Protein AF-0000000068823907 (afdb_homodimer)

Radius of gyration: 33.03 Å; Cα contacts (8 Å, |Δi|>4): 1804; chains: 2; bounding box: 102×68×69 Å

Nearest PDB structures (foldseek):
  5ykv-assembly1_A  TM=3.195E-01  e=1.905E-01  Macrobrachium rosenbergii nodavirus
  2o0o-assembly1_C  TM=2.699E-01  e=4.932E-01  Homo sapiens
  2wnv-assembly2_E  TM=3.070E-01  e=6.257E-01  Homo sapiens
  5hzf-assembly1_A  TM=3.007E-01  e=8.070E+00  Homo sapiens
  5ykv-assembly1_A  TM=3.188E-01  e=1.988E-01  Macrobrachium rosenbergii nodavirus

Sequence (826 aa):
MSSNEQEKLEELFARAIYSSSCHFSLVENPDVEIFFKQLRPSFRLPGRKKLSTTYKYITDEKHEDEIDVFNQKTNEYENYEYQKESEQEMINENPENTYPKPILSLFTYVQFDNKECLGATGDNGTCVTAAECSQKGGTANGPCANGYGTCCVFMASCGTTIRANGTYFVHNGYPNQYDGTGSCQVTLLKSEPDVCQYRLDFEQFSIMGPEMENHMCNNDQFIISGGNPVPPICGNNVGNHSEEGCLQYFTGVAGEIKSFNYELNMGLQLSNQDYSICIRTERNFCGIQYTQCSDTVHNRTQSFTLSGDTNNQVPAMVGSTGSANFCQADYLIIPMASNVGRPVTGPSANVDRICGGILSADVTLTPTTIRSNVKPFRLWFHTDSAEAPTDRSNRGFCLNYVQQPCTTNLSKRMSSNEQEKLEELFARAIYSSSCHFSLVENPDVEIFFKQLRPSFRLPGRKKLSTTYKYITDEKHEDEIDVFNQKTNEYENYEYQKESEQEMINENPENTYPKPILSLFTYVQFDNKECLGATGDNGTCVTAAECSQKGGTANGPCANGYGTCCVFMASCGTTIRANGTYFVHNGYPNQYDGTGSCQVTLLKSEPDVCQYRLDFEQFSIMGPEMENHMCNNDQFIISGGNPVPPICGNNVGNHSEEGCLQYFTGVAGEIKSFNYELNMGLQLSNQDYSICIRTERNFCGIQYTQCSDTVHNRTQSFTLSGDTNNQVPAMVGSTGSANFCQADYLIIPMASNVGRPVTGPSANVDRICGGILSADVTLTPTTIRSNVKPFRLWFHTDSAEAPTDRSNRGFCLNYVQQPCTTNLSKR

Solvent-accessible surface area (backbone atoms only — not comparable to full-atom values): 45244 Å² total; per-residue (Å²): 108,53,71,65,55,48,52,52,48,44,47,32,42,25,45,16,31,53,74,40,73,34,60,56,60,37,60,33,27,65,43,32,44,55,28,43,47,70,68,36,67,66,56,75,81,61,50,43,63,58,26,51,50,47,35,48,56,58,50,58,62,54,64,70,63,67,70,68,64,69,78,70,80,68,83,84,81,73,80,77,78,72,84,77,82,85,81,82,85,75,88,70,82,78,77,85,76,77,76,74,79,75,77,74,74,77,73,76,77,46,74,47,48,65,38,81,26,70,16,74,85,64,43,64,13,32,15,27,31,64,66,56,22,53,73,70,58,27,42,76,28,42,68,23,70,93,64,47,15,19,6,17,31,34,66,40,38,58,74,34,75,44,46,62,82,67,52,42,78,43,60,70,58,63,92,47,76,72,78,72,92,74,86,79,41,69,43,80,43,77,74,41,91,81,60,83,68,60,76,46,74,26,79,76,36,76,52,52,49,47,46,89,60,37,21,40,51,78,84,28,64,48,74,61,83,92,64,76,70,50,52,66,44,39,18,45,36,57,74,40,54,39,31,69,69,29,34,33,75,44,67,67,60,54,51,77,49,65,41,67,12,43,40,90,86,82,29,44,31,55,28,44,34,66,46,19,36,33,38,54,73,53,89,69,40,53,31,36,31,40,31,62,41,86,47,89,85,47,93,64,61,57,29,27,16,51,31,40,41,57,90,47,92,40,41,9,10,29,12,30,27,58,93,66,61,42,34,69,57,25,34,37,34,37,56,56,21,22,51,59,97,50,80,72,83,56,94,26,75,34,22,39,31,34,16,17,25,27,45,28,53,45,76,38,84,61,76,38,44,26,33,26,61,55,49,70,41,54,35,38,42,36,26,42,74,67,27,56,87,63,23,32,82,28,19,25,36,30,33,34,38,39,53,32,64,60,50,87,64,64,68,76,106,108,52,70,66,56,50,52,53,48,43,47,32,42,23,46,15,31,54,73,42,73,35,59,55,60,36,58,38,25,66,43,32,43,54,29,43,49,70,67,34,68,64,57,73,81,59,50,43,61,57,26,52,51,46,36,47,56,57,51,58,59,52,65,64,55,66,69,62,64,71,73,78,68,72,86,87,82,79,85,79,83,76,83,86,76,87,74,86,76,88,81,85,85,80,80,83,80,77,75,74,78,76,76,74,74,75,71,79,78,48,77,50,48,65,37,82,27,69,15,75,86,66,43,64,13,33,15,28,32,65,67,56,22,52,73,71,58,27,42,76,27,42,66,23,71,94,65,49,17,17,7,18,32,34,67,38,39,58,74,34,75,44,48,61,83,66,51,42,77,43,61,68,58,64,92,48,76,70,79,71,93,73,85,79,42,68,43,80,43,78,72,43,89,82,60,83,69,61,76,48,76,25,80,75,37,77,51,52,50,47,46,87,60,37,21,41,51,78,84,27,65,47,73,62,84,92,64,77,68,50,50,66,42,40,17,47,35,58,74,40,54,40,32,72,69,29,32,31,75,45,66,68,61,52,50,77,48,65,41,67,12,43,40,92,85,82,29,44,32,54,28,46,34,65,45,19,36,33,38,53,74,53,88,71,41,52,31,36,33,41,32,64,42,87,45,91,84,47,93,65,60,56,29,28,18,50,30,38,41,56,90,46,92,39,41,10,11,30,10,32,28,59,92,66,63,39,32,68,60,25,35,37,33,37,57,56,21,22,50,60,96,49,79,72,82,56,94,24,73,35,22,38,31,33,15,16,25,27,44,28,52,45,77,38,85,61,73,38,44,27,32,27,60,55,50,68,40,54,35,38,42,38,27,41,74,68,27,57,86,64,23,33,82,29,19,26,34,30,34,36,37,39,54,31,62,60,49,88,66,65,67,77,107

Foldseek 3Di:
DDPVVQLVVLLVVLVVCVVVVHQLLVLLDPVNVVVCCVVPVVHDRDHSVSSVVSVVVVVVVVVVPPPPPPPDPDDDPDDPPPPPDDDDDDDDDDDDCPPPPPPPPPPVQNRHRQDFDQFPVRATFGWGAPVVLVVQPWDFGAADPVRNTGRTEAEDEFPEEDADPRYHYDYPPPPDDDPDDDDRDYHYDYNDPPDDKDKFAPQWAADDWADFFQREPPPDWDFDDDDDGFDTAHGTAHGFMQMPPAGAEEEDQKDKDFDGQFDPPPADHHAAGKGKHFYADDPQFQKKKKFFDDDPPDPQDQQAAWWFALVDQKWKAFACDDDDRHDPFWKKFFQFKAFPPDADPDPDRFTGIIHMREDHRDTDSDHTMIMDRDPPGMMITGHHRGAPPGHHPRRHHMMMMGTHGDDPPVVPD/DDPVVLLVVLLVVLCVCVVVVHQLLVLLDPVNVVVCCVVDVVHDRDHSVSSQVSPVVVVVVVVVPVVPVPPDPDDDPDDPDPDDDDDDDDDDDDDDCPPPPPPPPPPVQPRHFQDFDQFPVRATFGWGAPVVLVVQPWDFGAADPVRNTGRTEAEDEFPEEDADPRYHYDYPPPPDDDPDDDDRDYHYDYNDPPDDKDKFAPQWAADDWADFFQREPPPDWDFDDDADGFDTAHGTAHGFMQMPPAGAEEEDQKDKDFDGQFDPPDADHHAAGKGKHFYADDPQFQKKKKFFDDDPPDPQDQQAAWWFELVDQKWKAFACDDDDRHDPFWKKFFQFKAFPPDADPDPDRFTGIIHMREDHRDTDSDHTMIMDRDPPGMMITGHHRGAPPGHHPRRHHMMMMGTHGDDPPVVPD

Secondary structure (DSSP, 8-state):
--HHHHHHHHHHHHHHHHHTT--GGGGG-HHHHHHHHHH-TTS----HHHHHHHHHHHHHHHHTTSSTTSS--------------------------------------------EEE-TTS-EEEEE-HHHHHHTT-EEEEEETTTTEEEEEEEE-TTPEE-STTEEE--TTTTS----SS----EE--SSTT----EEE-SS-B-----TTT----S--B---SSSPPPPB-SB-TT-EEESSSSEEE-SSEEEEE-TT--TTT--PPSS-EEEEEE---TTEEEEEEEEPP-SS-SS--SEE-SSBTTS---EEE-S--SSS--SSSEEEEEEEEESSS---SSSS-EEEEEESS--SSS-SS---EEE--SSEEEEEE--S--TTTSBS--EEEEEEEEEE--TTTT--/--HHHHHHHHHHHHHHHHHTT--GGGGG-HHHHHHHHHH-TTS----HHHHHHHHHHHHHHHHHHTTTTTT--S-----------------------------------------EEE-TTS-EEEEE-HHHHHHTT-EEEEEETTTTEEEEEEEE-TTPEE-STTEEE--TTTTS----SS----EE--SSTT----EEE-SS-B-----TTT----S--B---SSSPPPPB-SB-TT-EEESSSSEEE-SSEEEEE-TT--TTT--PPSS-EEEEEE---TTEEEEEEEEPP-SS-SS--SEE-SSBTTS---EEE-SS-SSS--SSSEEEEEEEEESSS---SSSS-EEEEEESS--SSS-SS---EEE--SSEEEEEE--S--TTTSBS--EEEEEEEEEE--GGGG--

Structure (mmCIF, N/CA/C/O backbone):
data_AF-0000000068823907-model_v1
#
loop_
_entity.id
_entity.type
_entity.pdbx_description
1 polymer 'CUB domain-containing protein'
#
loop_
_atom_site.group_PDB
_atom_site.id
_atom_site.type_symbol
_atom_site.label_atom_id
_atom_site.label_alt_id
_atom_site.label_comp_id
_atom_site.label_asym_id
_atom_site.label_entity_id
_atom_site.label_seq_id
_atom_site.pdbx_PDB_ins_code
_atom_site.Cartn_x
_atom_site.Cartn_y
_atom_site.Cartn_z
_atom_site.occupancy
_atom_site.B_iso_or_equiv
_atom_site.auth_seq_id
_atom_site.auth_comp_id
_atom_site.auth_asym_id
_atom_site.auth_atom_id
_atom_site.pdbx_PDB_model_num
ATOM 1 N N . MET A 1 1 ? -52.812 -2.633 13.477 1 74.5 1 MET A N 1
ATOM 2 C CA . MET A 1 1 ? -51.969 -3.709 14 1 74.5 1 MET A CA 1
ATOM 3 C C . MET A 1 1 ? -51.844 -3.604 15.516 1 74.5 1 MET A C 1
ATOM 5 O O . MET A 1 1 ? -51.781 -2.502 16.062 1 74.5 1 MET A O 1
ATOM 9 N N . SER A 1 2 ? -52 -4.668 16.156 1 74.5 2 SER A N 1
ATOM 10 C CA . SER A 1 2 ? -51.875 -4.672 17.609 1 74.5 2 SER A CA 1
ATOM 11 C C . SER A 1 2 ? -50.469 -4.301 18.047 1 74.5 2 SER A C 1
ATOM 13 O O . SER A 1 2 ? -49.5 -4.445 17.281 1 74.5 2 SER A O 1
ATOM 15 N N . SER A 1 3 ? -50.375 -3.66 19.25 1 77.06 3 SER A N 1
ATOM 16 C CA . SER A 1 3 ? -49.094 -3.287 19.797 1 77.06 3 SER A CA 1
ATOM 17 C C . SER A 1 3 ? -48.156 -4.496 19.906 1 77.06 3 SER A C 1
ATOM 19 O O . SER A 1 3 ? -46.969 -4.398 19.656 1 77.06 3 SER A O 1
ATOM 21 N N . ASN A 1 4 ? -48.75 -5.52 20.25 1 75.38 4 ASN A N 1
ATOM 22 C CA . ASN A 1 4 ? -47.969 -6.746 20.359 1 75.38 4 ASN A CA 1
ATOM 23 C C . ASN A 1 4 ? -47.469 -7.219 19 1 75.38 4 ASN A C 1
ATOM 25 O O . ASN A 1 4 ? -46.344 -7.684 18.875 1 75.38 4 ASN A O 1
ATOM 29 N N . GLU A 1 5 ? -48.281 -7.117 18.094 1 80.25 5 GLU A N 1
ATOM 30 C CA . GLU A 1 5 ? -47.906 -7.492 16.75 1 80.25 5 GLU A CA 1
ATOM 31 C C . GLU A 1 5 ? -46.812 -6.551 16.203 1 80.25 5 GLU A C 1
ATOM 33 O O . GLU A 1 5 ? -45.875 -6.996 15.57 1 80.25 5 GLU A O 1
ATOM 38 N N . GLN A 1 6 ? -46.969 -5.379 16.484 1 82.62 6 GLN A N 1
ATOM 39 C CA . GLN A 1 6 ? -45.969 -4.367 16.078 1 82.62 6 GLN A CA 1
ATOM 40 C C . GLN A 1 6 ? -44.625 -4.645 16.703 1 82.62 6 GLN A C 1
ATOM 42 O O . GLN A 1 6 ? -43.594 -4.582 16.031 1 82.62 6 GLN A O 1
ATOM 47 N N . GLU A 1 7 ? -44.656 -4.93 17.922 1 80.75 7 GLU A N 1
ATOM 48 C CA . GLU A 1 7 ? -43.406 -5.211 18.641 1 80.75 7 GLU A CA 1
ATOM 49 C C . GLU A 1 7 ? -42.75 -6.461 18.078 1 80.75 7 GLU A C 1
ATOM 51 O O . GLU A 1 7 ? -41.531 -6.488 17.922 1 80.75 7 GLU A O 1
ATOM 56 N N . LYS A 1 8 ? -43.469 -7.441 17.797 1 80.94 8 LYS A N 1
ATOM 57 C CA . LYS A 1 8 ? -42.938 -8.672 17.234 1 80.94 8 LYS A CA 1
ATOM 58 C C . LYS A 1 8 ? -42.344 -8.43 15.844 1 80.94 8 LYS A C 1
ATOM 60 O O . LYS A 1 8 ? -41.25 -8.945 15.523 1 80.94 8 LYS A O 1
ATOM 65 N N . LEU A 1 9 ? -42.969 -7.582 15.086 1 84.19 9 LEU A N 1
ATOM 66 C CA . LEU A 1 9 ? -42.5 -7.293 13.734 1 84.19 9 LEU A CA 1
ATOM 67 C C . LEU A 1 9 ? -41.25 -6.418 13.766 1 84.19 9 LEU A C 1
ATOM 69 O O . LEU A 1 9 ? -40.344 -6.574 12.938 1 84.19 9 LEU A O 1
ATOM 73 N N . GLU A 1 10 ? -41.188 -5.672 14.734 1 85.94 10 GLU A N 1
ATOM 74 C CA . GLU A 1 10 ? -40 -4.844 14.898 1 85.94 10 GLU A CA 1
ATOM 75 C C . GLU A 1 10 ? -38.75 -5.699 15.227 1 85.94 10 GLU A C 1
ATOM 77 O O . GLU A 1 10 ? -37.656 -5.445 14.727 1 85.94 10 GLU A O 1
ATOM 82 N N . GLU A 1 11 ? -39.062 -6.613 16.062 1 80.75 11 GLU A N 1
ATOM 83 C CA . GLU A 1 11 ? -37.969 -7.551 16.391 1 80.75 11 GLU A CA 1
ATOM 84 C C . GLU A 1 11 ? -37.531 -8.344 15.172 1 80.75 11 GLU A C 1
ATOM 86 O O . GLU A 1 11 ? -36.344 -8.516 14.938 1 80.75 11 GLU A O 1
ATOM 91 N N . LEU A 1 12 ? -38.438 -8.719 14.422 1 83.38 12 LEU A N 1
ATOM 92 C CA . LEU A 1 12 ? -38.125 -9.492 13.227 1 83.38 12 LEU A CA 1
ATOM 93 C C . LEU A 1 12 ? -37.438 -8.633 12.18 1 83.38 12 LEU A C 1
ATOM 95 O O . LEU A 1 12 ? -36.531 -9.102 11.492 1 83.38 12 LEU A O 1
ATOM 99 N N . PHE A 1 13 ? -37.812 -7.41 12.125 1 86.94 13 PHE A N 1
ATOM 100 C CA . PHE A 1 13 ? -37.25 -6.473 11.164 1 86.94 13 PHE A CA 1
ATOM 101 C C . PHE A 1 13 ? -35.812 -6.133 11.523 1 86.94 13 PHE A C 1
ATOM 103 O O . PHE A 1 13 ? -34.938 -6.117 10.648 1 86.94 13 PHE A O 1
ATOM 110 N N . ALA A 1 14 ? -35.594 -6.051 12.773 1 83.25 14 ALA A N 1
ATOM 111 C CA . ALA A 1 14 ? -34.25 -5.781 13.242 1 83.25 14 ALA A CA 1
ATOM 112 C C . ALA A 1 14 ? -33.312 -6.945 12.93 1 83.25 14 ALA A C 1
ATOM 114 O O . ALA A 1 14 ? -32.188 -6.742 12.484 1 83.25 14 ALA A O 1
ATOM 115 N N . ARG A 1 15 ? -33.875 -8.07 13.141 1 79.12 15 ARG A N 1
ATOM 116 C CA . ARG A 1 15 ? -33.094 -9.273 12.836 1 79.12 15 ARG A CA 1
ATOM 117 C C . ARG A 1 15 ? -32.844 -9.391 11.344 1 79.12 15 ARG A C 1
ATOM 119 O O . ARG A 1 15 ? -31.734 -9.781 10.93 1 79.12 15 ARG A O 1
ATOM 126 N N . ALA A 1 16 ? -33.75 -8.961 10.609 1 81.5 16 ALA A N 1
ATOM 127 C CA . ALA A 1 16 ? -33.656 -9.055 9.156 1 81.5 16 ALA A CA 1
ATOM 128 C C . ALA A 1 16 ? -32.594 -8.094 8.617 1 81.5 16 ALA A C 1
ATOM 130 O O . ALA A 1 16 ? -31.781 -8.469 7.777 1 81.5 16 ALA A O 1
ATOM 131 N N . ILE A 1 17 ? -32.656 -6.984 9.094 1 81.69 17 ILE A N 1
ATOM 132 C CA . ILE A 1 17 ? -31.75 -5.941 8.648 1 81.69 17 ILE A CA 1
ATOM 133 C C . ILE A 1 17 ? -30.312 -6.328 9.008 1 81.69 17 ILE A C 1
ATOM 135 O O . ILE A 1 17 ? -29.422 -6.238 8.164 1 81.69 17 ILE A O 1
ATOM 139 N N . TYR A 1 18 ? -30.219 -6.867 10.156 1 74.44 18 TYR A N 1
ATOM 140 C CA . TYR A 1 18 ? -28.891 -7.215 10.641 1 74.44 18 TYR A CA 1
ATOM 141 C C . TYR A 1 18 ? -28.344 -8.438 9.914 1 74.44 18 TYR A C 1
ATOM 143 O O . TYR A 1 18 ? -27.188 -8.453 9.477 1 74.44 18 TYR A O 1
ATOM 151 N N . SER A 1 19 ? -29.188 -9.344 9.812 1 73.12 19 SER A N 1
ATOM 152 C CA . SER A 1 19 ? -28.766 -10.609 9.219 1 73.12 19 SER A CA 1
ATOM 153 C C . SER A 1 19 ? -28.484 -10.445 7.727 1 73.12 19 SER A C 1
ATOM 155 O O . SER A 1 19 ? -27.75 -11.242 7.141 1 73.12 19 SER A O 1
ATOM 157 N N . SER A 1 20 ? -28.969 -9.344 7.137 1 71 20 SER A N 1
ATOM 158 C CA . SER A 1 20 ? -28.766 -9.102 5.715 1 71 20 SER A CA 1
ATOM 159 C C . SER A 1 20 ? -27.641 -8.102 5.48 1 71 20 SER A C 1
ATOM 161 O O . SER A 1 20 ? -27.406 -7.668 4.352 1 71 20 SER A O 1
ATOM 163 N N . SER A 1 21 ? -27.062 -7.938 6.477 1 64.31 21 SER A N 1
ATOM 164 C CA . SER A 1 21 ? -25.953 -7.004 6.445 1 64.31 21 SER A CA 1
ATOM 165 C C . SER A 1 21 ? -26.375 -5.641 5.906 1 64.31 21 SER A C 1
ATOM 167 O O . SER A 1 21 ? -25.609 -4.977 5.207 1 64.31 21 SER A O 1
ATOM 169 N N . CYS A 1 22 ? -27.656 -5.355 6.105 1 70 22 CYS A N 1
ATOM 170 C CA . CYS A 1 22 ? -28.172 -4.027 5.785 1 70 22 CYS A CA 1
ATOM 171 C C . CYS A 1 22 ? -28.016 -3.084 6.973 1 70 22 CYS A C 1
ATOM 173 O O . CYS A 1 22 ? -28 -3.523 8.125 1 70 22 CYS A O 1
ATOM 175 N N . HIS A 1 23 ? -27.812 -1.96 6.613 1 70.62 23 HIS A N 1
ATOM 176 C CA . HIS A 1 23 ? -27.719 -0.97 7.68 1 70.62 23 HIS A CA 1
ATOM 177 C C . HIS A 1 23 ? -29.109 -0.585 8.188 1 70.62 23 HIS A C 1
ATOM 179 O O . HIS A 1 23 ? -30.047 -0.485 7.41 1 70.62 23 HIS A O 1
ATOM 185 N N . PHE A 1 24 ? -29.219 -0.444 9.453 1 73.69 24 PHE A N 1
ATOM 186 C CA . PHE A 1 24 ? -30.5 -0.105 10.039 1 73.69 24 PHE A CA 1
ATOM 187 C C . PHE A 1 24 ? -31 1.241 9.516 1 73.69 24 PHE A C 1
ATOM 189 O O . PHE A 1 24 ? -32.188 1.538 9.586 1 73.69 24 PHE A O 1
ATOM 196 N N . SER A 1 25 ? -30.094 1.885 8.867 1 69.12 25 SER A N 1
ATOM 197 C CA . SER A 1 25 ? -30.469 3.188 8.32 1 69.12 25 SER A CA 1
ATOM 198 C C . SER A 1 25 ? -31.375 3.037 7.105 1 69.12 25 SER A C 1
ATOM 200 O O . SER A 1 25 ? -31.922 4.023 6.609 1 69.12 25 SER A O 1
ATOM 202 N N . LEU A 1 26 ? -31.5 1.863 6.664 1 79.62 26 LEU A N 1
ATOM 203 C CA . LEU A 1 26 ? -32.344 1.618 5.496 1 79.62 26 LEU A CA 1
ATOM 204 C C . LEU A 1 26 ? -33.781 2.084 5.75 1 79.62 26 LEU A C 1
ATOM 206 O O . LEU A 1 26 ? -34.469 2.459 4.812 1 79.62 26 LEU A O 1
ATOM 210 N N . VAL A 1 27 ? -34.125 2.148 6.996 1 81.19 27 VAL A N 1
ATOM 211 C CA . VAL A 1 27 ? -35.5 2.457 7.328 1 81.19 27 VAL A CA 1
ATOM 212 C C . VAL A 1 27 ? -35.75 3.953 7.164 1 81.19 27 VAL A C 1
ATOM 214 O O . VAL A 1 27 ? -36.906 4.402 7.164 1 81.19 27 VAL A O 1
ATOM 217 N N . GLU A 1 28 ? -34.688 4.582 6.98 1 76.06 28 GLU A N 1
ATOM 218 C CA . GLU A 1 28 ? -34.781 6.031 6.809 1 76.06 28 GLU A CA 1
ATOM 219 C C . GLU A 1 28 ? -34.844 6.41 5.332 1 76.06 28 GLU A C 1
ATOM 221 O O . GLU A 1 28 ? -34.969 7.586 4.996 1 76.06 28 GLU A O 1
ATOM 226 N N . ASN A 1 29 ? -34.594 5.59 4.395 1 77.75 29 ASN A N 1
ATOM 227 C CA . ASN A 1 29 ? -34.688 5.758 2.947 1 77.75 29 ASN A CA 1
ATOM 228 C C . ASN A 1 29 ? -36.125 6.004 2.502 1 77.75 29 ASN A C 1
ATOM 230 O O . ASN A 1 29 ? -37.031 5.223 2.826 1 77.75 29 ASN A O 1
ATOM 234 N N . PRO A 1 30 ? -36.375 7.191 1.826 1 79.38 30 PRO A N 1
ATOM 235 C CA . PRO A 1 30 ? -37.75 7.5 1.416 1 79.38 30 PRO A CA 1
ATOM 236 C C . PRO A 1 30 ? -38.375 6.379 0.598 1 79.38 30 PRO A C 1
ATOM 238 O O . PRO A 1 30 ? -39.562 6.105 0.741 1 79.38 30 PRO A O 1
ATOM 241 N N . ASP A 1 31 ? -37.625 5.852 -0.207 1 78.94 31 ASP A N 1
ATOM 242 C CA . ASP A 1 31 ? -38.156 4.77 -1.022 1 78.94 31 ASP A CA 1
ATOM 243 C C . ASP A 1 31 ? -38.562 3.582 -0.156 1 78.94 31 ASP A C 1
ATOM 245 O O . ASP A 1 31 ? -39.562 2.902 -0.451 1 78.94 31 ASP A O 1
ATOM 249 N N . VAL A 1 32 ? -37.875 3.422 0.908 1 86.25 32 VAL A N 1
ATOM 250 C CA . VAL A 1 32 ? -38.188 2.336 1.828 1 86.25 32 VAL A CA 1
ATOM 251 C C . VAL A 1 32 ? -39.469 2.662 2.586 1 86.25 32 VAL A C 1
ATOM 253 O O . VAL A 1 32 ? -40.344 1.803 2.748 1 86.25 32 VAL A O 1
ATOM 256 N N . GLU A 1 33 ? -39.594 3.805 2.945 1 82.88 33 GLU A N 1
ATOM 257 C CA . GLU A 1 33 ? -40.812 4.25 3.627 1 82.88 33 GLU A CA 1
ATOM 258 C C . GLU A 1 33 ? -42.031 4.113 2.723 1 82.88 33 GLU A C 1
ATOM 260 O O . GLU A 1 33 ? -43.062 3.65 3.16 1 82.88 33 GLU A O 1
ATOM 265 N N . ILE A 1 34 ? -41.875 4.602 1.441 1 82.12 34 ILE A N 1
ATOM 266 C CA . ILE A 1 34 ? -42.969 4.492 0.48 1 82.12 34 ILE A CA 1
ATOM 267 C C . ILE A 1 34 ? -43.375 3.029 0.306 1 82.12 34 ILE A C 1
ATOM 269 O O . ILE A 1 34 ? -44.562 2.701 0.259 1 82.12 34 ILE A O 1
ATOM 273 N N . PHE A 1 35 ? -42.406 2.273 0.367 1 90.19 35 PHE A N 1
ATOM 274 C CA . PHE A 1 35 ? -42.656 0.851 0.164 1 90.19 35 PHE A CA 1
ATOM 275 C C . PHE A 1 35 ? -43.469 0.275 1.312 1 90.19 35 PHE A C 1
ATOM 277 O O . PHE A 1 35 ? -44.5 -0.372 1.085 1 90.19 35 PHE A O 1
ATOM 284 N N . PHE A 1 36 ? -43.062 0.526 2.533 1 88.81 36 PHE A N 1
ATOM 285 C CA . PHE A 1 36 ? -43.75 -0.076 3.682 1 88.81 36 PHE A CA 1
ATOM 286 C C . PHE A 1 36 ? -45.094 0.546 3.898 1 88.81 36 PHE A C 1
ATOM 288 O O . PHE A 1 36 ? -46.031 -0.135 4.32 1 88.81 36 PHE A O 1
ATOM 295 N N . LYS A 1 37 ? -45.219 1.761 3.477 1 83.44 37 LYS A N 1
ATOM 296 C CA . LYS A 1 37 ? -46.5 2.416 3.553 1 83.44 37 LYS A CA 1
ATOM 297 C C . LYS A 1 37 ? -47.5 1.781 2.582 1 83.44 37 LYS A C 1
ATOM 299 O O . LYS A 1 37 ? -48.688 1.669 2.887 1 83.44 37 LYS A O 1
ATOM 304 N N . GLN A 1 38 ? -46.969 1.431 1.425 1 82.94 38 GLN A N 1
ATOM 305 C CA . GLN A 1 38 ? -47.812 0.795 0.427 1 82.94 38 GLN A CA 1
ATOM 306 C C . GLN A 1 38 ? -48.031 -0.678 0.754 1 82.94 38 GLN A C 1
ATOM 308 O O . GLN A 1 38 ? -49.094 -1.228 0.463 1 82.94 38 GLN A O 1
ATOM 313 N N . LEU A 1 39 ? -47.062 -1.196 1.345 1 87.69 39 LEU A N 1
ATOM 314 C CA . LEU A 1 39 ? -47.125 -2.621 1.647 1 87.69 39 LEU A CA 1
ATOM 315 C C . LEU A 1 39 ? -48.125 -2.875 2.777 1 87.69 39 LEU A C 1
ATOM 317 O O . LEU A 1 39 ? -49 -3.756 2.668 1 87.69 39 LEU A O 1
ATOM 321 N N . ARG A 1 40 ? -47.969 -2.287 3.863 1 84.81 40 ARG A N 1
ATOM 322 C CA . ARG A 1 40 ? -48.844 -2.396 5.016 1 84.81 40 ARG A CA 1
ATOM 323 C C . ARG A 1 40 ? -48.906 -1.083 5.789 1 84.81 40 ARG A C 1
ATOM 325 O O . ARG A 1 40 ? -48.094 -0.842 6.676 1 84.81 40 ARG A O 1
ATOM 332 N N . PRO A 1 41 ? -49.938 -0.401 5.477 1 80.31 41 PRO A N 1
ATOM 333 C CA . PRO A 1 41 ? -50.031 0.932 6.078 1 80.31 41 PRO A CA 1
ATOM 334 C C . PRO A 1 41 ? -50.125 0.887 7.602 1 80.31 41 PRO A C 1
ATOM 336 O O . PRO A 1 41 ? -49.75 1.848 8.273 1 80.31 41 PRO A O 1
ATOM 339 N N . SER A 1 42 ? -50.562 -0.332 8.133 1 80.25 42 SER A N 1
ATOM 340 C CA . SER A 1 42 ? -50.719 -0.429 9.578 1 80.25 42 SER A CA 1
ATOM 341 C C . SER A 1 42 ? -49.375 -0.671 10.281 1 80.25 42 SER A C 1
ATOM 343 O O . SER A 1 42 ? -49.281 -0.513 11.5 1 80.25 42 SER A O 1
ATOM 345 N N . PHE A 1 43 ? -48.406 -1.094 9.508 1 84.62 43 PHE A N 1
ATOM 346 C CA . PHE A 1 43 ? -47.062 -1.319 10.055 1 84.62 43 PHE A CA 1
ATOM 347 C C . PHE A 1 43 ? -46.281 -0.007 10.164 1 84.62 43 PHE A C 1
ATOM 349 O O . PHE A 1 43 ? -46 0.638 9.156 1 84.62 43 PHE A O 1
ATOM 356 N N . ARG A 1 44 ? -46.062 0.296 11.391 1 80.19 44 ARG A N 1
ATOM 357 C CA . ARG A 1 44 ? -45.281 1.492 11.648 1 80.19 44 ARG A CA 1
ATOM 358 C C . ARG A 1 44 ? -43.781 1.178 11.602 1 80.19 44 ARG A C 1
ATOM 360 O O . ARG A 1 44 ? -43.281 0.44 12.453 1 80.19 44 ARG A O 1
ATOM 367 N N . LEU A 1 45 ? -43.094 1.619 10.484 1 83 45 LEU A N 1
ATOM 368 C CA . LEU A 1 45 ? -41.656 1.365 10.32 1 83 45 LEU A CA 1
ATOM 369 C C . LEU A 1 45 ? -40.875 1.911 11.508 1 83 45 LEU A C 1
ATOM 371 O O . LEU A 1 45 ? -40.969 3.1 11.828 1 83 45 LEU A O 1
ATOM 375 N N . PRO A 1 46 ? -40.312 0.948 12.211 1 80 46 PRO A N 1
ATOM 376 C CA . PRO A 1 46 ? -39.531 1.385 13.383 1 80 46 PRO A CA 1
ATOM 377 C C . PRO A 1 46 ? -38.344 2.266 13.023 1 80 46 PRO A C 1
ATOM 379 O O . PRO A 1 46 ? -37.781 2.143 11.922 1 80 46 PRO A O 1
ATOM 382 N N . GLY A 1 47 ? -38.062 3.131 13.859 1 76.44 47 GLY A N 1
ATOM 383 C CA . GLY A 1 47 ? -36.875 3.967 13.672 1 76.44 47 GLY A CA 1
ATOM 384 C C . GLY A 1 47 ? -35.594 3.205 13.805 1 76.44 47 GLY A C 1
ATOM 385 O O . GLY A 1 47 ? -35.562 2.088 14.328 1 76.44 47 GLY A O 1
ATOM 386 N N . ARG A 1 48 ? -34.594 3.709 13.156 1 75.12 48 ARG A N 1
ATOM 387 C CA . ARG A 1 48 ? -33.281 3.072 13.148 1 75.12 48 ARG A CA 1
ATOM 388 C C . ARG A 1 48 ? -32.812 2.74 14.57 1 75.12 48 ARG A C 1
ATOM 390 O O . ARG A 1 48 ? -32.375 1.631 14.836 1 75.12 48 ARG A O 1
ATOM 397 N N . LYS A 1 49 ? -33.031 3.584 15.508 1 67.62 49 LYS A N 1
ATOM 398 C CA . LYS A 1 49 ? -32.625 3.375 16.891 1 67.62 49 LYS A CA 1
ATOM 399 C C . LYS A 1 49 ? -33.438 2.246 17.531 1 67.62 49 LYS A C 1
ATOM 401 O O . LYS A 1 49 ? -32.875 1.413 18.25 1 67.62 49 LYS A O 1
ATOM 406 N N . LYS A 1 50 ? -34.625 2.312 17.391 1 74.5 50 LYS A N 1
ATOM 407 C CA . LYS A 1 50 ? -35.469 1.254 17.938 1 74.5 50 LYS A CA 1
ATOM 408 C C . LYS A 1 50 ? -35.031 -0.114 17.406 1 74.5 50 LYS A C 1
ATOM 410 O O . LYS A 1 50 ? -34.969 -1.086 18.156 1 74.5 50 LYS A O 1
ATOM 415 N N . LEU A 1 51 ? -34.688 -0.044 16.188 1 79.75 51 LEU A N 1
ATOM 416 C CA . LEU A 1 51 ? -34.281 -1.311 15.594 1 79.75 51 LEU A CA 1
ATOM 417 C C . LEU A 1 51 ? -32.938 -1.769 16.141 1 79.75 51 LEU A C 1
ATOM 419 O O . LEU A 1 51 ? -32.75 -2.951 16.438 1 79.75 51 LEU A O 1
ATOM 423 N N . SER A 1 52 ? -32.062 -0.852 16.281 1 71.12 52 SER A N 1
ATOM 424 C CA . SER A 1 52 ? -30.75 -1.172 16.812 1 71.12 52 SER A CA 1
ATOM 425 C C . SER A 1 52 ? -30.828 -1.624 18.266 1 71.12 52 SER A C 1
ATOM 427 O O . SER A 1 52 ? -30.172 -2.582 18.672 1 71.12 52 SER A O 1
ATOM 429 N N . THR A 1 53 ? -31.609 -1.012 19.016 1 67.5 53 THR A N 1
ATOM 430 C CA . THR A 1 53 ? -31.828 -1.388 20.406 1 67.5 53 THR A CA 1
ATOM 431 C C . THR A 1 53 ? -32.531 -2.736 20.5 1 67.5 53 THR A C 1
ATOM 433 O O . THR A 1 53 ? -32.188 -3.562 21.359 1 67.5 53 THR A O 1
ATOM 436 N N . THR A 1 54 ? -33.469 -2.861 19.688 1 68.19 54 THR A N 1
ATOM 437 C CA . THR A 1 54 ? -34.188 -4.125 19.656 1 68.19 54 THR A CA 1
ATOM 438 C C . THR A 1 54 ? -33.25 -5.281 19.312 1 68.19 54 THR A C 1
ATOM 440 O O . THR A 1 54 ? -33.344 -6.352 19.922 1 68.19 54 THR A O 1
ATOM 443 N N . TYR A 1 55 ? -32.375 -4.93 18.484 1 67.38 55 TYR A N 1
ATOM 444 C CA . TYR A 1 55 ? -31.438 -5.973 18.094 1 67.38 55 TYR A CA 1
ATOM 445 C C . TYR A 1 55 ? -30.422 -6.242 19.188 1 67.38 55 TYR A C 1
ATOM 447 O O . TYR A 1 55 ? -30.094 -7.395 19.469 1 67.38 55 TYR A O 1
ATOM 455 N N . LYS A 1 56 ? -29.875 -5.332 19.812 1 60.81 56 LYS A N 1
ATOM 456 C CA . LYS A 1 56 ? -28.969 -5.5 20.938 1 60.81 56 LYS A CA 1
ATOM 457 C C . LYS A 1 56 ? -29.609 -6.309 22.062 1 60.81 56 LYS A C 1
ATOM 459 O O . LYS A 1 56 ? -28.969 -7.156 22.672 1 60.81 56 LYS A O 1
ATOM 464 N N . TYR A 1 57 ? -30.703 -6.09 22.281 1 57.06 57 TYR A N 1
ATOM 465 C CA . TYR A 1 57 ? -31.438 -6.824 23.312 1 57.06 57 TYR A CA 1
ATOM 466 C C . TYR A 1 57 ? -31.562 -8.297 22.938 1 57.06 57 TYR A C 1
ATOM 468 O O . TYR A 1 57 ? -31.438 -9.172 23.781 1 57.06 57 TYR A O 1
ATOM 476 N N . ILE A 1 58 ? -31.688 -8.484 21.688 1 58.22 58 ILE A N 1
ATOM 477 C CA . ILE A 1 58 ? -31.828 -9.852 21.219 1 58.22 58 ILE A CA 1
ATOM 478 C C . ILE A 1 58 ? -30.484 -10.57 21.281 1 58.22 58 ILE A C 1
ATOM 480 O O . ILE A 1 58 ? -30.406 -11.734 21.672 1 58.22 58 ILE A O 1
ATOM 484 N N . THR A 1 59 ? -29.422 -9.867 21 1 54.03 59 THR A N 1
ATOM 485 C CA . THR A 1 59 ? -28.109 -10.477 20.984 1 54.03 59 THR A CA 1
ATOM 486 C C . THR A 1 59 ? -27.516 -10.523 22.391 1 54.03 59 THR A C 1
ATOM 488 O O . THR A 1 59 ? -26.781 -11.453 22.734 1 54.03 59 THR A O 1
ATOM 491 N N . ASP A 1 60 ? -27.5 -9.617 23.203 1 45.84 60 ASP A N 1
ATOM 492 C CA . ASP A 1 60 ? -27.078 -9.656 24.609 1 45.84 60 ASP A CA 1
ATOM 493 C C . ASP A 1 60 ? -27.781 -10.789 25.359 1 45.84 60 ASP A C 1
ATOM 495 O O . ASP A 1 60 ? -27.188 -11.422 26.234 1 45.84 60 ASP A O 1
ATOM 499 N N . GLU A 1 61 ? -28.844 -11.055 25.172 1 40.78 61 GLU A N 1
ATOM 500 C CA . GLU A 1 61 ? -29.531 -12.18 25.797 1 40.78 61 GLU A CA 1
ATOM 501 C C . GLU A 1 61 ? -28.953 -13.508 25.312 1 40.78 61 GLU A C 1
ATOM 503 O O . GLU A 1 61 ? -28.859 -14.469 26.094 1 40.78 61 GLU A O 1
ATOM 508 N N . LYS A 1 62 ? -28.359 -13.578 24.156 1 39.84 62 LYS A N 1
ATOM 509 C CA . LYS A 1 62 ? -27.766 -14.844 23.734 1 39.84 62 LYS A CA 1
ATOM 510 C C . LYS A 1 62 ? -26.359 -15 24.281 1 39.84 62 LYS A C 1
ATOM 512 O O . LYS A 1 62 ? -25.891 -16.125 24.516 1 39.84 62 LYS A O 1
ATOM 517 N N . HIS A 1 63 ? -25.453 -14.07 24.531 1 34.66 63 HIS A N 1
ATOM 518 C CA . HIS A 1 63 ? -24.125 -14.305 25.109 1 34.66 63 HIS A CA 1
ATOM 519 C C . HIS A 1 63 ? -24.234 -14.742 26.562 1 34.66 63 HIS A C 1
ATOM 521 O O . HIS A 1 63 ? -23.266 -15.234 27.141 1 34.66 63 HIS A O 1
ATOM 527 N N . GLU A 1 64 ? -25 -14.453 27.422 1 32.66 64 GLU A N 1
ATOM 528 C CA . GLU A 1 64 ? -25 -15.039 28.75 1 32.66 64 GLU A CA 1
ATOM 529 C C . GLU A 1 64 ? -25.141 -16.562 28.688 1 32.66 64 GLU A C 1
ATOM 531 O O . GLU A 1 64 ? -24.625 -17.266 29.547 1 32.66 64 GLU A O 1
ATOM 536 N N . ASP A 1 65 ? -25.766 -17.172 27.828 1 31.62 65 ASP A N 1
ATOM 537 C CA . ASP A 1 65 ? -26.031 -18.609 27.953 1 31.62 65 ASP A CA 1
ATOM 538 C C . ASP A 1 65 ? -24.859 -19.438 27.453 1 31.62 65 ASP A C 1
ATOM 540 O O . ASP A 1 65 ? -24.766 -20.641 27.734 1 31.62 65 ASP A O 1
ATOM 544 N N . GLU A 1 66 ? -23.859 -19.016 26.703 1 30.05 66 GLU A N 1
ATOM 545 C CA . GLU A 1 66 ? -22.922 -20.031 26.219 1 30.05 66 GLU A CA 1
ATOM 546 C C . GLU A 1 66 ? -21.812 -20.281 27.234 1 30.05 66 GLU A C 1
ATOM 548 O O . GLU A 1 66 ? -21.047 -21.234 27.094 1 30.05 66 GLU A O 1
ATOM 553 N N . ILE A 1 67 ? -21.328 -19.625 28.281 1 27.53 67 ILE A N 1
ATOM 554 C CA . ILE A 1 67 ? -20.25 -20.141 29.141 1 27.53 67 ILE A CA 1
ATOM 555 C C . ILE A 1 67 ? -20.75 -21.359 29.891 1 27.53 67 ILE A C 1
ATOM 557 O O . ILE A 1 67 ? -19.984 -22.312 30.125 1 27.53 67 ILE A O 1
ATOM 561 N N . ASP A 1 68 ? -21.812 -21.406 30.656 1 27.05 68 ASP A N 1
ATOM 562 C CA . ASP A 1 68 ? -22.078 -22.438 31.656 1 27.05 68 ASP A CA 1
ATOM 563 C C . ASP A 1 68 ? -22.281 -23.797 31 1 27.05 68 ASP A C 1
ATOM 565 O O . ASP A 1 68 ? -22.578 -24.781 31.672 1 27.05 68 ASP A O 1
ATOM 569 N N . VAL A 1 69 ? -22.328 -23.953 29.719 1 26.86 69 VAL A N 1
ATOM 570 C CA . VAL A 1 69 ? -22.719 -25.297 29.328 1 26.86 69 VAL A CA 1
ATOM 571 C C . VAL A 1 69 ? -21.547 -26.25 29.469 1 26.86 69 VAL A C 1
ATOM 573 O O . VAL A 1 69 ? -21.672 -27.453 29.188 1 26.86 69 VAL A O 1
ATOM 576 N N . PHE A 1 70 ? -20.219 -25.859 29.797 1 24.3 70 PHE A N 1
ATOM 577 C CA . PHE A 1 70 ? -19.359 -27.031 29.922 1 24.3 70 PHE A CA 1
ATOM 578 C C . PHE A 1 70 ? -19.656 -27.766 31.234 1 24.3 70 PHE A C 1
ATOM 580 O O . PHE A 1 70 ? -19.562 -29 31.297 1 24.3 70 PHE A O 1
ATOM 587 N N . ASN A 1 71 ? -19.453 -27.234 32.375 1 21.86 71 ASN A N 1
ATOM 588 C CA . ASN A 1 71 ? -19.406 -28.188 33.469 1 21.86 71 ASN A CA 1
ATOM 589 C C . ASN A 1 71 ? -20.672 -29.047 33.531 1 21.86 71 ASN A C 1
ATOM 591 O O . ASN A 1 71 ? -20.594 -30.266 33.656 1 21.86 71 ASN A O 1
ATOM 595 N N . GLN A 1 72 ? -21.703 -28.547 34.406 1 20.81 72 GLN A N 1
ATOM 596 C CA . GLN A 1 72 ? -22.609 -29.422 35.156 1 20.81 72 GLN A CA 1
ATOM 597 C C . GLN A 1 72 ? -23.531 -30.188 34.219 1 20.81 72 GLN A C 1
ATOM 599 O O . GLN A 1 72 ? -24.328 -31.016 34.688 1 20.81 72 GLN A O 1
ATOM 604 N N . LYS A 1 73 ? -23.938 -29.797 33.156 1 21.09 73 LYS A N 1
ATOM 605 C CA . LYS A 1 73 ? -25.312 -29.422 32.812 1 21.09 73 LYS A CA 1
ATOM 606 C C . LYS A 1 73 ? -26.188 -30.656 32.719 1 21.09 73 LYS A C 1
ATOM 608 O O . LYS A 1 73 ? -26.359 -31.203 31.609 1 21.09 73 LYS A O 1
ATOM 613 N N . THR A 1 74 ? -26.062 -31.609 33.594 1 19.11 74 THR A N 1
ATOM 614 C CA . THR A 1 74 ? -26.766 -32.875 33.719 1 19.11 74 THR A CA 1
ATOM 615 C C . THR A 1 74 ? -28.281 -32.656 33.688 1 19.11 74 THR A C 1
ATOM 617 O O . THR A 1 74 ? -29 -33.344 32.969 1 19.11 74 THR A O 1
ATOM 620 N N . ASN A 1 75 ? -28.797 -32.438 35.062 1 17.98 75 ASN A N 1
ATOM 621 C CA . ASN A 1 75 ? -29.953 -33.156 35.562 1 17.98 75 ASN A CA 1
ATOM 622 C C . ASN A 1 75 ? -31.234 -32.75 34.844 1 17.98 75 ASN A C 1
ATOM 624 O O . ASN A 1 75 ? -31.969 -33.594 34.344 1 17.98 75 ASN A O 1
ATOM 628 N N . GLU A 1 76 ? -32.125 -31.719 35.656 1 18.41 76 GLU A N 1
ATOM 629 C CA . GLU A 1 76 ? -33.531 -31.828 36.031 1 18.41 76 GLU A CA 1
ATOM 630 C C . GLU A 1 76 ? -34.469 -31.391 34.906 1 18.41 76 GLU A C 1
ATOM 632 O O . GLU A 1 76 ? -34.344 -30.266 34.406 1 18.41 76 GLU A O 1
ATOM 637 N N . TYR A 1 77 ? -34.969 -32.25 33.969 1 17.78 77 TYR A N 1
ATOM 638 C CA . TYR A 1 77 ? -36.125 -32.219 33.094 1 17.78 77 TYR A CA 1
ATOM 639 C C . TYR A 1 77 ? -37.375 -31.734 33.844 1 17.78 77 TYR A C 1
ATOM 641 O O . TYR A 1 77 ? -38.156 -32.531 34.344 1 17.78 77 TYR A O 1
ATOM 649 N N . GLU A 1 78 ? -37.125 -30.812 34.906 1 17.83 78 GLU A N 1
ATOM 650 C CA . GLU A 1 78 ? -38.375 -30.734 35.625 1 17.83 78 GLU A CA 1
ATOM 651 C C . GLU A 1 78 ? -39.562 -30.5 34.719 1 17.83 78 GLU A C 1
ATOM 653 O O . GLU A 1 78 ? -39.406 -30.031 33.594 1 17.83 78 GLU A O 1
ATOM 658 N N . ASN A 1 79 ? -40.844 -30.797 35.312 1 16.47 79 ASN A N 1
ATOM 659 C CA . ASN A 1 79 ? -42.281 -31.016 35.156 1 16.47 79 ASN A CA 1
ATOM 660 C C . ASN A 1 79 ? -42.969 -29.766 34.594 1 16.47 79 ASN A C 1
ATOM 662 O O . ASN A 1 79 ? -42.688 -28.641 35.031 1 16.47 79 ASN A O 1
ATOM 666 N N . TYR A 1 80 ? -43.406 -29.812 33.375 1 17.17 80 TYR A N 1
ATOM 667 C CA . TYR A 1 80 ? -44.25 -28.984 32.562 1 17.17 80 TYR A CA 1
ATOM 668 C C . TYR A 1 80 ? -45.531 -28.594 33.281 1 17.17 80 TYR A C 1
ATOM 670 O O . TYR A 1 80 ? -46.469 -28.031 32.688 1 17.17 80 TYR A O 1
ATOM 678 N N . GLU A 1 81 ? -45.562 -28.5 34.688 1 15.95 81 GLU A N 1
ATOM 679 C CA . GLU A 1 81 ? -46.969 -28.469 35.062 1 15.95 81 GLU A CA 1
ATOM 680 C C . GLU A 1 81 ? -47.656 -27.266 34.438 1 15.95 81 GLU A C 1
ATOM 682 O O . GLU A 1 81 ? -47.094 -26.156 34.406 1 15.95 81 GLU A O 1
ATOM 687 N N . TYR A 1 82 ? -48.781 -27.531 33.656 1 16.58 82 TYR A N 1
ATOM 688 C CA . TYR A 1 82 ? -49.938 -26.922 33 1 16.58 82 TYR A CA 1
ATOM 689 C C . TYR A 1 82 ? -50.719 -26.031 33.938 1 16.58 82 TYR A C 1
ATOM 691 O O . TYR A 1 82 ? -51.75 -25.5 33.594 1 16.58 82 TYR A O 1
ATOM 699 N N . GLN A 1 83 ? -50.125 -25.328 35 1 15.25 83 GLN A N 1
ATOM 700 C CA . GLN A 1 83 ? -51.156 -24.875 35.875 1 15.25 83 GLN A CA 1
ATOM 701 C C . GLN A 1 83 ? -52.156 -23.969 35.156 1 15.25 83 GLN A C 1
ATOM 703 O O . GLN A 1 83 ? -51.75 -23.031 34.469 1 15.25 83 GLN A O 1
ATOM 708 N N . LYS A 1 84 ? -53.562 -24.344 35.094 1 16.64 84 LYS A N 1
ATOM 709 C CA . LYS A 1 84 ? -54.938 -24.078 34.656 1 16.64 84 LYS A CA 1
ATOM 710 C C . LYS A 1 84 ? -55.469 -22.781 35.281 1 16.64 84 LYS A C 1
ATOM 712 O O . LYS A 1 84 ? -56.562 -22.344 35 1 16.64 84 LYS A O 1
ATOM 717 N N . GLU A 1 85 ? -54.75 -21.953 36.219 1 15.77 85 GLU A N 1
ATOM 718 C CA . GLU A 1 85 ? -55.688 -21.406 37.156 1 15.77 85 GLU A CA 1
ATOM 719 C C . GLU A 1 85 ? -56.75 -20.562 36.438 1 15.77 85 GLU A C 1
ATOM 721 O O . GLU A 1 85 ? -56.531 -20.125 35.312 1 15.77 85 GLU A O 1
ATOM 726 N N . SER A 1 86 ? -57.719 -19.969 37.406 1 16.5 86 SER A N 1
ATOM 727 C CA . SER A 1 86 ? -59.094 -19.594 37.75 1 16.5 86 SER A CA 1
ATOM 728 C C . SER A 1 86 ? -59.5 -18.297 37.094 1 16.5 86 SER A C 1
ATOM 730 O O . SER A 1 86 ? -58.656 -17.453 36.781 1 16.5 86 SER A O 1
ATOM 732 N N . GLU A 1 87 ? -60.844 -18.219 36.844 1 17.67 87 GLU A N 1
ATOM 733 C CA . GLU A 1 87 ? -61.969 -17.578 36.219 1 17.67 87 GLU A CA 1
ATOM 734 C C . GLU A 1 87 ? -62.219 -16.188 36.781 1 17.67 87 GLU A C 1
ATOM 736 O O . GLU A 1 87 ? -63.125 -15.984 37.594 1 17.67 87 GLU A O 1
ATOM 741 N N . GLN A 1 88 ? -61.156 -15.328 37.188 1 16.28 88 GLN A N 1
ATOM 742 C CA . GLN A 1 88 ? -61.812 -14.227 37.906 1 16.28 88 GLN A CA 1
ATOM 743 C C . GLN A 1 88 ? -62.969 -13.648 37.125 1 16.28 88 GLN A C 1
ATOM 745 O O . GLN A 1 88 ? -63.031 -13.82 35.906 1 16.28 88 GLN A O 1
ATOM 750 N N . GLU A 1 89 ? -63.656 -12.555 37.781 1 17.83 89 GLU A N 1
ATOM 751 C CA . GLU A 1 89 ? -64.938 -11.859 38.062 1 17.83 89 GLU A CA 1
ATOM 752 C C . GLU A 1 89 ? -65.312 -10.984 36.906 1 17.83 89 GLU A C 1
ATOM 754 O O . GLU A 1 89 ? -64.5 -10.492 36.156 1 17.83 89 GLU A O 1
ATOM 759 N N . MET A 1 90 ? -66.688 -10.812 36.719 1 17.88 90 MET A N 1
ATOM 760 C CA . MET A 1 90 ? -67.812 -10.445 35.844 1 17.88 90 MET A CA 1
ATOM 761 C C . MET A 1 90 ? -67.812 -8.945 35.594 1 17.88 90 MET A C 1
ATOM 763 O O . MET A 1 90 ? -68.5 -8.469 34.688 1 17.88 90 MET A O 1
ATOM 767 N N . ILE A 1 91 ? -67.125 -7.996 36.406 1 19.7 91 ILE A N 1
ATOM 768 C CA . ILE A 1 91 ? -68 -6.867 36.656 1 19.7 91 ILE A CA 1
ATOM 769 C C . ILE A 1 91 ? -68.25 -6.113 35.344 1 19.7 91 ILE A C 1
ATOM 771 O O . ILE A 1 91 ? -67.312 -5.809 34.625 1 19.7 91 ILE A O 1
ATOM 775 N N . ASN A 1 92 ? -69.562 -6.008 34.844 1 17.8 92 ASN A N 1
ATOM 776 C CA . ASN A 1 92 ? -70.375 -5.672 33.688 1 17.8 92 ASN A CA 1
ATOM 777 C C . ASN A 1 92 ? -70.312 -4.18 33.375 1 17.8 92 ASN A C 1
ATOM 779 O O . ASN A 1 92 ? -70.812 -3.744 32.344 1 17.8 92 ASN A O 1
ATOM 783 N N . GLU A 1 93 ? -69.938 -3.234 34.312 1 20.56 93 GLU A N 1
ATOM 784 C CA . GLU A 1 93 ? -70.812 -2.096 34.188 1 20.56 93 GLU A CA 1
ATOM 785 C C . GLU A 1 93 ? -70.625 -1.386 32.844 1 20.56 93 GLU A C 1
ATOM 787 O O . GLU A 1 93 ? -69.562 -1.44 32.25 1 20.56 93 GLU A O 1
ATOM 792 N N . ASN A 1 94 ? -71.75 -0.83 32.25 1 20.42 94 ASN A N 1
ATOM 793 C CA . ASN A 1 94 ? -72.312 -0.408 30.969 1 20.42 94 ASN A CA 1
ATOM 794 C C . ASN A 1 94 ? -71.75 0.914 30.5 1 20.42 94 ASN A C 1
ATOM 796 O O . ASN A 1 94 ? -72.188 1.466 29.484 1 20.42 94 ASN A O 1
ATOM 800 N N . PRO A 1 95 ? -70.688 1.562 31.219 1 22.59 95 PRO A N 1
ATOM 801 C CA . PRO A 1 95 ? -70.938 3 31.047 1 22.59 95 PRO A CA 1
ATOM 802 C C . PRO A 1 95 ? -70.75 3.453 29.594 1 22.59 95 PRO A C 1
ATOM 804 O O . PRO A 1 95 ? -70.062 2.779 28.812 1 22.59 95 PRO A O 1
ATOM 807 N N . GLU A 1 96 ? -71.438 4.527 29.156 1 23.12 96 GLU A N 1
ATOM 808 C CA . GLU A 1 96 ? -71.875 5.25 27.953 1 23.12 96 GLU A CA 1
ATOM 809 C C . GLU A 1 96 ? -70.625 5.855 27.234 1 23.12 96 GLU A C 1
ATOM 811 O O . GLU A 1 96 ? -69.875 6.609 27.828 1 23.12 96 GLU A O 1
ATOM 816 N N . ASN A 1 97 ? -70 5.172 26.297 1 21.66 97 ASN A N 1
ATOM 817 C CA . ASN A 1 97 ? -68.688 5.293 25.672 1 21.66 97 ASN A CA 1
ATOM 818 C C . ASN A 1 97 ? -68.625 6.516 24.766 1 21.66 97 ASN A C 1
ATOM 820 O O . ASN A 1 97 ? -69.125 6.508 23.656 1 21.66 97 ASN A O 1
ATOM 824 N N . THR A 1 98 ? -68.938 7.738 25.312 1 22.5 98 THR A N 1
ATOM 825 C CA . THR A 1 98 ? -69 8.875 24.391 1 22.5 98 THR A CA 1
ATOM 826 C C . THR A 1 98 ? -67.688 9.008 23.641 1 22.5 98 THR A C 1
ATOM 828 O O . THR A 1 98 ? -66.562 9.023 24.25 1 22.5 98 THR A O 1
ATOM 831 N N . TYR A 1 99 ? -67.562 8.57 22.422 1 22.17 99 TYR A N 1
ATOM 832 C CA . TYR A 1 99 ? -66.438 8.398 21.562 1 22.17 99 TYR A CA 1
ATOM 833 C C . TYR A 1 99 ? -65.75 9.742 21.234 1 22.17 99 TYR A C 1
ATOM 835 O O . TYR A 1 99 ? -66.438 10.633 20.688 1 22.17 99 TYR A O 1
ATOM 843 N N . PRO A 1 100 ? -65 10.352 22.188 1 24.34 100 PRO A N 1
ATOM 844 C CA . PRO A 1 100 ? -64.5 11.656 21.75 1 24.34 100 PRO A CA 1
ATOM 845 C C . PRO A 1 100 ? -63.781 11.586 20.422 1 24.34 100 PRO A C 1
ATOM 847 O O . PRO A 1 100 ? -63.25 10.531 20.062 1 24.34 100 PRO A O 1
ATOM 850 N N . LYS A 1 101 ? -64 12.531 19.406 1 24.11 101 LYS A N 1
ATOM 851 C CA . LYS A 1 101 ? -63.531 12.672 18.031 1 24.11 101 LYS A CA 1
ATOM 852 C C . LYS A 1 101 ? -62.031 12.789 18 1 24.11 101 LYS A C 1
ATOM 854 O O . LYS A 1 101 ? -61.438 13.656 18.656 1 24.11 101 LYS A O 1
ATOM 859 N N . PRO A 1 102 ? -61.312 11.688 17.906 1 23.59 102 PRO A N 1
ATOM 860 C CA . PRO A 1 102 ? -59.844 11.797 18.031 1 23.59 102 PRO A CA 1
ATOM 861 C C . PRO A 1 102 ? -59.25 12.797 17.062 1 23.59 102 PRO A C 1
ATOM 863 O O . PRO A 1 102 ? -59.625 12.82 15.883 1 23.59 102 PRO A O 1
ATOM 866 N N . ILE A 1 103 ? -59.125 14.008 17.422 1 22.39 103 ILE A N 1
ATOM 867 C CA . ILE A 1 103 ? -58.406 15.016 16.672 1 22.39 103 ILE A CA 1
ATOM 868 C C . ILE A 1 103 ? -57.062 14.43 16.203 1 22.39 103 ILE A C 1
ATOM 870 O O . ILE A 1 103 ? -56.25 13.984 17.016 1 22.39 103 ILE A O 1
ATOM 874 N N . LEU A 1 104 ? -57.094 13.695 15.141 1 22.41 104 LEU A N 1
ATOM 875 C CA . LEU A 1 104 ? -55.969 13.133 14.398 1 22.41 104 LEU A CA 1
ATOM 876 C C . LEU A 1 104 ? -54.875 14.172 14.195 1 22.41 104 LEU A C 1
ATOM 878 O O . LEU A 1 104 ? -55.062 15.133 13.445 1 22.41 104 LEU A O 1
ATOM 882 N N . SER A 1 105 ? -54.438 14.766 15.297 1 22.91 105 SER A N 1
ATOM 883 C CA . SER A 1 105 ? -53.281 15.648 15.062 1 22.91 105 SER A CA 1
ATOM 884 C C . SER A 1 105 ? -52.25 14.992 14.156 1 22.91 105 SER A C 1
ATOM 886 O O . SER A 1 105 ? -51.812 13.883 14.43 1 22.91 105 SER A O 1
ATOM 888 N N . LEU A 1 106 ? -52.406 14.977 12.898 1 23.58 106 LEU A N 1
ATOM 889 C CA . LEU A 1 106 ? -51.531 14.641 11.781 1 23.58 106 LEU A CA 1
ATOM 890 C C . LEU A 1 106 ? -50.094 15.07 12.078 1 23.58 106 LEU A C 1
ATOM 892 O O . LEU A 1 106 ? -49.75 16.234 11.898 1 23.58 106 LEU A O 1
ATOM 896 N N . PHE A 1 107 ? -49.625 14.703 13.211 1 26.27 107 PHE A N 1
ATOM 897 C CA . PHE A 1 107 ? -48.188 15 13.359 1 26.27 107 PHE A CA 1
ATOM 898 C C . PHE A 1 107 ? -47.375 14.328 12.258 1 26.27 107 PHE A C 1
ATOM 900 O O . PHE A 1 107 ? -47.469 13.109 12.062 1 26.27 107 PHE A O 1
ATOM 907 N N . THR A 1 108 ? -47.281 14.812 11.062 1 26.09 108 THR A N 1
ATOM 908 C CA . THR A 1 108 ? -46.406 14.484 9.945 1 26.09 108 THR A CA 1
ATOM 909 C C . THR A 1 108 ? -45 14.266 10.422 1 26.09 108 THR A C 1
ATOM 911 O O . THR A 1 108 ? -44.344 15.188 10.93 1 26.09 108 THR A O 1
ATOM 914 N N . TYR A 1 109 ? -44.719 13.211 11.102 1 30.3 109 TYR A N 1
ATOM 915 C CA . TYR A 1 109 ? -43.344 12.875 11.414 1 30.3 109 TYR A CA 1
ATOM 916 C C . TYR A 1 109 ? -42.531 12.695 10.133 1 30.3 109 TYR A C 1
ATOM 918 O O . TYR A 1 109 ? -42.844 11.836 9.305 1 30.3 109 TYR A O 1
ATOM 926 N N . VAL A 1 110 ? -41.938 13.594 9.492 1 32.75 110 VAL A N 1
ATOM 927 C CA . VAL A 1 110 ? -41.031 13.664 8.352 1 32.75 110 VAL A CA 1
ATOM 928 C C . VAL A 1 110 ? -39.688 13.031 8.719 1 32.75 110 VAL A C 1
ATOM 930 O O . VAL A 1 110 ? -39.062 13.414 9.703 1 32.75 110 VAL A O 1
ATOM 933 N N . GLN A 1 111 ? -39.562 11.688 8.578 1 36.88 111 GLN A N 1
ATOM 934 C CA . GLN A 1 111 ? -38.25 11.062 8.766 1 36.88 111 GLN A CA 1
ATOM 935 C C . GLN A 1 111 ? -37.375 11.258 7.535 1 36.88 111 GLN A C 1
ATOM 937 O O . GLN A 1 111 ? -37.75 10.898 6.422 1 36.88 111 GLN A O 1
ATOM 942 N N . PHE A 1 112 ? -36.562 12.172 7.375 1 43.91 112 PHE A N 1
ATOM 943 C CA . PHE A 1 112 ? -35.562 12.344 6.324 1 43.91 112 PHE A CA 1
ATOM 944 C C . PHE A 1 112 ? -34.219 11.742 6.754 1 43.91 112 PHE A C 1
ATOM 946 O O . PHE A 1 112 ? -33.938 11.641 7.945 1 43.91 112 PHE A O 1
ATOM 953 N N . ASP A 1 113 ? -33.656 10.867 5.859 1 46.78 113 ASP A N 1
ATOM 954 C CA . ASP A 1 113 ? -32.312 10.328 6.004 1 46.78 113 ASP A CA 1
ATOM 955 C C . ASP A 1 113 ? -31.328 11.398 6.512 1 46.78 113 ASP A C 1
ATOM 957 O O . ASP A 1 113 ? -31.391 12.555 6.086 1 46.78 113 ASP A O 1
ATOM 961 N N . ASN A 1 114 ? -30.859 11.07 7.625 1 56.72 114 ASN A N 1
ATOM 962 C CA . ASN A 1 114 ? -29.891 12.023 8.172 1 56.72 114 ASN A CA 1
ATOM 963 C C . ASN A 1 114 ? -28.734 12.266 7.203 1 56.72 114 ASN A C 1
ATOM 965 O O . ASN A 1 114 ? -27.656 11.711 7.375 1 56.72 114 ASN A O 1
ATOM 969 N N . LYS A 1 115 ? -29.156 12.648 6.047 1 60.41 115 LYS A N 1
ATOM 970 C CA . LYS A 1 115 ? -28.172 13.039 5.027 1 60.41 115 LYS A CA 1
ATOM 971 C C . LYS A 1 115 ? -27.422 14.297 5.438 1 60.41 115 LYS A C 1
ATOM 973 O O . LYS A 1 115 ? -27.906 15.07 6.266 1 60.41 115 LYS A O 1
ATOM 978 N N . GLU A 1 116 ? -26.188 14.148 4.887 1 75.81 116 GLU A N 1
ATOM 979 C CA . GLU A 1 116 ? -25.422 15.375 5.062 1 75.81 116 GLU A CA 1
ATOM 980 C C . GLU A 1 116 ? -26.172 16.578 4.484 1 75.81 116 GLU A C 1
ATOM 982 O O . GLU A 1 116 ? -26.828 16.469 3.447 1 75.81 116 GLU A O 1
ATOM 987 N N . CYS A 1 117 ? -26.391 17.469 5.227 1 74.12 117 CYS A N 1
ATOM 988 C CA . CYS A 1 117 ? -27.016 18.703 4.77 1 74.12 117 CYS A CA 1
ATOM 989 C C . CYS A 1 117 ? -26.125 19.906 5.051 1 74.12 117 CYS A C 1
ATOM 991 O O . CYS A 1 117 ? -25.188 19.828 5.855 1 74.12 117 CYS A O 1
ATOM 993 N N . LEU A 1 118 ? -26.359 20.859 4.172 1 73.38 118 LEU A N 1
ATOM 994 C CA . LEU A 1 118 ? -25.688 22.125 4.398 1 73.38 118 LEU A CA 1
ATOM 995 C C . LEU A 1 118 ? -26.562 23.078 5.203 1 73.38 118 LEU A C 1
ATOM 997 O O . LEU A 1 118 ? -27.672 23.391 4.789 1 73.38 118 LEU A O 1
ATOM 1001 N N . GLY A 1 119 ? -26.031 23.312 6.324 1 70.44 119 GLY A N 1
ATOM 1002 C CA . GLY A 1 119 ? -26.766 24.25 7.156 1 70.44 119 GLY A CA 1
ATOM 1003 C C . GLY A 1 119 ? -26.797 25.656 6.586 1 70.44 119 GLY A C 1
ATOM 1004 O O . GLY A 1 119 ? -26.109 25.953 5.605 1 70.44 119 GLY A O 1
ATOM 1005 N N . ALA A 1 120 ? -27.594 26.5 7.164 1 68.88 120 ALA A N 1
ATOM 1006 C CA . ALA A 1 120 ? -27.75 27.891 6.723 1 68.88 120 ALA A CA 1
ATOM 1007 C C . ALA A 1 120 ? -26.438 28.656 6.84 1 68.88 120 ALA A C 1
ATOM 1009 O O . ALA A 1 120 ? -26.188 29.578 6.059 1 68.88 120 ALA A O 1
ATOM 1010 N N . THR A 1 121 ? -25.641 28.234 7.809 1 67.25 121 THR A N 1
ATOM 1011 C CA . THR A 1 121 ? -24.375 28.938 8.039 1 67.25 121 THR A CA 1
ATOM 1012 C C . THR A 1 121 ? -23.266 28.312 7.207 1 67.25 121 THR A C 1
ATOM 1014 O O . THR A 1 121 ? -22.109 28.719 7.293 1 67.25 121 THR A O 1
ATOM 1017 N N . GLY A 1 122 ? -23.609 27.297 6.438 1 67.88 122 GLY A N 1
ATOM 1018 C CA . GLY A 1 122 ? -22.609 26.672 5.598 1 67.88 122 GLY A CA 1
ATOM 1019 C C . GLY A 1 122 ? -21.984 25.438 6.23 1 67.88 122 GLY A C 1
ATOM 1020 O O . GLY A 1 122 ? -21.156 24.766 5.617 1 67.88 122 GLY A O 1
ATOM 1021 N N . ASP A 1 123 ? -22.375 25.266 7.398 1 72.25 123 ASP A N 1
ATOM 1022 C CA . ASP A 1 123 ? -21.844 24.094 8.094 1 72.25 123 ASP A CA 1
ATOM 1023 C C . ASP A 1 123 ? -22.562 22.828 7.645 1 72.25 123 ASP A C 1
ATOM 1025 O O . ASP A 1 123 ? -23.75 22.859 7.32 1 72.25 123 ASP A O 1
ATOM 1029 N N . ASN A 1 124 ? -21.672 21.797 7.625 1 75.94 124 ASN A N 1
ATOM 1030 C CA . ASN A 1 124 ? -22.297 20.516 7.316 1 75.94 124 ASN A CA 1
ATOM 1031 C C . ASN A 1 124 ? -23.016 19.938 8.523 1 75.94 124 ASN A C 1
ATOM 1033 O O . ASN A 1 124 ? -22.516 20 9.648 1 75.94 124 ASN A O 1
ATOM 1037 N N . GLY A 1 125 ? -24.234 19.578 8.266 1 77.56 125 GLY A N 1
ATOM 1038 C CA . GLY A 1 125 ? -25.031 18.938 9.312 1 77.56 125 GLY A CA 1
ATOM 1039 C C . GLY A 1 125 ? -25.719 17.672 8.852 1 77.56 125 GLY A C 1
ATOM 1040 O O . GLY A 1 125 ? -25.375 17.109 7.805 1 77.56 125 GLY A O 1
ATOM 1041 N N . THR A 1 126 ? -26.391 17.172 9.805 1 79.25 126 THR A N 1
ATOM 1042 C CA . THR A 1 126 ? -27.188 15.977 9.508 1 79.25 126 THR A CA 1
ATOM 1043 C C . THR A 1 126 ? -28.672 16.281 9.555 1 79.25 126 THR A C 1
ATOM 1045 O O . THR A 1 126 ? -29.156 16.891 10.516 1 79.25 126 THR A O 1
ATOM 1048 N N . CYS A 1 127 ? -29.312 15.961 8.492 1 79.06 127 CYS A N 1
ATOM 1049 C CA . CYS A 1 127 ? -30.734 16.266 8.422 1 79.06 127 CYS A CA 1
ATOM 1050 C C . CYS A 1 127 ? -31.531 15.336 9.328 1 79.06 127 CYS A C 1
ATOM 1052 O O . CYS A 1 127 ? -31.547 14.117 9.133 1 79.06 127 CYS A O 1
ATOM 1054 N N . VAL A 1 128 ? -32.031 15.883 10.32 1 79.44 128 VAL A N 1
ATOM 1055 C CA . VAL A 1 128 ? -32.875 15.164 11.289 1 79.44 128 VAL A CA 1
ATOM 1056 C C . VAL A 1 128 ? -34.094 16 11.633 1 79.44 128 VAL A C 1
ATOM 1058 O O . VAL A 1 128 ? -34.25 17.125 11.133 1 79.44 128 VAL A O 1
ATOM 1061 N N . THR A 1 129 ? -34.969 15.367 12.32 1 78 129 THR A N 1
ATOM 1062 C CA . THR A 1 129 ? -36.094 16.156 12.797 1 78 129 THR A CA 1
ATOM 1063 C C . THR A 1 129 ? -35.656 17.125 13.875 1 78 129 THR A C 1
ATOM 1065 O O . THR A 1 129 ? -34.625 16.922 14.531 1 78 129 THR A O 1
ATOM 1068 N N . ALA A 1 130 ? -36.469 18.203 13.984 1 78 130 ALA A N 1
ATOM 1069 C CA . ALA A 1 130 ? -36.125 19.203 14.984 1 78 130 ALA A CA 1
ATOM 1070 C C . ALA A 1 130 ? -36.062 18.609 16.375 1 78 130 ALA A C 1
ATOM 1072 O O . ALA A 1 130 ? -35.188 18.953 17.188 1 78 130 ALA A O 1
ATOM 1073 N N . ALA A 1 131 ? -36.969 17.672 16.625 1 76.75 131 ALA A N 1
ATOM 1074 C CA . ALA A 1 131 ? -37.031 17.031 17.938 1 76.75 131 ALA A CA 1
ATOM 1075 C C . ALA A 1 131 ? -35.812 16.141 18.156 1 76.75 131 ALA A C 1
ATOM 1077 O O . ALA A 1 131 ? -35.188 16.172 19.234 1 76.75 131 ALA A O 1
ATOM 1078 N N . GLU A 1 132 ? -35.469 15.492 17.156 1 79.88 132 GLU A N 1
ATOM 1079 C CA . GLU A 1 132 ? -34.312 14.617 17.25 1 79.88 132 GLU A CA 1
ATOM 1080 C C . GLU A 1 132 ? -33.031 15.422 17.406 1 79.88 132 GLU A C 1
ATOM 1082 O O . GLU A 1 132 ? -32.125 15.023 18.141 1 79.88 132 GLU A O 1
ATOM 1087 N N . CYS A 1 133 ? -32.969 16.516 16.688 1 83.5 133 CYS A N 1
ATOM 1088 C CA . CYS A 1 133 ? -31.797 17.391 16.781 1 83.5 133 CYS A CA 1
ATOM 1089 C C . CYS A 1 133 ? -31.594 17.906 18.203 1 83.5 133 CYS A C 1
ATOM 1091 O O . CYS A 1 133 ? -30.5 17.844 18.75 1 83.5 133 CYS A O 1
ATOM 1093 N N . SER A 1 134 ? -32.719 18.25 18.812 1 79.19 134 SER A N 1
ATOM 1094 C CA . SER A 1 134 ? -32.656 18.781 20.172 1 79.19 134 SER A CA 1
ATOM 1095 C C . SER A 1 134 ? -32.312 17.672 21.172 1 79.19 134 SER A C 1
ATOM 1097 O O . SER A 1 134 ? -31.531 17.891 22.109 1 79.19 134 SER A O 1
ATOM 1099 N N . GLN A 1 135 ? -32.812 16.531 20.922 1 76.5 135 GLN A N 1
ATOM 1100 C CA . GLN A 1 135 ? -32.562 15.414 21.812 1 76.5 135 GLN A CA 1
ATOM 1101 C C . GLN A 1 135 ? -31.094 14.984 21.766 1 76.5 135 GLN A C 1
ATOM 1103 O O . GLN A 1 135 ? -30.531 14.57 22.781 1 76.5 135 GLN A O 1
ATOM 1108 N N . LYS A 1 136 ? -30.594 15.156 20.656 1 76.19 136 LYS A N 1
ATOM 1109 C CA . LYS A 1 136 ? -29.203 14.711 20.453 1 76.19 136 LYS A CA 1
ATOM 1110 C C . LYS A 1 136 ? -28.219 15.82 20.797 1 76.19 136 LYS A C 1
ATOM 1112 O O . LYS A 1 136 ? -27.016 15.641 20.672 1 76.19 136 LYS A O 1
ATOM 1117 N N . GLY A 1 137 ? -28.734 16.891 21.141 1 75.06 137 GLY A N 1
ATOM 1118 C CA . GLY A 1 137 ? -27.891 18 21.562 1 75.06 137 GLY A CA 1
ATOM 1119 C C . GLY A 1 137 ? -27.375 18.844 20.422 1 75.06 137 GLY A C 1
ATOM 1120 O O . GLY A 1 137 ? -26.344 19.5 20.547 1 75.06 137 GLY A O 1
ATOM 1121 N N . GLY A 1 138 ? -28.094 18.766 19.281 1 81.94 138 GLY A N 1
ATOM 1122 C CA . GLY A 1 138 ? -27.688 19.531 18.125 1 81.94 138 GLY A CA 1
ATOM 1123 C C . GLY A 1 138 ? -28.406 20.859 18 1 81.94 138 GLY A C 1
ATOM 1124 O O . GLY A 1 138 ? -29.297 21.156 18.797 1 81.94 138 GLY A O 1
ATOM 1125 N N . THR A 1 139 ? -27.859 21.656 17.172 1 80.94 139 THR A N 1
ATOM 1126 C CA . THR A 1 139 ? -28.484 22.938 16.875 1 80.94 139 THR A CA 1
ATOM 1127 C C . THR A 1 139 ? -29.062 22.938 15.461 1 80.94 139 THR A C 1
ATOM 1129 O O . THR A 1 139 ? -28.391 22.547 14.508 1 80.94 139 THR A O 1
ATOM 1132 N N . ALA A 1 140 ? -30.25 23.359 15.398 1 81.19 140 ALA A N 1
ATOM 1133 C CA . ALA A 1 140 ? -30.906 23.438 14.094 1 81.19 140 ALA A CA 1
ATOM 1134 C C . ALA A 1 140 ? -30.312 24.562 13.25 1 81.19 140 ALA A C 1
ATOM 1136 O O . ALA A 1 140 ? -30.188 25.688 13.719 1 81.19 140 ALA A O 1
ATOM 1137 N N . ASN A 1 141 ? -29.828 24.172 12.133 1 79.75 141 ASN A N 1
ATOM 1138 C CA . ASN A 1 141 ? -29.203 25.141 11.234 1 79.75 141 ASN A CA 1
ATOM 1139 C C . ASN A 1 141 ? -29.844 25.125 9.859 1 79.75 141 ASN A C 1
ATOM 1141 O O . ASN A 1 141 ? -29.172 24.906 8.852 1 79.75 141 ASN A O 1
ATOM 1145 N N . GLY A 1 142 ? -31.109 25.422 9.789 1 78.06 142 GLY A N 1
ATOM 1146 C CA . GLY A 1 142 ? -31.812 25.516 8.523 1 78.06 142 GLY A CA 1
ATOM 1147 C C . GLY A 1 142 ? -32.656 24.297 8.219 1 78.06 142 GLY A C 1
ATOM 1148 O O . GLY A 1 142 ? -32.5 23.25 8.844 1 78.06 142 GLY A O 1
ATOM 1149 N N . PRO A 1 143 ? -33.594 24.5 7.312 1 77 143 PRO A N 1
ATOM 1150 C CA . PRO A 1 143 ? -34.469 23.391 6.961 1 77 143 PRO A CA 1
ATOM 1151 C C . PRO A 1 143 ? -33.812 22.422 5.973 1 77 143 PRO A C 1
ATOM 1153 O O . PRO A 1 143 ? -32.875 22.797 5.266 1 77 143 PRO A O 1
ATOM 1156 N N . CYS A 1 144 ? -33.969 21.219 6.156 1 78.44 144 CYS A N 1
ATOM 1157 C CA . CYS A 1 144 ? -33.594 20.203 5.172 1 78.44 144 CYS A CA 1
ATOM 1158 C C . CYS A 1 144 ? -34.75 19.281 4.859 1 78.44 144 CYS A C 1
ATOM 1160 O O . CYS A 1 144 ? -35.844 19.422 5.434 1 78.44 144 CYS A O 1
ATOM 1162 N N . ALA A 1 145 ? -34.594 18.422 3.852 1 73.25 145 ALA A N 1
ATOM 1163 C CA . ALA A 1 145 ? -35.594 17.453 3.445 1 73.25 145 ALA A CA 1
ATOM 1164 C C . ALA A 1 145 ? -36.938 18.156 3.131 1 73.25 145 ALA A C 1
ATOM 1166 O O . ALA A 1 145 ? -37.969 17.766 3.625 1 73.25 145 ALA A O 1
ATOM 1167 N N . ASN A 1 146 ? -36.812 19.203 2.322 1 66.44 146 ASN A N 1
ATOM 1168 C CA . ASN A 1 146 ? -37.938 19.984 1.829 1 66.44 146 ASN A CA 1
ATOM 1169 C C . ASN A 1 146 ? -38.781 20.547 2.975 1 66.44 146 ASN A C 1
ATOM 1171 O O . ASN A 1 146 ? -40 20.547 2.912 1 66.44 146 ASN A O 1
ATOM 1175 N N . GLY A 1 147 ? -38 20.844 4.02 1 68.56 147 GLY A N 1
ATOM 1176 C CA . GLY A 1 147 ? -38.656 21.547 5.109 1 68.56 147 GLY A CA 1
ATOM 1177 C C . GLY A 1 147 ? -39.125 20.625 6.219 1 68.56 147 GLY A C 1
ATOM 1178 O O . GLY A 1 147 ? -39.562 21.078 7.27 1 68.56 147 GLY A O 1
ATOM 1179 N N . TYR A 1 148 ? -39.031 19.266 5.98 1 69.44 148 TYR A N 1
ATOM 1180 C CA . TYR A 1 148 ? -39.5 18.312 6.977 1 69.44 148 TYR A CA 1
ATOM 1181 C C . TYR A 1 148 ? -38.406 18 8 1 69.44 148 TYR A C 1
ATOM 1183 O O . TYR A 1 148 ? -38.688 17.422 9.055 1 69.44 148 TYR A O 1
ATOM 1191 N N . GLY A 1 149 ? -37.312 18.453 7.652 1 79.56 149 GLY A N 1
ATOM 1192 C CA . GLY A 1 149 ? -36.219 18.234 8.57 1 79.56 149 GLY A CA 1
ATOM 1193 C C . GLY A 1 149 ? -35.375 19.484 8.805 1 79.56 149 GLY A C 1
ATOM 1194 O O . GLY A 1 149 ? -35.688 20.547 8.258 1 79.56 149 GLY A O 1
ATOM 1195 N N . THR A 1 150 ? -34.625 19.422 9.875 1 81.25 150 THR A N 1
ATOM 1196 C CA . THR A 1 150 ? -33.656 20.484 10.148 1 81.25 150 THR A CA 1
ATOM 1197 C C . THR A 1 150 ? -32.219 19.984 10.008 1 81.25 150 THR A C 1
ATOM 1199 O O . THR A 1 150 ? -31.938 18.812 10.305 1 81.25 150 THR A O 1
ATOM 1202 N N . CYS A 1 151 ? -31.469 20.828 9.359 1 83.31 151 CYS A N 1
ATOM 1203 C CA . CYS A 1 151 ? -30.047 20.5 9.312 1 83.31 151 CYS A CA 1
ATOM 1204 C C . CYS A 1 151 ? -29.422 20.656 10.688 1 83.31 151 CYS A C 1
ATOM 1206 O O . CYS A 1 151 ? -29.125 21.781 11.117 1 83.31 151 CYS A O 1
ATOM 1208 N N . CYS A 1 152 ? -29.234 19.547 11.289 1 82.75 152 CYS A N 1
ATOM 1209 C CA . CYS A 1 152 ? -28.75 19.531 12.664 1 82.75 152 CYS A CA 1
ATOM 1210 C C . CYS A 1 152 ? -27.219 19.562 12.703 1 82.75 152 CYS A C 1
ATOM 1212 O O . CYS A 1 152 ? -26.562 18.734 12.078 1 82.75 152 CYS A O 1
ATOM 1214 N N . VAL A 1 153 ? -26.719 20.594 13.336 1 82.19 153 VAL A N 1
ATOM 1215 C CA . VAL A 1 153 ? -25.281 20.703 13.516 1 82.19 153 VAL A CA 1
ATOM 1216 C C . VAL A 1 153 ? -24.906 20.328 14.945 1 82.19 153 VAL A C 1
ATOM 1218 O O . VAL A 1 153 ? -25.484 20.844 15.906 1 82.19 153 VAL A O 1
ATOM 1221 N N . PHE A 1 154 ? -24.031 19.328 15.023 1 82.94 154 PHE A N 1
ATOM 1222 C CA . PHE A 1 154 ? -23.562 18.875 16.328 1 82.94 154 PHE A CA 1
ATOM 1223 C C . PHE A 1 154 ? -22.219 19.516 16.672 1 82.94 154 PHE A C 1
ATOM 1225 O O . PHE A 1 154 ? -21.312 19.531 15.836 1 82.94 154 PHE A O 1
ATOM 1232 N N . MET A 1 155 ? -22.219 20.109 17.844 1 82.5 155 MET A N 1
ATOM 1233 C CA . MET A 1 155 ? -20.984 20.703 18.328 1 82.5 155 MET A CA 1
ATOM 1234 C C . MET A 1 155 ? -20.578 20.109 19.688 1 82.5 155 MET A C 1
ATOM 1236 O O . MET A 1 155 ? -21.438 19.859 20.531 1 82.5 155 MET A O 1
ATOM 1240 N N . ALA A 1 156 ? -19.375 19.703 19.75 1 83.88 156 ALA A N 1
ATOM 1241 C CA . ALA A 1 156 ? -18.859 19.156 21 1 83.88 156 ALA A CA 1
ATOM 1242 C C . ALA A 1 156 ? -17.609 19.906 21.453 1 83.88 156 ALA A C 1
ATOM 1244 O O . ALA A 1 156 ? -16.875 20.453 20.625 1 83.88 156 ALA A O 1
ATOM 1245 N N . SER A 1 157 ? -17.578 20.031 22.75 1 81.81 157 SER A N 1
ATOM 1246 C CA . SER A 1 157 ? -16.406 20.703 23.312 1 81.81 157 SER A CA 1
ATOM 1247 C C . SER A 1 157 ? -15.641 19.766 24.234 1 81.81 157 SER A C 1
ATOM 1249 O O . SER A 1 157 ? -15.945 18.562 24.312 1 81.81 157 SER A O 1
ATOM 1251 N N . CYS A 1 158 ? -14.703 20.344 24.875 1 82.31 158 CYS A N 1
ATOM 1252 C CA . CYS A 1 158 ? -13.789 19.547 25.688 1 82.31 158 CYS A CA 1
ATOM 1253 C C . CYS A 1 158 ? -14.547 18.781 26.766 1 82.31 158 CYS A C 1
ATOM 1255 O O . CYS A 1 158 ? -15.477 19.297 27.375 1 82.31 158 CYS A O 1
ATOM 1257 N N . GLY A 1 159 ? -14.133 17.484 26.828 1 81.94 159 GLY A N 1
ATOM 1258 C CA . GLY A 1 159 ? -14.672 16.656 27.891 1 81.94 159 GLY A CA 1
ATOM 1259 C C . GLY A 1 159 ? -15.945 15.938 27.5 1 81.94 159 GLY A C 1
ATOM 1260 O O . GLY A 1 159 ? -16.531 15.227 28.328 1 81.94 159 GLY A O 1
ATOM 1261 N N . THR A 1 160 ? -16.266 16.141 26.266 1 82.12 160 THR A N 1
ATOM 1262 C CA . THR A 1 160 ? -17.531 15.547 25.859 1 82.12 160 THR A CA 1
ATOM 1263 C C . THR A 1 160 ? -17.312 14.234 25.109 1 82.12 160 THR A C 1
ATOM 1265 O O . THR A 1 160 ? -16.188 13.938 24.688 1 82.12 160 THR A O 1
ATOM 1268 N N . THR A 1 161 ? -18.344 13.445 25.141 1 83.5 161 THR A N 1
ATOM 1269 C CA . THR A 1 161 ? -18.391 12.219 24.359 1 83.5 161 THR A CA 1
ATOM 1270 C C . THR A 1 161 ? -19.219 12.414 23.094 1 83.5 161 THR A C 1
ATOM 1272 O O . THR A 1 161 ? -20.359 12.883 23.156 1 83.5 161 THR A O 1
ATOM 1275 N N . ILE A 1 162 ? -18.578 12.117 22.016 1 82.94 162 ILE A N 1
ATOM 1276 C CA . ILE A 1 162 ? -19.203 12.312 20.719 1 82.94 162 ILE A CA 1
ATOM 1277 C C . ILE A 1 162 ? -19.734 10.977 20.188 1 82.94 162 ILE A C 1
ATOM 1279 O O . ILE A 1 162 ? -19 9.992 20.125 1 82.94 162 ILE A O 1
ATOM 1283 N N . ARG A 1 163 ? -20.953 11.039 19.75 1 76.06 163 ARG A N 1
ATOM 1284 C CA . ARG A 1 163 ? -21.562 9.836 19.203 1 76.06 163 ARG A CA 1
ATOM 1285 C C . ARG A 1 163 ? -22.078 10.078 17.797 1 76.06 163 ARG A C 1
ATOM 1287 O O . ARG A 1 163 ? -22.109 9.164 16.969 1 76.06 163 ARG A O 1
ATOM 1294 N N . ALA A 1 164 ? -22.375 11.312 17.625 1 74.06 164 ALA A N 1
ATOM 1295 C CA . ALA A 1 164 ? -23 11.641 16.344 1 74.06 164 ALA A CA 1
ATOM 1296 C C . ALA A 1 164 ? -21.953 11.906 15.266 1 74.06 164 ALA A C 1
ATOM 1298 O O . ALA A 1 164 ? -20.953 12.562 15.523 1 74.06 164 ALA A O 1
ATOM 1299 N N . ASN A 1 165 ? -22.266 11.312 14.078 1 76.56 165 ASN A N 1
ATOM 1300 C CA . ASN A 1 165 ? -21.422 11.602 12.93 1 76.56 165 ASN A CA 1
ATOM 1301 C C . ASN A 1 165 ? -21.531 13.062 12.5 1 76.56 165 ASN A C 1
ATOM 1303 O O . ASN A 1 165 ? -22.594 13.672 12.633 1 76.56 165 ASN A O 1
ATOM 1307 N N . GLY A 1 166 ? -20.516 13.586 12.07 1 77.06 166 GLY A N 1
ATOM 1308 C CA . GLY A 1 166 ? -20.516 14.961 11.586 1 77.06 166 GLY A CA 1
ATOM 1309 C C . GLY A 1 166 ? -20.469 15.984 12.703 1 77.06 166 GLY A C 1
ATOM 1310 O O . GLY A 1 166 ? -20.969 17.094 12.547 1 77.06 166 GLY A O 1
ATOM 1311 N N . THR A 1 167 ? -19.984 15.594 13.82 1 81.06 167 THR A N 1
ATOM 1312 C CA . THR A 1 167 ? -19.891 16.5 14.953 1 81.06 167 THR A CA 1
ATOM 1313 C C . THR A 1 167 ? -18.656 17.391 14.836 1 81.06 167 THR A C 1
ATOM 1315 O O . THR A 1 167 ? -17.578 16.906 14.484 1 81.06 167 THR A O 1
ATOM 1318 N N . TYR A 1 168 ? -18.953 18.688 15.047 1 81.88 168 TYR A N 1
ATOM 1319 C CA . TYR A 1 168 ? -17.844 19.625 15.086 1 81.88 168 TYR A CA 1
ATOM 1320 C C . TYR A 1 168 ? -17.266 19.75 16.5 1 81.88 168 TYR A C 1
ATOM 1322 O O . TYR A 1 168 ? -18.016 20.016 17.453 1 81.88 168 TYR A O 1
ATOM 1330 N N . PHE A 1 169 ? -16.047 19.484 16.547 1 84.81 169 PHE A N 1
ATOM 1331 C CA . PHE A 1 169 ? -15.359 19.688 17.828 1 84.81 169 PHE A CA 1
ATOM 1332 C C . PHE A 1 169 ? -14.727 21.078 17.875 1 84.81 169 PHE A C 1
ATOM 1334 O O . PHE A 1 169 ? -13.945 21.438 17 1 84.81 169 PHE A O 1
ATOM 1341 N N . VAL A 1 170 ? -15.219 21.812 18.859 1 80 170 VAL A N 1
ATOM 1342 C CA . VAL A 1 170 ? -14.68 23.156 19.078 1 80 170 VAL A CA 1
ATOM 1343 C C . VAL A 1 170 ? -14.305 23.328 20.547 1 80 170 VAL A C 1
ATOM 1345 O O . VAL A 1 170 ? -15.07 22.953 21.438 1 80 170 VAL A O 1
ATOM 1348 N N . HIS A 1 171 ? -13.008 23.656 20.703 1 77.38 171 HIS A N 1
ATOM 1349 C CA . HIS A 1 171 ? -12.648 23.844 22.109 1 77.38 171 HIS A CA 1
ATOM 1350 C C . HIS A 1 171 ? -13.438 24.984 22.734 1 77.38 171 HIS A C 1
ATOM 1352 O O . HIS A 1 171 ? -13.977 25.844 22.016 1 77.38 171 HIS A O 1
ATOM 1358 N N . ASN A 1 172 ? -13.352 24.891 24.094 1 70.62 172 ASN A N 1
ATOM 1359 C CA . ASN A 1 172 ? -14.047 25.953 24.828 1 70.62 172 ASN A CA 1
ATOM 1360 C C . ASN A 1 172 ? -13.359 27.312 24.641 1 70.62 172 ASN A C 1
ATOM 1362 O O . ASN A 1 172 ? -12.141 27.422 24.766 1 70.62 172 ASN A O 1
ATOM 1366 N N . GLY A 1 173 ? -14.055 28.359 24.172 1 66.62 173 GLY A N 1
ATOM 1367 C CA . GLY A 1 173 ? -13.492 29.688 24 1 66.62 173 GLY A CA 1
ATOM 1368 C C . GLY A 1 173 ? -13.273 30.062 22.547 1 66.62 173 GLY A C 1
ATOM 1369 O O . GLY A 1 173 ? -12.891 31.203 22.25 1 66.62 173 GLY A O 1
ATOM 1370 N N . TYR A 1 174 ? -13.375 29.109 21.812 1 69.25 174 TYR A N 1
ATOM 1371 C CA . TYR A 1 174 ? -13.25 29.422 20.391 1 69.25 174 TYR A CA 1
ATOM 1372 C C . TYR A 1 174 ? -14.172 30.578 20.016 1 69.25 174 TYR A C 1
ATOM 1374 O O . TYR A 1 174 ? -15.305 30.672 20.5 1 69.25 174 TYR A O 1
ATOM 1382 N N . PRO A 1 175 ? -13.586 31.438 19.234 1 70.69 175 PRO A N 1
ATOM 1383 C CA . PRO A 1 175 ? -12.406 31.5 18.375 1 70.69 175 PRO A CA 1
ATOM 1384 C C . PRO A 1 175 ? -11.18 32.062 19.094 1 70.69 175 PRO A C 1
ATOM 1386 O O . PRO A 1 175 ? -10.125 32.25 18.484 1 70.69 175 PRO A O 1
ATOM 1389 N N . ASN A 1 176 ? -11.406 32.312 20.297 1 67.94 176 ASN A N 1
ATOM 1390 C CA . ASN A 1 176 ? -10.266 32.781 21.062 1 67.94 176 ASN A CA 1
ATOM 1391 C C . ASN A 1 176 ? -9.297 31.656 21.406 1 67.94 176 ASN A C 1
ATOM 1393 O O . ASN A 1 176 ? -9.625 30.469 21.219 1 67.94 176 ASN A O 1
ATOM 1397 N N . GLN A 1 177 ? -8.07 32.062 21.75 1 69.56 177 GLN A N 1
ATOM 1398 C CA . GLN A 1 177 ? -7.074 31.062 22.141 1 69.56 177 GLN A CA 1
ATOM 1399 C C . GLN A 1 177 ? -7.516 30.266 23.359 1 69.56 177 GLN A C 1
ATOM 1401 O O . GLN A 1 177 ? -8.156 30.828 24.266 1 69.56 177 GLN A O 1
ATOM 1406 N N . TYR A 1 178 ? -7.387 28.969 23.25 1 67.69 178 TYR A N 1
ATOM 1407 C CA . TYR A 1 178 ? -7.691 28.141 24.406 1 67.69 178 TYR A CA 1
ATOM 1408 C C . TYR A 1 178 ? -6.762 28.453 25.578 1 67.69 178 TYR A C 1
ATOM 1410 O O . TYR A 1 178 ? -5.539 28.406 25.438 1 67.69 178 TYR A O 1
ATOM 1418 N N . ASP A 1 179 ? -7.312 29.016 26.625 1 60.94 179 ASP A N 1
ATOM 1419 C CA . ASP A 1 179 ? -6.539 29.438 27.797 1 60.94 179 ASP A CA 1
ATOM 1420 C C . ASP A 1 179 ? -6.543 28.375 28.875 1 60.94 179 ASP A C 1
ATOM 1422 O O . ASP A 1 179 ? -6.008 28.594 29.969 1 60.94 179 ASP A O 1
ATOM 1426 N N . GLY A 1 180 ? -7.148 27.266 28.688 1 59.28 180 GLY A N 1
ATOM 1427 C CA . GLY A 1 180 ? -7.23 26.297 29.766 1 59.28 180 GLY A CA 1
ATOM 1428 C C . GLY A 1 180 ? -5.945 25.516 29.969 1 59.28 180 GLY A C 1
ATOM 1429 O O . GLY A 1 180 ? -5.121 25.422 29.062 1 59.28 180 GLY A O 1
ATOM 1430 N N . THR A 1 181 ? -5.684 25.375 31.312 1 60.75 181 THR A N 1
ATOM 1431 C CA . THR A 1 181 ? -4.555 24.578 31.781 1 60.75 181 THR A CA 1
ATOM 1432 C C . THR A 1 181 ? -4.887 23.078 31.719 1 60.75 181 THR A C 1
ATOM 1434 O O . THR A 1 181 ? -5.961 22.672 32.156 1 60.75 181 THR A O 1
ATOM 1437 N N . GLY A 1 182 ? -4.473 22.359 30.531 1 66.69 182 GLY A N 1
ATOM 1438 C CA . GLY A 1 182 ? -4.641 20.906 30.516 1 66.69 182 GLY A CA 1
ATOM 1439 C C . GLY A 1 182 ? -4.973 20.375 29.141 1 66.69 182 GLY A C 1
ATOM 1440 O O . GLY A 1 182 ? -4.605 20.969 28.125 1 66.69 182 GLY A O 1
ATOM 1441 N N . SER A 1 183 ? -5.555 19.109 29.219 1 76.12 183 SER A N 1
ATOM 1442 C CA . SER A 1 183 ? -5.852 18.359 28 1 76.12 183 SER A CA 1
ATOM 1443 C C . SER A 1 183 ? -7.32 18.5 27.609 1 76.12 183 SER A C 1
ATOM 1445 O O . SER A 1 183 ? -8.203 18.469 28.469 1 76.12 183 SER A O 1
ATOM 1447 N N . CYS A 1 184 ? -7.547 19.203 26.469 1 80.25 184 CYS A N 1
ATOM 1448 C CA . CYS A 1 184 ? -8.883 19.156 25.891 1 80.25 184 CYS A CA 1
ATOM 1449 C C . CYS A 1 184 ? -9.109 17.828 25.172 1 80.25 184 CYS A C 1
ATOM 1451 O O . CYS A 1 184 ? -8.414 17.516 24.203 1 80.25 184 CYS A O 1
ATOM 1453 N N . GLN A 1 185 ? -9.969 17.031 25.766 1 83.38 185 GLN A N 1
ATOM 1454 C CA . GLN A 1 185 ? -10.156 15.695 25.219 1 83.38 185 GLN A CA 1
ATOM 1455 C C . GLN A 1 185 ? -11.625 15.445 24.875 1 83.38 185 GLN A C 1
ATOM 1457 O O . GLN A 1 185 ? -12.523 15.984 25.531 1 83.38 185 GLN A O 1
ATOM 1462 N N . VAL A 1 186 ? -11.75 14.773 23.828 1 84.31 186 VAL A N 1
ATOM 1463 C CA . VAL A 1 186 ? -13.078 14.281 23.484 1 84.31 186 VAL A CA 1
ATOM 1464 C C . VAL A 1 186 ? -13.031 12.766 23.25 1 84.31 186 VAL A C 1
ATOM 1466 O O . VAL A 1 186 ? -12.008 12.227 22.844 1 84.31 186 VAL A O 1
ATOM 1469 N N . THR A 1 187 ? -14.062 12.148 23.641 1 84.06 187 THR A N 1
ATOM 1470 C CA . THR A 1 187 ? -14.172 10.711 23.469 1 84.06 187 THR A CA 1
ATOM 1471 C C . THR A 1 187 ? -15.164 10.367 22.375 1 84.06 187 THR A C 1
ATOM 1473 O O . THR A 1 187 ? -16.281 10.906 22.344 1 84.06 187 THR A O 1
ATOM 1476 N N . LEU A 1 188 ? -14.656 9.594 21.438 1 82.38 188 LEU A N 1
ATOM 1477 C CA . LEU A 1 188 ? -15.523 9.141 20.359 1 82.38 188 LEU A CA 1
ATOM 1478 C C . LEU A 1 188 ? -16.078 7.746 20.656 1 82.38 188 LEU A C 1
ATOM 1480 O O . LEU A 1 188 ? -15.32 6.828 20.969 1 82.38 188 LEU A O 1
ATOM 1484 N N . LEU A 1 189 ? -17.266 7.73 20.625 1 78.69 189 LEU A N 1
ATOM 1485 C CA . LEU A 1 189 ? -17.938 6.441 20.766 1 78.69 189 LEU A CA 1
ATOM 1486 C C . LEU A 1 189 ? -18.656 6.047 19.484 1 78.69 189 LEU A C 1
ATOM 1488 O O . LEU A 1 189 ? -19.266 6.895 18.828 1 78.69 189 LEU A O 1
ATOM 1492 N N . LYS A 1 190 ? -18.438 4.859 19.125 1 75.69 190 LYS A N 1
ATOM 1493 C CA . LYS A 1 190 ? -19.094 4.379 17.906 1 75.69 190 LYS A CA 1
ATOM 1494 C C . LYS A 1 190 ? -20.594 4.598 17.969 1 75.69 190 LYS A C 1
ATOM 1496 O O . LYS A 1 190 ? -21.25 4.254 18.953 1 75.69 190 LYS A O 1
ATOM 1501 N N . SER A 1 191 ? -21.062 5.27 16.906 1 69.19 191 SER A N 1
ATOM 1502 C CA . SER A 1 191 ? -22.516 5.457 16.797 1 69.19 191 SER A CA 1
ATOM 1503 C C . SER A 1 191 ? -23.219 4.141 16.484 1 69.19 191 SER A C 1
ATOM 1505 O O . SER A 1 191 ? -24.344 3.908 16.922 1 69.19 191 SER A O 1
ATOM 1507 N N . GLU A 1 192 ? -22.375 3.404 15.633 1 66 192 GLU A N 1
ATOM 1508 C CA . GLU A 1 192 ? -22.844 2.084 15.219 1 66 192 GLU A CA 1
ATOM 1509 C C . GLU A 1 192 ? -21.719 1.06 15.266 1 66 192 GLU A C 1
ATOM 1511 O O . GLU A 1 192 ? -20.547 1.401 15.039 1 66 192 GLU A O 1
ATOM 1516 N N . PRO A 1 193 ? -22.109 -0.069 15.648 1 64.19 193 PRO A N 1
ATOM 1517 C CA . PRO A 1 193 ? -21.062 -1.081 15.789 1 64.19 193 PRO A CA 1
ATOM 1518 C C . PRO A 1 193 ? -20.328 -1.355 14.477 1 64.19 193 PRO A C 1
ATOM 1520 O O . PRO A 1 193 ? -19.188 -1.833 14.492 1 64.19 193 PRO A O 1
ATOM 1523 N N . ASP A 1 194 ? -20.984 -1.021 13.328 1 59.94 194 ASP A N 1
ATOM 1524 C CA . ASP A 1 194 ? -20.375 -1.354 12.039 1 59.94 194 ASP A CA 1
ATOM 1525 C C . ASP A 1 194 ? -19.391 -0.273 11.602 1 59.94 194 ASP A C 1
ATOM 1527 O O . ASP A 1 194 ? -18.734 -0.41 10.57 1 59.94 194 ASP A O 1
ATOM 1531 N N . VAL A 1 195 ? -19.375 0.746 12.414 1 65.69 195 VAL A N 1
ATOM 1532 C CA . VAL A 1 195 ? -18.375 1.771 12.109 1 65.69 195 VAL A CA 1
ATOM 1533 C C . VAL A 1 195 ? -16.984 1.209 12.32 1 65.69 195 VAL A C 1
ATOM 1535 O O . VAL A 1 195 ? -16.672 0.69 13.391 1 65.69 195 VAL A O 1
ATOM 1538 N N . CYS A 1 196 ? -16.359 1.218 11.219 1 65.19 196 CYS A N 1
ATOM 1539 C CA . CYS A 1 196 ? -15.047 0.6 11.32 1 65.19 196 CYS A CA 1
ATOM 1540 C C . CYS A 1 196 ? -13.945 1.653 11.273 1 65.19 196 CYS A C 1
ATOM 1542 O O . CYS A 1 196 ? -12.789 1.365 11.602 1 65.19 196 CYS A O 1
ATOM 1544 N N . GLN A 1 197 ? -14.414 2.832 10.914 1 72.12 197 GLN A N 1
ATOM 1545 C CA . GLN A 1 197 ? -13.375 3.85 10.797 1 72.12 197 GLN A CA 1
ATOM 1546 C C . GLN A 1 197 ? -13.922 5.238 11.117 1 72.12 197 GLN A C 1
ATOM 1548 O O . GLN A 1 197 ? -15.094 5.523 10.852 1 72.12 197 GLN A O 1
ATOM 1553 N N . TYR A 1 198 ? -13.086 5.977 11.734 1 74.5 198 TYR A N 1
ATOM 1554 C CA . TYR A 1 198 ? -13.383 7.387 11.953 1 74.5 198 TYR A CA 1
ATOM 1555 C C . TYR A 1 198 ? -12.508 8.273 11.07 1 74.5 198 TYR A C 1
ATOM 1557 O O . TYR A 1 198 ? -11.328 7.996 10.883 1 74.5 198 TYR A O 1
ATOM 1565 N N . ARG A 1 199 ? -13.156 9.203 10.484 1 79.69 199 ARG A N 1
ATOM 1566 C CA . ARG A 1 199 ? -12.414 10.242 9.781 1 79.69 199 ARG A CA 1
ATOM 1567 C C . ARG A 1 199 ? -12.547 11.586 10.5 1 79.69 199 ARG A C 1
ATOM 1569 O O . ARG A 1 199 ? -13.648 11.984 10.875 1 79.69 199 ARG A O 1
ATOM 1576 N N . LEU A 1 200 ? -11.406 12.164 10.703 1 81.44 200 LEU A N 1
ATOM 1577 C CA . LEU A 1 200 ? -11.367 13.484 11.328 1 81.44 200 LEU A CA 1
ATOM 1578 C C . LEU A 1 200 ? -10.883 14.539 10.336 1 81.44 200 LEU A C 1
ATOM 1580 O O . LEU A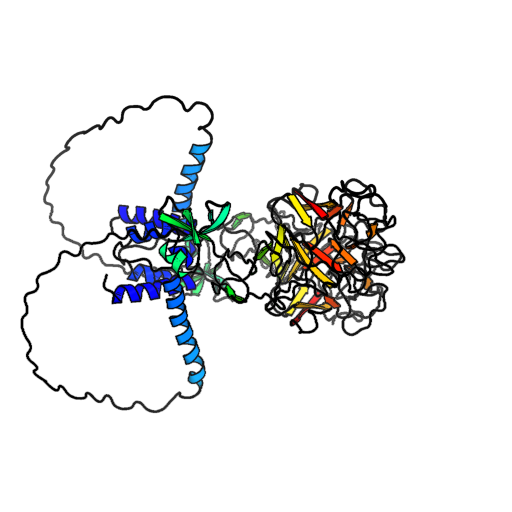 1 200 ? -9.758 14.461 9.844 1 81.44 200 LEU A O 1
ATO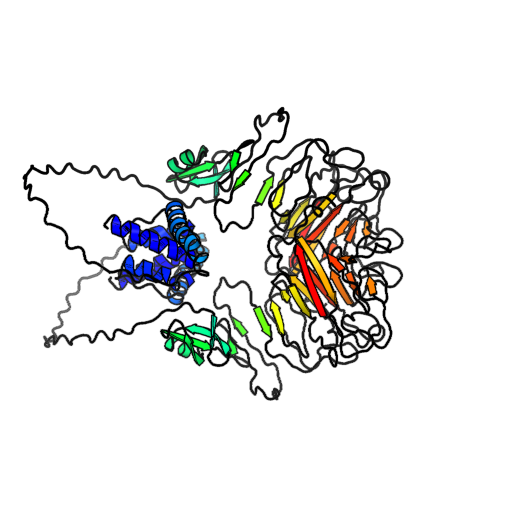M 1584 N N . ASP A 1 201 ? -11.711 15.516 10.039 1 82.56 201 ASP A N 1
ATOM 1585 C CA . ASP A 1 201 ? -11.336 16.625 9.164 1 82.56 201 ASP A CA 1
ATOM 1586 C C . ASP A 1 201 ? -10.969 17.859 9.977 1 82.56 201 ASP A C 1
ATOM 1588 O O . ASP A 1 201 ? -11.688 18.234 10.906 1 82.56 201 ASP A O 1
ATOM 1592 N N . PHE A 1 202 ? -9.898 18.438 9.562 1 84.62 202 PHE A N 1
ATOM 1593 C CA . PHE A 1 202 ? -9.43 19.625 10.281 1 84.62 202 PHE A CA 1
ATOM 1594 C C . PHE A 1 202 ? -9.844 20.891 9.547 1 84.62 202 PHE A C 1
ATOM 1596 O O . PHE A 1 202 ? -9.078 21.438 8.75 1 84.62 202 PHE A O 1
ATOM 1603 N N . GLU A 1 203 ? -10.977 21.422 9.93 1 80.44 203 GLU A N 1
ATOM 1604 C CA . GLU A 1 203 ? -11.43 22.672 9.328 1 80.44 203 GLU A CA 1
ATOM 1605 C C . GLU A 1 203 ? -10.625 23.859 9.836 1 80.44 203 GLU A C 1
ATOM 1607 O O . GLU A 1 203 ? -10.242 24.734 9.055 1 80.44 203 GLU A O 1
ATOM 1612 N N . GLN A 1 204 ? -10.531 23.859 11.125 1 81.19 204 GLN A N 1
ATOM 1613 C CA . GLN A 1 204 ? -9.609 24.766 11.797 1 81.19 204 GLN A CA 1
ATOM 1614 C C . GLN A 1 204 ? -8.727 24.016 12.789 1 81.19 204 GLN A C 1
ATOM 1616 O O . GLN A 1 204 ? -9.227 23.234 13.602 1 81.19 204 GLN A O 1
ATOM 1621 N N . PHE A 1 205 ? -7.477 24.188 12.586 1 84.81 205 PHE A N 1
ATOM 1622 C CA . PHE A 1 205 ? -6.539 23.5 13.477 1 84.81 205 PHE A CA 1
ATOM 1623 C C . PHE A 1 205 ? -5.246 24.297 13.602 1 84.81 205 PHE A C 1
ATOM 1625 O O . PHE A 1 205 ? -4.43 24.312 12.68 1 84.81 205 PHE A O 1
ATOM 1632 N N . SER A 1 206 ? -5.191 25.016 14.656 1 85.69 206 SER A N 1
ATOM 1633 C CA . SER A 1 206 ? -3.977 25.781 14.93 1 85.69 206 SER A CA 1
ATOM 1634 C C . SER A 1 206 ? -3.613 25.719 16.406 1 85.69 206 SER A C 1
ATOM 1636 O O . SER A 1 206 ? -4.34 26.25 17.266 1 85.69 206 SER A O 1
ATOM 1638 N N . ILE A 1 207 ? -2.643 24.969 16.703 1 87.38 207 ILE A N 1
ATOM 1639 C CA . ILE A 1 207 ? -2.096 24.922 18.062 1 87.38 207 ILE A CA 1
ATOM 1640 C C . ILE A 1 207 ? -0.622 25.312 18.047 1 87.38 207 ILE A C 1
ATOM 1642 O O . ILE A 1 207 ? -0.082 25.656 16.984 1 87.38 207 ILE A O 1
ATOM 1646 N N . MET A 1 208 ? -0.032 25.344 19.234 1 88.25 208 MET A N 1
ATOM 1647 C CA . MET A 1 208 ? 1.367 25.75 19.266 1 88.25 208 MET A CA 1
ATOM 1648 C C . MET A 1 208 ? 2.229 24.828 18.422 1 88.25 208 MET A C 1
ATOM 1650 O O . MET A 1 208 ? 2.068 23.609 18.484 1 88.25 208 MET A O 1
ATOM 1654 N N . GLY A 1 209 ? 3.115 25.359 17.641 1 91.12 209 GLY A N 1
ATOM 1655 C CA . GLY A 1 209 ? 3.973 24.594 16.75 1 91.12 209 GLY A CA 1
ATOM 1656 C C . GLY A 1 209 ? 5.086 23.859 17.469 1 91.12 209 GLY A C 1
ATOM 1657 O O . GLY A 1 209 ? 5.211 23.953 18.703 1 91.12 209 GLY A O 1
ATOM 1658 N N . PRO A 1 210 ? 5.836 23.094 16.672 1 95.19 210 PRO A N 1
ATOM 1659 C CA . PRO A 1 210 ? 6.938 22.328 17.266 1 95.19 210 PRO A CA 1
ATOM 1660 C C . PRO A 1 210 ? 8.094 23.219 17.719 1 95.19 210 PRO A C 1
ATOM 1662 O O . PRO A 1 210 ? 8.188 24.375 17.297 1 95.19 210 PRO A O 1
ATOM 1665 N N . GLU A 1 211 ? 8.922 22.656 18.641 1 94.31 211 GLU A N 1
ATOM 1666 C CA . GLU A 1 211 ? 10.125 23.391 19.031 1 94.31 211 GLU A CA 1
ATOM 1667 C C . GLU A 1 211 ? 11.102 23.5 17.859 1 94.31 211 GLU A C 1
ATOM 1669 O O . GLU A 1 211 ? 10.977 22.797 16.875 1 94.31 211 GLU A O 1
ATOM 1674 N N . MET A 1 212 ? 12.086 24.281 17.953 1 92.06 212 MET A N 1
ATOM 1675 C CA . MET A 1 212 ? 12.852 24.734 16.797 1 92.06 212 MET A CA 1
ATOM 1676 C C . MET A 1 212 ? 14.07 23.844 16.578 1 92.06 212 MET A C 1
ATOM 1678 O O . MET A 1 212 ? 14.641 23.828 15.492 1 92.06 212 MET A O 1
ATOM 1682 N N . GLU A 1 213 ? 14.438 23.078 17.531 1 93.75 213 GLU A N 1
ATOM 1683 C CA . GLU A 1 213 ? 15.672 22.312 17.422 1 93.75 213 GLU A CA 1
ATOM 1684 C C . GLU A 1 213 ? 15.422 20.953 16.781 1 93.75 213 GLU A C 1
ATOM 1686 O O . GLU A 1 213 ? 16.031 20.625 15.758 1 93.75 213 GLU A O 1
ATOM 1691 N N . ASN A 1 214 ? 14.5 20.188 17.312 1 95.5 214 ASN A N 1
ATOM 1692 C CA . ASN A 1 214 ? 14.227 18.844 16.812 1 95.5 214 ASN A CA 1
ATOM 1693 C C . ASN A 1 214 ? 12.789 18.719 16.312 1 95.5 214 ASN A C 1
ATOM 1695 O O . ASN A 1 214 ? 12.344 17.609 16 1 95.5 214 ASN A O 1
ATOM 1699 N N . HIS A 1 215 ? 12.07 19.812 16.25 1 96.62 215 HIS A N 1
ATOM 1700 C CA . HIS A 1 215 ? 10.727 19.906 15.695 1 96.62 215 HIS A CA 1
ATOM 1701 C C . HIS A 1 215 ? 9.766 18.969 16.406 1 96.62 215 HIS A C 1
ATOM 1703 O O . HIS A 1 215 ? 8.961 18.297 15.766 1 96.62 215 HIS A O 1
ATOM 1709 N N . MET A 1 216 ? 9.938 18.812 17.703 1 94.88 216 MET A N 1
ATOM 1710 C CA . MET A 1 216 ? 9.047 17.984 18.516 1 94.88 216 MET A CA 1
ATOM 1711 C C . MET A 1 216 ? 7.867 18.797 19.031 1 94.88 216 MET A C 1
ATOM 1713 O O . MET A 1 216 ? 8.023 19.969 19.359 1 94.88 216 MET A O 1
ATOM 1717 N N . CYS A 1 217 ? 6.695 18.141 19.078 1 92.94 217 CYS A N 1
ATOM 1718 C CA . CYS A 1 217 ? 5.5 18.781 19.625 1 92.94 217 CYS A CA 1
ATOM 1719 C C . CYS A 1 217 ? 5.492 18.734 21.141 1 92.94 217 CYS A C 1
ATOM 1721 O O . CYS A 1 217 ? 4.648 18.062 21.734 1 92.94 217 CYS A O 1
ATOM 1723 N N . ASN A 1 218 ? 6.289 19.547 21.766 1 89.19 218 ASN A N 1
ATOM 1724 C CA . ASN A 1 218 ? 6.508 19.453 23.203 1 89.19 218 ASN A CA 1
ATOM 1725 C C . ASN A 1 218 ? 5.445 20.234 23.984 1 89.19 218 ASN A C 1
ATOM 1727 O O . ASN A 1 218 ? 5.062 19.844 25.078 1 89.19 218 ASN A O 1
ATOM 1731 N N . ASN A 1 219 ? 5.012 21.312 23.438 1 85.38 219 ASN A N 1
ATOM 1732 C CA . ASN A 1 219 ? 4.129 22.219 24.188 1 85.38 219 ASN A CA 1
ATOM 1733 C C . ASN A 1 219 ? 2.662 21.875 23.969 1 85.38 219 ASN A C 1
ATOM 1735 O O . ASN A 1 219 ? 1.863 21.906 24.906 1 85.38 219 ASN A O 1
ATOM 1739 N N . ASP A 1 220 ? 2.318 21.688 22.75 1 86.94 220 ASP A N 1
ATOM 1740 C CA . ASP A 1 220 ? 0.963 21.312 22.344 1 86.94 220 ASP A CA 1
ATOM 1741 C C . ASP A 1 220 ? 0.982 20.141 21.359 1 86.94 220 ASP A C 1
ATOM 1743 O O . ASP A 1 220 ? 1.868 20.062 20.5 1 86.94 220 ASP A O 1
ATOM 1747 N N . GLN A 1 221 ? 0.096 19.25 21.641 1 87.94 221 GLN A N 1
ATOM 1748 C CA . GLN A 1 221 ? 0.04 18.109 20.734 1 87.94 221 GLN A CA 1
ATOM 1749 C C . GLN A 1 221 ? -1.386 17.594 20.594 1 87.94 221 GLN A C 1
ATOM 1751 O O . GLN A 1 221 ? -2.174 17.656 21.531 1 87.94 221 GLN A O 1
ATOM 1756 N N . PHE A 1 222 ? -1.653 17.203 19.375 1 86.75 222 PHE A N 1
ATOM 1757 C CA . PHE A 1 222 ? -2.877 16.469 19.078 1 86.75 222 PHE A CA 1
ATOM 1758 C C . PHE A 1 222 ? -2.602 14.969 18.984 1 86.75 222 PHE A C 1
ATOM 1760 O O . PHE A 1 222 ? -1.724 14.539 18.234 1 86.75 222 PHE A O 1
ATOM 1767 N N . ILE A 1 223 ? -3.307 14.211 19.828 1 82.5 223 ILE A N 1
ATOM 1768 C CA . ILE A 1 223 ? -3.098 12.773 19.875 1 82.5 223 ILE A CA 1
ATOM 1769 C C . ILE A 1 223 ? -4.438 12.047 19.75 1 82.5 223 ILE A C 1
ATOM 1771 O O . ILE A 1 223 ? -5.457 12.531 20.25 1 82.5 223 ILE A O 1
ATOM 1775 N N . ILE A 1 224 ? -4.445 11.023 18.984 1 77.25 224 ILE A N 1
ATOM 1776 C CA . ILE A 1 224 ? -5.598 10.125 18.922 1 77.25 224 ILE A CA 1
ATOM 1777 C C . ILE A 1 224 ? -5.273 8.812 19.641 1 77.25 224 ILE A C 1
ATOM 1779 O O . ILE A 1 224 ? -4.27 8.172 19.344 1 77.25 224 ILE A O 1
ATOM 1783 N N . SER A 1 225 ? -6.09 8.516 20.703 1 70.12 225 SER A N 1
ATOM 1784 C CA . SER A 1 225 ? -5.879 7.289 21.469 1 70.12 225 SER A CA 1
ATOM 1785 C C . SER A 1 225 ? -6.941 6.242 21.141 1 70.12 225 SER A C 1
ATOM 1787 O O . SER A 1 225 ? -8.07 6.59 20.797 1 70.12 225 SER A O 1
ATOM 1789 N N . GLY A 1 226 ? -6.664 4.812 21.266 1 60.81 226 GLY A N 1
ATOM 1790 C CA . GLY A 1 226 ? -7.637 3.738 21.125 1 60.81 226 GLY A CA 1
ATOM 1791 C C . GLY A 1 226 ? -7.461 2.934 19.859 1 60.81 226 GLY A C 1
ATOM 1792 O O . GLY A 1 226 ? -7.945 1.804 19.75 1 60.81 226 GLY A O 1
ATOM 1793 N N . GLY A 1 227 ? -6.992 3.479 18.922 1 59.31 227 GLY A N 1
ATOM 1794 C CA . GLY A 1 227 ? -6.734 2.701 17.719 1 59.31 227 GLY A CA 1
ATOM 1795 C C . GLY A 1 227 ? -5.262 2.629 17.359 1 59.31 227 GLY A C 1
ATOM 1796 O O . GLY A 1 227 ? -4.406 2.492 18.234 1 59.31 227 GLY A O 1
ATOM 1797 N N . ASN A 1 228 ? -5.07 2.52 16.109 1 62.62 228 ASN A N 1
ATOM 1798 C CA . ASN A 1 228 ? -3.691 2.549 15.625 1 62.62 228 ASN A CA 1
ATOM 1799 C C . ASN A 1 228 ? -2.984 3.838 16.031 1 62.62 228 ASN A C 1
ATOM 1801 O O . ASN A 1 228 ? -3.551 4.926 15.922 1 62.62 228 ASN A O 1
ATOM 1805 N N . PRO A 1 229 ? -1.921 3.631 16.703 1 65 229 PRO A N 1
ATOM 1806 C CA . PRO A 1 229 ? -1.204 4.828 17.141 1 65 229 PRO A CA 1
ATOM 1807 C C . PRO A 1 229 ? -0.934 5.809 16 1 65 229 PRO A C 1
ATOM 1809 O O . PRO A 1 229 ? -0.498 5.398 14.922 1 65 229 PRO A O 1
ATOM 1812 N N . VAL A 1 230 ? -1.434 7.051 16.172 1 74.62 230 VAL A N 1
ATOM 1813 C CA . VAL A 1 230 ? -1.158 8.156 15.258 1 74.62 230 VAL A CA 1
ATOM 1814 C C . VAL A 1 230 ? -0.069 9.055 15.844 1 74.62 230 VAL A C 1
ATOM 1816 O O . VAL A 1 230 ? -0.056 9.312 17.047 1 74.62 230 VAL A O 1
ATOM 1819 N N . PRO A 1 231 ? 0.899 9.352 15.023 1 86.69 231 PRO A N 1
ATOM 1820 C CA . PRO A 1 231 ? 1.943 10.234 15.547 1 86.69 231 PRO A CA 1
ATOM 1821 C C . PRO A 1 231 ? 1.394 11.578 16.016 1 86.69 231 PRO A C 1
ATOM 1823 O O . PRO A 1 231 ? 0.383 12.055 15.492 1 86.69 231 PRO A O 1
ATOM 1826 N N . PRO A 1 232 ? 2.029 12.133 17.016 1 87.75 232 PRO A N 1
ATOM 1827 C CA . PRO A 1 232 ? 1.59 13.453 17.484 1 87.75 232 PRO A CA 1
ATOM 1828 C C . PRO A 1 232 ? 1.721 14.539 16.422 1 87.75 232 PRO A C 1
ATOM 1830 O O . PRO A 1 232 ? 2.719 14.578 15.703 1 87.75 232 PRO A O 1
ATOM 1833 N N . ILE A 1 233 ? 0.671 15.297 16.312 1 91.88 233 ILE A N 1
ATOM 1834 C CA . ILE A 1 233 ? 0.677 16.391 15.336 1 91.88 233 ILE A CA 1
ATOM 1835 C C . ILE A 1 233 ? 0.487 17.719 16.062 1 91.88 233 ILE A C 1
ATOM 1837 O O . ILE A 1 233 ? -0.165 17.781 17.109 1 91.88 233 ILE A O 1
ATOM 1841 N N . CYS A 1 234 ? 1.14 18.734 15.625 1 92.81 234 CYS A N 1
ATOM 1842 C CA . CYS A 1 234 ? 0.989 20.078 16.172 1 92.81 234 CYS A CA 1
ATOM 1843 C C . CYS A 1 234 ? 1.117 21.125 15.07 1 92.81 234 CYS A C 1
ATOM 1845 O O . CYS A 1 234 ? 1.188 20.797 13.891 1 92.81 234 CYS A O 1
ATOM 1847 N N . GLY A 1 235 ? 0.893 22.359 15.461 1 92.75 235 GLY A N 1
ATOM 1848 C CA . GLY A 1 235 ? 0.994 23.453 14.508 1 92.75 235 GLY A CA 1
ATOM 1849 C C . GLY A 1 235 ? -0.297 23.719 13.758 1 92.75 235 GLY A C 1
ATOM 1850 O O . GLY A 1 235 ? -1.384 23.641 14.336 1 92.75 235 GLY A O 1
ATOM 1851 N N . ASN A 1 236 ? -0.077 24.141 12.531 1 90 236 ASN A N 1
ATOM 1852 C CA . ASN A 1 236 ? -1.218 24.469 11.68 1 90 236 ASN A CA 1
ATOM 1853 C C . ASN A 1 236 ? -1.519 23.344 10.688 1 90 236 ASN A C 1
ATOM 1855 O O . ASN A 1 236 ? -0.662 22.984 9.883 1 90 236 ASN A O 1
ATOM 1859 N N . ASN A 1 237 ? -2.689 22.797 10.703 1 89.94 237 ASN A N 1
ATOM 1860 C CA . ASN A 1 237 ? -3.049 21.672 9.844 1 89.94 237 ASN A CA 1
ATOM 1861 C C . ASN A 1 237 ? -4.41 21.891 9.18 1 89.94 237 ASN A C 1
ATOM 1863 O O . ASN A 1 237 ? -5.141 20.922 8.938 1 89.94 237 ASN A O 1
ATOM 1867 N N . VAL A 1 238 ? -4.695 23.094 8.984 1 82.56 238 VAL A N 1
ATOM 1868 C CA . VAL A 1 238 ? -5.977 23.438 8.367 1 82.56 238 VAL A CA 1
ATOM 1869 C C . VAL A 1 238 ? -6.102 22.734 7.016 1 82.56 238 VAL A C 1
ATOM 1871 O O . VAL A 1 238 ? -5.172 22.766 6.203 1 82.56 238 VAL A O 1
ATOM 1874 N N . GLY A 1 239 ? -7.207 22.031 6.844 1 77.12 239 GLY A N 1
ATOM 1875 C CA . GLY A 1 239 ? -7.469 21.391 5.574 1 77.12 239 GLY A CA 1
ATOM 1876 C C . GLY A 1 239 ? -6.973 19.953 5.523 1 77.12 239 GLY A C 1
ATOM 1877 O O . GLY A 1 239 ? -7.301 19.203 4.598 1 77.12 239 GLY A O 1
ATOM 1878 N N . ASN A 1 240 ? -6.242 19.609 6.473 1 81.5 240 ASN A N 1
ATOM 1879 C CA . ASN A 1 240 ? -5.801 18.219 6.566 1 81.5 240 ASN A CA 1
ATOM 1880 C C . ASN A 1 240 ? -6.848 17.344 7.242 1 81.5 240 ASN A C 1
ATOM 1882 O O . ASN A 1 240 ? -7.949 17.797 7.547 1 81.5 240 ASN A O 1
ATOM 1886 N N . HIS A 1 241 ? -6.609 16.078 7.168 1 77.44 241 HIS A N 1
ATOM 1887 C CA . HIS A 1 241 ? -7.496 15.109 7.812 1 77.44 241 HIS A CA 1
ATOM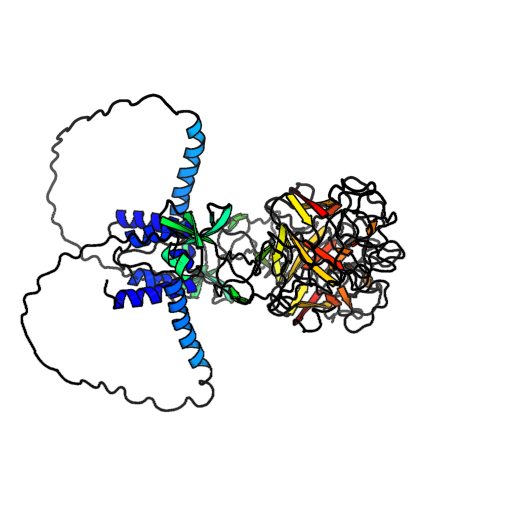 1888 C C . HIS A 1 241 ? -6.723 13.906 8.328 1 77.44 241 HIS A C 1
ATOM 1890 O O . HIS A 1 241 ? -5.52 13.781 8.086 1 77.44 241 HIS A O 1
ATOM 1896 N N . SER A 1 242 ? -7.387 13.117 9.109 1 73.62 242 SER A N 1
ATOM 1897 C CA . SER A 1 242 ? -6.801 11.883 9.617 1 73.62 242 SER A CA 1
ATOM 1898 C C . SER A 1 242 ? -7.824 10.75 9.625 1 73.62 242 SER A C 1
ATOM 1900 O O . SER A 1 242 ? -9.008 10.977 9.898 1 73.62 242 SER A O 1
ATOM 1902 N N . GLU A 1 243 ? -7.352 9.578 9.133 1 68.06 243 GLU A N 1
ATOM 1903 C CA . GLU A 1 243 ? -8.203 8.391 9.141 1 68.06 243 GLU A CA 1
ATOM 1904 C C . GLU A 1 243 ? -7.43 7.156 9.594 1 68.06 243 GLU A C 1
ATOM 1906 O O . GLU A 1 243 ? -6.199 7.172 9.633 1 68.06 243 GLU A O 1
ATOM 1911 N N . GLU A 1 244 ? -8.219 6.129 9.977 1 64.31 244 GLU A N 1
ATOM 1912 C CA . GLU A 1 244 ? -7.586 4.875 10.375 1 64.31 244 GLU A CA 1
ATOM 1913 C C . GLU A 1 244 ? -7.008 4.145 9.164 1 64.31 244 GLU A C 1
ATOM 1915 O O . GLU A 1 244 ? -7.617 4.133 8.086 1 64.31 244 GLU A O 1
ATOM 1920 N N . GLY A 1 245 ? -5.906 3.523 9.32 1 72.5 245 GLY A N 1
ATOM 1921 C CA . GLY A 1 245 ? -5.211 2.854 8.234 1 72.5 245 GLY A CA 1
ATOM 1922 C C . GLY A 1 245 ? -4.195 3.738 7.539 1 72.5 245 GLY A C 1
ATOM 1923 O O . GLY A 1 245 ? -3.008 3.705 7.863 1 72.5 245 GLY A O 1
ATOM 1924 N N . CYS A 1 246 ? -4.883 4.586 6.66 1 82.62 246 CYS A N 1
ATOM 1925 C CA . CYS A 1 246 ? -4.098 5.668 6.078 1 82.62 246 CYS A CA 1
ATOM 1926 C C . CYS A 1 246 ? -4.414 6.996 6.754 1 82.62 246 CYS A C 1
ATOM 1928 O O . CYS A 1 246 ? -5.559 7.449 6.734 1 82.62 246 CYS A O 1
ATOM 1930 N N . LEU A 1 247 ? -3.41 7.477 7.453 1 85.69 247 LEU A N 1
ATOM 1931 C CA . LEU A 1 247 ? -3.639 8.703 8.211 1 85.69 247 LEU A CA 1
ATOM 1932 C C . LEU A 1 247 ? -4.199 9.805 7.32 1 85.69 247 LEU A C 1
ATOM 1934 O O . LEU A 1 247 ? -5.023 10.609 7.766 1 85.69 247 LEU A O 1
ATOM 1938 N N . GLN A 1 248 ? -3.738 9.844 6.137 1 89.38 248 GLN A N 1
ATOM 1939 C CA . GLN A 1 248 ? -4.301 10.727 5.121 1 89.38 248 GLN A CA 1
ATOM 1940 C C . GLN A 1 248 ? -4.859 9.922 3.947 1 89.38 248 GLN A C 1
ATOM 1942 O O . GLN A 1 248 ? -4.227 8.977 3.479 1 89.38 248 GLN A O 1
ATOM 1947 N N . TYR A 1 249 ? -6.086 10.305 3.57 1 89.25 249 TYR A N 1
ATOM 1948 C CA . TYR A 1 249 ? -6.754 9.594 2.484 1 89.25 249 TYR A CA 1
ATOM 1949 C C . TYR A 1 249 ? -7.328 10.57 1.468 1 89.25 249 TYR A C 1
ATOM 1951 O O . TYR A 1 249 ? -8.086 11.477 1.827 1 89.25 249 TYR A O 1
ATOM 1959 N N . PHE A 1 250 ? -6.938 10.359 0.22 1 90.62 250 PHE A N 1
ATOM 1960 C CA . PHE A 1 250 ? -7.355 11.273 -0.837 1 90.62 250 PHE A CA 1
ATOM 1961 C C . PHE A 1 250 ? -8.141 10.531 -1.912 1 90.62 250 PHE A C 1
ATOM 1963 O O . PHE A 1 250 ? -7.938 9.336 -2.127 1 90.62 250 PHE A O 1
ATOM 1970 N N . THR A 1 251 ? -9.016 11.273 -2.459 1 87.62 251 THR A N 1
ATOM 1971 C CA . THR A 1 251 ? -9.797 10.758 -3.578 1 87.62 251 THR A CA 1
ATOM 1972 C C . THR A 1 251 ? -9.758 11.727 -4.758 1 87.62 251 THR A C 1
ATOM 1974 O O . THR A 1 251 ? -9.312 12.867 -4.613 1 87.62 251 THR A O 1
ATOM 1977 N N . GLY A 1 252 ? -10.117 11.273 -5.945 1 90.44 252 GLY A N 1
ATOM 1978 C CA . GLY A 1 252 ? -10.109 12.109 -7.133 1 90.44 252 GLY A CA 1
ATOM 1979 C C . GLY A 1 252 ? -8.898 11.867 -8.023 1 90.44 252 GLY A C 1
ATOM 1980 O O . GLY A 1 252 ? -7.902 11.297 -7.578 1 90.44 252 GLY A O 1
ATOM 1981 N N . VAL A 1 253 ? -9.008 12.352 -9.25 1 91.94 253 VAL A N 1
ATOM 1982 C CA . VAL A 1 253 ? -7.969 12.125 -10.25 1 91.94 253 VAL A CA 1
ATOM 1983 C C . VAL A 1 253 ? -6.762 13.016 -9.961 1 91.94 253 VAL A C 1
ATOM 1985 O O . VAL A 1 253 ? -5.625 12.648 -10.258 1 91.94 253 VAL A O 1
ATOM 1988 N N . ALA A 1 254 ? -7.125 14.141 -9.422 1 95.19 254 ALA A N 1
ATOM 1989 C CA . ALA A 1 254 ? -6.062 15.07 -9.062 1 95.19 254 ALA A CA 1
ATOM 1990 C C . ALA A 1 254 ? -6.289 15.656 -7.672 1 95.19 254 ALA A C 1
ATOM 1992 O O . ALA A 1 254 ? -7.422 15.672 -7.176 1 95.19 254 ALA A O 1
ATOM 1993 N N . GLY A 1 255 ? -5.195 16.047 -7.043 1 95.5 255 GLY A N 1
ATOM 1994 C CA . GLY A 1 255 ? -5.305 16.641 -5.711 1 95.5 255 GLY A CA 1
ATOM 1995 C C . GLY A 1 255 ? -3.975 17.109 -5.16 1 95.5 255 GLY A C 1
ATOM 1996 O O . GLY A 1 255 ? -2.957 17.078 -5.859 1 95.5 255 GLY A O 1
ATOM 1997 N N . GLU A 1 256 ? -4.082 17.672 -3.898 1 95.5 256 GLU A N 1
ATOM 1998 C CA . GLU A 1 256 ? -2.912 18.219 -3.213 1 95.5 256 GLU A CA 1
ATOM 1999 C C . GLU A 1 256 ? -2.682 17.516 -1.876 1 95.5 256 GLU A C 1
ATOM 2001 O O . GLU A 1 256 ? -3.617 17.328 -1.097 1 95.5 256 GLU A O 1
ATOM 2006 N N . ILE A 1 257 ? -1.48 17.078 -1.66 1 96.25 257 ILE A N 1
ATOM 2007 C CA . ILE A 1 257 ? -1.088 16.422 -0.423 1 96.25 257 ILE A CA 1
ATOM 2008 C C . ILE A 1 257 ? -0.101 17.297 0.344 1 96.25 257 ILE A C 1
ATOM 2010 O O . ILE A 1 257 ? 0.899 17.75 -0.216 1 96.25 257 ILE A O 1
ATOM 2014 N N . LYS A 1 258 ? -0.334 17.5 1.587 1 96.25 258 LYS A N 1
ATOM 2015 C CA . LYS A 1 258 ? 0.577 18.25 2.459 1 96.25 258 LYS A CA 1
ATOM 2016 C C . LYS A 1 258 ? 0.917 17.438 3.707 1 96.25 258 LYS A C 1
ATOM 2018 O O . LYS A 1 258 ? 0.049 16.766 4.281 1 96.25 258 LYS A O 1
ATOM 2023 N N . SER A 1 259 ? 2.186 17.438 4.004 1 96.81 259 SER A N 1
ATOM 2024 C CA . SER A 1 259 ? 2.523 16.906 5.316 1 96.81 259 SER A CA 1
ATOM 2025 C C . SER A 1 259 ? 1.942 17.766 6.434 1 96.81 259 SER A C 1
ATOM 2027 O O . SER A 1 259 ? 1.583 18.922 6.211 1 96.81 259 SER A O 1
ATOM 2029 N N . PHE A 1 260 ? 1.823 17.219 7.602 1 94.81 260 PHE A N 1
ATOM 2030 C CA . PHE A 1 260 ? 1.262 17.969 8.719 1 94.81 260 PHE A CA 1
ATOM 2031 C C . PHE A 1 260 ? 2.158 19.156 9.078 1 94.81 260 PHE A C 1
ATOM 2033 O O . PHE A 1 260 ? 3.385 19.031 9.094 1 94.81 260 PHE A O 1
ATOM 2040 N N . ASN A 1 261 ? 1.549 20.281 9.312 1 95.38 261 ASN A N 1
ATOM 2041 C CA . ASN A 1 261 ? 2.17 21.531 9.711 1 95.38 261 ASN A CA 1
ATOM 2042 C C . ASN A 1 261 ? 2.994 22.141 8.578 1 95.38 261 ASN A C 1
ATOM 2044 O O . ASN A 1 261 ? 3.955 22.875 8.828 1 95.38 261 ASN A O 1
ATOM 2048 N N . TYR A 1 262 ? 2.746 21.672 7.395 1 96.31 262 TYR A N 1
ATOM 2049 C CA . TYR A 1 262 ? 3.42 22.281 6.254 1 96.31 262 TYR A CA 1
ATOM 2050 C C . TYR A 1 262 ? 2.895 23.688 6 1 96.31 262 TYR A C 1
ATOM 2052 O O . TYR A 1 262 ? 1.687 23.891 5.84 1 96.31 262 TYR A O 1
ATOM 2060 N N . GLU A 1 263 ? 3.799 24.609 5.914 1 92.94 263 GLU A N 1
ATOM 2061 C CA . GLU A 1 263 ? 3.58 26 5.516 1 92.94 263 GLU A CA 1
ATOM 2062 C C . GLU A 1 263 ? 4.887 26.656 5.086 1 92.94 263 GLU A C 1
ATOM 2064 O O . GLU A 1 263 ? 5.93 26.438 5.703 1 92.94 263 GLU A O 1
ATOM 2069 N N . LEU A 1 264 ? 4.84 27.484 4.094 1 92.12 264 LEU A N 1
ATOM 2070 C CA . LEU A 1 264 ? 6.059 28.016 3.496 1 92.12 264 LEU A CA 1
ATOM 2071 C C . LEU A 1 264 ? 6.695 29.062 4.406 1 92.12 264 LEU A C 1
ATOM 2073 O O . LEU A 1 264 ? 7.914 29.25 4.387 1 92.12 264 LEU A O 1
ATOM 2077 N N . ASN A 1 265 ? 5.922 29.672 5.227 1 88.12 265 ASN A N 1
ATOM 2078 C CA . ASN A 1 265 ? 6.457 30.766 6.027 1 88.12 265 ASN A CA 1
ATOM 2079 C C . ASN A 1 265 ? 6.938 30.297 7.391 1 88.12 265 ASN A C 1
ATOM 2081 O O . ASN A 1 265 ? 8.102 30.469 7.746 1 88.12 265 ASN A O 1
ATOM 2085 N N . MET A 1 266 ? 6.027 29.578 8.148 1 87.69 266 MET A N 1
ATOM 2086 C CA . MET A 1 266 ? 6.344 29.25 9.539 1 87.69 266 MET A CA 1
ATOM 2087 C C . MET A 1 266 ? 6.297 27.734 9.766 1 87.69 266 MET A C 1
ATOM 2089 O O . MET A 1 266 ? 6.645 27.25 10.844 1 87.69 266 MET A O 1
ATOM 2093 N N . GLY A 1 267 ? 6 27.031 8.773 1 93.06 267 GLY A N 1
ATOM 2094 C CA . GLY A 1 267 ? 5.852 25.594 8.945 1 93.06 267 GLY A CA 1
ATOM 2095 C C . GLY A 1 267 ? 7.172 24.891 9.164 1 93.06 267 GLY A C 1
ATOM 2096 O O . GLY A 1 267 ? 8.203 25.297 8.633 1 93.06 267 GLY A O 1
ATOM 2097 N N . LEU A 1 268 ? 7.129 23.875 10.031 1 96.06 268 LEU A N 1
ATOM 2098 C CA . LEU A 1 268 ? 8.266 22.984 10.281 1 96.06 268 LEU A CA 1
ATOM 2099 C C . LEU A 1 268 ? 7.844 21.531 10.203 1 96.06 268 LEU A C 1
ATOM 2101 O O . LEU A 1 268 ? 6.781 21.156 10.703 1 96.06 268 LEU A O 1
ATOM 2105 N N . GLN A 1 269 ? 8.719 20.797 9.508 1 97 269 GLN A N 1
ATOM 2106 C CA . GLN A 1 269 ? 8.477 19.359 9.43 1 97 269 GLN A CA 1
ATOM 2107 C C . GLN A 1 269 ? 8.43 18.734 10.828 1 97 269 GLN A C 1
ATOM 2109 O O . GLN A 1 269 ? 9.344 18.953 11.633 1 97 269 GLN A O 1
ATOM 2114 N N . LEU A 1 270 ? 7.383 17.953 11.094 1 96.56 270 LEU A N 1
ATOM 2115 C CA . LEU A 1 270 ? 7.242 17.359 12.414 1 96.56 270 LEU A CA 1
ATOM 2116 C C . LEU A 1 270 ? 8.125 16.141 12.555 1 96.56 270 LEU A C 1
ATOM 2118 O O . LEU A 1 270 ? 8.258 15.352 11.617 1 96.56 270 LEU A O 1
ATOM 2122 N N . SER A 1 271 ? 8.664 15.953 13.781 1 95 271 SER A N 1
ATOM 2123 C CA . SER A 1 271 ? 9.484 14.781 14.094 1 95 271 SER A CA 1
ATOM 2124 C C . SER A 1 271 ? 8.617 13.617 14.562 1 95 271 SER A C 1
ATOM 2126 O O . SER A 1 271 ? 7.461 13.797 14.938 1 95 271 SER A O 1
ATOM 2128 N N . ASN A 1 272 ? 9.18 12.375 14.469 1 92.62 272 ASN A N 1
ATOM 2129 C CA . ASN A 1 272 ? 8.539 11.141 14.914 1 92.62 272 ASN A CA 1
ATOM 2130 C C . ASN A 1 272 ? 7.234 10.883 14.164 1 92.62 272 ASN A C 1
ATOM 2132 O O . ASN A 1 272 ? 6.219 10.547 14.773 1 92.62 272 ASN A O 1
ATOM 2136 N N . GLN A 1 273 ? 7.293 11.141 12.914 1 93.25 273 GLN A N 1
ATOM 2137 C CA . GLN A 1 273 ? 6.145 10.844 12.07 1 93.25 273 GLN A CA 1
ATOM 2138 C C . GLN A 1 273 ? 6.289 9.469 11.406 1 93.25 273 GLN A C 1
ATOM 2140 O O . GLN A 1 273 ? 7.387 9.078 11.008 1 93.25 273 GLN A O 1
ATOM 2145 N N . ASP A 1 274 ? 5.285 8.703 11.375 1 91.56 274 ASP A N 1
ATOM 2146 C CA . ASP A 1 274 ? 5.184 7.406 10.711 1 91.56 274 ASP A CA 1
ATOM 2147 C C . ASP A 1 274 ? 3.752 7.121 10.266 1 91.56 274 ASP A C 1
ATOM 2149 O O . ASP A 1 274 ? 2.951 6.586 11.039 1 91.56 274 ASP A O 1
ATOM 2153 N N . TYR A 1 275 ? 3.514 7.492 9.008 1 90.94 275 TYR A N 1
ATOM 2154 C CA . TYR A 1 275 ? 2.135 7.266 8.594 1 90.94 275 TYR A CA 1
ATOM 2155 C C . TYR A 1 275 ? 2.045 7.109 7.078 1 90.94 275 TYR A C 1
ATOM 2157 O O . TYR A 1 275 ? 2.922 7.574 6.348 1 90.94 275 TYR A O 1
ATOM 2165 N N . SER A 1 276 ? 0.98 6.441 6.668 1 92.56 276 SER A N 1
ATOM 2166 C CA . SER A 1 276 ? 0.727 6.199 5.25 1 92.56 276 SER A CA 1
ATOM 2167 C C . SER A 1 276 ? -0.236 7.234 4.68 1 92.56 276 SER A C 1
ATOM 2169 O O . SER A 1 276 ? -1.115 7.73 5.387 1 92.56 276 SER A O 1
ATOM 2171 N N . ILE A 1 277 ? -0.013 7.578 3.506 1 94.06 277 ILE A N 1
ATOM 2172 C CA . ILE A 1 277 ? -0.887 8.43 2.703 1 94.06 277 ILE A CA 1
ATOM 2173 C C . ILE A 1 277 ? -1.484 7.613 1.556 1 94.06 277 ILE A C 1
ATOM 2175 O O . ILE A 1 277 ? -0.753 7.074 0.721 1 94.06 277 ILE A O 1
ATOM 2179 N N . CYS A 1 278 ? -2.791 7.574 1.537 1 92.94 278 CYS A N 1
ATOM 2180 C CA . CYS A 1 278 ? -3.445 6.73 0.543 1 92.94 278 CYS A CA 1
ATOM 2181 C C . CYS A 1 278 ? -4.258 7.57 -0.435 1 92.94 278 CYS A C 1
ATOM 2183 O O . CYS A 1 278 ? -4.914 8.531 -0.037 1 92.94 278 CYS A O 1
ATOM 2185 N N . ILE A 1 279 ? -4.086 7.234 -1.672 1 92.81 279 ILE A N 1
ATOM 2186 C CA . ILE A 1 279 ? -4.906 7.82 -2.729 1 92.81 279 ILE A CA 1
ATOM 2187 C C . ILE A 1 279 ? -5.746 6.73 -3.395 1 92.81 279 ILE A C 1
ATOM 2189 O O . ILE A 1 279 ? -5.207 5.734 -3.883 1 92.81 279 ILE A O 1
ATOM 2193 N N . ARG A 1 280 ? -6.984 6.93 -3.387 1 89.44 280 ARG A N 1
ATOM 2194 C CA . ARG A 1 280 ? -7.855 5.949 -4.023 1 89.44 280 ARG A CA 1
ATOM 2195 C C . ARG A 1 280 ? -7.582 5.863 -5.52 1 89.44 280 ARG A C 1
ATOM 2197 O O . ARG A 1 280 ? -7.523 6.887 -6.207 1 89.44 280 ARG A O 1
ATOM 2204 N N . THR A 1 281 ? -7.387 4.641 -5.977 1 87.81 281 THR A N 1
ATOM 2205 C CA . THR A 1 281 ? -7.219 4.445 -7.414 1 87.81 281 THR A CA 1
ATOM 2206 C C . THR A 1 281 ? -8.555 4.605 -8.141 1 87.81 281 THR A C 1
ATOM 2208 O O . THR A 1 281 ? -9.445 3.768 -8 1 87.81 281 THR A O 1
ATOM 2211 N N . GLU A 1 282 ? -8.602 5.66 -8.922 1 84.38 282 GLU A N 1
ATOM 2212 C CA . GLU A 1 282 ? -9.82 5.895 -9.688 1 84.38 282 GLU A CA 1
ATOM 2213 C C . GLU A 1 282 ? -9.938 4.922 -10.859 1 84.38 282 GLU A C 1
ATOM 2215 O O . GLU A 1 282 ? -8.938 4.355 -11.305 1 84.38 282 GLU A O 1
ATOM 2220 N N . ARG A 1 283 ? -11.125 4.75 -11.344 1 76.75 283 ARG A N 1
ATOM 2221 C CA . ARG A 1 283 ? -11.359 3.814 -12.438 1 76.75 283 ARG A CA 1
ATOM 2222 C C . ARG A 1 283 ? -10.609 4.246 -13.695 1 76.75 283 ARG A C 1
ATOM 2224 O O . ARG A 1 283 ? -10.578 5.434 -14.023 1 76.75 283 ARG A O 1
ATOM 2231 N N . ASN A 1 284 ? -9.953 3.322 -14.375 1 76.69 284 ASN A N 1
ATOM 2232 C CA . ASN A 1 284 ? -9.281 3.496 -15.656 1 76.69 284 ASN A CA 1
ATOM 2233 C C . ASN A 1 284 ? -7.984 4.285 -15.508 1 76.69 284 ASN A C 1
ATOM 2235 O O . ASN A 1 284 ? -7.496 4.879 -16.469 1 76.69 284 ASN A O 1
ATOM 2239 N N . PHE A 1 285 ? -7.605 4.422 -14.328 1 85.69 285 PHE A N 1
ATOM 2240 C CA . PHE A 1 285 ? -6.305 5.035 -14.094 1 85.69 285 PHE A CA 1
ATOM 2241 C C . PHE A 1 285 ? -5.312 4.012 -13.562 1 85.69 285 PHE A C 1
ATOM 2243 O O . PHE A 1 285 ? -5.652 3.207 -12.688 1 85.69 285 PHE A O 1
ATOM 2250 N N . CYS A 1 286 ? -4.066 4.023 -14.047 1 85.25 286 CYS A N 1
ATOM 2251 C CA . CYS A 1 286 ? -3.129 2.945 -13.742 1 85.25 286 CYS A CA 1
ATOM 2252 C C . CYS A 1 286 ? -1.798 3.5 -13.25 1 85.25 286 CYS A C 1
ATOM 2254 O O . CYS A 1 286 ? -0.881 2.738 -12.938 1 85.25 286 CYS A O 1
ATOM 2256 N N . GLY A 1 287 ? -1.646 4.738 -13.234 1 91.88 287 GLY A N 1
ATOM 2257 C CA . GLY A 1 287 ? -0.453 5.406 -12.742 1 91.88 287 GLY A CA 1
ATOM 2258 C C . GLY A 1 287 ? -0.749 6.73 -12.062 1 91.88 287 GLY A C 1
ATOM 2259 O O . GLY A 1 287 ? -1.884 7.211 -12.094 1 91.88 287 GLY A O 1
ATOM 2260 N N . ILE A 1 288 ? 0.232 7.293 -11.477 1 96.56 288 ILE A N 1
ATOM 2261 C CA . ILE A 1 288 ? 0.057 8.555 -10.766 1 96.56 288 ILE A CA 1
ATOM 2262 C C . ILE A 1 288 ? 1.348 9.367 -10.828 1 96.56 288 ILE A C 1
ATOM 2264 O O . ILE A 1 288 ? 2.445 8.812 -10.742 1 96.56 288 ILE A O 1
ATOM 2268 N N . GLN A 1 289 ? 1.178 10.617 -11.078 1 97.56 289 GLN A N 1
ATOM 2269 C CA . GLN A 1 289 ? 2.307 11.539 -11.086 1 97.56 289 GLN A CA 1
ATOM 2270 C C . GLN A 1 289 ? 2.264 12.477 -9.891 1 97.56 289 GLN A C 1
ATOM 2272 O O . GLN A 1 289 ? 1.186 12.875 -9.445 1 97.56 289 GLN A O 1
ATOM 2277 N N . TYR A 1 290 ? 3.398 12.766 -9.359 1 98.5 290 TYR A N 1
ATOM 2278 C CA . TYR A 1 290 ? 3.559 13.711 -8.266 1 98.5 290 TYR A CA 1
ATOM 2279 C C . TYR A 1 290 ? 4.469 14.867 -8.672 1 98.5 290 TYR A C 1
ATOM 2281 O O . TYR A 1 290 ? 5.531 14.648 -9.25 1 98.5 290 TYR A O 1
ATOM 2289 N N . THR A 1 291 ? 4.074 16.062 -8.375 1 98 291 THR A N 1
ATOM 2290 C CA . THR A 1 291 ? 4.848 17.281 -8.578 1 98 291 THR A CA 1
ATOM 2291 C C . THR A 1 291 ? 4.875 18.125 -7.305 1 98 291 THR A C 1
ATOM 2293 O O . THR A 1 291 ? 3.844 18.312 -6.652 1 98 291 THR A O 1
ATOM 2296 N N . GLN A 1 292 ? 6.113 18.5 -6.938 1 98 292 GLN A N 1
ATOM 2297 C CA . GLN A 1 292 ? 6.141 19.359 -5.758 1 98 292 GLN A CA 1
ATOM 2298 C C . GLN A 1 292 ? 5.406 20.672 -6.02 1 98 292 GLN A C 1
ATOM 2300 O O . GLN A 1 292 ? 5.48 21.234 -7.121 1 98 292 GLN A O 1
ATOM 2305 N N . CYS A 1 293 ? 4.711 21.219 -5.031 1 97.25 293 CYS A N 1
ATOM 2306 C CA . CYS A 1 293 ? 3.92 22.438 -5.168 1 97.25 293 CYS A CA 1
ATOM 2307 C C . CYS A 1 293 ? 4.805 23.625 -5.516 1 97.25 293 CYS A C 1
ATOM 2309 O O . CYS A 1 293 ? 6.008 23.609 -5.246 1 97.25 293 CYS A O 1
ATOM 2311 N N . SER A 1 294 ? 4.16 24.609 -6.059 1 94.62 294 SER A N 1
ATOM 2312 C CA . SER A 1 294 ? 4.883 25.859 -6.34 1 94.62 294 SER A CA 1
ATOM 2313 C C . SER A 1 294 ? 5.16 26.625 -5.059 1 94.62 294 SER A C 1
ATOM 2315 O O . SER A 1 294 ? 4.348 26.625 -4.133 1 94.62 294 SER A O 1
ATOM 2317 N N . ASP A 1 295 ? 6.355 27.156 -5.016 1 94.69 295 ASP A N 1
ATOM 2318 C CA . ASP A 1 295 ? 6.75 28.016 -3.908 1 94.69 295 ASP A CA 1
ATOM 2319 C C . ASP A 1 295 ? 6.805 29.484 -4.348 1 94.69 295 ASP A C 1
ATOM 2321 O O . ASP A 1 295 ? 7.723 29.891 -5.062 1 94.69 295 ASP A O 1
ATOM 2325 N N . THR A 1 296 ? 5.898 30.297 -3.863 1 90.81 296 THR A N 1
ATOM 2326 C CA . THR A 1 296 ? 5.82 31.703 -4.254 1 90.81 296 THR A CA 1
ATOM 2327 C C . THR A 1 296 ? 6.438 32.594 -3.184 1 90.81 296 THR A C 1
ATOM 2329 O O . THR A 1 296 ? 6.402 33.812 -3.297 1 90.81 296 THR A O 1
ATOM 2332 N N . VAL A 1 297 ? 6.934 32.031 -2.18 1 90.94 297 VAL A N 1
ATOM 2333 C CA . VAL A 1 297 ? 7.43 32.781 -1.036 1 90.94 297 VAL A CA 1
ATOM 2334 C C . VAL A 1 297 ? 8.953 32.906 -1.108 1 90.94 297 VAL A C 1
ATOM 2336 O O . VAL A 1 297 ? 9.523 33.938 -0.803 1 90.94 297 VAL A O 1
ATOM 2339 N N . HIS A 1 298 ? 9.625 31.891 -1.535 1 92.56 298 HIS A N 1
ATOM 2340 C CA . HIS A 1 298 ? 11.086 31.844 -1.512 1 92.56 298 HIS A CA 1
ATOM 2341 C C . HIS A 1 298 ? 11.656 31.844 -2.924 1 92.56 298 HIS A C 1
ATOM 2343 O O . HIS A 1 298 ? 10.977 31.453 -3.877 1 92.56 298 HIS A O 1
ATOM 2349 N N . ASN A 1 299 ? 12.922 32.25 -2.992 1 90.06 299 ASN A N 1
ATOM 2350 C CA . ASN A 1 299 ? 13.609 32.188 -4.277 1 90.06 299 ASN A CA 1
ATOM 2351 C C . ASN A 1 299 ? 13.922 30.75 -4.676 1 90.06 299 ASN A C 1
ATOM 2353 O O . ASN A 1 299 ? 13.734 30.375 -5.832 1 90.06 299 ASN A O 1
ATOM 2357 N N . ARG A 1 300 ? 14.445 30.078 -3.668 1 91.69 300 ARG A N 1
ATOM 2358 C CA . ARG A 1 300 ? 14.586 28.625 -3.828 1 91.69 300 ARG A CA 1
ATOM 2359 C C . ARG A 1 300 ? 13.383 27.891 -3.254 1 91.69 300 ARG A C 1
ATOM 2361 O O . ARG A 1 300 ? 12.992 28.125 -2.107 1 91.69 300 ARG A O 1
ATOM 2368 N N . THR A 1 301 ? 12.906 27.031 -4.094 1 94.31 301 THR A N 1
ATOM 2369 C CA . THR A 1 301 ? 11.688 26.359 -3.662 1 94.31 301 THR A CA 1
ATOM 2370 C C . THR A 1 301 ? 11.938 25.562 -2.391 1 94.31 301 THR A C 1
ATOM 2372 O O . THR A 1 301 ? 12.984 24.906 -2.254 1 94.31 301 THR A O 1
ATOM 2375 N N . GLN A 1 302 ? 11.07 25.656 -1.456 1 95.81 302 GLN A N 1
ATOM 2376 C CA . GLN A 1 302 ? 11.141 24.906 -0.202 1 95.81 302 GLN A CA 1
ATOM 2377 C C . GLN A 1 302 ? 9.867 24.109 0.035 1 95.81 302 GLN A C 1
ATOM 2379 O O . GLN A 1 302 ? 9.453 23.906 1.181 1 95.81 302 GLN A O 1
ATOM 2384 N N . SER A 1 303 ? 9.211 23.734 -1.071 1 97.44 303 SER A N 1
ATOM 2385 C CA . SER A 1 303 ? 7.945 23.016 -0.955 1 97.44 303 SER A CA 1
ATOM 2386 C C . SER A 1 303 ? 8.172 21.531 -0.752 1 97.44 303 SER A C 1
ATOM 2388 O O . SER A 1 303 ? 7.215 20.766 -0.563 1 97.44 303 SER A O 1
ATOM 2390 N N . PHE A 1 304 ? 9.352 21.125 -0.832 1 98.38 304 PHE A N 1
ATOM 2391 C CA . PHE A 1 304 ? 9.773 19.781 -0.499 1 98.38 304 PHE A CA 1
ATOM 2392 C C . PHE A 1 304 ? 11.125 19.797 0.207 1 98.38 304 PHE A C 1
ATOM 2394 O O . PHE A 1 304 ? 12.172 19.891 -0.44 1 98.38 304 PHE A O 1
ATOM 2401 N N . THR A 1 305 ? 11.141 19.719 1.473 1 98.12 305 THR A N 1
ATOM 2402 C CA . THR A 1 305 ? 12.352 19.734 2.287 1 98.12 305 THR A CA 1
ATOM 2403 C C . THR A 1 305 ? 12.242 18.734 3.428 1 98.12 305 THR A C 1
ATOM 2405 O O . THR A 1 305 ? 11.555 18.984 4.422 1 98.12 305 THR A O 1
ATOM 2408 N N . LEU A 1 306 ? 12.953 17.625 3.287 1 98.12 306 LEU A N 1
ATOM 2409 C CA . LEU A 1 306 ? 12.812 16.547 4.262 1 98.12 306 LEU A CA 1
ATOM 2410 C C . LEU A 1 306 ? 14.125 16.297 4.996 1 98.12 306 LEU A C 1
ATOM 2412 O O . LEU A 1 306 ? 14.125 15.938 6.176 1 98.12 306 LEU A O 1
ATOM 2416 N N . SER A 1 307 ? 15.203 16.406 4.324 1 96.94 307 SER A N 1
ATOM 2417 C CA . SER A 1 307 ? 16.516 16.141 4.906 1 96.94 307 SER A CA 1
ATOM 2418 C C . SER A 1 307 ? 17.531 17.188 4.473 1 96.94 307 SER A C 1
ATOM 2420 O O . SER A 1 307 ? 17.406 17.797 3.406 1 96.94 307 SER A O 1
ATOM 2422 N N . GLY A 1 308 ? 18.578 17.328 5.281 1 96.19 308 GLY A N 1
ATOM 2423 C CA . GLY A 1 308 ? 19.578 18.359 5.027 1 96.19 308 GLY A CA 1
ATOM 2424 C C . GLY A 1 308 ? 19.234 19.688 5.672 1 96.19 308 GLY A C 1
ATOM 2425 O O . GLY A 1 308 ? 18.281 19.797 6.434 1 96.19 308 GLY A O 1
ATOM 2426 N N . ASP A 1 309 ? 20.062 20.672 5.391 1 95.06 309 ASP A N 1
ATOM 2427 C CA . ASP A 1 309 ? 19.875 22.031 5.93 1 95.06 309 ASP A CA 1
ATOM 2428 C C . ASP A 1 309 ? 19.25 22.953 4.891 1 95.06 309 ASP A C 1
ATOM 2430 O O . ASP A 1 309 ? 19.953 23.516 4.051 1 95.06 309 ASP A O 1
ATOM 2434 N N . THR A 1 310 ? 17.969 23.188 5.074 1 93.75 310 THR A N 1
ATOM 2435 C CA . THR A 1 310 ? 17.188 23.938 4.102 1 93.75 310 THR A CA 1
ATOM 2436 C C . THR A 1 310 ? 17.719 25.359 3.963 1 93.75 310 THR A C 1
ATOM 2438 O O . THR A 1 310 ? 17.438 26.031 2.977 1 93.75 310 THR A O 1
ATOM 2441 N N . ASN A 1 311 ? 18.438 25.812 4.93 1 91.56 311 ASN A N 1
ATOM 2442 C CA . ASN A 1 311 ? 19.062 27.141 4.812 1 91.56 311 ASN A CA 1
ATOM 2443 C C . ASN A 1 311 ? 20.062 27.188 3.67 1 91.56 311 ASN A C 1
ATOM 2445 O O . ASN A 1 311 ? 20.453 28.266 3.219 1 91.56 311 ASN A O 1
ATOM 2449 N N . ASN A 1 312 ? 20.484 26.016 3.197 1 93.38 312 ASN A N 1
ATOM 2450 C CA . ASN A 1 312 ? 21.375 25.859 2.049 1 93.38 312 ASN A CA 1
ATOM 2451 C C . ASN A 1 312 ? 20.672 25.141 0.895 1 93.38 312 ASN A C 1
ATOM 2453 O O . ASN A 1 312 ? 19.531 24.703 1.03 1 93.38 312 ASN A O 1
ATOM 2457 N N . GLN A 1 313 ? 21.391 25.141 -0.181 1 94.38 313 GLN A N 1
ATOM 2458 C CA . GLN A 1 313 ? 20.875 24.344 -1.294 1 94.38 313 GLN A CA 1
ATOM 2459 C C . GLN A 1 313 ? 21.109 22.859 -1.063 1 94.38 313 GLN A C 1
ATOM 2461 O O . GLN A 1 313 ? 22.25 22.422 -0.921 1 94.38 313 GLN A O 1
ATOM 2466 N N . VAL A 1 314 ? 20.078 22.141 -0.99 1 96.75 314 VAL A N 1
ATOM 2467 C CA . VAL A 1 314 ? 20.141 20.703 -0.757 1 96.75 314 VAL A CA 1
ATOM 2468 C C . VAL A 1 314 ? 19.562 19.969 -1.96 1 96.75 314 VAL A C 1
ATOM 2470 O O . VAL A 1 314 ? 18.422 20.234 -2.375 1 96.75 314 VAL A O 1
ATOM 2473 N N . PRO A 1 315 ? 20.25 19.062 -2.531 1 96.38 315 PRO A N 1
ATOM 2474 C CA . PRO A 1 315 ? 19.719 18.312 -3.67 1 96.38 315 PRO A CA 1
ATOM 2475 C C . PRO A 1 315 ? 18.703 17.266 -3.252 1 96.38 315 PRO A C 1
ATOM 2477 O O . PRO A 1 315 ? 18.531 17 -2.059 1 96.38 315 PRO A O 1
ATOM 2480 N N . ALA A 1 316 ? 18.047 16.719 -4.277 1 95.75 316 ALA A N 1
ATOM 2481 C CA . ALA A 1 316 ? 17.266 15.508 -4.035 1 95.75 316 ALA A CA 1
ATOM 2482 C C . ALA A 1 316 ? 18.156 14.344 -3.625 1 95.75 316 ALA A C 1
ATOM 2484 O O . ALA A 1 316 ? 19.25 14.172 -4.168 1 95.75 316 ALA A O 1
ATOM 2485 N N . MET A 1 317 ? 17.797 13.664 -2.691 1 95.38 317 MET A N 1
ATOM 2486 C CA . MET A 1 317 ? 18.438 12.43 -2.258 1 95.38 317 MET A CA 1
ATOM 2487 C C . MET A 1 317 ? 17.5 11.234 -2.451 1 95.38 317 MET A C 1
ATOM 2489 O O . MET A 1 317 ? 16.281 11.359 -2.283 1 95.38 317 MET A O 1
ATOM 2493 N N . VAL A 1 318 ? 18.062 10.109 -2.842 1 94.19 318 VAL A N 1
ATOM 2494 C CA . VAL A 1 318 ? 17.188 9 -3.215 1 94.19 318 VAL A CA 1
ATOM 2495 C C . VAL A 1 318 ? 17.766 7.688 -2.684 1 94.19 318 VAL A C 1
ATOM 2497 O O . VAL A 1 318 ? 18.969 7.531 -2.564 1 94.19 318 VAL A O 1
ATOM 2500 N N . GLY A 1 319 ? 16.75 6.715 -2.352 1 93 319 GLY A N 1
ATOM 2501 C CA . GLY A 1 319 ? 17.141 5.355 -2.029 1 93 319 GLY A CA 1
ATOM 2502 C C . GLY A 1 319 ? 17.391 5.141 -0.549 1 93 319 GLY A C 1
ATOM 2503 O O . GLY A 1 319 ? 17.594 6.105 0.197 1 93 319 GLY A O 1
ATOM 2504 N N . SER A 1 320 ? 17.453 3.842 -0.18 1 92.12 320 SER A N 1
ATOM 2505 C CA . SER A 1 320 ? 17.688 3.465 1.21 1 92.12 320 SER A CA 1
ATOM 2506 C C . SER A 1 320 ? 19.141 3.066 1.438 1 92.12 320 SER A C 1
ATOM 2508 O O . SER A 1 320 ? 19.578 2.914 2.582 1 92.12 320 SER A O 1
ATOM 2510 N N . THR A 1 321 ? 19.828 2.891 0.357 1 89.06 321 THR A N 1
ATOM 2511 C CA . THR A 1 321 ? 21.219 2.479 0.449 1 89.06 321 THR A CA 1
ATOM 2512 C C . THR A 1 321 ? 22.109 3.377 -0.411 1 89.06 321 THR A C 1
ATOM 2514 O O . THR A 1 321 ? 21.625 4.055 -1.315 1 89.06 321 THR A O 1
ATOM 2517 N N . GLY A 1 322 ? 23.359 3.428 -0.047 1 85.56 322 GLY A N 1
ATOM 2518 C CA . GLY A 1 322 ? 24.297 4.23 -0.81 1 85.56 322 GLY A CA 1
ATOM 2519 C C . GLY A 1 322 ? 25.406 4.812 0.042 1 85.56 322 GLY A C 1
ATOM 2520 O O . GLY A 1 322 ? 25.453 4.59 1.254 1 85.56 322 GLY A O 1
ATOM 2521 N N . SER A 1 323 ? 26.266 5.484 -0.684 1 82.5 323 SER A N 1
ATOM 2522 C CA . SER A 1 323 ? 27.391 6.109 0.027 1 82.5 323 SER A CA 1
ATOM 2523 C C . SER A 1 323 ? 27.141 7.598 0.25 1 82.5 323 SER A C 1
ATOM 2525 O O . SER A 1 323 ? 27.656 8.18 1.203 1 82.5 323 SER A O 1
ATOM 2527 N N . ALA A 1 324 ? 26.406 8.148 -0.637 1 87.19 324 ALA A N 1
ATOM 2528 C CA . ALA A 1 324 ? 26.062 9.562 -0.513 1 87.19 324 ALA A CA 1
ATOM 2529 C C . ALA A 1 324 ? 24.672 9.844 -1.086 1 87.19 324 ALA A C 1
ATOM 2531 O O . ALA A 1 324 ? 24.188 9.109 -1.954 1 87.19 324 ALA A O 1
ATOM 2532 N N . ASN A 1 325 ? 24.047 10.891 -0.547 1 90.75 325 ASN A N 1
ATOM 2533 C CA . ASN A 1 325 ? 22.781 11.391 -1.059 1 90.75 325 ASN A CA 1
ATOM 2534 C C . ASN A 1 325 ? 21.703 10.312 -1.051 1 90.75 325 ASN A C 1
ATOM 2536 O O . ASN A 1 325 ? 21 10.109 -2.047 1 90.75 325 ASN A O 1
ATOM 2540 N N . PHE A 1 326 ? 21.719 9.539 -0.055 1 92.31 326 PHE A N 1
ATOM 2541 C CA . PHE A 1 326 ? 20.641 8.578 0.164 1 92.31 326 PHE A CA 1
ATOM 2542 C C . PHE A 1 326 ? 19.875 8.906 1.443 1 92.31 326 PHE A C 1
ATOM 2544 O O . PHE A 1 326 ? 20.297 9.781 2.213 1 92.31 326 PHE A O 1
ATOM 2551 N N . CYS A 1 327 ? 18.75 8.297 1.632 1 93.94 327 CYS A N 1
ATOM 2552 C CA . CYS A 1 327 ? 17.812 8.688 2.676 1 93.94 327 CYS A CA 1
ATOM 2553 C C . CYS A 1 327 ? 17.953 7.785 3.898 1 93.94 327 CYS A C 1
ATOM 2555 O O . CYS A 1 327 ? 17.641 6.594 3.83 1 93.94 327 CYS A O 1
ATOM 2557 N N . GLN A 1 328 ? 18.234 8.383 5.031 1 89 328 GLN A N 1
ATOM 2558 C CA . GLN A 1 328 ? 18.484 7.559 6.211 1 89 328 GLN A CA 1
ATOM 2559 C C . GLN A 1 328 ? 17.453 7.848 7.301 1 89 328 GLN A C 1
ATOM 2561 O O . GLN A 1 328 ? 17 6.934 8 1 89 328 GLN A O 1
ATOM 2566 N N . ALA A 1 329 ? 17.109 9.148 7.422 1 90.31 329 ALA A N 1
ATOM 2567 C CA . ALA A 1 329 ? 16.359 9.508 8.617 1 90.31 329 ALA A CA 1
ATOM 2568 C C . ALA A 1 329 ? 14.953 9.992 8.266 1 90.31 329 ALA A C 1
ATOM 2570 O O . ALA A 1 329 ? 13.961 9.484 8.797 1 90.31 329 ALA A O 1
ATOM 2571 N N . ASP A 1 330 ? 14.859 11.016 7.48 1 95.75 330 ASP A N 1
ATOM 2572 C CA . ASP A 1 330 ? 13.586 11.594 7.078 1 95.75 330 ASP A CA 1
ATOM 2573 C C . ASP A 1 330 ? 13.344 11.414 5.582 1 95.75 330 ASP A C 1
ATOM 2575 O O . ASP A 1 330 ? 14.125 11.906 4.758 1 95.75 330 ASP A O 1
ATOM 2579 N N . TYR A 1 331 ? 12.281 10.695 5.285 1 97.44 331 TYR A N 1
ATOM 2580 C CA . TYR A 1 331 ? 12.094 10.383 3.871 1 97.44 331 TYR A CA 1
ATOM 2581 C C . TYR A 1 331 ? 10.633 10.07 3.57 1 97.44 331 TYR A C 1
ATOM 2583 O O . TYR A 1 331 ? 9.836 9.836 4.484 1 97.44 331 TYR A O 1
ATOM 2591 N N . LEU A 1 332 ? 10.289 10.156 2.324 1 98.44 332 LEU A N 1
ATOM 2592 C CA . LEU A 1 332 ? 8.992 9.781 1.76 1 98.44 332 LEU A CA 1
ATOM 2593 C C . LEU A 1 332 ? 9.141 8.578 0.834 1 98.44 332 LEU A C 1
ATOM 2595 O O . LEU A 1 332 ? 9.93 8.602 -0.111 1 98.44 332 LEU A O 1
ATOM 2599 N N . ILE A 1 333 ? 8.43 7.555 1.175 1 97.75 333 ILE A N 1
ATOM 2600 C CA . ILE A 1 333 ? 8.469 6.359 0.342 1 97.75 333 ILE A CA 1
ATOM 2601 C C . ILE A 1 333 ? 7.406 6.453 -0.75 1 97.75 333 ILE A C 1
ATOM 2603 O O . ILE A 1 333 ? 6.223 6.656 -0.459 1 97.75 333 ILE A O 1
ATOM 2607 N N . ILE A 1 334 ? 7.801 6.383 -1.931 1 97.62 334 ILE A N 1
ATOM 2608 C CA . ILE A 1 334 ? 7 6.258 -3.143 1 97.62 334 ILE A CA 1
ATOM 2609 C C . ILE A 1 334 ? 7.48 5.062 -3.957 1 97.62 334 ILE A C 1
ATOM 2611 O O . ILE A 1 334 ? 8.531 5.125 -4.605 1 97.62 334 ILE A O 1
ATOM 2615 N N . PRO A 1 335 ? 6.711 4.027 -3.965 1 95.69 335 PRO A N 1
ATOM 2616 C CA . PRO A 1 335 ? 7.23 2.809 -4.59 1 95.69 335 PRO A CA 1
ATOM 2617 C C . PRO A 1 335 ? 7.484 2.973 -6.086 1 95.69 335 PRO A C 1
ATOM 2619 O O . PRO A 1 335 ? 6.609 3.439 -6.816 1 95.69 335 PRO A O 1
ATOM 2622 N N . MET A 1 336 ? 8.68 2.607 -6.559 1 94.5 336 MET A N 1
ATOM 2623 C CA . MET A 1 336 ? 9.102 2.543 -7.953 1 94.5 336 MET A CA 1
ATOM 2624 C C . MET A 1 336 ? 8.906 3.887 -8.648 1 94.5 336 MET A C 1
ATOM 2626 O O . MET A 1 336 ? 8.32 3.949 -9.734 1 94.5 336 MET A O 1
ATOM 2630 N N . ALA A 1 337 ? 9.328 4.875 -8.016 1 95.94 337 ALA A N 1
ATOM 2631 C CA . ALA A 1 337 ? 9.227 6.223 -8.57 1 95.94 337 ALA A CA 1
ATOM 2632 C C . ALA A 1 337 ? 10.281 6.453 -9.648 1 95.94 337 ALA A C 1
ATOM 2634 O O . ALA A 1 337 ? 11.438 6.066 -9.484 1 95.94 337 ALA A O 1
ATOM 2635 N N . SER A 1 338 ? 9.898 7 -10.758 1 94.31 338 SER A N 1
ATOM 2636 C CA . SER A 1 338 ? 10.797 7.375 -11.836 1 94.31 338 SER A CA 1
ATOM 2637 C C . SER A 1 338 ? 10.492 8.781 -12.352 1 94.31 338 SER A C 1
ATOM 2639 O O . SER A 1 338 ? 9.359 9.258 -12.227 1 94.31 338 SER A O 1
ATOM 2641 N N . ASN A 1 339 ? 11.492 9.398 -12.859 1 94.38 339 ASN A N 1
ATOM 2642 C CA . ASN A 1 339 ? 11.312 10.75 -13.375 1 94.38 339 ASN A CA 1
ATOM 2643 C C . ASN A 1 339 ? 10.508 10.75 -14.672 1 94.38 339 ASN A C 1
ATOM 2645 O O . ASN A 1 339 ? 10.68 9.867 -15.516 1 94.38 339 ASN A O 1
ATOM 2649 N N . VAL A 1 340 ? 9.703 11.75 -14.742 1 93.12 340 VAL A N 1
ATOM 2650 C CA . VAL A 1 340 ? 8.938 11.922 -15.969 1 93.12 340 VAL A CA 1
ATOM 2651 C C . VAL A 1 340 ? 9.727 12.766 -16.969 1 93.12 340 VAL A C 1
ATOM 2653 O O . VAL A 1 340 ? 10.25 13.828 -16.609 1 93.12 340 VAL A O 1
ATOM 2656 N N . GLY A 1 341 ? 9.742 12.328 -18.234 1 83.81 341 GLY A N 1
ATOM 2657 C CA . GLY A 1 341 ? 10.273 13.133 -19.328 1 83.81 341 GLY A CA 1
ATOM 2658 C C . GLY A 1 341 ? 11.789 13.203 -19.344 1 83.81 341 GLY A C 1
ATOM 2659 O O . GLY A 1 341 ? 12.375 14.055 -20 1 83.81 341 GLY A O 1
ATOM 2660 N N . ARG A 1 342 ? 12.445 12.516 -18.5 1 76.81 342 ARG A N 1
ATOM 2661 C CA . ARG A 1 342 ? 13.906 12.523 -18.5 1 76.81 342 ARG A CA 1
ATOM 2662 C C . ARG A 1 342 ? 14.461 11.102 -18.438 1 76.81 342 ARG A C 1
ATOM 2664 O O . ARG A 1 342 ? 13.859 10.219 -17.828 1 76.81 342 ARG A O 1
ATOM 2671 N N . PRO A 1 343 ? 15.469 10.961 -19.25 1 68.88 343 PRO A N 1
ATOM 2672 C CA . PRO A 1 343 ? 16.078 9.625 -19.203 1 68.88 343 PRO A CA 1
ATOM 2673 C C . PRO A 1 343 ? 16.625 9.281 -17.828 1 68.88 343 PRO A C 1
ATOM 2675 O O . PRO A 1 343 ? 16.953 10.172 -17.047 1 68.88 343 PRO A O 1
ATOM 2678 N N . VAL A 1 344 ? 16.656 8.016 -17.594 1 67.12 344 VAL A N 1
ATOM 2679 C CA . VAL A 1 344 ? 17.203 7.512 -16.328 1 67.12 344 VAL A CA 1
ATOM 2680 C C . VAL A 1 344 ? 18.703 7.738 -16.281 1 67.12 344 VAL A C 1
ATOM 2682 O O . VAL A 1 344 ? 19.422 7.391 -17.219 1 67.12 344 VAL A O 1
ATOM 2685 N N . THR A 1 345 ? 19.172 8.531 -15.422 1 61.62 345 THR A N 1
ATOM 2686 C CA . THR A 1 345 ? 20.609 8.781 -15.312 1 61.62 345 THR A CA 1
ATOM 2687 C C . THR A 1 345 ? 21.219 7.91 -14.219 1 61.62 345 THR A C 1
ATOM 2689 O O . THR A 1 345 ? 22.438 7.66 -14.227 1 61.62 345 THR A O 1
ATOM 2692 N N . GLY A 1 346 ? 20.438 7.387 -13.375 1 61.22 346 GLY A N 1
ATOM 2693 C CA . GLY A 1 346 ? 20.984 6.617 -12.273 1 61.22 346 GLY A CA 1
ATOM 2694 C C . GLY A 1 346 ? 21.031 5.129 -12.555 1 61.22 346 GLY A C 1
ATOM 2695 O O . GLY A 1 346 ? 20.625 4.676 -13.625 1 61.22 346 GLY A O 1
ATOM 2696 N N . PRO A 1 347 ? 21.781 4.512 -11.648 1 61.81 347 PRO A N 1
ATOM 2697 C CA . PRO A 1 347 ? 21.938 3.068 -11.836 1 61.81 347 PRO A CA 1
ATOM 2698 C C . PRO A 1 347 ? 20.609 2.32 -11.891 1 61.81 347 PRO A C 1
ATOM 2700 O O . PRO A 1 347 ? 20.516 1.266 -12.523 1 61.81 347 PRO A O 1
ATOM 2703 N N . SER A 1 348 ? 19.734 2.906 -11.156 1 71.25 348 SER A N 1
ATOM 2704 C CA . SER A 1 348 ? 18.438 2.221 -11.164 1 71.25 348 SER A CA 1
ATOM 2705 C C . SER A 1 348 ? 17.391 3.023 -11.93 1 71.25 348 SER A C 1
ATOM 2707 O O . SER A 1 348 ? 17.422 4.254 -11.93 1 71.25 348 SER A O 1
ATOM 2709 N N . ALA A 1 349 ? 16.531 2.301 -12.555 1 79.69 349 ALA A N 1
ATOM 2710 C CA . ALA A 1 349 ? 15.453 2.904 -13.344 1 79.69 349 ALA A CA 1
ATOM 2711 C C . ALA A 1 349 ? 14.438 3.602 -12.445 1 79.69 349 ALA A C 1
ATOM 2713 O O . ALA A 1 349 ? 13.727 4.504 -12.891 1 79.69 349 ALA A O 1
ATOM 2714 N N . ASN A 1 350 ? 14.438 3.182 -11.273 1 92.25 350 ASN A N 1
ATOM 2715 C CA . ASN A 1 350 ? 13.477 3.742 -10.328 1 92.25 350 ASN A CA 1
ATOM 2716 C C . ASN A 1 350 ? 13.977 3.641 -8.891 1 92.25 350 ASN A C 1
ATOM 2718 O O . ASN A 1 350 ? 14.945 2.928 -8.617 1 92.25 350 ASN A O 1
ATOM 2722 N N . VAL A 1 351 ? 13.438 4.445 -8.031 1 94.44 351 VAL A N 1
ATOM 2723 C CA . VAL A 1 351 ? 13.766 4.441 -6.613 1 94.44 351 VAL A CA 1
ATOM 2724 C C . VAL A 1 351 ? 12.484 4.32 -5.789 1 94.44 351 VAL A C 1
ATOM 2726 O O . VAL A 1 351 ? 11.383 4.508 -6.309 1 94.44 351 VAL A O 1
ATOM 2729 N N . ASP A 1 352 ? 12.664 4.043 -4.465 1 96.25 352 ASP A N 1
ATOM 2730 C CA . ASP A 1 352 ? 11.477 3.77 -3.662 1 96.25 352 ASP A CA 1
ATOM 2731 C C . ASP A 1 352 ? 11.32 4.801 -2.549 1 96.25 352 ASP A C 1
ATOM 2733 O O . ASP A 1 352 ? 10.297 4.832 -1.867 1 96.25 352 ASP A O 1
ATOM 2737 N N . ARG A 1 353 ? 12.336 5.574 -2.32 1 96.5 353 ARG A N 1
ATOM 2738 C CA . ARG A 1 353 ? 12.18 6.645 -1.339 1 96.5 353 ARG A CA 1
ATOM 2739 C C . ARG A 1 353 ? 12.969 7.883 -1.752 1 96.5 353 ARG A C 1
ATOM 2741 O O . ARG A 1 353 ? 13.992 7.777 -2.434 1 96.5 353 ARG A O 1
ATOM 2748 N N . ILE A 1 354 ? 12.453 8.953 -1.393 1 97.44 354 ILE A N 1
ATOM 2749 C CA . ILE A 1 354 ? 13 10.25 -1.76 1 97.44 354 ILE A CA 1
ATOM 2750 C C . ILE A 1 354 ? 13.07 11.148 -0.526 1 97.44 354 ILE A C 1
ATOM 2752 O O . ILE A 1 354 ? 12.156 11.156 0.299 1 97.44 354 ILE A O 1
ATOM 2756 N N . CYS A 1 355 ? 14.156 11.789 -0.375 1 97.75 355 CYS A N 1
ATOM 2757 C CA . CYS A 1 355 ? 14.344 12.789 0.668 1 97.75 355 CYS A CA 1
ATOM 2758 C C . CYS A 1 355 ? 15.156 13.977 0.145 1 97.75 355 CYS A C 1
ATOM 2760 O O . CYS A 1 355 ? 15.117 14.273 -1.05 1 97.75 355 CYS A O 1
ATOM 2762 N N . GLY A 1 356 ? 15.742 14.766 0.991 1 97.81 356 GLY A N 1
ATOM 2763 C CA . GLY A 1 356 ? 16.516 15.914 0.546 1 97.81 356 GLY A CA 1
ATOM 2764 C C . GLY A 1 356 ? 15.711 17.188 0.486 1 97.81 356 GLY A C 1
ATOM 2765 O O . GLY A 1 356 ? 14.812 17.406 1.305 1 97.81 356 GLY A O 1
ATOM 2766 N N . GLY A 1 357 ? 16.125 18.078 -0.49 1 97.5 357 GLY A N 1
ATOM 2767 C CA . GLY A 1 357 ? 15.547 19.406 -0.509 1 97.5 357 GLY A CA 1
ATOM 2768 C C . GLY A 1 357 ? 14.688 19.656 -1.736 1 97.5 357 GLY A C 1
ATOM 2769 O O . GLY A 1 357 ? 14.172 20.766 -1.918 1 97.5 357 GLY A O 1
ATOM 2770 N N . ILE A 1 358 ? 14.68 18.688 -2.59 1 96.38 358 ILE A N 1
ATOM 2771 C CA . ILE A 1 358 ? 13.898 18.797 -3.818 1 96.38 358 ILE A CA 1
ATOM 2772 C C . ILE A 1 358 ? 13.297 17.438 -4.172 1 96.38 358 ILE A C 1
ATOM 2774 O O . ILE A 1 358 ? 13.867 16.406 -3.842 1 96.38 358 ILE A O 1
ATOM 2778 N N . LEU A 1 359 ? 12.117 17.5 -4.828 1 97.81 359 LEU A N 1
ATOM 2779 C CA . LEU A 1 359 ? 11.508 16.25 -5.289 1 97.81 359 LEU A CA 1
ATOM 2780 C C . LEU A 1 359 ? 12.086 15.82 -6.629 1 97.81 359 LEU A C 1
ATOM 2782 O O . LEU A 1 359 ? 12.016 16.562 -7.609 1 97.81 359 LEU A O 1
ATOM 2786 N N . SER A 1 360 ? 12.664 14.688 -6.613 1 95.88 360 SER A N 1
ATOM 2787 C CA . SER A 1 360 ? 13.18 14.047 -7.816 1 95.88 360 SER A CA 1
ATOM 2788 C C . SER A 1 360 ? 13.516 12.578 -7.562 1 95.88 360 SER A C 1
ATOM 2790 O O . SER A 1 360 ? 13.812 12.195 -6.426 1 95.88 360 SER A O 1
ATOM 2792 N N . ALA A 1 361 ? 13.523 11.781 -8.594 1 94.94 361 ALA A N 1
ATOM 2793 C CA . ALA A 1 361 ? 13.836 10.367 -8.445 1 94.94 361 ALA A CA 1
ATOM 2794 C C . ALA A 1 361 ? 15.32 10.102 -8.703 1 94.94 361 ALA A C 1
ATOM 2796 O O . ALA A 1 361 ? 15.719 8.953 -8.906 1 94.94 361 ALA A O 1
ATOM 2797 N N . ASP A 1 362 ? 16.078 11.148 -8.844 1 92.62 362 ASP A N 1
ATOM 2798 C CA . ASP A 1 362 ? 17.547 11.086 -8.906 1 92.62 362 ASP A CA 1
ATOM 2799 C C . ASP A 1 362 ? 18.172 12.266 -8.172 1 92.62 362 ASP A C 1
ATOM 2801 O O . ASP A 1 362 ? 17.469 13.172 -7.727 1 92.62 362 ASP A O 1
ATOM 2805 N N . VAL A 1 363 ? 19.484 12.148 -8.039 1 92.38 363 VAL A N 1
ATOM 2806 C CA . VAL A 1 363 ? 20.188 13.211 -7.324 1 92.38 363 VAL A CA 1
ATOM 2807 C C . VAL A 1 363 ? 20.344 14.43 -8.234 1 92.38 363 VAL A C 1
ATOM 2809 O O . VAL A 1 363 ? 21.078 14.383 -9.227 1 92.38 363 VAL A O 1
ATOM 2812 N N . THR A 1 364 ? 19.609 15.508 -7.879 1 92.56 364 THR A N 1
ATOM 2813 C CA . THR A 1 364 ? 19.625 16.719 -8.688 1 92.56 364 THR A CA 1
ATOM 2814 C C . THR A 1 364 ? 19.172 17.922 -7.863 1 92.56 364 THR A C 1
ATOM 2816 O O . THR A 1 364 ? 18.641 17.766 -6.762 1 92.56 364 THR A O 1
ATOM 2819 N N . LEU A 1 365 ? 19.438 19.125 -8.461 1 94.44 365 LEU A N 1
ATOM 2820 C CA . LEU A 1 365 ? 18.984 20.359 -7.824 1 94.44 365 LEU A CA 1
ATOM 2821 C C . LEU A 1 365 ? 17.75 20.906 -8.523 1 94.44 365 LEU A C 1
ATOM 2823 O O . LEU A 1 365 ? 17.25 21.969 -8.148 1 94.44 365 LEU A O 1
ATOM 2827 N N . THR A 1 366 ? 17.219 20.172 -9.422 1 92.12 366 THR A N 1
ATOM 2828 C CA . THR A 1 366 ? 16.062 20.625 -10.188 1 92.12 366 THR A CA 1
ATOM 2829 C C . THR A 1 366 ? 14.836 19.781 -9.852 1 92.12 366 THR A C 1
ATOM 2831 O O . THR A 1 366 ? 14.836 18.562 -10.016 1 92.12 366 THR A O 1
ATOM 2834 N N . PRO A 1 367 ? 13.805 20.5 -9.344 1 95.25 367 PRO A N 1
ATOM 2835 C CA . PRO A 1 367 ? 12.57 19.766 -9.086 1 95.25 367 PRO A CA 1
ATOM 2836 C C . PRO A 1 367 ? 12.031 19.062 -10.328 1 95.25 367 PRO A C 1
ATOM 2838 O O . PRO A 1 367 ? 12 19.656 -11.414 1 95.25 367 PRO A O 1
ATOM 2841 N N . THR A 1 368 ? 11.688 17.797 -10.172 1 94.88 368 THR A N 1
ATOM 2842 C CA . THR A 1 368 ? 11.203 17 -11.289 1 94.88 368 THR A CA 1
ATOM 2843 C C . THR A 1 368 ? 9.93 16.25 -10.914 1 94.88 368 THR A C 1
ATOM 2845 O O . THR A 1 368 ? 9.82 15.711 -9.805 1 94.88 368 THR A O 1
ATOM 2848 N N . THR A 1 369 ? 9.016 16.25 -11.859 1 97 369 THR A N 1
ATOM 2849 C CA . THR A 1 369 ? 7.824 15.438 -11.68 1 97 369 THR A CA 1
ATOM 2850 C C . THR A 1 369 ? 8.18 13.953 -11.711 1 97 369 THR A C 1
ATOM 2852 O O . THR A 1 369 ? 8.969 13.516 -12.547 1 97 369 THR A O 1
ATOM 2855 N N . ILE A 1 370 ? 7.617 13.25 -10.773 1 97 370 ILE A N 1
ATOM 2856 C CA . ILE A 1 370 ? 7.902 11.82 -10.719 1 97 370 ILE A CA 1
ATOM 2857 C C . ILE A 1 370 ? 6.617 11.023 -10.945 1 97 370 ILE A C 1
ATOM 2859 O O . ILE A 1 370 ? 5.516 11.547 -10.75 1 97 370 ILE A O 1
ATOM 2863 N N . ARG A 1 371 ? 6.828 9.75 -11.375 1 96 371 ARG A N 1
ATOM 2864 C CA . ARG A 1 371 ? 5.695 8.875 -11.664 1 96 371 ARG A CA 1
ATOM 2865 C C . ARG A 1 371 ? 5.863 7.516 -10.992 1 96 371 ARG A C 1
ATOM 2867 O O . ARG A 1 371 ? 6.977 7.004 -10.883 1 96 371 ARG A O 1
ATOM 2874 N N . SER A 1 372 ? 4.738 6.996 -10.469 1 95.81 372 SER A N 1
ATOM 2875 C CA . SER A 1 372 ? 4.664 5.625 -9.977 1 95.81 372 SER A CA 1
ATOM 2876 C C . SER A 1 372 ? 3.484 4.875 -10.594 1 95.81 372 SER A C 1
ATOM 2878 O O . SER A 1 372 ? 2.383 5.418 -10.695 1 95.81 372 SER A O 1
ATOM 2880 N N . ASN A 1 373 ? 3.742 3.658 -11.008 1 90.5 373 ASN A N 1
ATOM 2881 C CA . ASN A 1 373 ? 2.676 2.832 -11.562 1 90.5 373 ASN A CA 1
ATOM 2882 C C . ASN A 1 373 ? 2.268 1.722 -10.602 1 90.5 373 ASN A C 1
ATOM 2884 O O . ASN A 1 373 ? 1.63 0.747 -11.008 1 90.5 373 ASN A O 1
ATOM 2888 N N . VAL A 1 374 ? 2.691 1.85 -9.422 1 91.75 374 VAL A N 1
ATOM 2889 C CA . VAL A 1 374 ? 2.385 0.839 -8.414 1 91.75 374 VAL A CA 1
ATOM 2890 C C . VAL A 1 374 ? 1.005 1.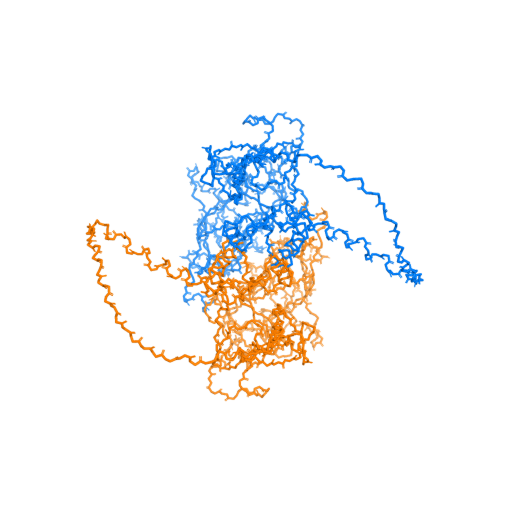104 -7.816 1 91.75 374 VAL A C 1
ATOM 2892 O O . VAL A 1 374 ? 0.752 2.184 -7.277 1 91.75 374 VAL A O 1
ATOM 2895 N N . LYS A 1 375 ? 0.148 0.034 -7.949 1 89.31 375 LYS A N 1
ATOM 2896 C CA . LYS A 1 375 ? -1.18 0.121 -7.348 1 89.31 375 LYS A CA 1
ATOM 2897 C C . LYS A 1 375 ? -1.316 -0.843 -6.172 1 89.31 375 LYS A C 1
ATOM 2899 O O . LYS A 1 375 ? -0.723 -1.924 -6.176 1 89.31 375 LYS A O 1
ATOM 2904 N N . PRO A 1 376 ? -2.15 -0.429 -5.219 1 89.75 376 PRO A N 1
ATOM 2905 C CA . PRO A 1 376 ? -2.832 0.854 -5.031 1 89.75 376 PRO A CA 1
ATOM 2906 C C . PRO A 1 376 ? -1.865 2 -4.746 1 89.75 376 PRO A C 1
ATOM 2908 O O . PRO A 1 376 ? -0.737 1.766 -4.309 1 89.75 376 PRO A O 1
ATOM 2911 N N . PHE A 1 377 ? -2.344 3.23 -5.008 1 93.88 377 PHE A N 1
ATOM 2912 C CA . PHE A 1 377 ? -1.48 4.395 -4.84 1 93.88 377 PHE A CA 1
ATOM 2913 C C . PHE A 1 377 ? -1.295 4.719 -3.361 1 93.88 377 PHE A C 1
ATOM 2915 O O . PHE A 1 377 ? -2.248 5.105 -2.682 1 93.88 377 PHE A O 1
ATOM 2922 N N . ARG A 1 378 ? -0.038 4.527 -2.908 1 93.44 378 ARG A N 1
ATOM 2923 C CA . ARG A 1 378 ? 0.249 4.75 -1.495 1 93.44 378 ARG A CA 1
ATOM 2924 C C . ARG A 1 378 ? 1.635 5.355 -1.306 1 93.44 378 ARG A C 1
ATOM 2926 O O . ARG A 1 378 ? 2.58 4.992 -2.008 1 93.44 378 ARG A O 1
ATOM 2933 N N . LEU A 1 379 ? 1.669 6.258 -0.385 1 96.81 379 LEU A N 1
ATOM 2934 C CA . LEU A 1 379 ? 2.928 6.828 0.079 1 96.81 379 LEU A CA 1
ATOM 2935 C C . LEU A 1 379 ? 3.127 6.57 1.568 1 96.81 379 LEU A C 1
ATOM 2937 O O . LEU A 1 379 ? 2.166 6.289 2.287 1 96.81 379 LEU A O 1
ATOM 2941 N N . TRP A 1 380 ? 4.371 6.586 2 1 95.56 380 TRP A N 1
ATOM 2942 C CA . TRP A 1 380 ? 4.672 6.457 3.422 1 95.56 380 TRP A CA 1
ATOM 2943 C C . TRP A 1 380 ? 5.703 7.496 3.854 1 95.56 380 TRP A C 1
ATOM 2945 O O . TRP A 1 380 ? 6.777 7.602 3.26 1 95.56 380 TRP A O 1
ATOM 2955 N N . PHE A 1 381 ? 5.316 8.289 4.848 1 97 381 PHE A N 1
ATOM 2956 C CA . PHE A 1 381 ? 6.168 9.367 5.348 1 97 381 PHE A CA 1
ATOM 2957 C C . PHE A 1 381 ? 6.797 8.977 6.68 1 97 381 PHE A C 1
ATOM 2959 O O . PHE A 1 381 ? 6.105 8.516 7.59 1 97 381 PHE A O 1
ATOM 2966 N N . HIS A 1 382 ? 8.156 9.125 6.766 1 95.94 382 HIS A N 1
ATOM 2967 C CA . HIS A 1 382 ? 8.883 8.773 7.984 1 95.94 382 HIS A CA 1
ATOM 2968 C C . HIS A 1 382 ? 9.852 9.883 8.383 1 95.94 382 HIS A C 1
ATOM 2970 O O . HIS A 1 382 ? 10.617 10.375 7.551 1 95.94 382 HIS A O 1
ATOM 2976 N N . THR A 1 383 ? 9.812 10.32 9.617 1 96.25 383 THR A N 1
ATOM 2977 C CA . THR A 1 383 ? 10.812 11.203 10.211 1 96.25 383 THR A CA 1
ATOM 2978 C C . THR A 1 383 ? 11.281 10.648 11.555 1 96.25 383 THR A C 1
ATOM 2980 O O . THR A 1 383 ? 10.5 10.07 12.305 1 96.25 383 THR A O 1
ATOM 2983 N N . ASP A 1 384 ? 12.523 10.789 11.852 1 93 384 ASP A N 1
ATOM 2984 C CA . ASP A 1 384 ? 13.031 10.336 13.141 1 93 384 ASP A CA 1
ATOM 2985 C C . ASP A 1 384 ? 12.867 11.422 14.203 1 93 384 ASP A C 1
ATOM 2987 O O . ASP A 1 384 ? 12.094 12.367 14.023 1 93 384 ASP A O 1
ATOM 2991 N N . SER A 1 385 ? 13.562 11.25 15.328 1 92.56 385 SER A N 1
ATOM 2992 C CA . SER A 1 385 ? 13.344 12.133 16.469 1 92.56 385 SER A CA 1
ATOM 2993 C C . SER A 1 385 ? 14.352 13.273 16.484 1 92.56 385 SER A C 1
ATOM 2995 O O . SER A 1 385 ? 14.297 14.141 17.359 1 92.56 385 SER A O 1
ATOM 2997 N N . ALA A 1 386 ? 15.195 13.312 15.477 1 92.88 386 ALA A N 1
ATOM 2998 C CA . ALA A 1 386 ? 16.281 14.297 15.492 1 92.88 386 ALA A CA 1
ATOM 2999 C C . ALA A 1 386 ? 16.297 15.102 14.195 1 92.88 386 ALA A C 1
ATOM 3001 O O . ALA A 1 386 ? 16.234 14.531 13.102 1 92.88 386 ALA A O 1
ATOM 3002 N N . GLU A 1 387 ? 16.344 16.422 14.297 1 94 387 GLU A N 1
ATOM 3003 C CA . GLU A 1 387 ? 16.516 17.297 13.141 1 94 387 GLU A CA 1
ATOM 3004 C C . GLU A 1 387 ? 17.922 17.922 13.133 1 94 387 GLU A C 1
ATOM 3006 O O . GLU A 1 387 ? 18.75 17.578 12.289 1 94 387 GLU A O 1
ATOM 3011 N N . ALA A 1 388 ? 18.156 18.734 14.141 1 92.38 388 ALA A N 1
ATOM 3012 C CA . ALA A 1 388 ? 19.469 19.359 14.242 1 92.38 388 ALA A CA 1
ATOM 3013 C C . ALA A 1 388 ? 20.516 18.375 14.734 1 92.38 388 ALA A C 1
ATOM 3015 O O . ALA A 1 388 ? 20.219 17.5 15.562 1 92.38 388 ALA A O 1
ATOM 3016 N N . PRO A 1 389 ? 21.828 18.406 14.18 1 92.38 389 PRO A N 1
ATOM 3017 C CA . PRO A 1 389 ? 22.422 19.484 13.391 1 92.38 389 PRO A CA 1
ATOM 3018 C C . PRO A 1 389 ? 22.375 19.219 11.891 1 92.38 389 PRO A C 1
ATOM 3020 O O . PRO A 1 389 ? 22.641 20.109 11.086 1 92.38 389 PRO A O 1
ATOM 3023 N N . THR A 1 390 ? 22.062 17.938 11.5 1 90.69 390 THR A N 1
ATOM 3024 C CA . THR A 1 390 ? 22.172 17.578 10.094 1 90.69 390 THR A CA 1
ATOM 3025 C C . THR A 1 390 ? 20.953 18.062 9.312 1 90.69 390 THR A C 1
ATOM 3027 O O . THR A 1 390 ? 21.078 18.5 8.172 1 90.69 390 THR A O 1
ATOM 3030 N N . ASP A 1 391 ? 19.891 17.922 9.953 1 93.69 391 ASP A N 1
ATOM 3031 C CA . ASP A 1 391 ? 18.625 18.391 9.391 1 93.69 391 ASP A CA 1
ATOM 3032 C C . ASP A 1 391 ? 18.156 19.672 10.07 1 93.69 391 ASP A C 1
ATOM 3034 O O . ASP A 1 391 ? 17.953 19.688 11.289 1 93.69 391 ASP A O 1
ATOM 3038 N N . ARG A 1 392 ? 18.031 20.734 9.273 1 93.12 392 ARG A N 1
ATOM 3039 C CA . ARG A 1 392 ? 17.641 22 9.859 1 93.12 392 ARG A CA 1
ATOM 3040 C C . ARG A 1 392 ? 16.609 22.719 8.992 1 93.12 392 ARG A C 1
ATOM 3042 O O . ARG A 1 392 ? 16.75 22.75 7.762 1 93.12 392 ARG A O 1
ATOM 3049 N N . SER A 1 393 ? 15.602 23.25 9.641 1 94.25 393 SER A N 1
ATOM 3050 C CA . SER A 1 393 ? 14.648 24.188 9.039 1 94.25 393 SER A CA 1
ATOM 3051 C C . SER A 1 393 ? 13.852 23.516 7.918 1 94.25 393 SER A C 1
ATOM 3053 O O . SER A 1 393 ? 13.469 24.172 6.949 1 94.25 393 SER A O 1
ATOM 3055 N N . ASN A 1 394 ? 13.758 22.219 7.992 1 97.19 394 ASN A N 1
ATOM 3056 C CA . ASN A 1 394 ? 12.953 21.516 7 1 97.19 394 ASN A CA 1
ATOM 3057 C C . ASN A 1 394 ? 11.461 21.734 7.238 1 97.19 394 ASN A C 1
ATOM 3059 O O . ASN A 1 394 ? 11.008 21.766 8.383 1 97.19 394 ASN A O 1
ATOM 3063 N N . ARG A 1 395 ? 10.688 21.812 6.18 1 96.88 395 ARG A N 1
ATOM 3064 C CA . ARG A 1 395 ? 9.305 22.25 6.305 1 96.88 395 ARG A CA 1
ATOM 3065 C C . ARG A 1 395 ? 8.336 21.125 5.949 1 96.88 395 ARG A C 1
ATOM 3067 O O . ARG A 1 395 ? 7.121 21.266 6.117 1 96.88 395 ARG A O 1
ATOM 3074 N N . GLY A 1 396 ? 8.758 20.016 5.477 1 97.62 396 GLY A N 1
ATOM 3075 C CA . GLY A 1 396 ? 7.887 18.953 4.996 1 97.62 396 GLY A CA 1
ATOM 3076 C C . GLY A 1 396 ? 7.707 18.969 3.49 1 97.62 396 GLY A C 1
ATOM 3077 O O . GLY A 1 396 ? 8.656 19.219 2.748 1 97.62 396 GLY A O 1
ATOM 3078 N N . PHE A 1 397 ? 6.543 18.578 3.102 1 98.31 397 PHE A N 1
ATOM 3079 C CA . PHE A 1 397 ? 6.359 18.516 1.657 1 98.31 397 PHE A CA 1
ATOM 3080 C C . PHE A 1 397 ? 4.934 18.891 1.274 1 98.31 397 PHE A C 1
ATOM 3082 O O . PHE A 1 397 ? 4.016 18.766 2.088 1 98.31 397 PHE A O 1
ATOM 3089 N N . CYS A 1 398 ? 4.781 19.438 0.149 1 97.81 398 CYS A N 1
ATOM 3090 C CA . CYS A 1 398 ? 3.541 19.688 -0.58 1 97.81 398 CYS A CA 1
ATOM 3091 C C . CYS A 1 398 ? 3.611 19.094 -1.987 1 97.81 398 CYS A C 1
ATOM 3093 O O . CYS A 1 398 ? 4.484 19.469 -2.773 1 97.81 398 CYS A O 1
ATOM 3095 N N . LEU A 1 399 ? 2.715 18.172 -2.283 1 98.25 399 LEU A N 1
ATOM 3096 C CA . LEU A 1 399 ? 2.717 17.5 -3.572 1 98.25 399 LEU A CA 1
ATOM 3097 C C . LEU A 1 399 ? 1.368 17.641 -4.27 1 98.25 399 LEU A C 1
ATOM 3099 O O . LEU A 1 399 ? 0.319 17.547 -3.627 1 98.25 399 LEU A O 1
ATOM 3103 N N . ASN A 1 400 ? 1.469 17.938 -5.5 1 97.81 400 ASN A N 1
ATOM 3104 C CA . ASN A 1 400 ? 0.308 17.781 -6.371 1 97.81 400 ASN A CA 1
ATOM 3105 C C . ASN A 1 400 ? 0.334 16.438 -7.098 1 97.81 400 ASN A C 1
ATOM 3107 O O . ASN A 1 400 ? 1.345 16.078 -7.703 1 97.81 400 ASN A O 1
ATOM 3111 N N . TYR A 1 401 ? -0.751 15.703 -6.977 1 98.25 401 TYR A N 1
ATOM 3112 C CA . TYR A 1 401 ? -0.782 14.438 -7.711 1 98.25 401 TYR A CA 1
ATOM 3113 C C . TYR A 1 401 ? -1.812 14.484 -8.828 1 98.25 401 TYR A C 1
ATOM 3115 O O . TYR A 1 401 ? -2.812 15.203 -8.734 1 98.25 401 TYR A O 1
ATOM 3123 N N . VAL A 1 402 ? -1.513 13.766 -9.914 1 97.5 402 VAL A N 1
ATOM 3124 C CA . VAL A 1 402 ? -2.408 13.555 -11.047 1 97.5 402 VAL A CA 1
ATOM 3125 C C . VAL A 1 402 ? -2.363 12.094 -11.484 1 97.5 402 VAL A C 1
ATOM 3127 O O . VAL A 1 402 ? -1.306 11.586 -11.859 1 97.5 402 VAL A O 1
ATOM 3130 N N . GLN A 1 403 ? -3.498 11.461 -11.406 1 95.69 403 GLN A N 1
ATOM 3131 C CA . GLN A 1 403 ? -3.555 10.07 -11.859 1 95.69 403 GLN A CA 1
ATOM 3132 C C . GLN A 1 403 ? -3.467 9.984 -13.375 1 95.69 403 GLN A C 1
ATOM 3134 O O . GLN A 1 403 ? -3.955 10.867 -14.086 1 95.69 403 GLN A O 1
ATOM 3139 N N . GLN A 1 404 ? -2.783 8.977 -13.82 1 92.25 404 GLN A N 1
ATOM 3140 C CA . GLN A 1 404 ? -2.561 8.773 -15.25 1 92.25 404 GLN A CA 1
ATOM 3141 C C . GLN A 1 404 ? -3.441 7.656 -15.789 1 92.25 404 GLN A C 1
ATOM 3143 O O . GLN A 1 404 ? -3.527 6.582 -15.195 1 92.25 404 GLN A O 1
ATOM 3148 N N . PRO A 1 405 ? -4.102 7.887 -16.953 1 86.62 405 PRO A N 1
ATOM 3149 C CA . PRO A 1 405 ? -4.973 6.859 -17.531 1 86.62 405 PRO A CA 1
ATOM 3150 C C . PRO A 1 405 ? -4.207 5.605 -17.953 1 86.62 405 PRO A C 1
ATOM 3152 O O . PRO A 1 405 ? -3.008 5.672 -18.219 1 86.62 405 PRO A O 1
ATOM 3155 N N . CYS A 1 406 ? -4.984 4.504 -17.938 1 80.88 406 CYS A N 1
ATOM 3156 C CA . CYS A 1 406 ? -4.402 3.24 -18.375 1 80.88 406 CYS A CA 1
ATOM 3157 C C . CYS A 1 406 ? -4.09 3.273 -19.859 1 80.88 406 CYS A C 1
ATOM 3159 O O . CYS A 1 406 ? -4.906 3.727 -20.672 1 80.88 406 CYS A O 1
ATOM 3161 N N . THR A 1 407 ? -2.795 3.518 -20.266 1 64.5 407 THR A N 1
ATOM 3162 C CA . THR A 1 407 ? -2.486 3.49 -21.688 1 64.5 407 THR A CA 1
ATOM 3163 C C . THR A 1 407 ? -2.225 2.061 -22.156 1 64.5 407 THR A C 1
ATOM 3165 O O . THR A 1 407 ? -1.854 1.198 -21.359 1 64.5 407 THR A O 1
ATOM 3168 N N . THR A 1 408 ? -2.768 1.658 -23.312 1 52.34 408 THR A N 1
ATOM 3169 C CA . THR A 1 408 ? -2.484 0.384 -23.969 1 52.34 408 THR A CA 1
ATOM 3170 C C . THR A 1 408 ? -1.015 0.007 -23.797 1 52.34 408 THR A C 1
ATOM 3172 O O . THR A 1 408 ? -0.672 -1.177 -23.781 1 52.34 408 THR A O 1
ATOM 3175 N N . ASN A 1 409 ? -0.187 0.863 -23.734 1 44.59 409 ASN A N 1
ATOM 3176 C CA . ASN A 1 409 ? 1.239 0.557 -23.719 1 44.59 409 ASN A CA 1
ATOM 3177 C C . ASN A 1 409 ? 1.717 0.208 -22.312 1 44.59 409 ASN A C 1
ATOM 3179 O O . ASN A 1 409 ? 2.832 -0.285 -22.141 1 44.59 409 ASN A O 1
ATOM 3183 N N . LEU A 1 410 ? 1.213 0.671 -21.344 1 42.06 410 LEU A N 1
ATOM 3184 C CA . LEU A 1 410 ? 1.705 0.417 -20 1 42.06 410 LEU A CA 1
ATOM 3185 C C . LEU A 1 410 ? 1.41 -1.017 -19.562 1 42.06 410 LEU A C 1
ATOM 3187 O O . LEU A 1 410 ? 1.816 -1.443 -18.484 1 42.06 410 LEU A O 1
ATOM 3191 N N . SER A 1 411 ? 0.574 -1.792 -20.016 1 35 411 SER A N 1
ATOM 3192 C CA . SER A 1 411 ? 0.364 -3.225 -19.828 1 35 411 SER A CA 1
ATOM 3193 C C . SER A 1 411 ? 1.586 -4.023 -20.266 1 35 411 SER A C 1
ATOM 3195 O O . SER A 1 411 ? 1.683 -5.223 -20 1 35 411 SER A O 1
ATOM 3197 N N . LYS A 1 412 ? 2.404 -3.668 -21.25 1 32.41 412 LYS A N 1
ATOM 3198 C CA . LYS A 1 412 ? 3.498 -4.449 -21.828 1 32.41 412 LYS A CA 1
ATOM 3199 C C . LYS A 1 412 ? 4.816 -4.141 -21.125 1 32.41 412 LYS A C 1
ATOM 3201 O O . LYS A 1 412 ? 5.859 -4.695 -21.469 1 32.41 412 LYS A O 1
ATOM 3206 N N . ARG A 1 413 ? 5.02 -2.971 -20.344 1 30.08 413 ARG A N 1
ATOM 3207 C CA . ARG A 1 413 ? 6.395 -2.83 -19.875 1 30.08 413 ARG A CA 1
ATOM 3208 C C . ARG A 1 413 ? 6.566 -3.451 -18.5 1 30.08 413 ARG A C 1
ATOM 3210 O O . ARG A 1 413 ? 5.734 -3.244 -17.609 1 30.08 413 ARG A O 1
ATOM 3217 N N . MET B 1 1 ? -53.469 -9.969 -2.537 1 74.62 1 MET B N 1
ATOM 3218 C CA . MET B 1 1 ? -53.062 -8.719 -3.178 1 74.62 1 MET B CA 1
ATOM 3219 C C . MET B 1 1 ? -53.219 -8.82 -4.691 1 74.62 1 MET B C 1
ATOM 3221 O O . MET B 1 1 ? -52.969 -9.875 -5.277 1 74.62 1 MET B O 1
ATOM 3225 N N . SER B 1 2 ? -53.75 -7.84 -5.262 1 74.19 2 SER B N 1
ATOM 3226 C CA . SER B 1 2 ? -53.938 -7.832 -6.711 1 74.19 2 SER B CA 1
ATOM 3227 C C . SER B 1 2 ? -52.594 -7.852 -7.434 1 74.19 2 SER B C 1
ATOM 3229 O O . SER B 1 2 ? -51.562 -7.457 -6.863 1 74.19 2 SER B O 1
ATOM 3231 N N . SER B 1 3 ? -52.625 -8.492 -8.641 1 76.69 3 SER B N 1
ATOM 3232 C CA . SER B 1 3 ? -51.406 -8.547 -9.438 1 76.69 3 SER B CA 1
ATOM 3233 C C . SER B 1 3 ? -50.844 -7.148 -9.703 1 76.69 3 SER B C 1
ATOM 3235 O O . SER B 1 3 ? -49.625 -6.941 -9.688 1 76.69 3 SER B O 1
ATOM 3237 N N . ASN B 1 4 ? -51.719 -6.316 -9.906 1 75.06 4 ASN B N 1
ATOM 3238 C CA . ASN B 1 4 ? -51.281 -4.938 -10.141 1 75.06 4 ASN B CA 1
ATOM 3239 C C . ASN B 1 4 ? -50.656 -4.324 -8.883 1 75.06 4 ASN B C 1
ATOM 3241 O O . ASN B 1 4 ? -49.688 -3.592 -8.969 1 75.06 4 ASN B O 1
ATOM 3245 N N . GLU B 1 5 ? -51.25 -4.598 -7.848 1 80.25 5 GLU B N 1
ATOM 3246 C CA . GLU B 1 5 ? -50.688 -4.102 -6.59 1 80.25 5 GLU B CA 1
ATOM 3247 C C . GLU B 1 5 ? -49.344 -4.734 -6.297 1 80.25 5 GLU B C 1
ATOM 3249 O O . GLU B 1 5 ? -48.406 -4.051 -5.848 1 80.25 5 GLU B O 1
ATOM 3254 N N . GLN B 1 6 ? -49.25 -5.918 -6.566 1 81.94 6 GLN B N 1
ATOM 3255 C CA . GLN B 1 6 ? -48 -6.645 -6.387 1 81.94 6 GLN B CA 1
ATOM 3256 C C . GLN B 1 6 ? -46.906 -6.059 -7.258 1 81.94 6 GLN B C 1
ATOM 3258 O O . GLN B 1 6 ? -45.781 -5.855 -6.793 1 81.94 6 GLN B O 1
ATOM 3263 N N . GLU B 1 7 ? -47.25 -5.828 -8.438 1 80.75 7 GLU B N 1
ATOM 3264 C CA . GLU B 1 7 ? -46.281 -5.266 -9.367 1 80.75 7 GLU B CA 1
ATOM 3265 C C . GLU B 1 7 ? -45.812 -3.877 -8.93 1 80.75 7 GLU B C 1
ATOM 3267 O O . GLU B 1 7 ? -44.625 -3.543 -9.008 1 80.75 7 GLU B O 1
ATOM 3272 N N . LYS B 1 8 ? -46.688 -3.104 -8.492 1 81.12 8 LYS B N 1
ATOM 3273 C CA . LYS B 1 8 ? -46.375 -1.763 -8.008 1 81.12 8 LYS B CA 1
ATOM 3274 C C . LYS B 1 8 ? -45.5 -1.817 -6.773 1 81.12 8 LYS B C 1
ATOM 3276 O O . LYS B 1 8 ? -44.531 -1.049 -6.66 1 81.12 8 LYS B O 1
ATOM 3281 N N . LEU B 1 9 ? -45.719 -2.777 -5.934 1 84.19 9 LEU B N 1
ATOM 3282 C CA . LEU B 1 9 ? -44.938 -2.904 -4.707 1 84.19 9 LEU B CA 1
ATOM 3283 C C . LEU B 1 9 ? -43.531 -3.447 -5.004 1 84.19 9 LEU B C 1
ATOM 3285 O O . LEU B 1 9 ? -42.562 -3.053 -4.359 1 84.19 9 LEU B O 1
ATOM 3289 N N . GLU B 1 10 ? -43.5 -4.172 -5.973 1 85.75 10 GLU B N 1
ATOM 3290 C CA . GLU B 1 10 ? -42.188 -4.684 -6.379 1 85.75 10 GLU B CA 1
ATOM 3291 C C . GLU B 1 10 ? -41.312 -3.568 -6.926 1 85.75 10 GLU B C 1
ATOM 3293 O O . GLU B 1 10 ? -40.094 -3.529 -6.648 1 85.75 10 GLU B O 1
ATOM 3298 N N . GLU B 1 11 ? -41.969 -2.768 -7.664 1 80.62 11 GLU B N 1
ATOM 3299 C CA . GLU B 1 11 ? -41.25 -1.608 -8.18 1 80.62 11 GLU B CA 1
ATOM 3300 C C . GLU B 1 11 ? -40.781 -0.7 -7.047 1 80.62 11 GLU B C 1
ATOM 3302 O O . GLU B 1 11 ? -39.625 -0.234 -7.047 1 80.62 11 GLU B O 1
ATOM 3307 N N . LEU B 1 12 ? -41.562 -0.541 -6.141 1 83.5 12 LEU B N 1
ATOM 3308 C CA . LEU B 1 12 ? -41.25 0.313 -5.004 1 83.5 12 LEU B CA 1
ATOM 3309 C C . LEU B 1 12 ? -40.156 -0.325 -4.137 1 83.5 12 LEU B C 1
ATOM 3311 O O . LEU B 1 12 ? -39.281 0.368 -3.633 1 83.5 12 LEU B O 1
ATOM 3315 N N . PHE B 1 13 ? -40.219 -1.595 -4.047 1 86.75 13 PHE B N 1
ATOM 3316 C CA . PHE B 1 13 ? -39.25 -2.342 -3.24 1 86.75 13 PHE B CA 1
ATOM 3317 C C . PHE B 1 13 ? -37.875 -2.32 -3.883 1 86.75 13 PHE B C 1
ATOM 3319 O O . PHE B 1 13 ? -36.875 -2.1 -3.203 1 86.75 13 PHE B O 1
ATOM 3326 N N . ALA B 1 14 ? -37.906 -2.393 -5.145 1 83.31 14 ALA B N 1
ATOM 3327 C CA . ALA B 1 14 ? -36.656 -2.334 -5.879 1 83.31 14 ALA B CA 1
ATOM 3328 C C . ALA B 1 14 ? -35.969 -0.968 -5.727 1 83.31 14 ALA B C 1
ATOM 3330 O O . ALA B 1 14 ? -34.781 -0.878 -5.516 1 83.31 14 ALA B O 1
ATOM 3331 N N . ARG B 1 15 ? -36.844 -0.025 -5.809 1 79.12 15 ARG B N 1
ATOM 3332 C CA . ARG B 1 15 ? -36.344 1.341 -5.629 1 79.12 15 ARG B CA 1
ATOM 3333 C C . ARG B 1 15 ? -35.812 1.557 -4.215 1 79.12 15 ARG B C 1
ATOM 3335 O O . ARG B 1 15 ? -34.781 2.209 -4.02 1 79.12 15 ARG B O 1
ATOM 3342 N N . ALA B 1 16 ? -36.438 0.927 -3.33 1 81.44 16 ALA B N 1
ATOM 3343 C CA . ALA B 1 16 ? -36.062 1.085 -1.923 1 81.44 16 ALA B CA 1
ATOM 3344 C C . ALA B 1 16 ? -34.719 0.424 -1.624 1 81.44 16 ALA B C 1
ATOM 3346 O O . ALA B 1 16 ? -33.875 1.011 -0.951 1 81.44 16 ALA B O 1
ATOM 3347 N N . ILE B 1 17 ? -34.625 -0.671 -2.115 1 81.69 17 ILE B N 1
ATOM 3348 C CA . ILE B 1 17 ? -33.406 -1.441 -1.881 1 81.69 17 ILE B CA 1
ATOM 3349 C C . ILE B 1 17 ? -32.219 -0.726 -2.508 1 81.69 17 ILE B C 1
ATOM 3351 O O . ILE B 1 17 ? -31.156 -0.569 -1.87 1 81.69 17 ILE B O 1
ATOM 3355 N N . TYR B 1 18 ? -32.469 -0.206 -3.633 1 74.38 18 TYR B N 1
ATOM 3356 C CA . TYR B 1 18 ? -31.391 0.45 -4.367 1 74.38 18 TYR B CA 1
ATOM 3357 C C . TYR B 1 18 ? -31.031 1.787 -3.729 1 74.38 18 TYR B C 1
ATOM 3359 O O . TYR B 1 18 ? -29.859 2.094 -3.535 1 74.38 18 TYR B O 1
ATOM 3367 N N . SER B 1 19 ? -32.031 2.457 -3.447 1 72.62 19 SER B N 1
ATOM 3368 C CA . SER B 1 19 ? -31.828 3.801 -2.916 1 72.62 19 SER B CA 1
ATOM 3369 C C . SER B 1 19 ? -31.219 3.754 -1.519 1 72.62 19 SER B C 1
ATOM 3371 O O . SER B 1 19 ? -30.609 4.723 -1.073 1 72.62 19 SER B O 1
ATOM 3373 N N . SER B 1 20 ? -31.297 2.594 -0.873 1 71 20 SER B N 1
ATOM 3374 C CA . SER B 1 20 ? -30.75 2.449 0.476 1 71 20 SER B CA 1
ATOM 3375 C C . SER B 1 20 ? -29.391 1.759 0.458 1 71 20 SER B C 1
ATOM 3377 O O . SER B 1 20 ? -28.844 1.427 1.512 1 71 20 SER B O 1
ATOM 3379 N N . SER B 1 21 ? -29.016 1.696 -0.619 1 64.31 21 SER B N 1
ATOM 3380 C CA . SER B 1 21 ? -27.719 1.07 -0.833 1 64.31 21 SER B CA 1
ATOM 3381 C C . SER B 1 21 ? -27.688 -0.336 -0.244 1 64.31 21 SER B C 1
ATOM 3383 O O . SER B 1 21 ? -26.641 -0.771 0.27 1 64.31 21 SER B O 1
ATOM 3385 N N . CYS B 1 22 ? -28.859 -0.92 -0.195 1 70 22 CYS B N 1
ATOM 3386 C CA . CYS B 1 22 ? -28.953 -2.322 0.191 1 70 22 CYS B CA 1
ATOM 3387 C C . CYS B 1 22 ? -28.797 -3.234 -1.022 1 70 22 CYS B C 1
ATOM 3389 O O . CYS B 1 22 ? -29.125 -2.838 -2.145 1 70 22 CYS B O 1
ATOM 3391 N N . HIS B 1 23 ? -28.266 -4.27 -0.733 1 70.62 23 HIS B N 1
ATOM 3392 C CA . HIS B 1 23 ? -28.141 -5.234 -1.821 1 70.62 23 HIS B CA 1
ATOM 3393 C C . HIS B 1 23 ? -29.469 -5.961 -2.055 1 70.62 23 HIS B C 1
ATOM 3395 O O . HIS B 1 23 ? -30.188 -6.273 -1.102 1 70.62 23 HIS B O 1
ATOM 3401 N N . PHE B 1 24 ? -29.781 -6.145 -3.281 1 73.88 24 PHE B N 1
ATOM 3402 C CA . PHE B 1 24 ? -31.047 -6.805 -3.605 1 73.88 24 PHE B CA 1
ATOM 3403 C C . PHE B 1 24 ? -31.078 -8.219 -3.029 1 73.88 24 PHE B C 1
ATOM 3405 O O . PHE B 1 24 ? -32.156 -8.797 -2.861 1 73.88 24 PHE B O 1
ATOM 3412 N N . SER B 1 25 ? -29.938 -8.594 -2.604 1 69.12 25 SER B N 1
ATOM 3413 C CA . SER B 1 25 ? -29.859 -9.938 -2.031 1 69.12 25 SER B CA 1
ATOM 3414 C C . SER B 1 25 ? -30.516 -9.984 -0.652 1 69.12 25 SER B C 1
ATOM 3416 O O . SER B 1 25 ? -30.703 -11.062 -0.084 1 69.12 25 SER B O 1
ATOM 3418 N N . LEU B 1 26 ? -30.828 -8.867 -0.16 1 79.56 26 LEU B N 1
ATOM 3419 C CA . LEU B 1 26 ? -31.453 -8.812 1.156 1 79.56 26 LEU B CA 1
ATOM 3420 C C . LEU B 1 26 ? -32.75 -9.625 1.178 1 79.56 26 LEU B C 1
ATOM 3422 O O . LEU B 1 26 ? -33.156 -10.141 2.225 1 79.56 26 LEU B O 1
ATOM 3426 N N . VAL B 1 27 ? -33.344 -9.797 0.029 1 81.44 27 VAL B N 1
ATOM 3427 C CA . VAL B 1 27 ? -34.656 -10.445 -0.028 1 81.44 27 VAL B CA 1
ATOM 3428 C C . VAL B 1 27 ? -34.469 -11.953 0.142 1 81.44 27 VAL B C 1
ATOM 3430 O O . VAL B 1 27 ? -35.469 -12.664 0.36 1 81.44 27 VAL B O 1
ATOM 3433 N N . GLU B 1 28 ? -33.281 -12.289 0.093 1 75.88 28 GLU B N 1
ATOM 3434 C CA . GLU B 1 28 ? -33 -13.703 0.235 1 75.88 28 GLU B CA 1
ATOM 3435 C C . GLU B 1 28 ? -32.625 -14.055 1.68 1 75.88 28 GLU B C 1
ATOM 3437 O O . GLU B 1 28 ? -32.406 -15.219 2.002 1 75.88 28 GLU B O 1
ATOM 3442 N N . ASN B 1 29 ? -32.438 -13.195 2.57 1 78 29 ASN B N 1
ATOM 3443 C CA . ASN B 1 29 ? -32.188 -13.352 4 1 78 29 ASN B CA 1
ATOM 3444 C C . ASN B 1 29 ? -33.406 -13.93 4.719 1 78 29 ASN B C 1
ATOM 3446 O O . ASN B 1 29 ? -34.5 -13.391 4.605 1 78 29 ASN B O 1
ATOM 3450 N N . PRO B 1 30 ? -33.188 -15.109 5.395 1 79.19 30 PRO B N 1
ATOM 3451 C CA . PRO B 1 30 ? -34.344 -15.734 6.062 1 79.19 30 PRO B CA 1
ATOM 3452 C C . PRO B 1 30 ? -35.062 -14.789 7.02 1 79.19 30 PRO B C 1
ATOM 3454 O O . PRO B 1 30 ? -36.281 -14.82 7.125 1 79.19 30 PRO B O 1
ATOM 3457 N N . ASP B 1 31 ? -34.281 -14.078 7.676 1 78.81 31 ASP B N 1
ATOM 3458 C CA . ASP B 1 31 ? -34.906 -13.148 8.609 1 78.81 31 ASP B CA 1
ATOM 3459 C C . ASP B 1 31 ? -35.781 -12.117 7.871 1 78.81 31 ASP B C 1
ATOM 3461 O O . ASP B 1 31 ? -36.812 -11.695 8.375 1 78.81 31 ASP B O 1
ATOM 3465 N N . VAL B 1 32 ? -35.344 -11.812 6.676 1 86.19 32 VAL B N 1
ATOM 3466 C CA . VAL B 1 32 ? -36.125 -10.867 5.863 1 86.19 32 VAL B CA 1
ATOM 3467 C C . VAL B 1 32 ? -37.406 -11.516 5.371 1 86.19 32 VAL B C 1
ATOM 3469 O O . VAL B 1 32 ? -38.469 -10.898 5.406 1 86.19 32 VAL B O 1
ATOM 3472 N N . GLU B 1 33 ? -37.312 -12.648 5.027 1 82.81 33 GLU B N 1
ATOM 3473 C CA . GLU B 1 33 ? -38.469 -13.398 4.59 1 82.81 33 GLU B CA 1
ATOM 3474 C C . GLU B 1 33 ? -39.5 -13.547 5.723 1 82.81 33 GLU B C 1
ATOM 3476 O O . GLU B 1 33 ? -40.688 -13.367 5.516 1 82.81 33 GLU B O 1
ATOM 3481 N N . ILE B 1 34 ? -39 -13.93 6.934 1 82 34 ILE B N 1
ATOM 3482 C CA . ILE B 1 34 ? -39.875 -14.07 8.094 1 82 34 ILE B CA 1
ATOM 3483 C C . ILE B 1 34 ? -40.562 -12.742 8.383 1 82 34 ILE B C 1
ATOM 3485 O O . ILE B 1 34 ? -41.75 -12.711 8.672 1 82 34 ILE B O 1
ATOM 3489 N N . PHE B 1 35 ? -39.844 -11.789 8.148 1 90.12 35 PHE B N 1
ATOM 3490 C CA . PHE B 1 35 ? -40.375 -10.469 8.43 1 90.12 35 PHE B CA 1
ATOM 3491 C C . PHE B 1 35 ? -41.531 -10.141 7.48 1 90.12 35 PHE B C 1
ATOM 3493 O O . PHE B 1 35 ? -42.625 -9.758 7.922 1 90.12 35 PHE B O 1
ATOM 3500 N N . PHE B 1 36 ? -41.344 -10.312 6.191 1 88.88 36 PHE B N 1
ATOM 3501 C CA . PHE B 1 36 ? -42.344 -9.922 5.215 1 88.88 36 PHE B CA 1
ATOM 3502 C C . PHE B 1 36 ? -43.531 -10.875 5.258 1 88.88 36 PHE B C 1
ATOM 3504 O O . PHE B 1 36 ? -44.688 -10.453 5.039 1 88.88 36 PHE B O 1
ATOM 3511 N N . LYS B 1 37 ? -43.25 -12.055 5.66 1 83.56 37 LYS B N 1
ATOM 3512 C CA . LYS B 1 37 ? -44.344 -13.008 5.828 1 83.56 37 LYS B CA 1
ATOM 3513 C C . LYS B 1 37 ? -45.25 -12.617 6.992 1 83.56 37 LYS B C 1
ATOM 3515 O O . LYS B 1 37 ? -46.469 -12.812 6.934 1 83.56 37 LYS B O 1
ATOM 3520 N N . GLN B 1 38 ? -44.594 -12.117 8.023 1 82.69 38 GLN B N 1
ATOM 3521 C CA . GLN B 1 38 ? -45.344 -11.688 9.188 1 82.69 38 GLN B CA 1
ATOM 3522 C C . GLN B 1 38 ? -46 -10.32 8.953 1 82.69 38 GLN B C 1
ATOM 3524 O O . GLN B 1 38 ? -47.094 -10.039 9.461 1 82.69 38 GLN B O 1
ATOM 3529 N N . LEU B 1 39 ? -45.281 -9.578 8.188 1 87.5 39 LEU B N 1
ATOM 3530 C CA . LEU B 1 39 ? -45.781 -8.227 7.941 1 87.5 39 LEU B CA 1
ATOM 3531 C C . LEU B 1 39 ? -47 -8.25 7.043 1 87.5 39 LEU B C 1
ATOM 3533 O O . LEU B 1 39 ? -48 -7.609 7.348 1 87.5 39 LEU B O 1
ATOM 3537 N N . ARG B 1 40 ? -46.938 -8.812 5.926 1 84.81 40 ARG B N 1
ATOM 3538 C CA . ARG B 1 40 ? -48.031 -8.953 4.977 1 84.81 40 ARG B CA 1
ATOM 3539 C C . ARG B 1 40 ? -47.906 -10.258 4.195 1 84.81 40 ARG B C 1
ATOM 3541 O O . ARG B 1 40 ? -47.25 -10.305 3.154 1 84.81 40 ARG B O 1
ATOM 3548 N N . PRO B 1 41 ? -48.656 -11.156 4.691 1 80.25 41 PRO B N 1
ATOM 3549 C CA . PRO B 1 41 ? -48.562 -12.484 4.094 1 80.25 41 PRO B CA 1
ATOM 3550 C C . PRO B 1 41 ? -48.938 -12.508 2.621 1 80.25 41 PRO B C 1
ATOM 3552 O O . PRO B 1 41 ? -48.5 -13.359 1.862 1 80.25 41 PRO B O 1
ATOM 3555 N N . SER B 1 42 ? -49.75 -11.43 2.191 1 80.31 42 SER B N 1
ATOM 3556 C CA . SER B 1 42 ? -50.219 -11.414 0.812 1 80.31 42 SER B CA 1
ATOM 3557 C C . SER B 1 42 ? -49.156 -10.875 -0.134 1 80.31 42 SER B C 1
ATOM 3559 O O . SER B 1 42 ? -49.281 -11.039 -1.352 1 80.31 42 SER B O 1
ATOM 3561 N N . PHE B 1 43 ? -48.156 -10.219 0.443 1 84.56 43 PHE B N 1
ATOM 3562 C CA . PHE B 1 43 ? -47.062 -9.688 -0.351 1 84.56 43 PHE B CA 1
ATOM 3563 C C . PHE B 1 43 ? -46.031 -10.781 -0.641 1 84.56 43 PHE B C 1
ATOM 3565 O O . PHE B 1 43 ? -45.406 -11.305 0.278 1 84.56 43 PHE B O 1
ATOM 3572 N N . ARG B 1 44 ? -46 -11.047 -1.884 1 80 44 ARG B N 1
ATOM 3573 C CA . ARG B 1 44 ? -45 -12.023 -2.318 1 80 44 ARG B CA 1
ATOM 3574 C C . ARG B 1 44 ? -43.656 -11.352 -2.562 1 80 44 ARG B C 1
ATOM 3576 O O . ARG B 1 44 ? -43.5 -10.531 -3.469 1 80 44 ARG B O 1
ATOM 3583 N N . LEU B 1 45 ? -42.656 -11.594 -1.619 1 82.69 45 LEU B N 1
ATOM 3584 C CA . LEU B 1 45 ? -41.312 -10.992 -1.732 1 82.69 45 LEU B CA 1
ATOM 3585 C C . LEU B 1 45 ? -40.656 -11.352 -3.066 1 82.69 45 LEU B C 1
ATOM 3587 O O . LEU B 1 45 ? -40.531 -12.531 -3.393 1 82.69 45 LEU B O 1
ATOM 3591 N N . PRO B 1 46 ? -40.531 -10.289 -3.83 1 80.06 46 PRO B N 1
ATOM 3592 C CA . PRO B 1 46 ? -39.938 -10.555 -5.145 1 80.06 46 PRO B CA 1
ATOM 3593 C C . PRO B 1 46 ? -38.5 -11.117 -5.051 1 80.06 46 PRO B C 1
ATOM 3595 O O . PRO B 1 46 ? -37.812 -10.836 -4.082 1 80.06 46 PRO B O 1
ATOM 3598 N N . GLY B 1 47 ? -38.219 -11.898 -5.938 1 76.38 47 GLY B N 1
ATOM 3599 C CA . GLY B 1 47 ? -36.844 -12.414 -6.008 1 76.38 47 GLY B CA 1
ATOM 3600 C C . GLY B 1 47 ? -35.812 -11.359 -6.375 1 76.38 47 GLY B C 1
ATOM 3601 O O . GLY B 1 47 ? -36.188 -10.281 -6.859 1 76.38 47 GLY B O 1
ATOM 3602 N N . ARG B 1 48 ? -34.625 -11.594 -5.941 1 75.19 48 ARG B N 1
ATOM 3603 C CA . ARG B 1 48 ? -33.531 -10.648 -6.18 1 75.19 48 ARG B CA 1
ATOM 3604 C C . ARG B 1 48 ? -33.469 -10.258 -7.648 1 75.19 48 ARG B C 1
ATOM 3606 O O . ARG B 1 48 ? -33.344 -9.07 -7.973 1 75.19 48 ARG B O 1
ATOM 3613 N N . LYS B 1 49 ? -33.656 -11.133 -8.531 1 67.44 49 LYS B N 1
ATOM 3614 C CA . LYS B 1 49 ? -33.594 -10.867 -9.969 1 67.44 49 LYS B CA 1
ATOM 3615 C C . LYS B 1 49 ? -34.75 -9.992 -10.422 1 67.44 49 LYS B C 1
ATOM 3617 O O . LYS B 1 49 ? -34.562 -9.07 -11.211 1 67.44 49 LYS B O 1
ATOM 3622 N N . LYS B 1 50 ? -35.844 -10.344 -10.055 1 74.81 50 LYS B N 1
ATOM 3623 C CA . LYS B 1 50 ? -37 -9.539 -10.414 1 74.81 50 LYS B CA 1
ATOM 3624 C C . LYS B 1 50 ? -36.844 -8.102 -9.938 1 74.81 50 LYS B C 1
ATOM 3626 O O . LYS B 1 50 ? -37.156 -7.16 -10.672 1 74.81 50 LYS B O 1
ATOM 3631 N N . LEU B 1 51 ? -36.25 -8.062 -8.812 1 79.69 51 LEU B N 1
ATOM 3632 C CA . LEU B 1 51 ? -36.062 -6.719 -8.281 1 79.69 51 LEU B CA 1
ATOM 3633 C C . LEU B 1 51 ? -35 -5.961 -9.07 1 79.69 51 LEU B C 1
ATOM 3635 O O . LEU B 1 51 ? -35.156 -4.777 -9.367 1 79.69 51 LEU B O 1
ATOM 3639 N N . SER B 1 52 ? -33.969 -6.641 -9.383 1 71.62 52 SER B N 1
ATOM 3640 C CA . SER B 1 52 ? -32.906 -6.02 -10.148 1 71.62 52 SER B CA 1
ATOM 3641 C C . SER B 1 52 ? -33.375 -5.641 -11.547 1 71.62 52 SER B C 1
ATOM 3643 O O . SER B 1 52 ? -33.062 -4.559 -12.047 1 71.62 52 SER B O 1
ATOM 3645 N N . THR B 1 53 ? -34.094 -6.445 -12.141 1 67.69 53 THR B N 1
ATOM 3646 C CA . THR B 1 53 ? -34.656 -6.168 -13.453 1 67.69 53 THR B CA 1
ATOM 3647 C C . THR B 1 53 ? -35.688 -5.039 -13.375 1 67.69 53 THR B C 1
ATOM 3649 O O . THR B 1 53 ? -35.75 -4.176 -14.258 1 67.69 53 THR B O 1
ATOM 3652 N N . THR B 1 54 ? -36.469 -5.137 -12.406 1 67.75 54 THR B N 1
ATOM 3653 C CA . THR B 1 54 ? -37.469 -4.086 -12.203 1 67.75 54 THR B CA 1
ATOM 3654 C C . THR B 1 54 ? -36.781 -2.729 -12.031 1 67.75 54 THR B C 1
ATOM 3656 O O . THR B 1 54 ? -37.25 -1.725 -12.578 1 67.75 54 THR B O 1
ATOM 3659 N N . TYR B 1 55 ? -35.688 -2.844 -11.383 1 66.75 55 TYR B N 1
ATOM 3660 C CA . TYR B 1 55 ? -35 -1.591 -11.156 1 66.75 55 TYR B CA 1
ATOM 3661 C C . TYR B 1 55 ? -34.312 -1.11 -12.43 1 66.75 55 TYR B C 1
ATOM 3663 O O . TYR B 1 55 ? -34.312 0.083 -12.742 1 66.75 55 TYR B O 1
ATOM 3671 N N . LYS B 1 56 ? -33.688 -1.869 -13.156 1 60.81 56 LYS B N 1
ATOM 3672 C CA . LYS B 1 56 ? -33.094 -1.511 -14.438 1 60.81 56 LYS B CA 1
ATOM 3673 C C . LYS B 1 56 ? -34.125 -0.916 -15.391 1 60.81 56 LYS B C 1
ATOM 3675 O O . LYS B 1 56 ? -33.844 0.051 -16.094 1 60.81 56 LYS B O 1
ATOM 3680 N N . TYR B 1 57 ? -35.125 -1.407 -15.406 1 57.47 57 TYR B N 1
ATOM 3681 C CA . TYR B 1 57 ? -36.219 -0.905 -16.25 1 57.47 57 TYR B CA 1
ATOM 3682 C C . TYR B 1 57 ? -36.625 0.494 -15.82 1 57.47 57 TYR B C 1
ATOM 3684 O O . TYR B 1 57 ? -36.906 1.358 -16.656 1 57.47 57 TYR B O 1
ATOM 3692 N N . ILE B 1 58 ? -36.562 0.657 -14.586 1 58.38 58 ILE B N 1
ATOM 3693 C CA . ILE B 1 58 ? -36.969 1.961 -14.062 1 58.38 58 ILE B CA 1
ATOM 3694 C C . ILE B 1 58 ? -35.875 2.986 -14.367 1 58.38 58 ILE B C 1
ATOM 3696 O O . ILE B 1 58 ? -36.156 4.129 -14.727 1 58.38 58 ILE B O 1
ATOM 3700 N N . THR B 1 59 ? -34.656 2.578 -14.305 1 54.25 59 THR B N 1
ATOM 3701 C CA . THR B 1 59 ? -33.562 3.5 -14.539 1 54.25 59 THR B CA 1
ATOM 3702 C C . THR B 1 59 ? -33.281 3.66 -16.031 1 54.25 59 THR B C 1
ATOM 3704 O O . THR B 1 59 ? -32.875 4.734 -16.484 1 54.25 59 THR B O 1
ATOM 3707 N N . ASP B 1 60 ? -33.219 2.762 -16.859 1 46.34 60 ASP B N 1
ATOM 3708 C CA . ASP B 1 60 ? -33.094 2.873 -18.312 1 46.34 60 ASP B CA 1
ATOM 3709 C C . ASP B 1 60 ? -34.219 3.762 -18.875 1 46.34 60 ASP B C 1
ATOM 3711 O O . ASP B 1 60 ? -34 4.504 -19.844 1 46.34 60 ASP B O 1
ATOM 3715 N N . GLU B 1 61 ? -35.25 3.707 -18.469 1 40.47 61 GLU B N 1
ATOM 3716 C CA . GLU B 1 61 ? -36.312 4.602 -18.922 1 40.47 61 GLU B CA 1
ATOM 3717 C C . GLU B 1 61 ? -36.031 6.047 -18.531 1 40.47 61 GLU B C 1
ATOM 3719 O O . GLU B 1 61 ? -36.344 6.977 -19.266 1 40.47 61 GLU B O 1
ATOM 3724 N N . LYS B 1 62 ? -35.312 6.262 -17.5 1 39.5 62 LYS B N 1
ATOM 3725 C CA . LYS B 1 62 ? -34.969 7.645 -17.156 1 39.5 62 LYS B CA 1
ATOM 3726 C C . LYS B 1 62 ? -33.812 8.148 -17.984 1 39.5 62 LYS B C 1
ATOM 3728 O O . LYS B 1 62 ? -33.719 9.344 -18.297 1 39.5 62 LYS B O 1
ATOM 3733 N N . HIS B 1 63 ? -32.781 7.469 -18.422 1 34.97 63 HIS B N 1
ATOM 3734 C CA . HIS B 1 63 ? -31.734 8.023 -19.281 1 34.97 63 HIS B CA 1
ATOM 3735 C C . HIS B 1 63 ? -32.281 8.359 -20.672 1 34.97 63 HIS B C 1
ATOM 3737 O O . HIS B 1 63 ? -31.641 9.086 -21.438 1 34.97 63 HIS B O 1
ATOM 3743 N N . GLU B 1 64 ? -33.156 7.801 -21.281 1 32.88 64 GLU B N 1
ATOM 3744 C CA . GLU B 1 64 ? -33.625 8.32 -22.562 1 32.88 64 GLU B CA 1
ATOM 3745 C C . GLU B 1 64 ? -34.188 9.727 -22.406 1 32.88 64 GLU B C 1
ATOM 3747 O O . GLU B 1 64 ? -34.094 10.547 -23.328 1 32.88 64 GLU B O 1
ATOM 3752 N N . ASP B 1 65 ? -34.812 10.078 -21.375 1 31.23 65 ASP B N 1
ATOM 3753 C CA . ASP B 1 65 ? -35.531 11.359 -21.375 1 31.23 65 ASP B CA 1
ATOM 3754 C C . ASP B 1 65 ? -34.562 12.516 -21.094 1 31.23 65 ASP B C 1
ATOM 3756 O O . ASP B 1 65 ? -34.875 13.672 -21.406 1 31.23 65 ASP B O 1
ATOM 3760 N N . GLU B 1 66 ? -33.438 12.406 -20.5 1 29.97 66 GLU B N 1
ATOM 3761 C CA . GLU B 1 66 ? -32.75 13.664 -20.234 1 29.97 66 GLU B CA 1
ATOM 3762 C C . GLU B 1 66 ? -32.031 14.18 -21.484 1 29.97 66 GLU B C 1
ATOM 3764 O O . GLU B 1 66 ? -31.578 15.32 -21.516 1 29.97 66 GLU B O 1
ATOM 3769 N N . ILE B 1 67 ? -31.734 13.555 -22.594 1 27.12 67 ILE B N 1
ATOM 3770 C CA . ILE B 1 67 ? -31.156 14.336 -23.688 1 27.12 67 ILE B CA 1
ATOM 3771 C C . ILE B 1 67 ? -32.219 15.273 -24.266 1 27.12 67 ILE B C 1
ATOM 3773 O O . ILE B 1 67 ? -31.891 16.391 -24.672 1 27.12 67 ILE B O 1
ATOM 3777 N N . ASP B 1 68 ? -33.469 14.867 -24.547 1 26.47 68 ASP B N 1
ATOM 3778 C CA . ASP B 1 68 ? -34.344 15.68 -25.391 1 26.47 68 ASP B CA 1
ATOM 3779 C C . ASP B 1 68 ? -34.844 16.906 -24.641 1 26.47 68 ASP B C 1
ATOM 3781 O O . ASP B 1 68 ? -35.688 17.656 -25.141 1 26.47 68 ASP B O 1
ATOM 3785 N N . VAL B 1 69 ? -34.625 17.031 -23.375 1 26.02 69 VAL B N 1
ATOM 3786 C CA . VAL B 1 69 ? -35.312 18.172 -22.797 1 26.02 69 VAL B CA 1
ATOM 3787 C C . VAL B 1 69 ? -34.656 19.469 -23.234 1 26.02 69 VAL B C 1
ATOM 3789 O O . VAL B 1 69 ? -35.094 20.562 -22.875 1 26.02 69 VAL B O 1
ATOM 3792 N N . PHE B 1 70 ? -33.438 19.516 -23.922 1 23.67 70 PHE B N 1
ATOM 3793 C CA . PHE B 1 70 ? -33.125 20.906 -24.266 1 23.67 70 PHE B CA 1
ATOM 3794 C C . PHE B 1 70 ? -34.062 21.422 -25.344 1 23.67 70 PHE B C 1
ATOM 3796 O O . PHE B 1 70 ? -34.312 22.625 -25.406 1 23.67 70 PHE B O 1
ATOM 3803 N N . ASN B 1 71 ? -34.312 20.703 -26.469 1 20.84 71 ASN B N 1
ATOM 3804 C CA . ASN B 1 71 ? -34.938 21.5 -27.516 1 20.84 71 ASN B CA 1
ATOM 3805 C C . ASN B 1 71 ? -36.344 21.938 -27.109 1 20.84 71 ASN B C 1
ATOM 3807 O O . ASN B 1 71 ? -36.781 23.047 -27.422 1 20.84 71 ASN B O 1
ATOM 3811 N N . GLN B 1 72 ? -37.312 20.906 -27.078 1 19.45 72 GLN B N 1
ATOM 3812 C CA . GLN B 1 72 ? -38.688 21.203 -27.406 1 19.45 72 GLN B CA 1
ATOM 3813 C C . GLN B 1 72 ? -39.406 21.906 -26.25 1 19.45 72 GLN B C 1
ATOM 3815 O O . GLN B 1 72 ? -39.844 21.266 -25.297 1 19.45 72 GLN B O 1
ATOM 3820 N N . LYS B 1 73 ? -38.844 22.969 -25.734 1 20.62 73 LYS B N 1
ATOM 3821 C CA . LYS B 1 73 ? -39.719 23.688 -24.797 1 20.62 73 LYS B CA 1
ATOM 3822 C C . LYS B 1 73 ? -41.094 23.922 -25.406 1 20.62 73 LYS B C 1
ATOM 3824 O O . LYS B 1 73 ? -42.094 23.656 -24.75 1 20.62 73 LYS B O 1
ATOM 3829 N N . THR B 1 74 ? -41.469 24.922 -26.25 1 17.92 74 THR B N 1
ATOM 3830 C CA . THR B 1 74 ? -42.688 25.703 -26.109 1 17.92 74 THR B CA 1
ATOM 3831 C C . THR B 1 74 ? -43.844 25 -26.781 1 17.92 74 THR B C 1
ATOM 3833 O O . THR B 1 74 ? -45 25.125 -26.344 1 17.92 74 THR B O 1
ATOM 3836 N N . ASN B 1 75 ? -43.906 24.672 -28.109 1 17.84 75 ASN B N 1
ATOM 3837 C CA . ASN B 1 75 ? -45.188 25.156 -28.625 1 17.84 75 ASN B CA 1
ATOM 3838 C C . ASN B 1 75 ? -46.375 24.422 -28 1 17.84 75 ASN B C 1
ATOM 3840 O O . ASN B 1 75 ? -47.281 25.062 -27.5 1 17.84 75 ASN B O 1
ATOM 3844 N N . GLU B 1 76 ? -47.031 23.406 -28.844 1 18 76 GLU B N 1
ATOM 3845 C CA . GLU B 1 76 ? -48.406 23.156 -29.25 1 18 76 GLU B CA 1
ATOM 3846 C C . GLU B 1 76 ? -49.156 22.344 -28.203 1 18 76 GLU B C 1
ATOM 3848 O O . GLU B 1 76 ? -48.656 21.312 -27.75 1 18 76 GLU B O 1
ATOM 3853 N N . TYR B 1 77 ? -50.25 22.906 -27.453 1 17.52 77 TYR B N 1
ATOM 3854 C CA . TYR B 1 77 ? -51.344 22.594 -26.531 1 17.52 77 TYR B CA 1
ATOM 3855 C C . TYR B 1 77 ? -52.281 21.531 -27.141 1 17.52 77 TYR B C 1
ATOM 3857 O O . TYR B 1 77 ? -53.312 21.188 -26.547 1 17.52 77 TYR B O 1
ATOM 3865 N N . GLU B 1 78 ? -52.031 20.938 -28.438 1 17.14 78 GLU B N 1
ATOM 3866 C CA . GLU B 1 78 ? -53.281 20.656 -29.156 1 17.14 78 GLU B CA 1
ATOM 3867 C C . GLU B 1 78 ? -54.219 19.797 -28.312 1 17.14 78 GLU B C 1
ATOM 3869 O O . GLU B 1 78 ? -53.781 19.172 -27.328 1 17.14 78 GLU B O 1
ATOM 3874 N N . ASN B 1 79 ? -55.438 19.312 -29.062 1 16.39 79 ASN B N 1
ATOM 3875 C CA . ASN B 1 79 ? -56.844 18.938 -29.062 1 16.39 79 ASN B CA 1
ATOM 3876 C C . ASN B 1 79 ? -57.062 17.562 -28.438 1 16.39 79 ASN B C 1
ATOM 3878 O O . ASN B 1 79 ? -56.25 16.656 -28.625 1 16.39 79 ASN B O 1
ATOM 3882 N N . TYR B 1 80 ? -58 17.484 -27.422 1 17.05 80 TYR B N 1
ATOM 3883 C CA . TYR B 1 80 ? -58.719 16.594 -26.5 1 17.05 80 TYR B CA 1
ATOM 3884 C C . TYR B 1 80 ? -59.562 15.594 -27.266 1 17.05 80 TYR B C 1
ATOM 3886 O O . TYR B 1 80 ? -60.25 14.773 -26.656 1 17.05 80 TYR B O 1
ATOM 3894 N N . GLU B 1 81 ? -59.406 15.273 -28.625 1 16.03 81 GLU B N 1
ATOM 3895 C CA . GLU B 1 81 ? -60.656 14.734 -29.125 1 16.03 81 GLU B CA 1
ATOM 3896 C C . GLU B 1 81 ? -61.031 13.438 -28.406 1 16.03 81 GLU B C 1
ATOM 3898 O O . GLU B 1 81 ? -60.156 12.594 -28.156 1 16.03 81 GLU B O 1
ATOM 3903 N N . TYR B 1 82 ? -62.438 13.359 -27.859 1 16.59 82 TYR B N 1
ATOM 3904 C CA . TYR B 1 82 ? -63.406 12.562 -27.141 1 16.59 82 TYR B CA 1
ATOM 3905 C C . TYR B 1 82 ? -63.781 11.32 -27.938 1 16.59 82 TYR B C 1
ATOM 3907 O O . TYR B 1 82 ? -64.625 10.508 -27.5 1 16.59 82 TYR B O 1
ATOM 3915 N N . GLN B 1 83 ? -63.062 10.844 -28.953 1 15.85 83 GLN B N 1
ATOM 3916 C CA . GLN B 1 83 ? -63.938 10.102 -29.859 1 15.85 83 GLN B CA 1
ATOM 3917 C C . GLN B 1 83 ? -64.75 9.031 -29.094 1 15.85 83 GLN B C 1
ATOM 3919 O O . GLN B 1 83 ? -64.312 8.594 -28.016 1 15.85 83 GLN B O 1
ATOM 3924 N N . LYS B 1 84 ? -65.812 8.359 -29.938 1 16.38 84 LYS B N 1
ATOM 3925 C CA . LYS B 1 84 ? -67.125 7.777 -30.078 1 16.38 84 LYS B CA 1
ATOM 3926 C C . LYS B 1 84 ? -67.188 6.398 -29.438 1 16.38 84 LYS B C 1
ATOM 3928 O O . LYS B 1 84 ? -66.188 5.68 -29.375 1 16.38 84 LYS B O 1
ATOM 3933 N N . GLU B 1 85 ? -68.438 6.004 -28.828 1 17.03 85 GLU B N 1
ATOM 3934 C CA . GLU B 1 85 ? -69.312 5.109 -28.047 1 17.03 85 GLU B CA 1
ATOM 3935 C C . GLU B 1 85 ? -69.5 3.777 -28.766 1 17.03 85 GLU B C 1
ATOM 3937 O O . GLU B 1 85 ? -70.062 2.844 -28.188 1 17.03 85 GLU B O 1
ATOM 3942 N N . SER B 1 86 ? -69 3.516 -30 1 16.7 86 SER B N 1
ATOM 3943 C CA . SER B 1 86 ? -69.938 2.584 -30.578 1 16.7 86 SER B CA 1
ATOM 3944 C C . SER B 1 86 ? -70.062 1.313 -29.75 1 16.7 86 SER B C 1
ATOM 3946 O O . SER B 1 86 ? -69.062 0.926 -29.062 1 16.7 86 SER B O 1
ATOM 3948 N N . GLU B 1 87 ? -71.375 0.689 -29.641 1 17.67 87 GLU B N 1
ATOM 3949 C CA . GLU B 1 87 ? -72.375 -0.199 -29.016 1 17.67 87 GLU B CA 1
ATOM 3950 C C . GLU B 1 87 ? -72 -1.664 -29.234 1 17.67 87 GLU B C 1
ATOM 3952 O O . GLU B 1 87 ? -72.562 -2.557 -28.625 1 17.67 87 GLU B O 1
ATOM 3957 N N . GLN B 1 88 ? -71 -2.09 -30.109 1 16.95 88 GLN B N 1
ATOM 3958 C CA . GLN B 1 88 ? -71.438 -3.324 -30.734 1 16.95 88 GLN B CA 1
ATOM 3959 C C . GLN B 1 88 ? -71.75 -4.395 -29.688 1 16.95 88 GLN B C 1
ATOM 3961 O O . GLN B 1 88 ? -71.062 -4.438 -28.641 1 16.95 88 GLN B O 1
ATOM 3966 N N . GLU B 1 89 ? -72.812 -5.348 -29.844 1 17.58 89 GLU B N 1
ATOM 3967 C CA . GLU B 1 89 ? -73.812 -6.281 -29.359 1 17.58 89 GLU B CA 1
ATOM 3968 C C . GLU B 1 89 ? -73.188 -7.566 -28.844 1 17.58 89 GLU B C 1
ATOM 3970 O O . GLU B 1 89 ? -73.688 -8.18 -27.906 1 17.58 89 GLU B O 1
ATOM 3975 N N . MET B 1 90 ? -72 -8.094 -29.422 1 17.89 90 MET B N 1
ATOM 3976 C CA . MET B 1 90 ? -72.25 -9.508 -29.734 1 17.89 90 MET B CA 1
ATOM 3977 C C . MET B 1 90 ? -72.438 -10.305 -28.453 1 17.89 90 MET B C 1
ATOM 3979 O O . MET B 1 90 ? -72 -9.906 -27.375 1 17.89 90 MET B O 1
ATOM 3983 N N . ILE B 1 91 ? -73 -11.617 -28.453 1 18.42 91 ILE B N 1
ATOM 3984 C CA . ILE B 1 91 ? -74 -12.594 -27.984 1 18.42 91 ILE B CA 1
ATOM 3985 C C . ILE B 1 91 ? -73.438 -13.414 -26.828 1 18.42 91 ILE B C 1
ATOM 3987 O O . ILE B 1 91 ? -74.062 -13.594 -25.797 1 18.42 91 ILE B O 1
ATOM 3991 N N . ASN B 1 92 ? -72.188 -14.164 -27.062 1 18.2 92 ASN B N 1
ATOM 3992 C CA . ASN B 1 92 ? -72.375 -15.602 -26.953 1 18.2 92 ASN B CA 1
ATOM 3993 C C . ASN B 1 92 ? -72.562 -16.031 -25.5 1 18.2 92 ASN B C 1
ATOM 3995 O O . ASN B 1 92 ? -72.188 -15.312 -24.578 1 18.2 92 ASN B O 1
ATOM 3999 N N . GLU B 1 93 ? -72.688 -17.422 -25.25 1 19.97 93 GLU B N 1
ATOM 4000 C CA . GLU B 1 93 ? -73.375 -18.469 -24.5 1 19.97 93 GLU B CA 1
ATOM 4001 C C . GLU B 1 93 ? -72.75 -18.672 -23.125 1 19.97 93 GLU B C 1
ATOM 4003 O O . GLU B 1 93 ? -71.562 -18.344 -22.906 1 19.97 93 GLU B O 1
ATOM 4008 N N . ASN B 1 94 ? -73.5 -19.172 -22.156 1 20.02 94 ASN B N 1
ATOM 4009 C CA . ASN B 1 94 ? -73.75 -19.297 -20.734 1 20.02 94 ASN B CA 1
ATOM 4010 C C . ASN B 1 94 ? -72.812 -20.297 -20.078 1 20.02 94 ASN B C 1
ATOM 4012 O O . ASN B 1 94 ? -73.062 -20.688 -18.922 1 20.02 94 ASN B O 1
ATOM 4016 N N . PRO B 1 95 ? -71.75 -20.922 -20.766 1 22.83 95 PRO B N 1
ATOM 4017 C CA . PRO B 1 95 ? -71.625 -22.281 -20.203 1 22.83 95 PRO B CA 1
ATOM 4018 C C . PRO B 1 95 ? -71.25 -22.266 -18.719 1 22.83 95 PRO B C 1
ATOM 4020 O O . PRO B 1 95 ? -70.688 -21.266 -18.234 1 22.83 95 PRO B O 1
ATOM 4023 N N . GLU B 1 96 ? -71.5 -23.344 -17.953 1 22.23 96 GLU B N 1
ATOM 4024 C CA . GLU B 1 96 ? -71.688 -23.875 -16.594 1 22.23 96 GLU B CA 1
ATOM 4025 C C . GLU B 1 96 ? -70.312 -23.875 -15.852 1 22.23 96 GLU B C 1
ATOM 4027 O O . GLU B 1 96 ? -69.312 -24.328 -16.391 1 22.23 96 GLU B O 1
ATOM 4032 N N . ASN B 1 97 ? -70.125 -23.125 -14.805 1 21.94 97 ASN B N 1
ATOM 4033 C CA . ASN B 1 97 ? -69 -22.594 -13.984 1 21.94 97 ASN B CA 1
ATOM 4034 C C . ASN B 1 97 ? -68.375 -23.688 -13.141 1 21.94 97 ASN B C 1
ATOM 4036 O O . ASN B 1 97 ? -68.688 -23.812 -11.953 1 21.94 97 ASN B O 1
ATOM 4040 N N . THR B 1 98 ? -68.25 -24.953 -13.594 1 22.25 98 THR B N 1
ATOM 4041 C CA . THR B 1 98 ? -67.812 -25.922 -12.586 1 22.25 98 THR B CA 1
ATOM 4042 C C . THR B 1 98 ? -66.5 -25.562 -11.984 1 22.25 98 THR B C 1
ATOM 4044 O O . THR B 1 98 ? -65.5 -25.344 -12.711 1 22.25 98 THR B O 1
ATOM 4047 N N . TYR B 1 99 ? -66.438 -24.953 -10.812 1 22.62 99 TYR B N 1
ATOM 4048 C CA . TYR B 1 99 ? -65.312 -24.359 -10.125 1 22.62 99 TYR B CA 1
ATOM 4049 C C . TYR B 1 99 ? -64.25 -25.406 -9.773 1 22.62 99 TYR B C 1
ATOM 4051 O O . TYR B 1 99 ? -64.562 -26.375 -9.062 1 22.62 99 TYR B O 1
ATOM 4059 N N . PRO B 1 100 ? -63.406 -25.906 -10.695 1 24.41 100 PRO B N 1
ATOM 4060 C CA . PRO B 1 100 ? -62.5 -26.953 -10.242 1 24.41 100 PRO B CA 1
ATOM 4061 C C . PRO B 1 100 ? -61.656 -26.531 -9.039 1 24.41 100 PRO B C 1
ATOM 4063 O O . PRO B 1 100 ? -61.406 -25.344 -8.852 1 24.41 100 PRO B O 1
ATOM 4066 N N . LYS B 1 101 ? -61.594 -27.359 -7.879 1 24.69 101 LYS B N 1
ATOM 4067 C CA . LYS B 1 101 ? -60.906 -27.234 -6.59 1 24.69 101 LYS B CA 1
ATOM 4068 C C . LYS B 1 101 ? -59.406 -27 -6.773 1 24.69 101 LYS B C 1
ATOM 4070 O O . LYS B 1 101 ? -58.719 -27.781 -7.453 1 24.69 101 LYS B O 1
ATOM 4075 N N . PRO B 1 102 ? -58.969 -25.75 -6.824 1 24.05 102 PRO B N 1
ATOM 4076 C CA . PRO B 1 102 ? -57.562 -25.531 -7.16 1 24.05 102 PRO B CA 1
ATOM 4077 C C . PRO B 1 102 ? -56.594 -26.297 -6.246 1 24.05 102 PRO B C 1
ATOM 4079 O O . PRO B 1 102 ? -56.812 -26.344 -5.031 1 24.05 102 PRO B O 1
ATOM 4082 N N . ILE B 1 103 ? -56.25 -27.484 -6.566 1 22.64 103 ILE B N 1
ATOM 4083 C CA . ILE B 1 103 ? -55.188 -28.234 -5.922 1 22.64 103 ILE B CA 1
ATOM 4084 C C . ILE B 1 103 ? -54 -27.328 -5.676 1 22.64 103 ILE B C 1
ATOM 4086 O O . ILE B 1 103 ? -53.438 -26.75 -6.613 1 22.64 103 ILE B O 1
ATOM 4090 N N . LEU B 1 104 ? -54.062 -26.531 -4.637 1 22.64 104 LEU B N 1
ATOM 4091 C CA . LEU B 1 104 ? -53 -25.688 -4.098 1 22.64 104 LEU B CA 1
ATOM 4092 C C . LEU B 1 104 ? -51.688 -26.453 -4.027 1 22.64 104 LEU B C 1
ATOM 4094 O O . LEU B 1 104 ? -51.531 -27.391 -3.238 1 22.64 104 LEU B O 1
ATOM 4098 N N . SER B 1 105 ? -51.25 -27 -5.152 1 22.94 105 SER B N 1
ATOM 4099 C CA . SER B 1 105 ? -49.906 -27.594 -5.098 1 22.94 105 SER B CA 1
ATOM 4100 C C . SER B 1 105 ? -48.938 -26.688 -4.332 1 22.94 105 SER B C 1
ATOM 4102 O O . SER B 1 105 ? -48.781 -25.516 -4.68 1 22.94 105 SER B O 1
ATOM 4104 N N . LEU B 1 106 ? -48.969 -26.641 -3.055 1 23.98 106 LEU B N 1
ATOM 4105 C CA . LEU B 1 106 ? -48.031 -26.094 -2.076 1 23.98 106 LEU B CA 1
ATOM 4106 C C . LEU B 1 106 ? -46.594 -26.234 -2.551 1 23.98 106 LEU B C 1
ATOM 4108 O O . LEU B 1 106 ? -46 -27.297 -2.4 1 23.98 106 LEU B O 1
ATOM 4112 N N . PHE B 1 107 ? -46.344 -25.828 -3.75 1 26.42 107 PHE B N 1
ATOM 4113 C CA . PHE B 1 107 ? -44.938 -25.828 -4.09 1 26.42 107 PHE B CA 1
ATOM 4114 C C . PHE B 1 107 ? -44.156 -24.969 -3.113 1 26.42 107 PHE B C 1
ATOM 4116 O O . PHE B 1 107 ? -44.469 -23.797 -2.906 1 26.42 107 PHE B O 1
ATOM 4123 N N . THR B 1 108 ? -43.781 -25.391 -1.945 1 26.36 108 THR B N 1
ATOM 4124 C CA . THR B 1 108 ? -42.844 -24.844 -0.98 1 26.36 108 THR B CA 1
ATOM 4125 C C . THR B 1 108 ? -41.594 -24.344 -1.684 1 26.36 108 THR B C 1
ATOM 4127 O O . THR B 1 108 ? -40.844 -25.125 -2.279 1 26.36 108 THR B O 1
ATOM 4130 N N . TYR B 1 109 ? -41.688 -23.25 -2.377 1 30.61 109 TYR B N 1
ATOM 4131 C CA . TYR B 1 109 ? -40.469 -22.641 -2.91 1 30.61 109 TYR B CA 1
ATOM 4132 C C . TYR B 1 109 ? -39.5 -22.266 -1.789 1 30.61 109 TYR B C 1
ATOM 4134 O O . TYR B 1 109 ? -39.844 -21.469 -0.901 1 30.61 109 TYR B O 1
ATOM 4142 N N . VAL B 1 110 ? -38.656 -22.984 -1.267 1 33.16 110 VAL B N 1
ATOM 4143 C CA . VAL B 1 110 ? -37.562 -22.828 -0.326 1 33.16 110 VAL B CA 1
ATOM 4144 C C . VAL B 1 110 ? -36.5 -21.906 -0.921 1 33.16 110 VAL B C 1
ATOM 4146 O O . VAL B 1 110 ? -36 -22.156 -2.02 1 33.16 110 VAL B O 1
ATOM 4149 N N . GLN B 1 111 ? -36.625 -20.562 -0.753 1 37.22 111 GLN B N 1
ATOM 4150 C CA . GLN B 1 111 ? -35.594 -19.656 -1.17 1 37.22 111 GLN B CA 1
ATOM 4151 C C . GLN B 1 111 ? -34.438 -19.625 -0.147 1 37.22 111 GLN B C 1
ATOM 4153 O O . GLN B 1 111 ? -34.688 -19.359 1.034 1 37.22 111 GLN B O 1
ATOM 4158 N N . PHE B 1 112 ? -33.438 -20.312 -0.181 1 44.16 112 PHE B N 1
ATOM 4159 C CA . PHE B 1 112 ? -32.219 -20.219 0.638 1 44.16 112 PHE B CA 1
ATOM 4160 C C . PHE B 1 112 ? -31.172 -19.375 -0.045 1 44.16 112 PHE B C 1
ATOM 4162 O O . PHE B 1 112 ? -31.156 -19.25 -1.271 1 44.16 112 PHE B O 1
ATOM 4169 N N . ASP B 1 113 ? -30.625 -18.375 0.725 1 47.31 113 ASP B N 1
ATOM 4170 C CA . ASP B 1 113 ? -29.484 -17.562 0.303 1 47.31 113 ASP B CA 1
ATOM 4171 C C . ASP B 1 113 ? -28.453 -18.406 -0.428 1 47.31 113 ASP B C 1
ATOM 4173 O O . ASP B 1 113 ? -28.172 -19.531 -0.026 1 47.31 113 ASP B O 1
ATOM 4177 N N . ASN B 1 114 ? -28.297 -17.969 -1.592 1 57.03 114 ASN B N 1
ATOM 4178 C CA . ASN B 1 114 ? -27.281 -18.703 -2.338 1 57.03 114 ASN B CA 1
ATOM 4179 C C . ASN B 1 114 ? -25.922 -18.641 -1.64 1 57.03 114 ASN B C 1
ATOM 4181 O O . ASN B 1 114 ? -25.078 -17.812 -1.977 1 57.03 114 ASN B O 1
ATOM 4185 N N . LYS B 1 115 ? -25.969 -19.109 -0.45 1 61.38 115 LYS B N 1
ATOM 4186 C CA . LYS B 1 115 ? -24.75 -19.219 0.333 1 61.38 115 LYS B CA 1
ATOM 4187 C C . LYS B 1 115 ? -23.828 -20.297 -0.245 1 61.38 115 LYS B C 1
ATOM 4189 O O . LYS B 1 115 ? -24.281 -21.188 -0.967 1 61.38 115 LYS B O 1
ATOM 4194 N N . GLU B 1 116 ? -22.578 -19.859 0.036 1 76.06 116 GLU B N 1
ATOM 4195 C CA . GLU B 1 116 ? -21.609 -20.891 -0.318 1 76.06 116 GLU B CA 1
ATOM 4196 C C . GLU B 1 116 ? -21.922 -22.203 0.376 1 76.06 116 GLU B C 1
ATOM 4198 O O . GLU B 1 116 ? -22.359 -22.219 1.529 1 76.06 116 GLU B O 1
ATOM 4203 N N . CYS B 1 117 ? -22.062 -23.141 -0.33 1 74.75 117 CYS B N 1
ATOM 4204 C CA . CYS B 1 117 ? -22.281 -24.469 0.225 1 74.75 117 CYS B CA 1
ATOM 4205 C C . CYS B 1 117 ? -21.219 -25.453 -0.263 1 74.75 117 CYS B C 1
ATOM 4207 O O . CYS B 1 117 ? -20.516 -25.172 -1.245 1 74.75 117 CYS B O 1
ATOM 4209 N N . LEU B 1 118 ? -21.062 -26.422 0.618 1 73.94 118 LEU B N 1
ATOM 4210 C CA . LEU B 1 118 ? -20.172 -27.5 0.224 1 73.94 118 LEU B CA 1
ATOM 4211 C C . LEU B 1 118 ? -20.953 -28.656 -0.398 1 73.94 118 LEU B C 1
ATOM 4213 O O . LEU B 1 118 ? -21.859 -29.203 0.232 1 73.94 118 LEU B O 1
ATOM 4217 N N . GLY B 1 119 ? -20.625 -28.797 -1.611 1 71 119 GLY B N 1
ATOM 4218 C CA . GLY B 1 119 ? -21.281 -29.906 -2.291 1 71 119 GLY B CA 1
ATOM 4219 C C . GLY B 1 119 ? -20.859 -31.266 -1.759 1 71 119 GLY B C 1
ATOM 4220 O O . GLY B 1 119 ? -19.938 -31.359 -0.946 1 71 119 GLY B O 1
ATOM 4221 N N . ALA B 1 120 ? -21.562 -32.281 -2.188 1 69.94 120 ALA B N 1
ATOM 4222 C CA . ALA B 1 120 ? -21.312 -33.656 -1.751 1 69.94 120 ALA B CA 1
ATOM 4223 C C . ALA B 1 120 ? -19.906 -34.125 -2.152 1 69.94 120 ALA B C 1
ATOM 4225 O O . ALA B 1 120 ? -19.281 -34.938 -1.46 1 69.94 120 ALA B O 1
ATOM 4226 N N . THR B 1 121 ? -19.453 -33.562 -3.254 1 67.69 121 THR B N 1
ATOM 4227 C CA . THR B 1 121 ? -18.141 -33.938 -3.756 1 67.69 121 THR B CA 1
ATOM 4228 C C . THR B 1 121 ? -17.047 -33.062 -3.158 1 67.69 121 THR B C 1
ATOM 4230 O O . THR B 1 121 ? -15.859 -33.219 -3.475 1 67.69 121 THR B O 1
ATOM 4233 N N . GLY B 1 122 ? -17.438 -32.125 -2.305 1 68.25 122 GLY B N 1
ATOM 4234 C CA . GLY B 1 122 ? -16.453 -31.266 -1.682 1 68.25 122 GLY B CA 1
ATOM 4235 C C . GLY B 1 122 ? -16.281 -29.953 -2.406 1 68.25 122 GLY B C 1
ATOM 4236 O O . GLY B 1 122 ? -15.516 -29.094 -1.965 1 68.25 122 GLY B O 1
ATOM 4237 N N . ASP B 1 123 ? -16.938 -29.906 -3.473 1 72.5 123 ASP B N 1
ATOM 4238 C CA . ASP B 1 123 ? -16.828 -28.672 -4.238 1 72.5 123 ASP B CA 1
ATOM 4239 C C . ASP B 1 123 ? -17.703 -27.578 -3.633 1 72.5 123 ASP B C 1
ATOM 4241 O O . ASP B 1 123 ? -18.766 -27.859 -3.066 1 72.5 123 ASP B O 1
ATOM 4245 N N . ASN B 1 124 ? -17.109 -26.359 -3.777 1 76.31 124 ASN B N 1
ATOM 4246 C CA . ASN B 1 124 ? -17.922 -25.25 -3.322 1 76.31 124 ASN B CA 1
ATOM 4247 C C . ASN B 1 124 ? -19 -24.891 -4.336 1 76.31 124 ASN B C 1
ATOM 4249 O O . ASN B 1 124 ? -18.75 -24.859 -5.539 1 76.31 124 ASN B O 1
ATOM 4253 N N . GLY B 1 125 ? -20.188 -24.797 -3.805 1 77.94 125 GLY B N 1
ATOM 4254 C CA . GLY B 1 125 ? -21.297 -24.375 -4.645 1 77.94 125 GLY B CA 1
ATOM 4255 C C . GLY B 1 125 ? -22.141 -23.281 -4.023 1 77.94 125 GLY B C 1
ATOM 4256 O O . GLY B 1 125 ? -21.719 -22.641 -3.061 1 77.94 125 GLY B O 1
ATOM 4257 N N . THR B 1 126 ? -23.109 -22.984 -4.801 1 79.94 126 THR B N 1
ATOM 4258 C CA . THR B 1 126 ? -24.062 -21.984 -4.32 1 79.94 126 THR B CA 1
ATOM 4259 C C . THR B 1 126 ? -25.422 -22.641 -4.059 1 79.94 126 THR B C 1
ATOM 4261 O O . THR B 1 126 ? -25.953 -23.359 -4.91 1 79.94 126 THR B O 1
ATOM 4264 N N . CYS B 1 127 ? -25.875 -22.438 -2.885 1 79.88 127 CYS B N 1
ATOM 4265 C CA . CYS B 1 127 ? -27.141 -23.047 -2.518 1 79.88 127 CYS B CA 1
ATOM 4266 C C . CYS B 1 127 ? -28.312 -22.359 -3.219 1 79.88 127 CYS B C 1
ATOM 4268 O O . CYS B 1 127 ? -28.547 -21.172 -2.992 1 79.88 127 CYS B O 1
ATOM 4270 N N . VAL B 1 128 ? -28.875 -23.047 -4.098 1 79.88 128 VAL B N 1
ATOM 4271 C CA . VAL B 1 128 ? -30.031 -22.562 -4.852 1 79.88 128 VAL B CA 1
ATOM 4272 C C . VAL B 1 128 ? -31.078 -23.672 -4.949 1 79.88 128 VAL B C 1
ATOM 4274 O O . VAL B 1 128 ? -30.859 -24.781 -4.457 1 79.88 128 VAL B O 1
ATOM 4277 N N . THR B 1 129 ? -32.188 -23.281 -5.426 1 78.75 129 THR B N 1
ATOM 4278 C CA . THR B 1 129 ? -33.188 -24.312 -5.672 1 78.75 129 THR B CA 1
ATOM 4279 C C . THR B 1 129 ? -32.781 -25.188 -6.852 1 78.75 129 THR B C 1
ATOM 4281 O O . THR B 1 129 ? -31.984 -24.766 -7.699 1 78.75 129 THR B O 1
ATOM 4284 N N . ALA B 1 130 ? -33.312 -26.422 -6.809 1 78.5 130 ALA B N 1
ATOM 4285 C CA . ALA B 1 130 ? -32.969 -27.359 -7.879 1 78.5 130 ALA B CA 1
ATOM 4286 C C . ALA B 1 130 ? -33.344 -26.797 -9.242 1 78.5 130 ALA B C 1
ATOM 4288 O O . ALA B 1 130 ? -32.625 -26.953 -10.219 1 78.5 130 ALA B O 1
ATOM 4289 N N . ALA B 1 131 ? -34.469 -26.094 -9.266 1 77 131 ALA B N 1
ATOM 4290 C CA . ALA B 1 131 ? -34.938 -25.516 -10.523 1 77 131 ALA B CA 1
ATOM 4291 C C . ALA B 1 131 ? -34.031 -24.375 -10.984 1 77 131 ALA B C 1
ATOM 4293 O O . ALA B 1 131 ? -33.688 -24.297 -12.164 1 77 131 ALA B O 1
ATOM 4294 N N . GLU B 1 132 ? -33.688 -23.641 -10.062 1 80.5 132 GLU B N 1
ATOM 4295 C CA . GLU B 1 132 ? -32.781 -22.531 -10.375 1 80.5 132 GLU B CA 1
ATOM 4296 C C . GLU B 1 132 ? -31.422 -23.016 -10.812 1 80.5 132 GLU B C 1
ATOM 4298 O O . GLU B 1 132 ? -30.797 -22.438 -11.711 1 80.5 132 GLU B O 1
ATOM 4303 N N . CYS B 1 133 ? -30.938 -24.047 -10.156 1 84.06 133 CYS B N 1
ATOM 4304 C CA . CYS B 1 133 ? -29.656 -24.641 -10.508 1 84.06 133 CYS B CA 1
ATOM 4305 C C . CYS B 1 133 ? -29.656 -25.125 -11.953 1 84.06 133 CYS B C 1
ATOM 4307 O O . CYS B 1 133 ? -28.734 -24.828 -12.711 1 84.06 133 CYS B O 1
ATOM 4309 N N . SER B 1 134 ? -30.75 -25.734 -12.328 1 79.88 134 SER B N 1
ATOM 4310 C CA . SER B 1 134 ? -30.859 -26.266 -13.68 1 79.88 134 SER B CA 1
ATOM 4311 C C . SER B 1 134 ? -30.984 -25.141 -14.703 1 79.88 134 SER B C 1
ATOM 4313 O O . SER B 1 134 ? -30.406 -25.203 -15.789 1 79.88 134 SER B O 1
ATOM 4315 N N . GLN B 1 135 ? -31.672 -24.141 -14.32 1 76.94 135 GLN B N 1
ATOM 4316 C CA . GLN B 1 135 ? -31.875 -23.016 -15.227 1 76.94 135 GLN B CA 1
ATOM 4317 C C . GLN B 1 135 ? -30.578 -22.266 -15.477 1 76.94 135 GLN B C 1
ATOM 4319 O O . GLN B 1 135 ? -30.344 -21.75 -16.578 1 76.94 135 GLN B O 1
ATOM 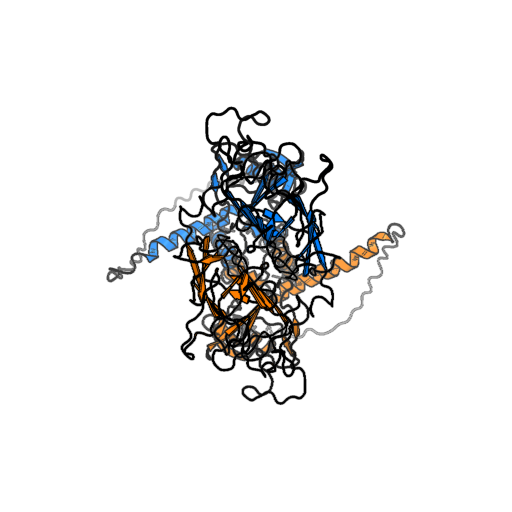4324 N N . LYS B 1 136 ? -29.812 -22.281 -14.5 1 76.88 136 LYS B N 1
ATOM 4325 C CA . LYS B 1 136 ? -28.578 -21.531 -14.594 1 76.88 136 LYS B CA 1
ATOM 4326 C C . LYS B 1 136 ? -27.453 -22.406 -15.156 1 76.88 136 LYS B C 1
ATOM 4328 O O . LYS B 1 136 ? -26.312 -21.938 -15.281 1 76.88 136 LYS B O 1
ATOM 4333 N N . GLY B 1 137 ? -27.766 -23.578 -15.414 1 75.81 137 GLY B N 1
ATOM 4334 C CA . GLY B 1 137 ? -26.812 -24.484 -16.031 1 75.81 137 GLY B CA 1
ATOM 4335 C C . GLY B 1 137 ? -25.875 -25.141 -15.031 1 75.81 137 GLY B C 1
ATOM 4336 O O . GLY B 1 137 ? -24.766 -25.547 -15.383 1 75.81 137 GLY B O 1
ATOM 4337 N N . GLY B 1 138 ? -26.344 -25.188 -13.773 1 83.12 138 GLY B N 1
ATOM 4338 C CA . GLY B 1 138 ? -25.531 -25.812 -12.742 1 83.12 138 GLY B CA 1
ATOM 4339 C C . GLY B 1 138 ? -25.891 -27.266 -12.484 1 83.12 138 GLY B C 1
ATOM 4340 O O . GLY B 1 138 ? -26.844 -27.781 -13.086 1 83.12 138 GLY B O 1
ATOM 4341 N N . THR B 1 139 ? -25.016 -27.891 -11.812 1 81.69 139 THR B N 1
ATOM 4342 C CA . THR B 1 139 ? -25.25 -29.266 -11.422 1 81.69 139 THR B CA 1
ATOM 4343 C C . THR B 1 139 ? -25.5 -29.375 -9.914 1 81.69 139 THR B C 1
ATOM 4345 O O . THR B 1 139 ? -24.75 -28.797 -9.117 1 81.69 139 THR B O 1
ATOM 4348 N N . ALA B 1 140 ? -26.531 -30.047 -9.609 1 81.94 140 ALA B N 1
ATOM 4349 C CA . ALA B 1 140 ? -26.859 -30.234 -8.203 1 81.94 140 ALA B CA 1
ATOM 4350 C C . ALA B 1 140 ? -25.859 -31.172 -7.527 1 81.94 140 ALA B C 1
ATOM 4352 O O . ALA B 1 140 ? -25.578 -32.25 -8.039 1 81.94 140 ALA B O 1
ATOM 4353 N N . ASN B 1 141 ? -25.266 -30.672 -6.527 1 80.25 141 ASN B N 1
ATOM 4354 C CA . ASN B 1 141 ? -24.25 -31.438 -5.812 1 80.25 141 ASN B CA 1
ATOM 4355 C C . ASN B 1 141 ? -24.578 -31.547 -4.324 1 80.25 141 ASN B C 1
ATOM 4357 O O . ASN B 1 141 ? -23.766 -31.172 -3.479 1 80.25 141 ASN B O 1
ATOM 4361 N N . GLY B 1 142 ? -25.703 -32.094 -4 1 78.5 142 GLY B N 1
ATOM 4362 C CA . GLY B 1 142 ? -26.078 -32.312 -2.613 1 78.5 142 GLY B CA 1
ATOM 4363 C C . GLY B 1 142 ? -27.094 -31.312 -2.105 1 78.5 142 GLY B C 1
ATOM 4364 O O . GLY B 1 142 ? -27.312 -30.281 -2.732 1 78.5 142 GLY B O 1
ATOM 4365 N N . PRO B 1 143 ? -27.734 -31.703 -1.028 1 77.44 143 PRO B N 1
ATOM 4366 C CA . PRO B 1 143 ? -28.75 -30.797 -0.475 1 77.44 143 PRO B CA 1
ATOM 4367 C C . PRO B 1 143 ? -28.156 -29.688 0.377 1 77.44 143 PRO B C 1
ATOM 4369 O O . PRO B 1 143 ? -27.031 -29.812 0.861 1 77.44 143 PRO B O 1
ATOM 4372 N N . CYS B 1 144 ? -28.609 -28.547 0.269 1 78.81 144 CYS B N 1
ATOM 4373 C CA . CYS B 1 144 ? -28.281 -27.453 1.174 1 78.81 144 CYS B CA 1
ATOM 4374 C C . CYS B 1 144 ? -29.531 -26.812 1.738 1 78.81 144 CYS B C 1
ATOM 4376 O O . CYS B 1 144 ? -30.656 -27.203 1.399 1 78.81 144 CYS B O 1
ATOM 4378 N N . ALA B 1 145 ? -29.359 -25.906 2.707 1 73.81 145 ALA B N 1
ATOM 4379 C CA . ALA B 1 145 ? -30.469 -25.188 3.34 1 73.81 145 ALA B CA 1
ATOM 4380 C C . ALA B 1 145 ? -31.484 -26.172 3.91 1 73.81 145 ALA B C 1
ATOM 4382 O O . ALA B 1 145 ? -32.688 -26.031 3.656 1 73.81 145 ALA B O 1
ATOM 4383 N N . ASN B 1 146 ? -30.969 -27.156 4.641 1 67.25 146 ASN B N 1
ATOM 4384 C CA . ASN B 1 146 ? -31.766 -28.141 5.348 1 67.25 146 ASN B CA 1
ATOM 4385 C C . ASN B 1 146 ? -32.656 -28.922 4.387 1 67.25 146 ASN B C 1
ATOM 4387 O O . ASN B 1 146 ? -33.812 -29.203 4.703 1 67.25 146 ASN B O 1
ATOM 4391 N N . GLY B 1 147 ? -32.062 -29.078 3.197 1 69.19 147 GLY B N 1
ATOM 4392 C CA . GLY B 1 147 ? -32.781 -29.938 2.258 1 69.19 147 GLY B CA 1
ATOM 4393 C C . GLY B 1 147 ? -33.656 -29.172 1.287 1 69.19 147 GLY B C 1
ATOM 4394 O O . GLY B 1 147 ? -34.188 -29.75 0.341 1 69.19 147 GLY B O 1
ATOM 4395 N N . TYR B 1 148 ? -33.812 -27.828 1.53 1 69.69 148 TYR B N 1
ATOM 4396 C CA . TYR B 1 148 ? -34.688 -27.031 0.678 1 69.69 148 TYR B CA 1
ATOM 4397 C C . TYR B 1 148 ? -33.938 -26.516 -0.545 1 69.69 148 TYR B C 1
ATOM 4399 O O . TYR B 1 148 ? -34.562 -26.062 -1.508 1 69.69 148 TYR B O 1
ATOM 4407 N N . GLY B 1 149 ? -32.75 -26.688 -0.443 1 79.88 149 GLY B N 1
ATOM 4408 C CA . GLY B 1 149 ? -31.938 -26.25 -1.571 1 79.88 149 GLY B CA 1
ATOM 4409 C C . GLY B 1 149 ? -30.906 -27.281 -2 1 79.88 149 GLY B C 1
ATOM 4410 O O . GLY B 1 149 ? -30.844 -28.375 -1.426 1 79.88 149 GLY B O 1
ATOM 4411 N N . THR B 1 150 ? -30.406 -27.078 -3.193 1 82.25 150 THR B N 1
ATOM 4412 C CA . THR B 1 150 ? -29.297 -27.906 -3.686 1 82.25 150 THR B CA 1
ATOM 4413 C C . THR B 1 150 ? -28.031 -27.078 -3.846 1 82.25 150 THR B C 1
ATOM 4415 O O . THR B 1 150 ? -28.094 -25.891 -4.172 1 82.25 150 THR B O 1
ATOM 4418 N N . CYS B 1 151 ? -27 -27.703 -3.387 1 84.25 151 CYS B N 1
ATOM 4419 C CA . CYS B 1 151 ? -25.703 -27.062 -3.637 1 84.25 151 CYS B CA 1
ATOM 4420 C C . CYS B 1 151 ? -25.359 -27.109 -5.117 1 84.25 151 CYS B C 1
ATOM 4422 O O . CYS B 1 151 ? -24.906 -28.141 -5.621 1 84.25 151 CYS B O 1
ATOM 4424 N N . CYS B 1 152 ? -25.562 -26 -5.723 1 83.69 152 CYS B N 1
ATOM 4425 C CA . CYS B 1 152 ? -25.391 -25.906 -7.168 1 83.69 152 CYS B CA 1
ATOM 4426 C C . CYS B 1 152 ? -23.953 -25.594 -7.531 1 83.69 152 CYS B C 1
ATOM 4428 O O . CYS B 1 152 ? -23.375 -24.609 -7.047 1 83.69 152 CYS B O 1
ATOM 4430 N N . VAL B 1 153 ? -23.359 -26.5 -8.289 1 82.56 153 VAL B N 1
ATOM 4431 C CA . VAL B 1 153 ? -22 -26.281 -8.766 1 82.56 153 VAL B CA 1
ATOM 4432 C C . VAL B 1 153 ? -22.031 -25.859 -10.234 1 82.56 153 VAL B C 1
ATOM 4434 O O . VAL B 1 153 ? -22.672 -26.516 -11.062 1 82.56 153 VAL B O 1
ATOM 4437 N N . PHE B 1 154 ? -21.438 -24.703 -10.469 1 83.69 154 PHE B N 1
ATOM 4438 C CA . PHE B 1 154 ? -21.375 -24.188 -11.836 1 83.69 154 PHE B CA 1
ATOM 4439 C C . PHE B 1 154 ? -20.016 -24.5 -12.461 1 83.69 154 PHE B C 1
ATOM 4441 O O . PHE B 1 154 ? -18.984 -24.297 -11.828 1 83.69 154 PHE B O 1
ATOM 4448 N N . MET B 1 155 ? -20.125 -25.109 -13.641 1 82.81 155 MET B N 1
ATOM 4449 C CA . MET B 1 155 ? -18.891 -25.406 -14.383 1 82.81 155 MET B CA 1
ATOM 4450 C C . MET B 1 155 ? -18.938 -24.766 -15.773 1 82.81 155 MET B C 1
ATOM 4452 O O . MET B 1 155 ? -19.984 -24.75 -16.422 1 82.81 155 MET B O 1
ATOM 4456 N N . ALA B 1 156 ? -17.906 -24.094 -16.078 1 84.25 156 ALA B N 1
ATOM 4457 C CA . ALA B 1 156 ? -17.797 -23.469 -17.391 1 84.25 156 ALA B CA 1
ATOM 4458 C C . ALA B 1 156 ? -16.531 -23.938 -18.109 1 84.25 156 ALA B C 1
ATOM 4460 O O . ALA B 1 156 ? -15.531 -24.266 -17.469 1 84.25 156 ALA B O 1
ATOM 4461 N N . SER B 1 157 ? -16.734 -24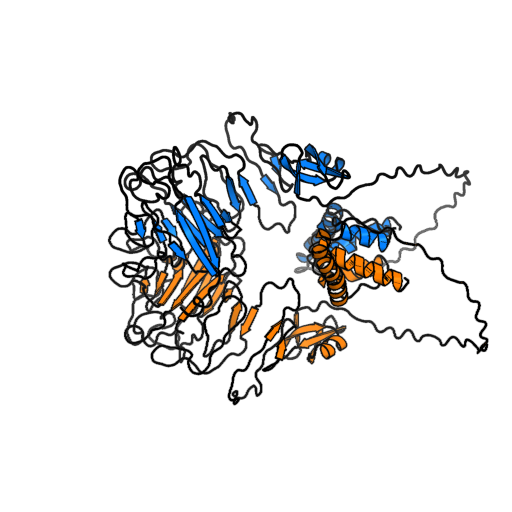.062 -19.391 1 82.12 157 SER B N 1
ATOM 4462 C CA . SER B 1 157 ? -15.586 -24.453 -20.219 1 82.12 157 SER B CA 1
ATOM 4463 C C . SER B 1 157 ? -15.25 -23.391 -21.25 1 82.12 157 SER B C 1
ATOM 4465 O O . SER B 1 157 ? -15.828 -22.297 -21.234 1 82.12 157 SER B O 1
ATOM 4467 N N . CYS B 1 158 ? -14.359 -23.75 -22.078 1 82.5 158 CYS B N 1
ATOM 4468 C CA . CYS B 1 158 ? -13.844 -22.781 -23.047 1 82.5 158 CYS B CA 1
ATOM 4469 C C . CYS B 1 158 ? -14.969 -22.219 -23.906 1 82.5 158 CYS B C 1
ATOM 4471 O O . CYS B 1 158 ? -15.859 -22.969 -24.328 1 82.5 158 CYS B O 1
ATOM 4473 N N . GLY B 1 159 ? -14.891 -20.891 -24.031 1 82.12 159 GLY B N 1
ATOM 4474 C CA . GLY B 1 159 ? -15.812 -20.219 -24.953 1 82.12 159 GLY B CA 1
ATOM 4475 C C . GLY B 1 159 ? -17.109 -19.812 -24.281 1 82.12 159 GLY B C 1
ATOM 4476 O O . GLY B 1 159 ? -18.016 -19.281 -24.953 1 82.12 159 GLY B O 1
ATOM 4477 N N . THR B 1 160 ? -17.109 -20.047 -23.016 1 82.5 160 THR B N 1
ATOM 4478 C CA . THR B 1 160 ? -18.375 -19.766 -22.328 1 82.5 160 THR B CA 1
ATOM 4479 C C . THR B 1 160 ? -18.312 -18.422 -21.609 1 82.5 160 THR B C 1
ATOM 4481 O O . THR B 1 160 ? -17.234 -17.859 -21.438 1 82.5 160 THR B O 1
ATOM 4484 N N . THR B 1 161 ? -19.484 -17.906 -21.406 1 83.81 161 THR B N 1
ATOM 4485 C CA . THR B 1 161 ? -19.641 -16.703 -20.594 1 83.81 161 THR B CA 1
ATOM 4486 C C . THR B 1 161 ? -20.125 -17.047 -19.188 1 83.81 161 THR B C 1
ATOM 4488 O O . THR B 1 161 ? -21.109 -17.781 -19.031 1 83.81 161 THR B O 1
ATOM 4491 N N . ILE B 1 162 ? -19.359 -16.578 -18.266 1 83.56 162 ILE B N 1
ATOM 4492 C CA . ILE B 1 162 ? -19.656 -16.891 -16.859 1 83.56 162 ILE B CA 1
ATOM 4493 C C . ILE B 1 162 ? -20.359 -15.703 -16.203 1 83.56 162 ILE B C 1
ATOM 4495 O O . ILE B 1 162 ? -19.859 -14.57 -16.281 1 83.56 162 ILE B O 1
ATOM 4499 N N . ARG B 1 163 ? -21.406 -16.031 -15.523 1 76.81 163 ARG B N 1
ATOM 4500 C CA . ARG B 1 163 ? -22.141 -14.984 -14.828 1 76.81 163 ARG B CA 1
ATOM 4501 C C . ARG B 1 163 ? -22.297 -15.312 -13.344 1 76.81 163 ARG B C 1
ATOM 4503 O O . ARG B 1 163 ? -22.359 -14.414 -12.5 1 76.81 163 ARG B O 1
ATOM 4510 N N . ALA B 1 164 ? -22.25 -16.562 -13.156 1 75.06 164 ALA B N 1
ATOM 4511 C CA . ALA B 1 164 ? -22.516 -17.016 -11.789 1 75.06 164 ALA B CA 1
ATOM 4512 C C . ALA B 1 164 ? -21.234 -17 -10.945 1 75.06 164 ALA B C 1
ATOM 4514 O O . ALA B 1 164 ? -20.172 -17.422 -11.414 1 75.06 164 ALA B O 1
ATOM 4515 N N . ASN B 1 165 ? -21.422 -16.469 -9.711 1 77.38 165 ASN B N 1
ATOM 4516 C CA . ASN B 1 165 ? -20.312 -16.516 -8.766 1 77.38 165 ASN B CA 1
ATOM 4517 C C . ASN B 1 165 ? -19.984 -17.953 -8.367 1 77.38 165 ASN B C 1
ATOM 4519 O O . ASN B 1 165 ? -20.891 -18.797 -8.289 1 77.38 165 ASN B O 1
ATOM 4523 N N . GLY B 1 166 ? -18.828 -18.219 -8.172 1 77.62 166 GLY B N 1
ATOM 4524 C CA . GLY B 1 166 ? -18.406 -19.531 -7.73 1 77.62 166 GLY B CA 1
ATOM 4525 C C . GLY B 1 166 ? -18.344 -20.547 -8.859 1 77.62 166 GLY B C 1
ATOM 4526 O O . GLY B 1 166 ? -18.547 -21.75 -8.633 1 77.62 166 GLY B O 1
ATOM 4527 N N . THR B 1 167 ? -18.219 -20.094 -10.023 1 81.81 167 THR B N 1
ATOM 4528 C CA . THR B 1 167 ? -18.141 -20.984 -11.18 1 81.81 167 THR B CA 1
ATOM 4529 C C . THR B 1 167 ? -16.734 -21.547 -11.344 1 81.81 167 THR B C 1
ATOM 4531 O O . THR B 1 167 ? -15.75 -20.828 -11.211 1 81.81 167 THR B O 1
ATOM 4534 N N . TYR B 1 168 ? -16.766 -22.891 -11.531 1 82.56 168 TYR B N 1
ATOM 4535 C CA . TYR B 1 168 ? -15.492 -23.547 -11.828 1 82.56 168 TYR B CA 1
ATOM 4536 C C . TYR B 1 168 ? -15.219 -23.562 -13.328 1 82.56 168 TYR B C 1
ATOM 4538 O O . TYR B 1 168 ? -16.062 -24.016 -14.109 1 82.56 168 TYR B O 1
ATOM 4546 N N . PHE B 1 169 ? -14.117 -23.031 -13.633 1 85.12 169 PHE B N 1
ATOM 4547 C CA . PHE B 1 169 ? -13.688 -23.094 -15.023 1 85.12 169 PHE B CA 1
ATOM 4548 C C . PHE B 1 169 ? -12.773 -24.297 -15.242 1 85.12 169 PHE B C 1
ATOM 4550 O O . PHE B 1 169 ? -11.758 -24.453 -14.555 1 85.12 169 PHE B O 1
ATOM 4557 N N . VAL B 1 170 ? -13.273 -25.156 -16.125 1 80.31 170 VAL B N 1
ATOM 4558 C CA . VAL B 1 170 ? -12.492 -26.344 -16.469 1 80.31 170 VAL B CA 1
ATOM 4559 C C . VAL B 1 170 ? -12.398 -26.453 -18 1 80.31 170 VAL B C 1
ATOM 4561 O O . VAL B 1 170 ? -13.398 -26.297 -18.703 1 80.31 170 VAL B O 1
ATOM 4564 N N . HIS B 1 171 ? -11.117 -26.484 -18.438 1 77.56 171 HIS B N 1
ATOM 4565 C CA . HIS B 1 171 ? -11.016 -26.609 -19.875 1 77.56 171 HIS B CA 1
ATOM 4566 C C . HIS B 1 171 ? -11.625 -27.922 -20.359 1 77.56 171 HIS B C 1
ATOM 4568 O O . HIS B 1 171 ? -11.789 -28.859 -19.578 1 77.56 171 HIS B O 1
ATOM 4574 N N . ASN B 1 172 ? -11.867 -27.844 -21.703 1 71.19 172 ASN B N 1
ATOM 4575 C CA . ASN B 1 172 ? -12.422 -29.047 -22.312 1 71.19 172 ASN B CA 1
ATOM 4576 C C . ASN B 1 172 ? -11.422 -30.203 -22.312 1 71.19 172 ASN B C 1
ATOM 4578 O O . ASN B 1 172 ? -10.266 -30.016 -22.703 1 71.19 172 ASN B O 1
ATOM 4582 N N . GLY B 1 173 ? -11.734 -31.359 -21.719 1 66.75 173 GLY B N 1
ATOM 4583 C CA . GLY B 1 173 ? -10.859 -32.531 -21.719 1 66.75 173 GLY B CA 1
ATOM 4584 C C . GLY B 1 173 ? -10.266 -32.812 -20.359 1 66.75 173 GLY B C 1
ATOM 4585 O O . GLY B 1 173 ? -9.578 -33.812 -20.172 1 66.75 173 GLY B O 1
ATOM 4586 N N . TYR B 1 174 ? -10.422 -31.891 -19.594 1 69.56 174 TYR B N 1
ATOM 4587 C CA . TYR B 1 174 ? -9.938 -32.156 -18.234 1 69.56 174 TYR B CA 1
ATOM 4588 C C . TYR B 1 174 ? -10.477 -33.469 -17.719 1 69.56 174 TYR B C 1
ATOM 4590 O O . TYR B 1 174 ? -11.641 -33.812 -17.953 1 69.56 174 TYR B O 1
ATOM 4598 N N . PRO B 1 175 ? -9.562 -34.156 -17.125 1 70.62 175 PRO B N 1
ATOM 4599 C CA . PRO B 1 175 ? -8.242 -33.938 -16.516 1 70.62 175 PRO B CA 1
ATOM 4600 C C . PRO B 1 175 ? -7.102 -34.219 -17.5 1 70.62 175 PRO B C 1
ATOM 4602 O O . PRO B 1 175 ? -5.93 -34.156 -17.109 1 70.62 175 PRO B O 1
ATOM 4605 N N . ASN B 1 176 ? -7.52 -34.531 -18.641 1 68.06 176 ASN B N 1
ATOM 4606 C CA . ASN B 1 176 ? -6.477 -34.75 -19.641 1 68.06 176 ASN B CA 1
ATOM 4607 C C . ASN B 1 176 ? -5.891 -33.406 -20.125 1 68.06 176 ASN B C 1
ATOM 4609 O O . ASN B 1 176 ? -6.43 -32.344 -19.844 1 68.06 176 ASN B O 1
ATOM 4613 N N . GLN B 1 177 ? -4.688 -33.531 -20.719 1 69.88 177 GLN B N 1
ATOM 4614 C CA . GLN B 1 177 ? -4.043 -32.312 -21.266 1 69.88 177 GLN B CA 1
ATOM 4615 C C . GLN B 1 177 ? -4.898 -31.688 -22.359 1 69.88 177 GLN B C 1
ATOM 4617 O O . GLN B 1 177 ? -5.555 -32.406 -23.125 1 69.88 177 GLN B O 1
ATOM 4622 N N . TYR B 1 178 ? -5.055 -30.406 -22.25 1 67.75 178 TYR B N 1
ATOM 4623 C CA . TYR B 1 178 ? -5.777 -29.688 -23.297 1 67.75 178 TYR B CA 1
ATOM 4624 C C . TYR B 1 178 ? -5.059 -29.797 -24.625 1 67.75 178 TYR B C 1
ATOM 4626 O O . TYR B 1 178 ? -3.877 -29.469 -24.734 1 67.75 178 TYR B O 1
ATOM 4634 N N . ASP B 1 179 ? -5.668 -30.484 -25.578 1 60.81 179 ASP B N 1
ATOM 4635 C CA . ASP B 1 179 ? -5.074 -30.75 -26.875 1 60.81 179 ASP B CA 1
ATOM 4636 C C . ASP B 1 179 ? -5.543 -29.734 -27.922 1 60.81 179 ASP B C 1
ATOM 4638 O O . ASP B 1 179 ? -5.211 -29.844 -29.094 1 60.81 179 ASP B O 1
ATOM 4642 N N . GLY B 1 180 ? -6.316 -28.75 -27.578 1 59.28 180 GLY B N 1
ATOM 4643 C CA . GLY B 1 180 ? -6.836 -27.859 -28.594 1 59.28 180 GLY B CA 1
ATOM 4644 C C . GLY B 1 180 ? -5.824 -26.812 -29.047 1 59.28 180 GLY B C 1
ATOM 4645 O O . GLY B 1 180 ? -4.867 -26.531 -28.328 1 59.28 180 GLY B O 1
ATOM 4646 N N . THR B 1 181 ? -5.824 -26.641 -30.422 1 60.53 181 THR B N 1
ATOM 4647 C CA . THR B 1 181 ? -5 -25.656 -31.125 1 60.53 181 THR B CA 1
ATOM 4648 C C . THR B 1 181 ? -5.605 -24.266 -31 1 60.53 181 THR B C 1
ATOM 4650 O O . THR B 1 181 ? -6.77 -24.047 -31.344 1 60.53 181 THR B O 1
ATOM 4653 N N . GLY B 1 182 ? -5.465 -23.562 -29.703 1 66.38 182 GLY B N 1
ATOM 4654 C CA . GLY B 1 182 ? -5.934 -22.188 -29.625 1 66.38 182 GLY B CA 1
ATOM 4655 C C . GLY B 1 182 ? -6.066 -21.688 -28.203 1 66.38 182 GLY B C 1
ATOM 4656 O O . GLY B 1 182 ? -5.367 -22.156 -27.312 1 66.38 182 GLY B O 1
ATOM 4657 N N . SER B 1 183 ? -6.871 -20.547 -28.172 1 76.12 183 SER B N 1
ATOM 4658 C CA . SER B 1 183 ? -7.074 -19.859 -26.891 1 76.12 183 SER B CA 1
ATOM 4659 C C . SER B 1 183 ? -8.359 -20.312 -26.219 1 76.12 183 SER B C 1
ATOM 4661 O O . SER B 1 183 ? -9.383 -20.5 -26.875 1 76.12 183 SER B O 1
ATOM 4663 N N . CYS B 1 184 ? -8.172 -21 -25.078 1 80.62 184 CYS B N 1
ATOM 4664 C CA . CYS B 1 184 ? -9.328 -21.25 -24.219 1 80.62 184 CYS B CA 1
ATOM 4665 C C . CYS B 1 184 ? -9.703 -20 -23.453 1 80.62 184 CYS B C 1
ATOM 4667 O O . CYS B 1 184 ? -8.922 -19.5 -22.641 1 80.62 184 CYS B O 1
ATOM 4669 N N . GLN B 1 185 ? -10.828 -19.438 -23.828 1 83.69 185 GLN B N 1
ATOM 4670 C CA . GLN B 1 185 ? -11.211 -18.172 -23.219 1 83.69 185 GLN B CA 1
ATOM 4671 C C . GLN B 1 185 ? -12.586 -18.25 -22.578 1 83.69 185 GLN B C 1
ATOM 4673 O O . GLN B 1 185 ? -13.453 -19 -23.031 1 83.69 185 GLN B O 1
ATOM 4678 N N . VAL B 1 186 ? -12.648 -17.609 -21.5 1 84.5 186 VAL B N 1
ATOM 4679 C CA . VAL B 1 186 ? -13.953 -17.438 -20.875 1 84.5 186 VAL B CA 1
ATOM 4680 C C . VAL B 1 186 ? -14.211 -15.945 -20.625 1 84.5 186 VAL B C 1
ATOM 4682 O O . VAL B 1 186 ? -13.273 -15.18 -20.406 1 84.5 186 VAL B O 1
ATOM 4685 N N . THR B 1 187 ? -15.406 -15.602 -20.781 1 84.44 187 THR B N 1
ATOM 4686 C CA . THR B 1 187 ? -15.805 -14.211 -20.562 1 84.44 187 THR B CA 1
ATOM 4687 C C . THR B 1 187 ? -16.609 -14.086 -19.266 1 84.44 187 THR B C 1
ATOM 4689 O O . THR B 1 187 ? -17.547 -14.859 -19.031 1 84.44 187 THR B O 1
ATOM 4692 N N . LEU B 1 188 ? -16.109 -13.195 -18.438 1 82.75 188 LEU B N 1
ATOM 4693 C CA . LEU B 1 188 ? -16.812 -12.938 -17.188 1 82.75 188 LEU B CA 1
ATOM 4694 C C . LEU B 1 188 ? -17.719 -11.719 -17.328 1 82.75 188 LEU B C 1
ATOM 4696 O O . LEU B 1 188 ? -17.281 -10.656 -17.781 1 82.75 188 LEU B O 1
ATOM 4700 N N . LEU B 1 189 ? -18.859 -11.969 -17.062 1 79.38 189 LEU B N 1
ATOM 4701 C CA . LEU B 1 189 ? -19.828 -10.875 -17.031 1 79.38 189 LEU B CA 1
ATOM 4702 C C . LEU B 1 189 ? -20.344 -10.633 -15.617 1 79.38 189 LEU B C 1
ATOM 4704 O O . LEU B 1 189 ? -20.594 -11.578 -14.875 1 79.38 189 LEU B O 1
ATOM 4708 N N . LYS B 1 190 ? -20.359 -9.414 -15.281 1 76.19 190 LYS B N 1
ATOM 4709 C CA . LYS B 1 190 ? -20.844 -9.07 -13.945 1 76.19 190 LYS B CA 1
ATOM 4710 C C . LYS B 1 190 ? -22.234 -9.641 -13.695 1 76.19 190 LYS B C 1
ATOM 4712 O O . LYS B 1 190 ? -23.125 -9.492 -14.523 1 76.19 190 LYS B O 1
ATOM 4717 N N . SER B 1 191 ? -22.312 -10.375 -12.586 1 69.94 191 SER B N 1
ATOM 4718 C CA . SER B 1 191 ? -23.625 -10.891 -12.18 1 69.94 191 SER B CA 1
ATOM 4719 C C . SER B 1 191 ? -24.531 -9.773 -11.688 1 69.94 191 SER B C 1
ATOM 4721 O O . SER B 1 191 ? -25.75 -9.82 -11.883 1 69.94 191 SER B O 1
ATOM 4723 N N . GLU B 1 192 ? -23.734 -8.852 -11.008 1 66.56 192 GLU B N 1
ATOM 4724 C CA . GLU B 1 192 ? -24.406 -7.668 -10.469 1 66.56 192 GLU B CA 1
ATOM 4725 C C . GLU B 1 192 ? -23.578 -6.406 -10.719 1 66.56 192 GLU B C 1
ATOM 4727 O O . GLU B 1 192 ? -22.344 -6.461 -10.75 1 66.56 192 GLU B O 1
ATOM 4732 N N . PRO B 1 193 ? -24.297 -5.414 -10.984 1 64.88 193 PRO B N 1
ATOM 4733 C CA . PRO B 1 193 ? -23.578 -4.188 -11.305 1 64.88 193 PRO B CA 1
ATOM 4734 C C . PRO B 1 193 ? -22.672 -3.719 -10.164 1 64.88 193 PRO B C 1
ATOM 4736 O O . PRO B 1 193 ? -21.703 -2.988 -10.398 1 64.88 193 PRO B O 1
ATOM 4739 N N . ASP B 1 194 ? -22.984 -4.172 -8.914 1 60.5 194 ASP B N 1
ATOM 4740 C CA . ASP B 1 194 ? -22.234 -3.68 -7.773 1 60.5 194 ASP B CA 1
ATOM 4741 C C . ASP B 1 194 ? -20.953 -4.488 -7.574 1 60.5 194 ASP B C 1
ATOM 4743 O O . ASP B 1 194 ? -20.141 -4.18 -6.695 1 60.5 194 ASP B O 1
ATOM 4747 N N . VAL B 1 195 ? -20.859 -5.496 -8.406 1 66.19 195 VAL B N 1
ATOM 4748 C CA . VAL B 1 195 ? -19.609 -6.25 -8.344 1 66.19 195 VAL B CA 1
ATOM 4749 C C . VAL B 1 195 ? -18.453 -5.371 -8.812 1 66.19 195 VAL B C 1
ATOM 4751 O O . VAL B 1 195 ? -18.5 -4.805 -9.906 1 66.19 195 VAL B O 1
ATOM 4754 N N . CYS B 1 196 ? -17.641 -5.219 -7.859 1 65.31 196 CYS B N 1
ATOM 4755 C CA . CYS B 1 196 ? -16.547 -4.305 -8.195 1 65.31 196 CYS B CA 1
ATOM 4756 C C . CYS B 1 196 ? -15.242 -5.062 -8.422 1 65.31 196 CYS B C 1
ATOM 4758 O O . CYS B 1 196 ? -14.281 -4.508 -8.945 1 65.31 196 CYS B O 1
ATOM 4760 N N . GLN B 1 197 ? -15.336 -6.316 -8.008 1 72.44 197 GLN B N 1
ATOM 4761 C CA . GLN B 1 197 ? -14.086 -7.055 -8.141 1 72.44 197 GLN B CA 1
ATOM 4762 C C . GLN B 1 197 ? -14.344 -8.539 -8.383 1 72.44 197 GLN B C 1
ATOM 4764 O O . GLN B 1 197 ? -15.336 -9.086 -7.902 1 72.44 197 GLN B O 1
ATOM 4769 N N . TYR B 1 198 ? -13.492 -9.07 -9.188 1 74.94 198 TYR B N 1
ATOM 4770 C CA . TYR B 1 198 ? -13.484 -10.516 -9.383 1 74.94 198 TYR B CA 1
ATOM 4771 C C . TYR B 1 198 ? -12.266 -11.148 -8.727 1 74.94 198 TYR B C 1
ATOM 4773 O O . TYR B 1 198 ? -11.164 -10.594 -8.773 1 74.94 198 TYR B O 1
ATOM 4781 N N . ARG B 1 199 ? -12.547 -12.195 -8.047 1 80 199 ARG B N 1
ATOM 4782 C CA . ARG B 1 199 ? -11.445 -13.016 -7.539 1 80 199 ARG B CA 1
ATOM 4783 C C . ARG B 1 199 ? -11.406 -14.367 -8.242 1 80 199 ARG B C 1
ATOM 4785 O O . ARG B 1 199 ? -12.438 -15.023 -8.398 1 80 199 ARG B O 1
ATOM 4792 N N . LEU B 1 200 ? -10.227 -14.672 -8.695 1 81.62 200 LEU B N 1
ATOM 4793 C CA . LEU B 1 200 ? -10.008 -15.961 -9.344 1 81.62 200 LEU B CA 1
ATOM 4794 C C . LEU B 1 200 ? -9.102 -16.844 -8.5 1 81.62 200 LEU B C 1
ATOM 4796 O O . LEU B 1 200 ? -7.941 -16.5 -8.25 1 81.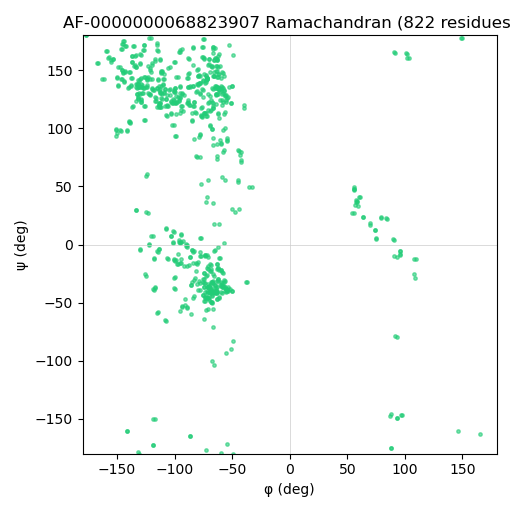62 200 LEU B O 1
ATOM 4800 N N . ASP B 1 201 ? -9.594 -17.984 -8.055 1 82.94 201 ASP B N 1
ATOM 4801 C CA . ASP B 1 201 ? -8.797 -18.953 -7.309 1 82.94 201 ASP B CA 1
ATOM 4802 C C . ASP B 1 201 ? -8.328 -20.094 -8.211 1 82.94 201 ASP B C 1
ATOM 4804 O O . ASP B 1 201 ? -9.117 -20.641 -8.977 1 82.94 201 ASP B O 1
ATOM 4808 N N . PHE B 1 202 ? -7.094 -20.391 -8.039 1 84.88 202 PHE B N 1
ATOM 4809 C CA . PHE B 1 202 ? -6.523 -21.453 -8.859 1 84.88 202 PHE B CA 1
ATOM 4810 C C . PHE B 1 202 ? -6.473 -22.766 -8.086 1 84.88 202 PHE B C 1
ATOM 4812 O O . PHE B 1 202 ? -5.453 -23.094 -7.48 1 84.88 202 PHE B O 1
ATOM 4819 N N . GLU B 1 203 ? -7.488 -23.562 -8.234 1 80.75 203 GLU B N 1
ATOM 4820 C CA . GLU B 1 203 ? -7.512 -24.859 -7.574 1 80.75 203 GLU B CA 1
ATOM 4821 C C . GLU B 1 203 ? -6.57 -25.844 -8.266 1 80.75 203 GLU B C 1
ATOM 4823 O O . GLU B 1 203 ? -5.836 -26.578 -7.602 1 80.75 203 GLU B O 1
ATOM 4828 N N . GLN B 1 204 ? -6.75 -25.859 -9.555 1 81.44 204 GLN B N 1
ATOM 4829 C CA . GLN B 1 204 ? -5.797 -26.531 -10.422 1 81.44 204 GLN B CA 1
ATOM 4830 C C . GLN B 1 204 ? -5.34 -25.625 -11.562 1 81.44 204 GLN B C 1
ATOM 4832 O O . GLN B 1 204 ? -6.164 -25 -12.227 1 81.44 204 GLN B O 1
ATOM 4837 N N . PHE B 1 205 ? -4.07 -25.5 -11.633 1 85.06 205 PHE B N 1
ATOM 4838 C CA . PHE B 1 205 ? -3.521 -24.656 -12.68 1 85.06 205 PHE B CA 1
ATOM 4839 C C . PHE B 1 205 ? -2.133 -25.125 -13.094 1 85.06 205 PHE B C 1
ATOM 4841 O O . PHE B 1 205 ? -1.162 -24.938 -12.359 1 85.06 205 PHE B O 1
ATOM 4848 N N . SER B 1 206 ? -2.129 -25.828 -14.172 1 85.81 206 SER B N 1
ATOM 4849 C CA . SER B 1 206 ? -0.857 -26.281 -14.711 1 85.81 206 SER B C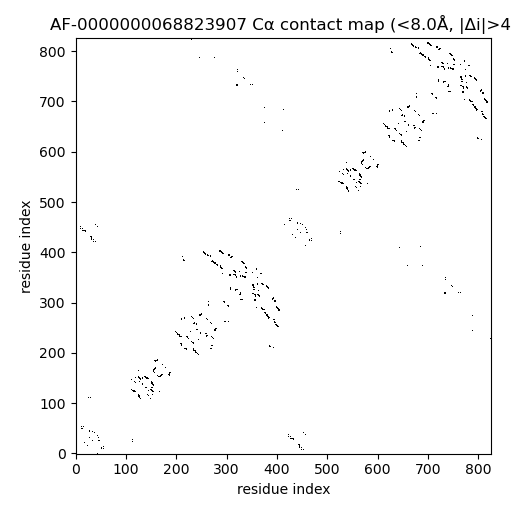A 1
ATOM 4850 C C . SER B 1 206 ? -0.833 -26.172 -16.234 1 85.81 206 SER B C 1
ATOM 4852 O O . SER B 1 206 ? -1.587 -26.859 -16.922 1 85.81 206 SER B O 1
ATOM 4854 N N . ILE B 1 207 ? -0.135 -25.25 -16.703 1 87.56 207 ILE B N 1
ATOM 4855 C CA . ILE B 1 207 ? 0.096 -25.109 -18.141 1 87.56 207 ILE B CA 1
ATOM 4856 C C . ILE B 1 207 ? 1.595 -25.141 -18.422 1 87.56 207 ILE B C 1
ATOM 4858 O O . ILE B 1 207 ? 2.404 -25.312 -17.516 1 87.56 207 ILE B O 1
ATOM 4862 N N . MET B 1 208 ? 1.919 -25.062 -19.719 1 88.44 208 MET B N 1
ATOM 4863 C CA . MET B 1 208 ? 3.342 -25.141 -20.031 1 88.44 208 MET B CA 1
ATOM 4864 C C . MET B 1 208 ? 4.113 -24.016 -19.359 1 88.44 208 MET B C 1
ATOM 4866 O O . MET B 1 208 ? 3.668 -22.875 -19.359 1 88.44 208 MET B O 1
ATOM 4870 N N . GLY B 1 209 ? 5.234 -24.312 -18.797 1 91.44 209 GLY B N 1
ATOM 4871 C CA . GLY B 1 209 ? 6.051 -23.344 -18.078 1 91.44 209 GLY B CA 1
ATOM 4872 C C . GLY B 1 209 ? 6.797 -22.391 -18.984 1 91.44 209 GLY B C 1
ATOM 4873 O O . GLY B 1 209 ? 6.688 -22.484 -20.219 1 91.44 209 GLY B O 1
ATOM 4874 N N . PRO B 1 210 ? 7.492 -21.453 -18.344 1 95.25 210 PRO B N 1
ATOM 4875 C CA . PRO B 1 210 ? 8.242 -20.469 -19.125 1 95.25 210 PRO B CA 1
ATOM 4876 C C . PRO B 1 210 ? 9.461 -21.078 -19.828 1 95.25 210 PRO B C 1
ATOM 4878 O O . PRO B 1 210 ? 9.898 -22.172 -19.469 1 95.25 210 PRO B O 1
ATOM 4881 N N . GLU B 1 211 ? 9.922 -20.359 -20.875 1 94.44 211 GLU B N 1
ATOM 4882 C CA . GLU B 1 211 ? 11.156 -20.781 -21.516 1 94.44 211 GLU B CA 1
ATOM 4883 C C . GLU B 1 211 ? 12.352 -20.656 -20.578 1 94.44 211 GLU B C 1
ATOM 4885 O O . GLU B 1 211 ? 12.266 -19.969 -19.562 1 94.44 211 GLU B O 1
ATOM 4890 N N . MET B 1 212 ? 13.453 -21.172 -20.891 1 92.12 212 MET B N 1
ATOM 4891 C CA . MET B 1 212 ? 14.523 -21.406 -19.922 1 92.12 212 MET B CA 1
ATOM 4892 C C . MET B 1 212 ? 15.516 -20.25 -19.938 1 92.12 212 MET B C 1
ATOM 4894 O O . MET B 1 212 ? 16.281 -20.078 -18.984 1 92.12 212 MET B O 1
ATOM 4898 N N . GLU B 1 213 ? 15.508 -19.438 -20.906 1 93.81 213 GLU B N 1
ATOM 4899 C CA . GLU B 1 213 ? 16.531 -18.406 -21.031 1 93.81 213 GLU B CA 1
ATOM 4900 C C . GLU B 1 213 ? 16.094 -17.109 -20.328 1 93.81 213 GLU B C 1
ATOM 4902 O O . GLU B 1 213 ? 16.812 -16.625 -19.438 1 93.81 213 GLU B O 1
ATOM 4907 N N . ASN B 1 214 ? 14.93 -16.625 -20.641 1 95.62 214 ASN B N 1
ATOM 4908 C CA . ASN B 1 214 ? 14.453 -15.359 -20.078 1 95.62 214 ASN B CA 1
ATOM 4909 C C . ASN B 1 214 ? 13.156 -15.555 -19.297 1 95.62 214 ASN B C 1
ATOM 4911 O O . ASN B 1 214 ? 12.539 -14.578 -18.859 1 95.62 214 ASN B O 1
ATOM 4915 N N . HIS B 1 215 ? 12.742 -16.797 -19.109 1 96.62 215 HIS B N 1
ATOM 4916 C CA . HIS B 1 215 ? 11.602 -17.188 -18.297 1 96.62 215 HIS B CA 1
ATOM 4917 C C . HIS B 1 215 ? 10.32 -16.516 -18.781 1 96.62 215 HIS B C 1
ATOM 4919 O O . HIS B 1 215 ? 9.531 -16.031 -17.969 1 96.62 215 HIS B O 1
ATOM 4925 N N . MET B 1 216 ? 10.18 -16.359 -20.078 1 95.06 216 MET B N 1
ATOM 4926 C CA . MET B 1 216 ? 8.977 -15.781 -20.656 1 95.06 216 MET B CA 1
ATOM 4927 C C . MET B 1 216 ? 7.945 -16.859 -20.953 1 95.06 216 MET B C 1
ATOM 4929 O O . MET B 1 216 ? 8.297 -17.969 -21.328 1 95.06 216 MET B O 1
ATOM 4933 N N . CYS B 1 217 ? 6.668 -16.5 -20.75 1 93 217 CYS B N 1
ATOM 4934 C CA . CYS B 1 217 ? 5.566 -17.422 -21.047 1 93 217 CYS B CA 1
ATOM 4935 C C . CYS B 1 217 ? 5.246 -17.406 -22.531 1 93 217 CYS B C 1
ATOM 4937 O O . CYS B 1 217 ? 4.176 -16.953 -22.938 1 93 217 CYS B O 1
ATOM 4939 N N . ASN B 1 218 ? 6.059 -18.047 -23.312 1 89.5 218 ASN B N 1
ATOM 4940 C CA . ASN B 1 218 ? 5.957 -17.969 -24.766 1 89.5 218 ASN B CA 1
ATOM 4941 C C . ASN B 1 218 ? 4.969 -18.984 -25.328 1 89.5 218 ASN B C 1
ATOM 4943 O O . ASN B 1 218 ? 4.324 -18.734 -26.344 1 89.5 218 ASN B O 1
ATOM 4947 N N . ASN B 1 219 ? 4.898 -20.109 -24.734 1 85.94 219 ASN B N 1
ATOM 4948 C CA . ASN B 1 219 ? 4.094 -21.188 -25.281 1 85.94 219 ASN B CA 1
ATOM 4949 C C . ASN B 1 219 ? 2.658 -21.141 -24.766 1 85.94 219 ASN B C 1
ATOM 4951 O O . ASN B 1 219 ? 1.71 -21.234 -25.547 1 85.94 219 ASN B O 1
ATOM 4955 N N . ASP B 1 220 ? 2.541 -21.125 -23.5 1 87.12 220 ASP B N 1
ATOM 4956 C CA . ASP B 1 220 ? 1.244 -21.016 -22.828 1 87.12 220 ASP B CA 1
ATOM 4957 C C . ASP B 1 220 ? 1.217 -19.828 -21.875 1 87.12 220 ASP B C 1
ATOM 4959 O O . ASP B 1 220 ? 2.225 -19.516 -21.234 1 87.12 220 ASP B O 1
ATOM 4963 N N . GLN B 1 221 ? 0.109 -19.141 -21.938 1 88.06 221 GLN B N 1
ATOM 4964 C CA . GLN B 1 221 ? -0.017 -18.031 -21.016 1 88.06 221 GLN B CA 1
ATOM 4965 C C . GLN B 1 221 ? -1.463 -17.844 -20.562 1 88.06 221 GLN B C 1
ATOM 4967 O O . GLN B 1 221 ? -2.395 -18.109 -21.312 1 88.06 221 GLN B O 1
ATOM 4972 N N . PHE B 1 222 ? -1.551 -17.5 -19.312 1 86.94 222 PHE B N 1
ATOM 4973 C CA . PHE B 1 222 ? -2.824 -17.078 -18.75 1 86.94 222 PHE B CA 1
ATOM 4974 C C . PHE B 1 222 ? -2.895 -15.555 -18.672 1 86.94 222 PHE B C 1
ATOM 4976 O O . PHE B 1 222 ? -2.004 -14.914 -18.109 1 86.94 222 PHE B O 1
ATOM 4983 N N . ILE B 1 223 ? -3.92 -15 -19.328 1 82.75 223 ILE B N 1
ATOM 4984 C CA . ILE B 1 223 ? -4.07 -13.555 -19.375 1 82.75 223 ILE B CA 1
ATOM 4985 C C . ILE B 1 223 ? -5.488 -13.164 -18.953 1 82.75 223 ILE B C 1
ATOM 4987 O O . ILE B 1 223 ? -6.445 -13.891 -19.25 1 82.75 223 ILE B O 1
ATOM 4991 N N . ILE B 1 224 ? -5.582 -12.141 -18.188 1 77.69 224 ILE B N 1
ATOM 4992 C CA . ILE B 1 224 ? -6.875 -11.547 -17.859 1 77.69 224 ILE B CA 1
ATOM 4993 C C . ILE B 1 224 ? -7.031 -10.211 -18.578 1 77.69 224 ILE B C 1
ATOM 4995 O O . ILE B 1 224 ? -6.172 -9.336 -18.469 1 77.69 224 ILE B O 1
ATOM 4999 N N . SER B 1 225 ? -8.086 -10.133 -19.453 1 70.44 225 SER B N 1
ATOM 5000 C CA . SER B 1 225 ? -8.344 -8.906 -20.203 1 70.44 225 SER B CA 1
ATOM 5001 C C . SER B 1 225 ? -9.523 -8.133 -19.625 1 70.44 225 SER B C 1
ATOM 5003 O O . SER B 1 225 ? -10.438 -8.727 -19.062 1 70.44 225 SER B O 1
ATOM 5005 N N . GLY B 1 226 ? -9.633 -6.688 -19.766 1 60.91 226 GLY B N 1
ATOM 5006 C CA . GLY B 1 226 ? -10.773 -5.871 -19.406 1 60.91 226 GLY B CA 1
ATOM 5007 C C . GLY B 1 226 ? -10.539 -5.027 -18.156 1 60.91 226 GLY B C 1
ATOM 5008 O O . GLY B 1 226 ? -11.258 -4.062 -17.906 1 60.91 226 GLY B O 1
ATOM 5009 N N . GLY B 1 227 ? -9.742 -5.41 -17.375 1 59.5 227 GLY B N 1
ATOM 5010 C CA . GLY B 1 227 ? -9.43 -4.578 -16.219 1 59.5 227 GLY B CA 1
ATOM 5011 C C . GLY B 1 227 ? -7.977 -4.148 -16.172 1 59.5 227 GLY B C 1
ATOM 5012 O O . GLY B 1 227 ? -7.379 -3.84 -17.203 1 59.5 227 GLY B O 1
ATOM 5013 N N . ASN B 1 228 ? -7.566 -3.977 -14.977 1 62.81 228 ASN B N 1
ATOM 5014 C CA . ASN B 1 228 ? -6.152 -3.666 -14.797 1 62.81 228 ASN B CA 1
ATOM 5015 C C . ASN B 1 228 ? -5.258 -4.758 -15.375 1 62.81 228 ASN B C 1
ATOM 5017 O O . ASN B 1 228 ? -5.52 -5.945 -15.188 1 62.81 228 ASN B O 1
ATOM 5021 N N . PRO B 1 229 ? -4.426 -4.324 -16.234 1 65.06 229 PRO B N 1
ATOM 5022 C CA . PRO B 1 229 ? -3.551 -5.324 -16.844 1 65.06 229 PRO B CA 1
ATOM 5023 C C . PRO B 1 229 ? -2.84 -6.199 -15.812 1 65.06 229 PRO B C 1
ATOM 5025 O O . PRO B 1 229 ? -2.305 -5.684 -14.828 1 65.06 229 PRO B O 1
ATOM 5028 N N . VAL B 1 230 ? -3.057 -7.52 -15.914 1 74.62 230 VAL B N 1
ATOM 5029 C CA . VAL B 1 230 ? -2.354 -8.523 -15.117 1 74.62 230 VAL B CA 1
ATOM 5030 C C . VAL B 1 230 ? -1.229 -9.141 -15.945 1 74.62 230 VAL B C 1
ATOM 5032 O O . VAL B 1 230 ? -1.404 -9.414 -17.141 1 74.62 230 VAL B O 1
ATOM 5035 N N . PRO B 1 231 ? -0.065 -9.188 -15.352 1 86.81 231 PRO B N 1
ATOM 5036 C CA . PRO B 1 231 ? 1.027 -9.82 -16.094 1 86.81 231 PRO B CA 1
ATOM 5037 C C . PRO B 1 231 ? 0.725 -11.266 -16.484 1 86.81 231 PRO B C 1
ATOM 5039 O O . PRO B 1 231 ? -0.018 -11.953 -15.773 1 86.81 231 PRO B O 1
ATOM 5042 N N . PRO B 1 232 ? 1.254 -11.664 -17.625 1 87.88 232 PRO B N 1
ATOM 5043 C CA . PRO B 1 232 ? 1.05 -13.055 -18.031 1 87.88 232 PRO B CA 1
ATOM 5044 C C . PRO B 1 232 ? 1.647 -14.055 -17.031 1 87.88 232 PRO B C 1
ATOM 5046 O O . PRO B 1 232 ? 2.754 -13.844 -16.531 1 87.88 232 PRO B O 1
ATOM 5049 N N . ILE B 1 233 ? 0.845 -15.055 -16.734 1 91.94 233 ILE B N 1
ATOM 5050 C CA . ILE B 1 233 ? 1.312 -16.078 -15.812 1 91.94 233 ILE B CA 1
ATOM 5051 C C . ILE B 1 233 ? 1.286 -17.438 -16.5 1 91.94 233 ILE B C 1
ATOM 5053 O O . ILE B 1 233 ? 0.457 -17.688 -17.391 1 91.94 233 ILE B O 1
ATOM 5057 N N . CYS B 1 234 ? 2.234 -18.281 -16.25 1 93 234 CYS B N 1
ATOM 5058 C CA . CYS B 1 234 ? 2.287 -19.625 -16.781 1 93 234 CYS B CA 1
ATOM 5059 C C . CYS B 1 234 ? 2.879 -20.594 -15.758 1 93 234 CYS B C 1
ATOM 5061 O O . CYS B 1 234 ? 3.113 -20.219 -14.609 1 93 234 CYS B O 1
ATOM 5063 N N . GLY B 1 235 ? 2.871 -21.859 -16.125 1 92.88 235 GLY B N 1
ATOM 5064 C CA . GLY B 1 235 ? 3.416 -22.875 -15.242 1 92.88 235 GLY B CA 1
ATOM 5065 C C . GLY B 1 235 ? 2.402 -23.422 -14.242 1 92.88 235 GLY B C 1
ATOM 5066 O O . GLY B 1 235 ? 1.235 -23.609 -14.586 1 92.88 235 GLY B O 1
ATOM 5067 N N . ASN B 1 236 ? 2.965 -23.734 -13.086 1 90.19 236 ASN B N 1
ATOM 5068 C CA . ASN B 1 236 ? 2.129 -24.297 -12.031 1 90.19 236 ASN B CA 1
ATOM 5069 C C . ASN B 1 236 ? 1.784 -23.25 -10.969 1 90.19 236 ASN B C 1
ATOM 5071 O O . ASN B 1 236 ? 2.678 -22.672 -10.352 1 90.19 236 ASN B O 1
ATOM 5075 N N . ASN B 1 237 ? 0.54 -22.984 -10.734 1 90 237 ASN B N 1
ATOM 5076 C CA . ASN B 1 237 ? 0.112 -21.953 -9.797 1 90 237 ASN B CA 1
ATOM 5077 C C . ASN B 1 237 ? -0.992 -22.469 -8.867 1 90 237 ASN B C 1
ATOM 5079 O O . ASN B 1 237 ? -1.861 -21.688 -8.453 1 90 237 ASN B O 1
ATOM 5083 N N . VAL B 1 238 ? -0.938 -23.688 -8.641 1 82.62 238 VAL B N 1
ATOM 5084 C CA . VAL B 1 238 ? -1.947 -24.312 -7.785 1 82.62 238 VAL B CA 1
ATOM 5085 C C . VAL B 1 238 ? -1.956 -23.609 -6.426 1 82.62 238 VAL B C 1
ATOM 5087 O O . VAL B 1 238 ? -0.901 -23.406 -5.82 1 82.62 238 VAL B O 1
ATOM 5090 N N . GLY B 1 239 ? -3.143 -23.203 -6 1 77.44 239 GLY B N 1
ATOM 5091 C CA . GLY B 1 239 ? -3.289 -22.578 -4.691 1 77.44 239 GLY B CA 1
ATOM 5092 C C . GLY B 1 239 ? -3.139 -21.078 -4.715 1 77.44 239 GLY B C 1
ATOM 5093 O O . GLY B 1 239 ? -3.436 -20.406 -3.727 1 77.44 239 GLY B O 1
ATOM 5094 N N . ASN B 1 240 ? -2.725 -20.594 -5.789 1 81.56 240 ASN B N 1
ATOM 5095 C CA . ASN B 1 240 ? -2.643 -19.141 -5.941 1 81.56 240 ASN B CA 1
ATOM 5096 C C . ASN B 1 240 ? -3.98 -18.547 -6.371 1 81.56 240 ASN B C 1
ATOM 5098 O O . ASN B 1 240 ? -4.984 -19.266 -6.449 1 81.56 240 ASN B O 1
ATOM 5102 N N . HIS B 1 241 ? -4.031 -17.266 -6.309 1 77.31 241 HIS B N 1
ATOM 5103 C CA . HIS B 1 241 ? -5.23 -16.547 -6.738 1 77.31 241 HIS B CA 1
ATOM 5104 C C . HIS B 1 241 ? -4.883 -15.203 -7.363 1 77.31 241 HIS B C 1
ATOM 5106 O O . HIS B 1 241 ? -3.717 -14.805 -7.375 1 77.31 241 HIS B O 1
ATOM 5112 N N . SER B 1 242 ? -5.848 -14.609 -7.977 1 73.69 242 SER B N 1
ATOM 5113 C CA . SER B 1 242 ? -5.684 -13.289 -8.555 1 73.69 242 SER B CA 1
ATOM 5114 C C . SER B 1 242 ? -6.922 -12.422 -8.32 1 73.69 242 SER B C 1
ATOM 5116 O O . SER B 1 242 ? -8.047 -12.922 -8.352 1 73.69 242 SER B O 1
ATOM 5118 N N . GLU B 1 243 ? -6.637 -11.164 -7.922 1 68.06 243 GLU B N 1
ATOM 5119 C CA . GLU B 1 243 ? -7.723 -10.211 -7.723 1 68.06 243 GLU B CA 1
ATOM 5120 C C . GLU B 1 243 ? -7.367 -8.836 -8.297 1 68.06 243 GLU B C 1
ATOM 5122 O O . GLU B 1 243 ? -6.203 -8.57 -8.602 1 68.06 243 GLU B O 1
ATOM 5127 N N . GLU B 1 244 ? -8.445 -8.031 -8.484 1 64.69 244 GLU B N 1
ATOM 5128 C CA . GLU B 1 244 ? -8.211 -6.68 -8.969 1 64.69 244 GLU B CA 1
ATOM 5129 C C . GLU B 1 244 ? -7.582 -5.801 -7.891 1 64.69 244 GLU B C 1
ATOM 5131 O O . GLU B 1 244 ? -7.949 -5.898 -6.719 1 64.69 244 GLU B O 1
ATOM 5136 N N . GLY B 1 245 ? -6.695 -4.953 -8.258 1 72.31 245 GLY B N 1
ATOM 5137 C CA . GLY B 1 245 ? -5.973 -4.113 -7.32 1 72.31 245 GLY B CA 1
ATOM 5138 C C . GLY B 1 245 ? -4.66 -4.719 -6.867 1 72.31 245 GLY B C 1
ATOM 5139 O O . GLY B 1 245 ? -3.604 -4.43 -7.438 1 72.31 245 GLY B O 1
ATOM 5140 N N . CYS B 1 246 ? -4.957 -5.68 -5.879 1 82.88 246 CYS B N 1
ATOM 5141 C CA . CYS B 1 246 ? -3.838 -6.531 -5.496 1 82.88 246 CYS B CA 1
ATOM 5142 C C . CYS B 1 246 ? -3.963 -7.914 -6.129 1 82.88 246 CYS B C 1
ATOM 5144 O O . CYS B 1 246 ? -4.953 -8.609 -5.906 1 82.88 246 CYS B O 1
ATOM 5146 N N . LEU B 1 247 ? -3.039 -8.172 -7.023 1 85.88 247 LEU B N 1
ATOM 5147 C CA . LEU B 1 247 ? -3.127 -9.438 -7.75 1 85.88 247 LEU B CA 1
ATOM 5148 C C . LEU B 1 247 ? -3.227 -10.609 -6.789 1 85.88 247 LEU B C 1
ATOM 5150 O O . LEU B 1 247 ? -3.916 -11.594 -7.07 1 85.88 247 LEU B O 1
ATOM 5154 N N . GLN B 1 248 ? -2.529 -10.523 -5.73 1 89.38 248 GLN B N 1
ATOM 5155 C CA . GLN B 1 248 ? -2.654 -11.484 -4.641 1 89.38 248 GLN B CA 1
ATOM 5156 C C . GLN B 1 248 ? -3.129 -10.812 -3.359 1 89.38 248 GLN B C 1
ATOM 5158 O O . GLN B 1 248 ? -2.646 -9.734 -3.004 1 89.38 248 GLN B O 1
ATOM 5163 N N . TYR B 1 249 ? -4.125 -11.461 -2.752 1 89.38 249 TYR B N 1
ATOM 5164 C CA . TYR B 1 249 ? -4.699 -10.898 -1.534 1 89.38 249 TYR B CA 1
ATOM 5165 C C . TYR B 1 249 ? -4.809 -11.961 -0.445 1 89.38 249 TYR B C 1
ATOM 5167 O O . TYR B 1 249 ? -5.395 -13.023 -0.662 1 89.38 249 TYR B O 1
ATOM 5175 N N . PHE B 1 250 ? -4.246 -11.617 0.7 1 90.69 250 PHE B N 1
ATOM 5176 C CA . PHE B 1 250 ? -4.215 -12.578 1.799 1 90.69 250 PHE B CA 1
ATOM 5177 C C . PHE B 1 250 ? -4.91 -12.008 3.029 1 90.69 250 PHE B C 1
ATOM 5179 O O . PHE B 1 250 ? -4.957 -10.789 3.221 1 90.69 250 PHE B O 1
ATOM 5186 N N . THR B 1 251 ? -5.434 -12.93 3.732 1 87.69 251 THR B N 1
ATOM 5187 C CA . THR B 1 251 ? -6.066 -12.578 5 1 87.69 251 THR B CA 1
ATOM 5188 C C . THR B 1 251 ? -5.562 -13.477 6.121 1 87.69 251 THR B C 1
ATOM 5190 O O . THR B 1 251 ? -4.906 -14.492 5.867 1 87.69 251 THR B O 1
ATOM 5193 N N . GLY B 1 252 ? -5.777 -13.086 7.363 1 90.31 252 GLY B N 1
ATOM 5194 C CA . GLY B 1 252 ? -5.332 -13.867 8.508 1 90.31 252 GLY B CA 1
ATOM 5195 C C . GLY B 1 252 ? -4.055 -13.336 9.133 1 90.31 252 GLY B C 1
ATOM 5196 O O . GLY B 1 252 ? -3.332 -12.555 8.508 1 90.31 252 GLY B O 1
ATOM 5197 N N . VAL B 1 253 ? -3.797 -13.805 10.344 1 92 253 VAL B N 1
ATOM 5198 C CA . VAL B 1 253 ? -2.658 -13.328 11.117 1 92 253 VAL B CA 1
ATOM 5199 C C . VAL B 1 253 ? -1.365 -13.914 10.555 1 92 253 VAL B C 1
ATOM 5201 O O . VAL B 1 253 ? -0.308 -13.281 10.617 1 92 253 VAL B O 1
ATOM 5204 N N . ALA B 1 254 ? -1.547 -15.102 10.078 1 95.19 254 ALA B N 1
ATOM 5205 C CA . ALA B 1 254 ? -0.394 -15.773 9.484 1 95.19 254 ALA B CA 1
ATOM 5206 C C . ALA B 1 254 ? -0.765 -16.422 8.156 1 95.19 254 ALA B C 1
ATOM 5208 O O . ALA B 1 254 ? -1.937 -16.719 7.906 1 95.19 254 ALA B O 1
ATOM 5209 N N . GLY B 1 255 ? 0.233 -16.578 7.309 1 95.44 255 GLY B N 1
ATOM 5210 C CA . GLY B 1 255 ? -0.008 -17.203 6.016 1 95.44 255 GLY B CA 1
ATOM 5211 C C . GLY B 1 255 ? 1.254 -17.375 5.191 1 95.44 255 GLY B C 1
ATOM 5212 O O . GLY B 1 255 ? 2.355 -17.094 5.668 1 95.44 255 GLY B O 1
ATOM 5213 N N . GLU B 1 256 ? 1.022 -17.969 3.967 1 95.5 256 GLU B N 1
ATOM 5214 C CA . GLU B 1 256 ? 2.117 -18.25 3.043 1 95.5 256 GLU B CA 1
ATOM 5215 C C . GLU B 1 256 ? 1.903 -17.547 1.704 1 95.5 256 GLU B C 1
ATOM 5217 O O . GLU B 1 256 ? 0.81 -17.609 1.138 1 95.5 256 GLU B O 1
ATOM 5222 N N . ILE B 1 257 ? 2.891 -16.844 1.259 1 96.25 257 ILE B N 1
ATOM 5223 C CA . ILE B 1 257 ? 2.857 -16.141 -0.018 1 96.25 257 ILE B CA 1
ATOM 5224 C C . ILE B 1 257 ? 3.842 -16.781 -0.99 1 96.25 257 ILE B C 1
ATOM 5226 O O . ILE B 1 257 ? 5.012 -16.984 -0.655 1 96.25 257 ILE B O 1
ATOM 5230 N N . LYS B 1 258 ? 3.418 -17.078 -2.162 1 96.19 258 LYS B N 1
ATOM 5231 C CA . LYS B 1 258 ? 4.277 -17.609 -3.219 1 96.19 258 LYS B CA 1
ATOM 5232 C C . LYS B 1 258 ? 4.156 -16.781 -4.492 1 96.19 258 LYS B C 1
ATOM 5234 O O . LYS B 1 258 ? 3.061 -16.344 -4.859 1 96.19 258 LYS B O 1
ATOM 5239 N N . SER B 1 259 ? 5.309 -16.5 -5.043 1 96.75 259 SER B N 1
ATOM 5240 C CA . SER B 1 259 ? 5.238 -15.93 -6.383 1 96.75 259 SER B CA 1
ATOM 5241 C C . SER B 1 259 ? 4.652 -16.922 -7.379 1 96.75 259 SER B C 1
ATOM 5243 O O . SER B 1 259 ? 4.621 -18.125 -7.117 1 96.75 259 SER B O 1
ATOM 5245 N N . PHE B 1 260 ? 4.18 -16.453 -8.484 1 94.81 260 PHE B N 1
ATOM 5246 C CA . PHE B 1 260 ? 3.594 -17.344 -9.484 1 94.81 260 PHE B CA 1
ATOM 5247 C C . PHE B 1 260 ? 4.645 -18.281 -10.055 1 94.81 260 PHE B C 1
ATOM 5249 O O . PHE B 1 260 ? 5.781 -17.875 -10.312 1 94.81 260 PHE B O 1
ATOM 5256 N N . ASN B 1 261 ? 4.281 -19.516 -10.18 1 95.44 261 ASN B N 1
ATOM 5257 C CA . ASN B 1 261 ? 5.082 -20.609 -10.734 1 95.44 261 ASN B CA 1
ATOM 5258 C C . ASN B 1 261 ? 6.238 -20.969 -9.805 1 95.44 261 ASN B C 1
ATOM 5260 O O . ASN B 1 261 ? 7.27 -21.469 -10.266 1 95.44 261 ASN B O 1
ATOM 5264 N N . TYR B 1 262 ? 6.125 -20.562 -8.586 1 96.31 262 TYR B N 1
ATOM 5265 C CA . TYR B 1 262 ? 7.141 -20.969 -7.625 1 96.31 262 TYR B CA 1
ATOM 5266 C C . TYR B 1 262 ? 7.02 -22.453 -7.301 1 96.31 262 TYR B C 1
ATOM 5268 O O . TYR B 1 262 ? 5.949 -22.922 -6.91 1 96.31 262 TYR B O 1
ATOM 5276 N N . GLU B 1 263 ? 8.117 -23.125 -7.402 1 92.88 263 GLU B N 1
ATOM 5277 C CA . GLU B 1 263 ? 8.312 -24.516 -6.996 1 92.88 263 GLU B CA 1
ATOM 5278 C C . GLU B 1 263 ? 9.797 -24.844 -6.867 1 92.88 263 GLU B C 1
ATOM 5280 O O . GLU B 1 263 ? 10.609 -24.406 -7.68 1 92.88 263 GLU B O 1
ATOM 5285 N N . LEU B 1 264 ? 10.148 -25.641 -5.902 1 92.12 264 LEU B N 1
ATOM 5286 C CA . LEU B 1 264 ? 11.555 -25.859 -5.582 1 92.12 264 LEU B CA 1
ATOM 5287 C C . LEU B 1 264 ? 12.219 -26.75 -6.625 1 92.12 264 LEU B C 1
ATOM 5289 O O . LEU B 1 264 ? 13.422 -26.656 -6.859 1 92.12 264 LEU B O 1
ATOM 5293 N N . ASN B 1 265 ? 11.453 -27.547 -7.297 1 88.19 265 ASN B N 1
ATOM 5294 C CA . ASN B 1 265 ? 12.055 -28.5 -8.219 1 88.19 265 ASN B CA 1
ATOM 5295 C C . ASN B 1 265 ? 12.125 -27.953 -9.641 1 88.19 265 ASN B C 1
ATOM 5297 O O . ASN B 1 265 ? 13.203 -27.875 -10.227 1 88.19 265 ASN B O 1
ATOM 5301 N N . MET B 1 266 ? 10.93 -27.5 -10.172 1 87.5 266 MET B N 1
ATOM 5302 C CA . MET B 1 266 ? 10.883 -27.141 -11.586 1 87.5 266 MET B CA 1
ATOM 5303 C C . MET B 1 266 ? 10.438 -25.688 -11.766 1 87.5 266 MET B C 1
ATOM 5305 O O . MET B 1 266 ? 10.43 -25.172 -12.883 1 87.5 266 MET B O 1
ATOM 5309 N N . GLY B 1 267 ? 10.203 -25.047 -10.727 1 93.12 267 GLY B N 1
ATOM 5310 C CA . GLY B 1 267 ? 9.695 -23.688 -10.828 1 93.12 267 GLY B CA 1
ATOM 5311 C C . GLY B 1 267 ? 10.742 -22.703 -11.297 1 93.12 267 GLY B C 1
ATOM 5312 O O . GLY B 1 267 ? 11.922 -22.844 -10.992 1 93.12 267 GLY B O 1
ATOM 5313 N N . LEU B 1 268 ? 10.281 -21.734 -12.117 1 96.12 268 LEU B N 1
ATOM 5314 C CA . LEU B 1 268 ? 11.102 -20.625 -12.57 1 96.12 268 LEU B CA 1
ATOM 5315 C C . LEU B 1 268 ? 10.375 -19.297 -12.375 1 96.12 268 LEU B C 1
ATOM 5317 O O . LEU B 1 268 ? 9.18 -19.188 -12.641 1 96.12 268 LEU B O 1
ATOM 5321 N N . GLN B 1 269 ? 11.18 -18.359 -11.859 1 97.06 269 GLN B N 1
ATOM 5322 C CA . GLN B 1 269 ? 10.625 -17.016 -11.695 1 97.06 269 GLN B CA 1
ATOM 5323 C C . GLN B 1 269 ? 10.156 -16.453 -13.031 1 97.06 269 GLN B C 1
ATOM 5325 O O . GLN B 1 269 ? 10.906 -16.469 -14.016 1 97.06 269 GLN B O 1
ATOM 5330 N N . LEU B 1 270 ? 8.93 -15.953 -13.062 1 96.62 270 LEU B N 1
ATOM 5331 C CA . LEU B 1 270 ? 8.383 -15.438 -14.312 1 96.62 270 LEU B CA 1
ATOM 5332 C C . LEU B 1 270 ? 8.914 -14.039 -14.602 1 96.62 270 LEU B C 1
ATOM 5334 O O . LEU B 1 270 ? 9.055 -13.219 -13.688 1 96.62 270 LEU B O 1
ATOM 5338 N N . SER B 1 271 ? 9.125 -13.758 -15.906 1 95.12 271 SER B N 1
ATOM 5339 C CA . SER B 1 271 ? 9.57 -12.438 -16.344 1 95.12 271 SER B CA 1
ATOM 5340 C C . SER B 1 271 ? 8.383 -11.516 -16.594 1 95.12 271 SER B C 1
ATOM 5342 O O . SER B 1 271 ? 7.246 -11.969 -16.734 1 95.12 271 SER B O 1
ATOM 5344 N N . ASN B 1 272 ? 8.641 -10.172 -16.609 1 92.75 272 ASN B N 1
ATOM 5345 C CA . ASN B 1 272 ? 7.652 -9.133 -16.891 1 92.75 272 ASN B CA 1
ATOM 5346 C C . ASN B 1 272 ? 6.508 -9.164 -15.875 1 92.75 272 ASN B C 1
ATOM 5348 O O . ASN B 1 272 ? 5.336 -9.094 -16.25 1 92.75 272 ASN B O 1
ATOM 5352 N N . GLN B 1 273 ? 6.887 -9.375 -14.672 1 93.31 273 GLN B N 1
ATOM 5353 C CA . GLN B 1 273 ? 5.898 -9.328 -13.602 1 93.31 273 GLN B CA 1
ATOM 5354 C C . GLN B 1 273 ? 5.852 -7.953 -12.945 1 93.31 273 GLN B C 1
ATOM 5356 O O . GLN B 1 273 ? 6.891 -7.312 -12.766 1 93.31 273 GLN B O 1
ATOM 5361 N N . ASP B 1 274 ? 4.734 -7.434 -12.695 1 91.5 274 ASP B N 1
ATOM 5362 C CA . ASP B 1 274 ? 4.477 -6.188 -11.977 1 91.5 274 ASP B CA 1
ATOM 5363 C C . ASP B 1 274 ? 3.131 -6.238 -11.25 1 91.5 274 ASP B C 1
ATOM 5365 O O . ASP B 1 274 ? 2.092 -5.957 -11.852 1 91.5 274 ASP B O 1
ATOM 5369 N N . TYR B 1 275 ? 3.229 -6.598 -9.977 1 90.88 275 TYR B N 1
ATOM 5370 C CA . TYR B 1 275 ? 1.953 -6.695 -9.273 1 90.88 275 TYR B CA 1
ATOM 5371 C C . TYR B 1 275 ? 2.141 -6.516 -7.773 1 90.88 275 TYR B C 1
ATOM 5373 O O . TYR B 1 275 ? 3.244 -6.695 -7.254 1 90.88 275 TYR B O 1
ATOM 5381 N N . SER B 1 276 ? 1.045 -6.156 -7.141 1 92.62 276 SER B N 1
ATOM 5382 C CA . SER B 1 276 ? 1.034 -5.938 -5.695 1 92.62 276 SER B CA 1
ATOM 5383 C C . SER B 1 276 ? 0.485 -7.156 -4.961 1 92.62 276 SER B C 1
ATOM 5385 O O . SER B 1 276 ? -0.372 -7.871 -5.484 1 92.62 276 SER B O 1
ATOM 5387 N N . ILE B 1 277 ? 1.017 -7.395 -3.867 1 94.06 277 ILE B N 1
ATOM 5388 C CA . ILE B 1 277 ? 0.554 -8.406 -2.92 1 94.06 277 ILE B CA 1
ATOM 5389 C C . ILE B 1 277 ? 0.035 -7.727 -1.655 1 94.06 277 ILE B C 1
ATOM 5391 O O . ILE B 1 277 ? 0.778 -7.016 -0.975 1 94.06 277 ILE B O 1
ATOM 5395 N N . CYS B 1 278 ? -1.215 -7.992 -1.367 1 93.06 278 CYS B N 1
ATOM 5396 C CA . CYS B 1 278 ? -1.827 -7.301 -0.24 1 93.06 278 CYS B CA 1
ATOM 5397 C C . CYS B 1 278 ? -2.201 -8.281 0.866 1 93.06 278 CYS B C 1
ATOM 5399 O O . CYS B 1 278 ? -2.678 -9.383 0.589 1 93.06 278 CYS B O 1
ATOM 5401 N N . ILE B 1 279 ? -1.873 -7.879 2.039 1 92.88 279 ILE B N 1
ATOM 5402 C CA . ILE B 1 279 ? -2.297 -8.609 3.229 1 92.88 279 ILE B CA 1
ATOM 5403 C C . ILE B 1 279 ? -3.211 -7.73 4.078 1 92.88 279 ILE B C 1
ATOM 5405 O O . ILE B 1 279 ? -2.83 -6.625 4.469 1 92.88 279 ILE B O 1
ATOM 5409 N N . ARG B 1 280 ? -4.336 -8.219 4.324 1 89.56 280 ARG B N 1
ATOM 5410 C CA . ARG B 1 280 ? -5.266 -7.449 5.152 1 89.56 280 ARG B CA 1
ATOM 5411 C C . ARG B 1 280 ? -4.715 -7.266 6.562 1 89.56 280 ARG B C 1
ATOM 5413 O O . ARG B 1 280 ? -4.289 -8.227 7.199 1 89.56 280 ARG B O 1
ATOM 5420 N N . THR B 1 281 ? -4.707 -6.016 6.988 1 87.94 281 THR B N 1
ATOM 5421 C CA . THR B 1 281 ? -4.293 -5.75 8.359 1 87.94 281 THR B CA 1
ATOM 5422 C C . THR B 1 281 ? -5.371 -6.199 9.344 1 87.94 281 THR B C 1
ATOM 5424 O O . THR B 1 281 ? -6.445 -5.602 9.414 1 87.94 281 THR B O 1
ATOM 5427 N N . GLU B 1 282 ? -5.02 -7.199 10.094 1 84.38 282 GLU B N 1
ATOM 5428 C CA . GLU B 1 282 ? -5.969 -7.695 11.086 1 84.38 282 GLU B CA 1
ATOM 5429 C C . GLU B 1 282 ? -6.07 -6.746 12.281 1 84.38 282 GLU B C 1
ATOM 5431 O O . GLU B 1 282 ? -5.16 -5.949 12.523 1 84.38 282 GLU B O 1
ATOM 5436 N N . ARG B 1 283 ? -7.125 -6.855 13.008 1 76.69 283 ARG B N 1
ATOM 5437 C CA . ARG B 1 283 ? -7.344 -5.973 14.148 1 76.69 283 ARG B CA 1
ATOM 5438 C C . ARG B 1 283 ? -6.273 -6.176 15.211 1 76.69 283 ARG B C 1
ATOM 5440 O O . ARG B 1 283 ? -5.887 -7.309 15.5 1 76.69 283 ARG B O 1
ATOM 5447 N N . ASN B 1 284 ? -5.73 -5.105 15.758 1 76.75 284 ASN B N 1
ATOM 5448 C CA . ASN B 1 284 ? -4.785 -5.078 16.875 1 76.75 284 ASN B CA 1
ATOM 5449 C C . ASN B 1 284 ? -3.398 -5.547 16.438 1 76.75 284 ASN B C 1
ATOM 5451 O O . ASN B 1 284 ? -2.602 -5.984 17.266 1 76.75 284 ASN B O 1
ATOM 5455 N N . PHE B 1 285 ? -3.254 -5.633 15.211 1 85.75 285 PHE B N 1
ATOM 5456 C CA . PHE B 1 285 ? -1.922 -5.934 14.703 1 85.75 285 PHE B CA 1
ATOM 5457 C C . PHE B 1 285 ? -1.324 -4.723 14 1 85.75 285 PHE B C 1
ATOM 5459 O O . PHE B 1 285 ? -2.012 -4.039 13.234 1 85.75 285 PHE B O 1
ATOM 5466 N N . CYS B 1 286 ? -0.044 -4.426 14.211 1 85.44 286 CYS B N 1
ATOM 5467 C CA . CYS B 1 286 ? 0.536 -3.17 13.75 1 85.44 286 CYS B CA 1
ATOM 5468 C C . CYS B 1 286 ? 1.824 -3.414 12.977 1 85.44 286 CYS B C 1
ATOM 5470 O O . CYS B 1 286 ? 2.449 -2.471 12.484 1 85.44 286 CYS B O 1
ATOM 5472 N N . GLY B 1 287 ? 2.26 -4.586 12.922 1 92 287 GLY B N 1
ATOM 5473 C CA . GLY B 1 287 ? 3.447 -4.969 12.172 1 92 287 GLY B CA 1
ATOM 5474 C C . GLY B 1 287 ? 3.334 -6.344 11.539 1 92 287 GLY B C 1
ATOM 5475 O O . GLY B 1 287 ? 2.369 -7.07 11.789 1 92 287 GLY B O 1
ATOM 5476 N N . ILE B 1 288 ? 4.273 -6.672 10.758 1 96.56 288 ILE B N 1
ATOM 5477 C CA . ILE B 1 288 ? 4.254 -7.957 10.07 1 96.56 288 ILE B CA 1
ATOM 5478 C C . ILE B 1 288 ? 5.684 -8.445 9.852 1 96.56 288 ILE B C 1
ATOM 5480 O O . ILE B 1 288 ? 6.578 -7.656 9.555 1 96.56 288 ILE B O 1
ATOM 5484 N N . GLN B 1 289 ? 5.863 -9.703 10.086 1 97.56 289 GLN B N 1
ATOM 5485 C CA . GLN B 1 289 ? 7.152 -10.344 9.844 1 97.56 289 GLN B CA 1
ATOM 5486 C C . GLN B 1 289 ? 7.082 -11.297 8.656 1 97.56 289 GLN B C 1
ATOM 5488 O O . GLN B 1 289 ? 6.059 -11.945 8.438 1 97.56 289 GLN B O 1
ATOM 5493 N N . TYR B 1 290 ? 8.109 -11.328 7.898 1 98.5 290 TYR B N 1
ATOM 5494 C CA . TYR B 1 290 ? 8.258 -12.242 6.77 1 98.5 290 TYR B CA 1
ATOM 5495 C C . TYR B 1 290 ? 9.469 -13.141 6.953 1 98.5 290 TYR B C 1
ATOM 5497 O O . TYR B 1 290 ? 10.555 -12.664 7.309 1 98.5 290 TYR B O 1
ATOM 5505 N N . THR B 1 291 ? 9.32 -14.391 6.711 1 98 291 THR B N 1
ATOM 5506 C CA . THR B 1 291 ? 10.383 -15.391 6.723 1 98 291 THR B CA 1
ATOM 5507 C C . THR B 1 291 ? 10.336 -16.234 5.453 1 98 291 THR B C 1
ATOM 5509 O O . THR B 1 291 ? 9.266 -16.672 5.023 1 98 291 THR B O 1
ATOM 5512 N N . GLN B 1 292 ? 11.531 -16.344 4.824 1 98 292 GLN B N 1
ATOM 5513 C CA . GLN B 1 292 ? 11.516 -17.203 3.646 1 98 292 GLN B CA 1
ATOM 5514 C C . GLN B 1 292 ? 11.18 -18.641 4.023 1 98 292 GLN B C 1
ATOM 5516 O O . GLN B 1 292 ? 11.602 -19.141 5.07 1 98 292 GLN B O 1
ATOM 5521 N N . CYS B 1 293 ? 10.445 -19.359 3.184 1 97.19 293 CYS B N 1
ATOM 5522 C CA . CYS B 1 293 ? 10 -20.719 3.451 1 97.19 293 CYS B CA 1
ATOM 5523 C C . CYS B 1 293 ? 11.195 -21.672 3.584 1 97.19 293 CYS B C 1
ATOM 5525 O O . CYS B 1 293 ? 12.273 -21.375 3.078 1 97.19 293 CYS B O 1
ATOM 5527 N N . SER B 1 294 ? 10.914 -22.75 4.234 1 94.62 294 SER B N 1
ATOM 5528 C CA . SER B 1 294 ? 11.945 -23.781 4.332 1 94.62 294 SER B CA 1
ATOM 5529 C C . SER B 1 294 ? 12.125 -24.5 3.002 1 94.62 294 SER B C 1
ATOM 5531 O O . SER B 1 294 ? 11.164 -24.719 2.268 1 94.62 294 SER B O 1
ATOM 5533 N N . ASP B 1 295 ? 13.375 -24.75 2.705 1 94.62 295 ASP B N 1
ATOM 5534 C CA . ASP B 1 295 ? 13.719 -25.531 1.52 1 94.62 295 ASP B CA 1
ATOM 5535 C C . ASP B 1 295 ? 14.203 -26.922 1.902 1 94.62 295 ASP B C 1
ATOM 5537 O O . ASP B 1 295 ? 15.32 -27.078 2.406 1 94.62 295 ASP B O 1
ATOM 5541 N N . THR B 1 296 ? 13.43 -27.938 1.593 1 90.56 296 THR B N 1
ATOM 5542 C CA . THR B 1 296 ? 13.758 -29.312 1.958 1 90.56 296 THR B CA 1
ATOM 5543 C C . THR B 1 296 ? 14.336 -30.062 0.761 1 90.56 296 THR B C 1
ATOM 5545 O O . THR B 1 296 ? 14.602 -31.266 0.847 1 90.56 296 THR B O 1
ATOM 5548 N N . VAL B 1 297 ? 14.477 -29.422 -0.306 1 90.62 297 VAL B N 1
ATOM 5549 C CA . VAL B 1 297 ? 14.898 -30.078 -1.543 1 90.62 297 VAL B CA 1
ATOM 5550 C C . VAL B 1 297 ? 16.375 -29.828 -1.786 1 90.62 297 VAL B C 1
ATOM 5552 O O . VAL B 1 297 ? 17.109 -30.719 -2.227 1 90.62 297 VAL B O 1
ATOM 5555 N N . HIS B 1 298 ? 16.875 -28.672 -1.479 1 92.31 298 HIS B N 1
ATOM 5556 C CA . HIS B 1 298 ? 18.25 -28.281 -1.805 1 92.31 298 HIS B CA 1
ATOM 5557 C C . HIS B 1 298 ? 19.094 -28.125 -0.543 1 92.31 298 HIS B C 1
ATOM 5559 O O . HIS B 1 298 ? 18.547 -27.875 0.54 1 92.31 298 HIS B O 1
ATOM 5565 N N . ASN B 1 299 ? 20.391 -28.203 -0.75 1 89.81 299 ASN B N 1
ATOM 5566 C CA . ASN B 1 299 ? 21.297 -27.953 0.363 1 89.81 299 ASN B CA 1
ATOM 5567 C C . ASN B 1 299 ? 21.344 -26.469 0.731 1 89.81 299 ASN B C 1
ATOM 5569 O O . ASN B 1 299 ? 21.312 -26.125 1.912 1 89.81 299 ASN B O 1
ATOM 5573 N N . ARG B 1 300 ? 21.453 -25.734 -0.351 1 91.44 300 ARG B N 1
ATOM 5574 C CA . ARG B 1 300 ? 21.297 -24.281 -0.185 1 91.44 300 ARG B CA 1
ATOM 5575 C C . ARG B 1 300 ? 19.859 -23.859 -0.477 1 91.44 300 ARG B C 1
ATOM 5577 O O . ARG B 1 300 ? 19.297 -24.219 -1.521 1 91.44 300 ARG B O 1
ATOM 5584 N N . THR B 1 301 ? 19.375 -23.109 0.479 1 94.19 301 THR B N 1
ATOM 5585 C CA . THR B 1 301 ? 17.969 -22.75 0.32 1 94.19 301 THR B CA 1
ATOM 5586 C C . THR B 1 301 ? 17.766 -21.938 -0.958 1 94.19 301 THR B C 1
ATOM 5588 O O . THR B 1 301 ? 18.578 -21.078 -1.289 1 94.19 301 THR B O 1
ATOM 5591 N N . GLN B 1 302 ? 16.797 -22.266 -1.706 1 95.81 302 GLN B N 1
ATOM 5592 C CA . GLN B 1 302 ? 16.422 -21.562 -2.934 1 95.81 302 GLN B CA 1
ATOM 5593 C C . GLN B 1 302 ? 14.977 -21.094 -2.891 1 95.81 302 GLN B C 1
ATOM 5595 O O . GLN B 1 302 ? 14.305 -21.031 -3.924 1 95.81 302 GLN B O 1
ATOM 5600 N N . SER B 1 303 ? 14.492 -20.859 -1.673 1 97.44 303 SER B N 1
ATOM 5601 C CA . SER B 1 303 ? 13.094 -20.453 -1.516 1 97.44 303 SER B CA 1
ATOM 5602 C C . SER B 1 303 ? 12.922 -18.953 -1.723 1 97.44 303 SER B C 1
ATOM 5604 O O . SER B 1 303 ? 11.797 -18.453 -1.695 1 97.44 303 SER B O 1
ATOM 5606 N N . PHE B 1 304 ? 13.977 -18.281 -1.874 1 98.38 304 PHE B N 1
ATOM 5607 C CA . PHE B 1 304 ? 13.992 -16.875 -2.254 1 98.38 304 PHE B CA 1
ATOM 5608 C C . PHE B 1 304 ? 15.141 -16.594 -3.221 1 98.38 304 PHE B C 1
ATOM 5610 O O . PHE B 1 304 ? 16.281 -16.438 -2.803 1 98.38 304 PHE B O 1
ATOM 5617 N N . THR B 1 305 ? 14.875 -16.562 -4.469 1 98.12 305 THR B N 1
ATOM 5618 C CA . THR B 1 305 ? 15.859 -16.312 -5.512 1 98.12 305 THR B CA 1
ATOM 5619 C C . THR B 1 305 ? 15.289 -15.383 -6.582 1 98.12 305 THR B C 1
ATOM 5621 O O . THR B 1 305 ? 14.492 -15.812 -7.422 1 98.12 305 THR B O 1
ATOM 5624 N N . LEU B 1 306 ? 15.742 -14.148 -6.562 1 98.12 306 LEU B N 1
ATOM 5625 C CA . LEU B 1 306 ? 15.156 -13.156 -7.461 1 98.12 306 LEU B CA 1
ATOM 5626 C C . LEU B 1 306 ? 16.188 -12.633 -8.445 1 98.12 306 LEU B C 1
ATOM 5628 O O . LEU B 1 306 ? 15.867 -12.312 -9.586 1 98.12 306 LEU B O 1
ATOM 5632 N N . SER B 1 307 ? 17.391 -12.469 -8.008 1 97 307 SER B N 1
ATOM 5633 C CA . SER B 1 307 ? 18.453 -11.922 -8.836 1 97 307 SER B CA 1
ATOM 5634 C C . SER B 1 307 ? 19.75 -12.695 -8.648 1 97 307 SER B C 1
ATOM 5636 O O . SER B 1 307 ? 19.969 -13.289 -7.594 1 97 307 SER B O 1
ATOM 5638 N N . GLY B 1 308 ? 20.609 -12.609 -9.648 1 96.25 308 GLY B N 1
ATOM 5639 C CA . GLY B 1 308 ? 21.844 -13.367 -9.633 1 96.25 308 GLY B CA 1
ATOM 5640 C C . GLY B 1 308 ? 21.703 -14.758 -10.227 1 96.25 308 GLY B C 1
ATOM 5641 O O . GLY B 1 308 ? 20.656 -15.094 -10.781 1 96.25 308 GLY B O 1
ATOM 5642 N N . ASP B 1 309 ? 22.766 -15.516 -10.141 1 95.06 309 ASP B N 1
ATOM 5643 C CA . ASP B 1 309 ? 22.781 -16.875 -10.672 1 95.06 309 ASP B CA 1
ATOM 5644 C C . ASP B 1 309 ? 22.625 -17.906 -9.547 1 95.06 309 ASP B C 1
ATOM 5646 O O . ASP B 1 309 ? 23.609 -18.266 -8.891 1 95.06 309 ASP B O 1
ATOM 5650 N N . THR B 1 310 ? 21.438 -18.422 -9.461 1 93.81 310 THR B N 1
ATOM 5651 C CA . THR B 1 310 ? 21.062 -19.312 -8.367 1 93.81 310 THR B CA 1
ATOM 5652 C C . THR B 1 310 ? 21.922 -20.578 -8.375 1 93.81 310 THR B C 1
ATOM 5654 O O . THR B 1 310 ? 22.016 -21.281 -7.371 1 93.81 310 THR B O 1
ATOM 5657 N N . ASN B 1 311 ? 22.516 -20.875 -9.5 1 91.56 311 ASN B N 1
ATOM 5658 C CA . ASN B 1 311 ? 23.438 -22.016 -9.539 1 91.56 311 ASN B CA 1
ATOM 5659 C C . ASN B 1 311 ? 24.641 -21.797 -8.633 1 91.56 311 ASN B C 1
ATOM 5661 O O . ASN B 1 311 ? 25.344 -22.75 -8.297 1 91.56 311 ASN B O 1
ATOM 5665 N N . ASN B 1 312 ? 24.859 -20.547 -8.234 1 93.25 312 ASN B N 1
ATOM 5666 C CA . ASN B 1 312 ? 25.906 -20.172 -7.289 1 93.25 312 ASN B CA 1
ATOM 5667 C C . ASN B 1 312 ? 25.312 -19.609 -5.996 1 93.25 312 ASN B C 1
ATOM 5669 O O . ASN B 1 312 ? 24.094 -19.469 -5.879 1 93.25 312 ASN B O 1
ATOM 5673 N N . GLN B 1 313 ? 26.219 -19.406 -5.094 1 94.31 313 GLN B N 1
ATOM 5674 C CA . GLN B 1 313 ? 25.781 -18.734 -3.879 1 94.31 313 GLN B CA 1
ATOM 5675 C C . GLN B 1 313 ? 25.609 -17.234 -4.113 1 94.31 313 GLN B C 1
ATOM 5677 O O . GLN B 1 313 ? 26.547 -16.547 -4.48 1 94.31 313 GLN B O 1
ATOM 5682 N N . VAL B 1 314 ? 24.438 -16.781 -3.953 1 96.75 314 VAL B N 1
ATOM 5683 C CA . VAL B 1 314 ? 24.109 -15.367 -4.156 1 96.75 314 VAL B CA 1
ATOM 5684 C C . VAL B 1 314 ? 23.641 -14.75 -2.842 1 96.75 314 VAL B C 1
ATOM 5686 O O . VAL B 1 314 ? 22.703 -15.266 -2.209 1 96.75 314 VAL B O 1
ATOM 5689 N N . PRO B 1 315 ? 24.203 -13.711 -2.402 1 96.31 315 PRO B N 1
ATOM 5690 C CA . PRO B 1 315 ? 23.75 -13.078 -1.16 1 96.31 315 PRO B CA 1
ATOM 5691 C C . PRO B 1 315 ? 22.453 -12.297 -1.332 1 96.31 315 PRO B C 1
ATOM 5693 O O . PRO B 1 315 ? 21.984 -12.109 -2.459 1 96.31 315 PRO B O 1
ATOM 5696 N N . ALA B 1 316 ? 21.922 -11.898 -0.174 1 95.75 316 ALA B N 1
ATOM 5697 C CA . ALA B 1 316 ? 20.844 -10.914 -0.219 1 95.75 316 ALA B CA 1
ATOM 5698 C C . ALA B 1 316 ? 21.344 -9.578 -0.775 1 95.75 316 ALA B C 1
ATOM 5700 O O . ALA B 1 316 ? 22.453 -9.148 -0.465 1 95.75 316 ALA B O 1
ATOM 5701 N N . MET B 1 317 ? 20.656 -9.023 -1.604 1 95.25 317 MET B N 1
ATOM 5702 C CA . MET B 1 317 ? 20.891 -7.68 -2.131 1 95.25 317 MET B CA 1
ATOM 5703 C C . MET B 1 317 ? 19.75 -6.734 -1.722 1 95.25 317 MET B C 1
ATOM 5705 O O . MET B 1 317 ? 18.594 -7.145 -1.647 1 95.25 317 MET B O 1
ATOM 5709 N N . VAL B 1 318 ? 20.094 -5.492 -1.406 1 94.25 318 VAL B N 1
ATOM 5710 C CA . VAL B 1 318 ? 19.078 -4.613 -0.836 1 94.25 318 VAL B CA 1
ATOM 5711 C C . VAL B 1 318 ? 19.203 -3.217 -1.439 1 94.25 318 VAL B C 1
ATOM 5713 O O . VAL B 1 318 ? 20.312 -2.787 -1.799 1 94.25 318 VAL B O 1
ATOM 5716 N N . GLY B 1 319 ? 17.969 -2.51 -1.544 1 93.06 319 GLY B N 1
ATOM 5717 C CA . GLY B 1 319 ? 17.969 -1.103 -1.908 1 93.06 319 GLY B CA 1
ATOM 5718 C C . GLY B 1 319 ? 17.859 -0.874 -3.404 1 93.06 319 GLY B C 1
ATOM 5719 O O . GLY B 1 319 ? 18.109 -1.782 -4.195 1 93.06 319 GLY B O 1
ATOM 5720 N N . SER B 1 320 ? 17.531 0.389 -3.744 1 91.94 320 SER B N 1
ATOM 5721 C CA . SER B 1 320 ? 17.375 0.776 -5.145 1 91.94 320 SER B CA 1
ATOM 5722 C C . SER B 1 320 ? 18.625 1.495 -5.656 1 91.94 320 SER B C 1
ATOM 5724 O O . SER B 1 320 ? 18.766 1.703 -6.863 1 91.94 320 SER B O 1
ATOM 5726 N N . THR B 1 321 ? 19.453 1.87 -4.738 1 88.88 321 THR B N 1
ATOM 5727 C CA . THR B 1 321 ? 20.656 2.598 -5.105 1 88.88 321 THR B CA 1
ATOM 5728 C C . THR B 1 321 ? 21.891 1.962 -4.465 1 88.88 321 THR B C 1
ATOM 5730 O O . THR B 1 321 ? 21.766 1.218 -3.49 1 88.88 321 THR B O 1
ATOM 5733 N N . GLY B 1 322 ? 23.016 2.18 -5.086 1 85.31 322 GLY B N 1
ATOM 5734 C CA . GLY B 1 322 ? 24.25 1.649 -4.551 1 85.31 322 GLY B CA 1
ATOM 5735 C C . GLY B 1 322 ? 25.281 1.32 -5.621 1 85.31 322 GLY B C 1
ATOM 5736 O O . GLY B 1 322 ? 25.016 1.518 -6.812 1 85.31 322 GLY B O 1
ATOM 5737 N N . SER B 1 323 ? 26.391 0.889 -5.09 1 82.31 323 SER B N 1
ATOM 5738 C CA . SER B 1 323 ? 27.453 0.525 -6.023 1 82.31 323 SER B CA 1
ATOM 5739 C C . SER B 1 323 ? 27.516 -0.984 -6.234 1 82.31 323 SER B C 1
ATOM 5741 O O . SER B 1 323 ? 27.953 -1.452 -7.289 1 82.31 323 SER B O 1
ATOM 5743 N N . ALA B 1 324 ? 27.109 -1.676 -5.238 1 87.06 324 ALA B N 1
ATOM 5744 C CA . ALA B 1 324 ? 27.078 -3.133 -5.332 1 87.06 324 ALA B CA 1
ATOM 5745 C C . ALA B 1 324 ? 25.953 -3.717 -4.496 1 87.06 324 ALA B C 1
ATOM 5747 O O . ALA B 1 324 ? 25.5 -3.094 -3.531 1 87.06 324 ALA B O 1
ATOM 5748 N N . ASN B 1 325 ? 25.484 -4.895 -4.922 1 90.62 325 ASN B N 1
ATOM 5749 C CA . ASN B 1 325 ? 24.5 -5.668 -4.172 1 90.62 325 ASN B CA 1
ATOM 5750 C C . ASN B 1 325 ? 23.219 -4.867 -3.936 1 90.62 325 ASN B C 1
ATOM 5752 O O . ASN B 1 325 ? 22.719 -4.816 -2.814 1 90.62 325 ASN B O 1
ATOM 5756 N N . PHE B 1 326 ? 22.875 -4.133 -4.895 1 92.25 326 PHE B N 1
ATOM 5757 C CA . PHE B 1 326 ? 21.578 -3.461 -4.867 1 92.25 326 PHE B CA 1
ATOM 5758 C C . PHE B 1 326 ? 20.672 -3.992 -5.969 1 92.25 326 PHE B C 1
ATOM 5760 O O . PHE B 1 326 ? 21.109 -4.754 -6.832 1 92.25 326 PHE B O 1
ATOM 5767 N N . CYS B 1 327 ? 19.406 -3.678 -5.895 1 93.88 327 CYS B N 1
ATOM 5768 C CA . CYS B 1 327 ? 18.391 -4.305 -6.734 1 93.88 327 CYS B CA 1
ATOM 5769 C C . CYS B 1 327 ? 18.062 -3.426 -7.934 1 93.88 327 CYS B C 1
ATOM 5771 O O . CYS B 1 327 ? 17.516 -2.33 -7.773 1 93.88 327 CYS B O 1
ATOM 5773 N N . GLN B 1 328 ? 18.234 -3.971 -9.125 1 88.94 328 GLN B N 1
ATOM 5774 C CA . GLN B 1 328 ? 18.016 -3.145 -10.305 1 88.94 328 GLN B CA 1
ATOM 5775 C C . GLN B 1 328 ? 16.891 -3.701 -11.172 1 88.94 328 GLN B C 1
ATOM 5777 O O . GLN B 1 328 ? 16.094 -2.939 -11.734 1 88.94 328 GLN B O 1
ATOM 5782 N N . ALA B 1 329 ? 16.859 -5.043 -11.258 1 90.56 329 ALA B N 1
ATOM 5783 C CA . ALA B 1 329 ? 15.984 -5.609 -12.289 1 90.56 329 ALA B CA 1
ATOM 5784 C C . ALA B 1 329 ? 14.836 -6.395 -11.664 1 90.56 329 ALA B C 1
ATOM 5786 O O . ALA B 1 329 ? 13.664 -6.152 -11.984 1 90.56 329 ALA B O 1
ATOM 5787 N N . ASP B 1 330 ? 15.148 -7.375 -10.891 1 95.75 330 ASP B N 1
ATOM 5788 C CA . ASP B 1 330 ? 14.148 -8.227 -10.25 1 95.75 330 ASP B CA 1
ATOM 5789 C C . ASP B 1 330 ? 14.195 -8.07 -8.734 1 95.75 330 ASP B C 1
ATOM 5791 O O . ASP B 1 330 ? 15.219 -8.344 -8.102 1 95.75 330 ASP B O 1
ATOM 5795 N N . TYR B 1 331 ? 13.07 -7.613 -8.203 1 97.38 331 TYR B N 1
ATOM 5796 C CA . TYR B 1 331 ? 13.109 -7.32 -6.773 1 97.38 331 TYR B CA 1
ATOM 5797 C C . TYR B 1 331 ? 11.711 -7.344 -6.168 1 97.38 331 TYR B C 1
ATOM 5799 O O . TYR B 1 331 ? 10.719 -7.32 -6.891 1 97.38 331 TYR B O 1
ATOM 5807 N N . LEU B 1 332 ? 11.656 -7.492 -4.875 1 98.44 332 LEU B N 1
ATOM 5808 C CA . LEU B 1 332 ? 10.461 -7.41 -4.047 1 98.44 332 LEU B CA 1
ATOM 5809 C C . LEU B 1 332 ? 10.516 -6.184 -3.141 1 98.44 332 LEU B C 1
ATOM 5811 O O . LEU B 1 332 ? 11.469 -6.004 -2.385 1 98.44 332 LEU B O 1
ATOM 5815 N N . ILE B 1 333 ? 9.523 -5.363 -3.305 1 97.75 333 ILE B N 1
ATOM 5816 C CA . ILE B 1 333 ? 9.461 -4.168 -2.473 1 97.75 333 ILE B CA 1
ATOM 5817 C C . ILE B 1 333 ? 8.688 -4.473 -1.189 1 97.75 333 ILE B C 1
ATOM 5819 O O . ILE B 1 333 ? 7.551 -4.945 -1.238 1 97.75 333 ILE B O 1
ATOM 5823 N N . ILE B 1 334 ? 9.297 -4.289 -0.111 1 97.69 334 ILE B N 1
ATOM 5824 C CA . ILE B 1 334 ? 8.758 -4.324 1.243 1 97.69 334 ILE B CA 1
ATOM 5825 C C . ILE B 1 334 ? 9.102 -3.031 1.973 1 97.69 334 ILE B C 1
ATOM 5827 O O . ILE B 1 334 ? 10.25 -2.836 2.389 1 97.69 334 ILE B O 1
ATOM 5831 N N . PRO B 1 335 ? 8.133 -2.193 2.162 1 95.81 335 PRO B N 1
ATOM 5832 C CA . PRO B 1 335 ? 8.477 -0.872 2.695 1 95.81 335 PRO B CA 1
ATOM 5833 C C . PRO B 1 335 ? 9.062 -0.938 4.102 1 95.81 335 PRO B C 1
ATOM 5835 O O . PRO B 1 335 ? 8.484 -1.579 4.984 1 95.81 335 PRO B O 1
ATOM 5838 N N . MET B 1 336 ? 10.211 -0.297 4.32 1 94.44 336 MET B N 1
ATOM 5839 C CA . MET B 1 336 ? 10.891 -0.104 5.602 1 94.44 336 MET B CA 1
ATOM 5840 C C . MET B 1 336 ? 11.148 -1.442 6.285 1 94.44 336 MET B C 1
ATOM 5842 O O . MET B 1 336 ? 10.836 -1.614 7.461 1 94.44 336 MET B O 1
ATOM 5846 N N . ALA B 1 337 ? 11.648 -2.318 5.555 1 96 337 ALA B N 1
ATOM 5847 C CA . ALA B 1 337 ? 11.984 -3.641 6.082 1 96 337 ALA B CA 1
ATOM 5848 C C . ALA B 1 337 ? 13.258 -3.59 6.922 1 96 337 ALA B C 1
ATOM 5850 O O . ALA B 1 337 ? 14.242 -2.957 6.527 1 96 337 ALA B O 1
ATOM 5851 N N . SER B 1 338 ? 13.242 -4.188 8.078 1 94.31 338 SER B N 1
ATOM 5852 C CA . SER B 1 338 ? 14.414 -4.32 8.945 1 94.31 338 SER B CA 1
ATOM 5853 C C . SER B 1 338 ? 14.555 -5.746 9.469 1 94.31 338 SER B C 1
ATOM 5855 O O . SER B 1 338 ? 13.57 -6.484 9.547 1 94.31 338 SER B O 1
ATOM 5857 N N . ASN B 1 339 ? 15.75 -6.105 9.75 1 94.38 339 ASN B N 1
ATOM 5858 C CA . ASN B 1 339 ? 15.992 -7.453 10.258 1 94.38 339 ASN B CA 1
ATOM 5859 C C . ASN B 1 339 ? 15.508 -7.609 11.695 1 94.38 339 ASN B C 1
ATOM 5861 O O . ASN B 1 339 ? 15.648 -6.691 12.508 1 94.38 339 ASN B O 1
ATOM 5865 N N . VAL B 1 340 ? 14.984 -8.758 11.898 1 93.06 340 VAL B N 1
ATOM 5866 C CA . VAL B 1 340 ? 14.547 -9.062 13.258 1 93.06 340 VAL B CA 1
ATOM 5867 C C . VAL B 1 340 ? 15.703 -9.68 14.047 1 93.06 340 VAL B C 1
ATOM 5869 O O . VAL B 1 340 ? 16.359 -10.602 13.562 1 93.06 340 VAL B O 1
ATOM 5872 N N . GLY B 1 341 ? 15.875 -9.203 15.297 1 83.81 341 GLY B N 1
ATOM 5873 C CA . GLY B 1 341 ? 16.781 -9.836 16.234 1 83.81 341 GLY B CA 1
ATOM 5874 C C . GLY B 1 341 ? 18.25 -9.555 15.938 1 83.81 341 GLY B C 1
ATOM 5875 O O . GLY B 1 341 ? 19.141 -10.234 16.438 1 83.81 341 GLY B O 1
ATOM 5876 N N . ARG B 1 342 ? 18.531 -8.742 15.008 1 77 342 ARG B N 1
ATOM 5877 C CA . ARG B 1 342 ? 19.922 -8.422 14.711 1 77 342 ARG B CA 1
ATOM 5878 C C . ARG B 1 342 ? 20.109 -6.914 14.547 1 77 342 ARG B C 1
ATOM 5880 O O . ARG B 1 342 ? 19.219 -6.219 14.078 1 77 342 ARG B O 1
ATOM 5887 N N . PRO B 1 343 ? 21.219 -6.523 15.133 1 69 343 PRO B N 1
ATOM 5888 C CA . PRO B 1 343 ? 21.469 -5.09 14.984 1 69 343 PRO B CA 1
ATOM 5889 C C . PRO B 1 343 ? 21.641 -4.672 13.523 1 69 343 PRO B C 1
ATOM 5891 O O . PRO B 1 343 ? 22 -5.492 12.68 1 69 343 PRO B O 1
ATOM 5894 N N . VAL B 1 344 ? 21.312 -3.445 13.312 1 67.44 344 VAL B N 1
ATOM 5895 C CA . VAL B 1 344 ? 21.453 -2.871 11.977 1 67.44 344 VAL B CA 1
ATOM 5896 C C . VAL B 1 344 ? 22.922 -2.732 11.617 1 67.44 344 VAL B C 1
ATOM 5898 O O . VAL B 1 344 ? 23.719 -2.182 12.391 1 67.44 344 VAL B O 1
ATOM 5901 N N . THR B 1 345 ? 23.359 -3.404 10.648 1 62.41 345 THR B N 1
ATOM 5902 C CA . THR B 1 345 ? 24.766 -3.307 10.242 1 62.41 345 THR B CA 1
ATOM 5903 C C . THR B 1 345 ? 24.906 -2.35 9.062 1 62.41 345 THR B C 1
ATOM 5905 O O . THR B 1 345 ? 26 -1.823 8.812 1 62.41 345 THR B O 1
ATOM 5908 N N . GLY B 1 346 ? 23.875 -2.049 8.414 1 61.47 346 GLY B N 1
ATOM 5909 C CA . GLY B 1 346 ? 23.984 -1.2 7.234 1 61.47 346 GLY B CA 1
ATOM 5910 C C . GLY B 1 346 ? 23.766 0.271 7.539 1 61.47 346 GLY B C 1
ATOM 5911 O O . GLY B 1 346 ? 23.531 0.644 8.688 1 61.47 346 GLY B O 1
ATOM 5912 N N . PRO B 1 347 ? 24.125 1.016 6.508 1 62.5 347 PRO B N 1
ATOM 5913 C CA . PRO B 1 347 ? 24 2.465 6.695 1 62.5 347 PRO B CA 1
ATOM 5914 C C . PRO B 1 347 ? 22.594 2.902 7.059 1 62.5 347 PRO B C 1
ATOM 5916 O O . PRO B 1 347 ? 22.406 3.939 7.703 1 62.5 347 PRO B O 1
ATOM 5919 N N . SER B 1 348 ? 21.703 2.104 6.543 1 71.88 348 SER B N 1
ATOM 5920 C CA . SER B 1 348 ? 20.328 2.473 6.859 1 71.88 348 SER B CA 1
ATOM 5921 C C . SER B 1 348 ? 19.688 1.461 7.801 1 71.88 348 SER B C 1
ATOM 5923 O O . SER B 1 348 ? 20.031 0.274 7.766 1 71.88 348 SER B O 1
ATOM 5925 N N . ALA B 1 349 ? 18.812 1.987 8.602 1 80.31 349 ALA B N 1
ATOM 5926 C CA . ALA B 1 349 ? 18.094 1.159 9.57 1 80.31 349 ALA B CA 1
ATOM 5927 C C . ALA B 1 349 ? 17.125 0.217 8.875 1 80.31 349 ALA B C 1
ATOM 5929 O O . ALA B 1 349 ? 16.75 -0.818 9.43 1 80.31 349 ALA B O 1
ATOM 5930 N N . ASN B 1 350 ? 16.781 0.593 7.754 1 92.31 350 ASN B N 1
ATOM 5931 C CA . ASN B 1 350 ? 15.797 -0.197 7.012 1 92.31 350 ASN B CA 1
ATOM 5932 C C . ASN B 1 350 ? 15.961 -0.016 5.504 1 92.31 350 ASN B C 1
ATOM 5934 O O . ASN B 1 350 ? 16.656 0.894 5.055 1 92.31 350 ASN B O 1
ATOM 5938 N N . VAL B 1 351 ? 15.453 -0.941 4.754 1 94.56 351 VAL B N 1
ATOM 5939 C CA . VAL B 1 351 ? 15.477 -0.895 3.297 1 94.56 351 VAL B CA 1
ATOM 5940 C C . VAL B 1 351 ? 14.062 -1.1 2.754 1 94.56 351 VAL B C 1
ATOM 5942 O O . VAL B 1 351 ? 13.164 -1.539 3.48 1 94.56 351 VAL B O 1
ATOM 5945 N N . ASP B 1 352 ? 13.898 -0.817 1.435 1 96.25 352 ASP B N 1
ATOM 5946 C CA . ASP B 1 352 ? 12.547 -0.858 0.898 1 96.25 352 ASP B CA 1
ATOM 5947 C C . ASP B 1 352 ? 12.414 -1.925 -0.187 1 96.25 352 ASP B C 1
ATOM 5949 O O . ASP B 1 352 ? 11.312 -2.217 -0.648 1 96.25 352 ASP B O 1
ATOM 5953 N N . ARG B 1 353 ? 13.5 -2.443 -0.629 1 96.44 353 ARG B N 1
ATOM 5954 C CA . ARG B 1 353 ? 13.406 -3.529 -1.599 1 96.44 353 ARG B CA 1
ATOM 5955 C C . ARG B 1 353 ? 14.523 -4.547 -1.389 1 96.44 353 ARG B C 1
ATOM 5957 O O . ARG B 1 353 ? 15.609 -4.191 -0.929 1 96.44 353 ARG B O 1
ATOM 5964 N N . ILE B 1 354 ? 14.203 -5.703 -1.67 1 97.38 354 ILE B N 1
ATOM 5965 C CA . ILE B 1 354 ? 15.102 -6.832 -1.454 1 97.38 354 ILE B CA 1
ATOM 5966 C C . ILE B 1 354 ? 15.125 -7.719 -2.699 1 97.38 354 ILE B C 1
ATOM 5968 O O . ILE B 1 354 ? 14.086 -7.957 -3.318 1 97.38 354 ILE B O 1
ATOM 5972 N N . CYS B 1 355 ? 16.281 -8.102 -3.074 1 97.75 355 CYS B N 1
ATOM 5973 C CA . CYS B 1 355 ? 16.484 -9.062 -4.156 1 97.75 355 CYS B CA 1
ATOM 5974 C C . CYS B 1 355 ? 17.625 -10.008 -3.838 1 97.75 355 CYS B C 1
ATOM 5976 O O . CYS B 1 355 ? 17.906 -10.281 -2.67 1 97.75 355 CYS B O 1
ATOM 5978 N N . GLY B 1 356 ? 18.188 -10.664 -4.805 1 97.75 356 GLY B N 1
ATOM 5979 C CA . GLY B 1 356 ? 19.281 -11.594 -4.559 1 97.75 356 GLY B CA 1
ATOM 5980 C C . GLY B 1 356 ? 18.828 -13.023 -4.359 1 97.75 356 GLY B C 1
ATOM 5981 O O . GLY B 1 356 ? 17.859 -13.461 -4.984 1 97.75 356 GLY B O 1
ATOM 5982 N N . GLY B 1 357 ? 19.625 -13.758 -3.52 1 97.5 357 GLY B N 1
ATOM 5983 C CA . GLY B 1 357 ? 19.391 -15.188 -3.412 1 97.5 357 GLY B CA 1
ATOM 5984 C C . GLY B 1 357 ? 18.891 -15.609 -2.041 1 97.5 357 GLY B C 1
ATOM 5985 O O . GLY B 1 357 ? 18.688 -16.797 -1.784 1 97.5 357 GLY B O 1
ATOM 5986 N N . ILE B 1 358 ? 18.828 -14.633 -1.176 1 96.25 358 ILE B N 1
ATOM 5987 C CA . ILE B 1 358 ? 18.375 -14.891 0.186 1 96.25 358 ILE B CA 1
ATOM 5988 C C . ILE B 1 358 ? 17.547 -13.703 0.691 1 96.25 358 ILE B C 1
ATOM 5990 O O . ILE B 1 358 ? 17.781 -12.562 0.28 1 96.25 358 ILE B O 1
ATOM 5994 N N . LEU B 1 359 ? 16.578 -14.016 1.561 1 97.81 359 LEU B N 1
ATOM 5995 C CA . LEU B 1 359 ? 15.805 -12.945 2.168 1 97.81 359 LEU B CA 1
ATOM 5996 C C . LEU B 1 359 ? 16.531 -12.359 3.373 1 97.81 359 LEU B C 1
ATOM 5998 O O . LEU B 1 359 ? 16.828 -13.078 4.328 1 97.81 359 LEU B O 1
ATOM 6002 N N . SER B 1 360 ? 16.812 -11.117 3.27 1 95.88 360 SER B N 1
ATOM 6003 C CA . SER B 1 360 ? 17.391 -10.344 4.359 1 95.88 360 SER B CA 1
ATOM 6004 C C . SER B 1 360 ? 17.328 -8.852 4.078 1 95.88 360 SER B C 1
ATOM 6006 O O . SER B 1 360 ? 17.281 -8.43 2.918 1 95.88 360 SER B O 1
ATOM 6008 N N . ALA B 1 361 ? 17.359 -8.055 5.105 1 95 361 ALA B N 1
ATOM 6009 C CA . ALA B 1 361 ? 17.281 -6.602 4.934 1 95 361 ALA B CA 1
ATOM 6010 C C . ALA B 1 361 ? 18.688 -5.992 4.891 1 95 361 ALA B C 1
ATOM 6012 O O . ALA B 1 361 ? 18.844 -4.777 5.039 1 95 361 ALA B O 1
ATOM 6013 N N . ASP B 1 362 ? 19.688 -6.816 4.832 1 92.62 362 ASP B N 1
ATOM 6014 C CA . ASP B 1 362 ? 21.078 -6.418 4.594 1 92.62 362 ASP B CA 1
ATOM 6015 C C . ASP B 1 362 ? 21.797 -7.441 3.721 1 92.62 362 ASP B C 1
ATOM 6017 O O . ASP B 1 362 ? 21.25 -8.5 3.412 1 92.62 362 ASP B O 1
ATOM 6021 N N . VAL B 1 363 ? 23 -7.023 3.316 1 92.25 363 VAL B N 1
ATOM 6022 C CA . VAL B 1 363 ? 23.766 -7.914 2.453 1 92.25 363 VAL B CA 1
ATOM 6023 C C . VAL B 1 363 ? 24.375 -9.039 3.287 1 92.25 363 VAL B C 1
ATOM 6025 O O . VAL B 1 363 ? 25.266 -8.789 4.113 1 92.25 363 VAL B O 1
ATOM 6028 N N . THR B 1 364 ? 23.859 -10.258 3.061 1 92.38 364 THR B N 1
ATOM 6029 C CA . THR B 1 364 ? 24.328 -11.414 3.818 1 92.38 364 THR B CA 1
ATOM 6030 C C . THR B 1 364 ? 24 -12.711 3.078 1 92.38 364 THR B C 1
ATOM 6032 O O . THR B 1 364 ? 23.25 -12.703 2.109 1 92.38 364 THR B O 1
ATOM 6035 N N . LEU B 1 365 ? 24.656 -13.812 3.58 1 94.38 365 LEU B N 1
ATOM 6036 C CA . LEU B 1 365 ? 24.391 -15.133 3.023 1 94.38 365 LEU B CA 1
ATOM 6037 C C . LEU B 1 365 ? 23.484 -15.938 3.947 1 94.38 365 LEU B C 1
ATOM 6039 O O . LEU B 1 365 ? 23.172 -17.094 3.664 1 94.38 365 LEU B O 1
ATOM 6043 N N . THR B 1 366 ? 22.984 -15.312 4.953 1 92 366 THR B N 1
ATOM 6044 C CA . THR B 1 366 ? 22.156 -16 5.93 1 92 366 THR B CA 1
ATOM 6045 C C . THR B 1 366 ? 20.719 -15.484 5.875 1 92 366 THR B C 1
ATOM 6047 O O . THR B 1 366 ? 20.469 -14.289 6.066 1 92 366 THR B O 1
ATOM 6050 N N . PRO B 1 367 ? 19.812 -16.438 5.562 1 95.19 367 PRO B N 1
ATOM 6051 C CA . PRO B 1 367 ? 18.406 -16 5.582 1 95.19 367 PRO B CA 1
ATOM 6052 C C . PRO B 1 367 ? 17.984 -15.422 6.93 1 95.19 367 PRO B C 1
ATOM 6054 O O . PRO B 1 367 ? 18.328 -15.977 7.98 1 95.19 367 PRO B O 1
ATOM 6057 N N . THR B 1 368 ? 17.312 -14.273 6.879 1 94.88 368 THR B N 1
ATOM 6058 C CA . THR B 1 368 ? 16.906 -13.586 8.094 1 94.88 368 THR B CA 1
ATOM 6059 C C . THR B 1 368 ? 15.445 -13.156 8.008 1 94.88 368 THR B C 1
ATOM 6061 O O . THR B 1 368 ? 14.992 -12.695 6.957 1 94.88 368 THR B O 1
ATOM 6064 N N . THR B 1 369 ? 14.773 -13.352 9.109 1 97.06 369 THR B N 1
ATOM 6065 C CA . THR B 1 369 ? 13.414 -12.844 9.203 1 97.06 369 THR B CA 1
ATOM 6066 C C . THR B 1 369 ? 13.406 -11.312 9.195 1 97.06 369 THR B C 1
ATOM 6068 O O . THR B 1 369 ? 14.227 -10.68 9.867 1 97.06 369 THR B O 1
ATOM 6071 N N . ILE B 1 370 ? 12.523 -10.781 8.398 1 97 370 ILE B N 1
ATOM 6072 C CA . ILE B 1 370 ? 12.461 -9.328 8.328 1 97 370 ILE B CA 1
ATOM 6073 C C . ILE B 1 370 ? 11.102 -8.852 8.828 1 97 370 ILE B C 1
ATOM 6075 O O . ILE B 1 370 ? 10.133 -9.617 8.859 1 97 370 ILE B O 1
ATOM 6079 N N . ARG B 1 371 ? 11.086 -7.543 9.227 1 96 371 ARG B N 1
ATOM 6080 C CA . ARG B 1 371 ? 9.867 -6.949 9.766 1 96 371 ARG B CA 1
ATOM 6081 C C . ARG B 1 371 ? 9.57 -5.609 9.102 1 96 371 ARG B C 1
ATOM 6083 O O . ARG B 1 371 ? 10.484 -4.855 8.773 1 96 371 ARG B O 1
ATOM 6090 N N . SER B 1 372 ? 8.273 -5.363 8.852 1 95.88 372 SER B N 1
ATOM 6091 C CA . SER B 1 372 ? 7.785 -4.062 8.406 1 95.88 372 SER B CA 1
ATOM 6092 C C . SER B 1 372 ? 6.613 -3.592 9.266 1 95.88 372 SER B C 1
ATOM 6094 O O . SER B 1 372 ? 5.723 -4.379 9.594 1 95.88 372 SER B O 1
ATOM 6096 N N . ASN B 1 373 ? 6.656 -2.338 9.633 1 90.56 373 ASN B N 1
ATOM 6097 C CA . ASN B 1 373 ? 5.562 -1.764 10.414 1 90.56 373 ASN B CA 1
ATOM 6098 C C . ASN B 1 373 ? 4.719 -0.808 9.57 1 90.56 373 ASN B C 1
ATOM 6100 O O . ASN B 1 373 ? 3.959 -0.003 10.117 1 90.56 373 ASN B O 1
ATOM 6104 N N . VAL B 1 374 ? 4.91 -0.856 8.32 1 91.69 374 VAL B N 1
ATOM 6105 C CA . VAL B 1 374 ? 4.172 0.023 7.422 1 91.69 374 VAL B CA 1
ATOM 6106 C C . VAL B 1 374 ? 2.799 -0.578 7.125 1 91.69 374 VAL B C 1
ATOM 6108 O O . VAL B 1 374 ? 2.701 -1.699 6.621 1 91.69 374 VAL B O 1
ATOM 6111 N N . LYS B 1 375 ? 1.77 0.268 7.461 1 89.44 375 LYS B N 1
ATOM 6112 C CA . LYS B 1 375 ? 0.403 -0.142 7.152 1 89.44 375 LYS B CA 1
ATOM 6113 C C . LYS B 1 375 ? -0.201 0.735 6.059 1 89.44 375 LYS B C 1
ATOM 6115 O O . LYS B 1 375 ? 0.111 1.924 5.965 1 89.44 375 LYS B O 1
ATOM 6120 N N . PRO B 1 376 ? -1.096 0.102 5.285 1 89.75 376 PRO B N 1
ATOM 6121 C CA . PRO B 1 376 ? -1.476 -1.311 5.215 1 89.75 376 PRO B CA 1
ATOM 6122 C C . PRO B 1 376 ? -0.342 -2.201 4.711 1 89.75 376 PRO B C 1
ATOM 6124 O O . PRO B 1 376 ? 0.582 -1.719 4.055 1 89.75 376 PRO B O 1
ATOM 6127 N N . PHE B 1 377 ? -0.452 -3.492 5.039 1 93.94 377 PHE B N 1
ATOM 6128 C CA . PHE B 1 377 ? 0.609 -4.422 4.668 1 93.94 377 PHE B CA 1
ATOM 6129 C C . PHE B 1 377 ? 0.556 -4.738 3.178 1 93.94 377 PHE B C 1
ATOM 6131 O O . PHE B 1 377 ? -0.401 -5.352 2.701 1 93.94 377 PHE B O 1
ATOM 6138 N N . ARG B 1 378 ? 1.61 -4.277 2.479 1 93.56 378 ARG B N 1
ATOM 6139 C CA . ARG B 1 378 ? 1.642 -4.465 1.032 1 93.56 378 ARG B CA 1
ATOM 6140 C C . ARG B 1 378 ? 3.061 -4.738 0.546 1 93.56 378 ARG B C 1
ATOM 6142 O O . ARG B 1 378 ? 4.02 -4.148 1.045 1 93.56 378 ARG B O 1
ATOM 6149 N N . LEU B 1 379 ? 3.121 -5.637 -0.377 1 96.81 379 LEU B N 1
ATOM 6150 C CA . LEU B 1 379 ? 4.352 -5.91 -1.106 1 96.81 379 LEU B CA 1
ATOM 6151 C C . LEU B 1 379 ? 4.172 -5.656 -2.6 1 96.81 379 LEU B C 1
ATOM 6153 O O . LEU B 1 379 ? 3.045 -5.664 -3.102 1 96.81 379 LEU B O 1
ATOM 6157 N N . TRP B 1 380 ? 5.262 -5.367 -3.254 1 95.69 380 TRP B N 1
ATOM 6158 C CA . TRP B 1 380 ? 5.23 -5.219 -4.707 1 95.69 380 TRP B CA 1
ATOM 6159 C C . TRP B 1 380 ? 6.359 -6.008 -5.359 1 95.69 380 TRP B C 1
ATOM 6161 O O . TRP B 1 380 ? 7.523 -5.855 -4.988 1 95.69 380 TRP B O 1
ATOM 6171 N N . PHE B 1 381 ? 5.988 -6.855 -6.285 1 96.88 381 PHE B N 1
ATOM 6172 C CA . PHE B 1 381 ? 6.941 -7.715 -6.977 1 96.88 381 PHE B CA 1
ATOM 6173 C C . PHE B 1 381 ? 7.176 -7.23 -8.398 1 96.88 381 PHE B C 1
ATOM 6175 O O . PHE B 1 381 ? 6.223 -6.953 -9.133 1 96.88 381 PHE B O 1
ATOM 6182 N N . HIS B 1 382 ? 8.492 -7.062 -8.773 1 95.94 382 HIS B N 1
ATOM 6183 C CA . HIS B 1 382 ? 8.844 -6.586 -10.102 1 95.94 382 HIS B CA 1
ATOM 6184 C C . HIS B 1 382 ? 9.938 -7.445 -10.727 1 95.94 382 HIS B C 1
ATOM 6186 O O . HIS B 1 382 ? 10.945 -7.73 -10.078 1 95.94 382 HIS B O 1
ATOM 6192 N N . THR B 1 383 ? 9.758 -7.918 -11.93 1 96.25 383 THR B N 1
ATOM 6193 C CA . THR B 1 383 ? 10.789 -8.547 -12.742 1 96.25 383 THR B CA 1
ATOM 6194 C C . THR B 1 383 ? 10.836 -7.934 -14.133 1 96.25 383 THR B C 1
ATOM 6196 O O . THR B 1 383 ? 9.797 -7.57 -14.695 1 96.25 383 THR B O 1
ATOM 6199 N N . ASP B 1 384 ? 11.984 -7.793 -14.68 1 93.12 384 ASP B N 1
ATOM 6200 C CA . ASP B 1 384 ? 12.094 -7.266 -16.031 1 93.12 384 ASP B CA 1
ATOM 6201 C C . ASP B 1 384 ? 11.969 -8.383 -17.062 1 93.12 384 ASP B C 1
ATOM 6203 O O . ASP B 1 384 ? 11.492 -9.477 -16.75 1 93.12 384 ASP B O 1
ATOM 6207 N N . SER B 1 385 ? 12.367 -8.086 -18.312 1 92.69 385 SER B N 1
ATOM 6208 C CA . SER B 1 385 ? 12.125 -9.023 -19.406 1 92.69 385 SER B CA 1
ATOM 6209 C C . SER B 1 385 ? 13.344 -9.898 -19.656 1 92.69 385 SER B C 1
ATOM 6211 O O . SER B 1 385 ? 13.312 -10.773 -20.531 1 92.69 385 SER B O 1
ATOM 6213 N N . ALA B 1 386 ? 14.359 -9.711 -18.844 1 92.94 386 ALA B N 1
ATOM 6214 C CA . ALA B 1 386 ? 15.609 -10.422 -19.109 1 92.94 386 ALA B CA 1
ATOM 6215 C C . ALA B 1 386 ? 16.094 -11.164 -17.859 1 92.94 386 ALA B C 1
ATOM 6217 O O . ALA B 1 386 ? 16.141 -10.594 -16.766 1 92.94 386 ALA B O 1
ATOM 6218 N N . GLU B 1 387 ? 16.422 -12.445 -18 1 94.06 387 GLU B N 1
ATOM 6219 C CA . GLU B 1 387 ? 17.031 -13.227 -16.922 1 94.06 387 GLU B CA 1
ATOM 6220 C C . GLU B 1 387 ? 18.5 -13.5 -17.219 1 94.06 387 GLU B C 1
ATOM 6222 O O . GLU B 1 387 ? 19.375 -12.953 -16.547 1 94.06 387 GLU B O 1
ATOM 6227 N N . ALA B 1 388 ? 18.734 -14.266 -18.25 1 92.44 388 ALA B N 1
ATOM 6228 C CA . ALA B 1 388 ? 20.109 -14.562 -18.641 1 92.44 388 ALA B CA 1
ATOM 6229 C C . ALA B 1 388 ? 20.766 -13.375 -19.328 1 92.44 388 ALA B C 1
ATOM 6231 O O . ALA B 1 388 ? 20.094 -12.625 -20.047 1 92.44 388 ALA B O 1
ATOM 6232 N N . PRO B 1 389 ? 22.125 -13.094 -19.031 1 92.38 389 PRO B N 1
ATOM 6233 C CA . PRO B 1 389 ? 23.109 -13.984 -18.406 1 92.38 389 PRO B CA 1
ATOM 6234 C C . PRO B 1 389 ? 23.297 -13.695 -16.922 1 92.38 389 PRO B C 1
ATOM 6236 O O . PRO B 1 389 ? 23.922 -14.484 -16.219 1 92.38 389 PRO B O 1
ATOM 6239 N N . THR B 1 390 ? 22.797 -12.516 -16.469 1 90.69 390 THR B N 1
ATOM 6240 C CA . THR B 1 390 ? 23.094 -12.102 -15.094 1 90.69 390 THR B CA 1
ATOM 6241 C C . THR B 1 390 ? 22.219 -12.844 -14.102 1 90.69 390 THR B C 1
ATOM 6243 O O . THR B 1 390 ? 22.672 -13.211 -13.016 1 90.69 390 THR B O 1
ATOM 6246 N N . ASP B 1 391 ? 21.031 -13 -14.508 1 93.75 391 ASP B N 1
ATOM 6247 C CA . ASP B 1 391 ? 20.047 -13.734 -13.703 1 93.75 391 ASP B CA 1
ATOM 6248 C C . ASP B 1 391 ? 19.766 -15.102 -14.312 1 93.75 391 ASP B C 1
ATOM 6250 O O . ASP B 1 391 ? 19.328 -15.203 -15.461 1 93.75 391 ASP B O 1
ATOM 6254 N N . ARG B 1 392 ? 20.062 -16.141 -13.531 1 93.31 392 ARG B N 1
ATOM 6255 C CA . ARG B 1 392 ? 19.859 -17.484 -14.062 1 93.31 392 ARG B CA 1
ATOM 6256 C C . ARG B 1 392 ? 19.234 -18.391 -13.008 1 93.31 392 ARG B C 1
ATOM 6258 O O . ARG B 1 392 ? 19.609 -18.344 -11.836 1 93.31 392 ARG B O 1
ATOM 6265 N N . SER B 1 393 ? 18.266 -19.172 -13.453 1 94.25 393 SER B N 1
ATOM 6266 C CA . SER B 1 393 ? 17.703 -20.281 -12.688 1 94.25 393 SER B CA 1
ATOM 6267 C C . SER B 1 393 ? 17.016 -19.781 -11.414 1 94.25 393 SER B C 1
ATOM 6269 O O . SER B 1 393 ? 17.016 -20.484 -10.398 1 94.25 393 SER B O 1
ATOM 6271 N N . ASN B 1 394 ? 16.609 -18.547 -11.43 1 97.25 394 ASN B N 1
ATOM 6272 C CA . ASN B 1 394 ? 15.883 -18.031 -10.281 1 97.25 394 ASN B CA 1
ATOM 6273 C C . ASN B 1 394 ? 14.469 -18.594 -10.211 1 97.25 394 ASN B C 1
ATOM 6275 O O . ASN B 1 394 ? 13.82 -18.766 -11.242 1 97.25 394 ASN B O 1
ATOM 6279 N N . ARG B 1 395 ? 13.961 -18.812 -9.023 1 96.94 395 ARG B N 1
ATOM 6280 C CA . ARG B 1 395 ? 12.719 -19.562 -8.875 1 96.94 395 ARG B CA 1
ATOM 6281 C C . ARG B 1 395 ? 11.609 -18.688 -8.297 1 96.94 395 ARG B C 1
ATOM 6283 O O . ARG B 1 395 ? 10.461 -19.109 -8.211 1 96.94 395 ARG B O 1
ATOM 6290 N N . GLY B 1 396 ? 11.852 -17.5 -7.906 1 97.62 396 GLY B N 1
ATOM 6291 C CA . GLY B 1 396 ? 10.875 -16.656 -7.23 1 97.62 396 GLY B CA 1
ATOM 6292 C C . GLY B 1 396 ? 11.016 -16.688 -5.719 1 97.62 396 GLY B C 1
ATOM 6293 O O . GLY B 1 396 ? 12.125 -16.688 -5.191 1 97.62 396 GLY B O 1
ATOM 6294 N N . PHE B 1 397 ? 9.891 -16.562 -5.078 1 98.31 397 PHE B N 1
ATOM 6295 C CA . PHE B 1 397 ? 10.008 -16.516 -3.627 1 98.31 397 PHE B CA 1
ATOM 6296 C C . PHE B 1 397 ? 8.812 -17.188 -2.967 1 98.31 397 PHE B C 1
ATOM 6298 O O . PHE B 1 397 ? 7.746 -17.312 -3.57 1 98.31 397 PHE B O 1
ATOM 6305 N N . CYS B 1 398 ? 9.031 -17.719 -1.845 1 97.81 398 CYS B N 1
ATOM 6306 C CA . CYS B 1 398 ? 8.055 -18.234 -0.885 1 97.81 398 CYS B CA 1
ATOM 6307 C C . CYS B 1 398 ? 8.273 -17.625 0.493 1 97.81 398 CYS B C 1
ATOM 6309 O O . CYS B 1 398 ? 9.352 -17.75 1.072 1 97.81 398 CYS B O 1
ATOM 6311 N N . LEU B 1 399 ? 7.266 -16.922 0.99 1 98.25 399 LEU B N 1
ATOM 6312 C CA . LEU B 1 399 ? 7.375 -16.234 2.27 1 98.25 399 LEU B CA 1
ATOM 6313 C C . LEU B 1 399 ? 6.27 -16.672 3.223 1 98.25 399 LEU B C 1
ATOM 6315 O O . LEU B 1 399 ? 5.117 -16.844 2.811 1 98.25 399 LEU B O 1
ATOM 6319 N N . ASN B 1 400 ? 6.68 -16.906 4.398 1 97.75 400 ASN B N 1
ATOM 6320 C CA . ASN B 1 400 ? 5.719 -17 5.492 1 97.75 400 ASN B CA 1
ATOM 6321 C C . ASN B 1 400 ? 5.582 -15.672 6.234 1 97.75 400 ASN B C 1
ATOM 6323 O O . ASN B 1 400 ? 6.582 -15.07 6.629 1 97.75 400 ASN B O 1
ATOM 6327 N N . TYR B 1 401 ? 4.359 -15.203 6.355 1 98.31 401 TYR B N 1
ATOM 6328 C CA . TYR B 1 401 ? 4.188 -13.961 7.109 1 98.31 401 TYR B CA 1
ATOM 6329 C C . TYR B 1 401 ? 3.451 -14.219 8.422 1 98.31 401 TYR B C 1
ATOM 6331 O O . TYR B 1 401 ? 2.646 -15.148 8.516 1 98.31 401 TYR B O 1
ATOM 6339 N N . VAL B 1 402 ? 3.789 -13.422 9.43 1 97.5 402 VAL B N 1
ATOM 6340 C CA . VAL B 1 402 ? 3.121 -13.398 10.727 1 97.5 402 VAL B CA 1
ATOM 6341 C C . VAL B 1 402 ? 2.914 -11.961 11.18 1 97.5 402 VAL B C 1
ATOM 6343 O O . VAL B 1 402 ? 3.881 -11.211 11.344 1 97.5 402 VAL B O 1
ATOM 6346 N N . GLN B 1 403 ? 1.679 -11.602 11.344 1 95.62 403 GLN B N 1
ATOM 6347 C CA . GLN B 1 403 ? 1.396 -10.25 11.828 1 95.62 403 GLN B CA 1
ATOM 6348 C C . GLN B 1 403 ? 1.77 -10.109 13.305 1 95.62 403 GLN B C 1
ATOM 6350 O O . GLN B 1 403 ? 1.662 -11.062 14.07 1 95.62 403 GLN B O 1
ATOM 6355 N N . GLN B 1 404 ? 2.27 -8.953 13.625 1 92.31 404 GLN B N 1
ATOM 6356 C CA . GLN B 1 404 ? 2.729 -8.672 14.977 1 92.31 404 GLN B CA 1
ATOM 6357 C C . GLN B 1 404 ? 1.742 -7.77 15.719 1 92.31 404 GLN B C 1
ATOM 6359 O O . GLN B 1 404 ? 1.29 -6.758 15.172 1 92.31 404 GLN B O 1
ATOM 6364 N N . PRO B 1 405 ? 1.397 -8.117 16.953 1 86.69 405 PRO B N 1
ATOM 6365 C CA . PRO B 1 405 ? 0.452 -7.305 17.734 1 86.69 405 PRO B CA 1
ATOM 6366 C C . PRO B 1 405 ? 0.978 -5.898 18.016 1 86.69 405 PRO B C 1
ATOM 6368 O O . PRO B 1 405 ? 2.191 -5.684 18.031 1 86.69 405 PRO B O 1
ATOM 6371 N N . CYS B 1 406 ? -0.013 -5.027 18.188 1 80.94 406 CYS B N 1
ATOM 6372 C CA . CYS B 1 406 ? 0.338 -3.654 18.531 1 80.94 406 CYS B CA 1
ATOM 6373 C C . CYS B 1 406 ? 0.95 -3.578 19.922 1 80.94 406 CYS B C 1
ATOM 6375 O O . CYS B 1 406 ? 0.443 -4.195 20.859 1 80.94 406 CYS B O 1
ATOM 6377 N N . THR B 1 407 ? 2.312 -3.516 20.031 1 64.62 407 THR B N 1
ATOM 6378 C CA . THR B 1 407 ? 2.893 -3.381 21.359 1 64.62 407 THR B CA 1
ATOM 6379 C C . THR B 1 407 ? 2.916 -1.918 21.797 1 64.62 407 THR B C 1
ATOM 6381 O O . THR B 1 407 ? 2.91 -1.016 20.953 1 64.62 407 THR B O 1
ATOM 6384 N N . THR B 1 408 ? 2.557 -1.623 23.047 1 52.59 408 THR B N 1
ATOM 6385 C CA . THR B 1 408 ? 2.668 -0.301 23.641 1 52.59 408 THR B CA 1
ATOM 6386 C C . THR B 1 408 ? 3.941 0.4 23.188 1 52.59 408 THR B C 1
ATOM 6388 O O . THR B 1 408 ? 3.982 1.629 23.094 1 52.59 408 THR B O 1
ATOM 6391 N N . ASN B 1 409 ? 4.918 -0.256 22.953 1 44.25 409 ASN B N 1
ATOM 6392 C CA . ASN B 1 409 ? 6.195 0.382 22.656 1 44.25 409 ASN B CA 1
ATOM 6393 C C . ASN B 1 409 ? 6.285 0.807 21.188 1 44.25 409 ASN B C 1
ATOM 6395 O O . ASN B 1 409 ? 7.207 1.522 20.797 1 44.25 409 ASN B O 1
ATOM 6399 N N . LEU B 1 410 ? 5.707 0.233 20.312 1 41.91 410 LEU B N 1
ATOM 6400 C CA . LEU B 1 410 ? 5.863 0.569 18.906 1 41.91 410 LEU B CA 1
ATOM 6401 C C . LEU B 1 410 ? 5.211 1.911 18.594 1 41.91 410 LEU B C 1
ATOM 6403 O O . LEU B 1 410 ? 5.309 2.406 17.469 1 41.91 410 LEU B O 1
ATOM 6407 N N . SER B 1 411 ? 4.324 2.535 19.203 1 35.25 411 SER B N 1
ATOM 6408 C CA . SER B 1 411 ? 3.828 3.902 19.078 1 35.25 411 SER B CA 1
ATOM 6409 C C . SER B 1 411 ? 4.945 4.918 19.297 1 35.25 411 SER B C 1
ATOM 6411 O O . SER B 1 411 ? 4.766 6.109 19.047 1 35.25 411 SER B O 1
ATOM 6413 N N . LYS B 1 412 ? 5.984 4.754 20.125 1 32.59 412 LYS B N 1
ATOM 6414 C CA . LYS B 1 412 ? 6.996 5.746 20.484 1 32.59 412 LYS B CA 1
ATOM 6415 C C . LYS B 1 412 ? 8.18 5.703 19.516 1 32.59 412 LYS B C 1
ATOM 6417 O O . LYS B 1 412 ? 9.148 6.449 19.688 1 32.59 412 LYS B O 1
ATOM 6422 N N . ARG B 1 413 ? 8.438 4.613 18.703 1 29.83 413 ARG B N 1
ATOM 6423 C CA . ARG B 1 413 ? 9.695 4.77 17.984 1 29.83 413 ARG B CA 1
ATOM 6424 C C . ARG B 1 413 ? 9.469 5.406 16.609 1 29.83 413 ARG B C 1
ATOM 6426 O O . ARG B 1 413 ? 8.531 5.043 15.906 1 29.83 413 ARG B O 1
#

Organism: Brassicogethes aeneus (NCBI:txid1431903)

InterPro domains:
  IPR000859 CUB domain [PS01180] (158-236)
  IPR035914 Spermadhesin, CUB domain superfamily [G3DSA:2.60.120.290] (153-240)
  IPR035914 Spermadhesin, CUB domain superfamily [G3DSA:2.60.120.290] (241-402)
  IPR035914 Spermadhesin, CUB domain superfamily [SSF49854] (157-239)
  IPR058698 CUB domain, metazoa [PF26080] (244-404)

pLDDT: mean 75.82, std 23.15, range [15.25, 98.5]